Protein AF-0000000078823626 (afdb_homodimer)

Structure (mmCIF, N/CA/C/O backbone):
data_AF-0000000078823626-model_v1
#
loop_
_entity.id
_entity.type
_entity.pdbx_description
1 polymer 'diguanylate cyclase'
#
loop_
_atom_site.group_PDB
_atom_site.id
_atom_site.type_symbol
_atom_site.label_atom_id
_atom_site.label_alt_id
_atom_site.label_comp_id
_atom_site.label_asym_id
_atom_site.label_entity_id
_atom_site.label_seq_id
_atom_site.pdbx_PDB_ins_code
_atom_site.Cartn_x
_atom_site.Cartn_y
_atom_site.Cartn_z
_atom_site.occupancy
_atom_site.B_iso_or_equiv
_atom_site.auth_seq_id
_atom_site.auth_comp_id
_atom_site.auth_asym_id
_atom_site.auth_atom_id
_atom_site.pdbx_PDB_model_num
ATOM 1 N N . MET A 1 1 ? -0.741 -42.062 -26.875 1 37.44 1 MET A N 1
ATOM 2 C CA . MET A 1 1 ? -0.229 -40.719 -26.922 1 37.44 1 MET A CA 1
ATOM 3 C C . MET A 1 1 ? -0.258 -40.062 -25.531 1 37.44 1 MET A C 1
ATOM 5 O O . MET A 1 1 ? -1.3 -40.062 -24.875 1 37.44 1 MET A O 1
ATOM 9 N N . ASP A 1 2 ? 0.718 -40.156 -24.766 1 50.38 2 ASP A N 1
ATOM 10 C CA . ASP A 1 2 ? 0.914 -39.781 -23.375 1 50.38 2 ASP A CA 1
ATOM 11 C C . ASP A 1 2 ? 0.24 -38.438 -23.078 1 50.38 2 ASP A C 1
ATOM 13 O O . ASP A 1 2 ? 0.344 -37.5 -23.859 1 50.38 2 ASP A O 1
ATOM 17 N N . SER A 1 3 ? -0.867 -38.469 -22.453 1 60.09 3 SER A N 1
ATOM 18 C CA . SER A 1 3 ? -1.724 -37.312 -22.219 1 60.09 3 SER A CA 1
ATOM 19 C C . SER A 1 3 ? -0.902 -36.094 -21.812 1 60.09 3 SER A C 1
ATOM 21 O O . SER A 1 3 ? 0.007 -36.188 -20.984 1 60.09 3 SER A O 1
ATOM 23 N N . PHE A 1 4 ? -0.888 -35.125 -22.703 1 70 4 PHE A N 1
ATOM 24 C CA . PHE A 1 4 ? -0.231 -33.844 -22.562 1 70 4 PHE A CA 1
ATOM 25 C C . PHE A 1 4 ? -0.575 -33.219 -21.219 1 70 4 PHE A C 1
ATOM 27 O O . PHE A 1 4 ? 0.218 -32.438 -20.672 1 70 4 PHE A O 1
ATOM 34 N N . TRP A 1 5 ? -1.605 -33.875 -20.656 1 78.62 5 TRP A N 1
ATOM 35 C CA . TRP A 1 5 ? -2.092 -33.25 -19.438 1 78.62 5 TRP A CA 1
ATOM 36 C C . TRP A 1 5 ? -2.02 -34.219 -18.25 1 78.62 5 TRP A C 1
ATOM 38 O O . TRP A 1 5 ? -2.152 -35.438 -18.438 1 78.62 5 TRP A O 1
ATOM 48 N N . ASN A 1 6 ? -1.578 -33.75 -17.141 1 85.81 6 ASN A N 1
ATOM 49 C CA . ASN A 1 6 ? -1.459 -34.531 -15.922 1 85.81 6 ASN A CA 1
ATOM 50 C C . ASN A 1 6 ? -2.1 -33.844 -14.727 1 85.81 6 ASN A C 1
ATOM 52 O O . ASN A 1 6 ? -1.716 -32.75 -14.367 1 85.81 6 ASN A O 1
ATOM 56 N N . SER A 1 7 ? -3.117 -34.531 -14.211 1 82.38 7 SER A N 1
ATOM 57 C CA . SER A 1 7 ? -3.9 -33.969 -13.117 1 82.38 7 SER A CA 1
ATOM 58 C C . SER A 1 7 ? -3.062 -33.844 -11.852 1 82.38 7 SER A C 1
ATOM 60 O O . SER A 1 7 ? -3.248 -32.875 -11.078 1 82.38 7 SER A O 1
ATOM 62 N N . TYR A 1 8 ? -2.135 -34.719 -11.602 1 81.44 8 TYR A N 1
ATOM 63 C CA . TYR A 1 8 ? -1.307 -34.688 -10.398 1 81.44 8 TYR A CA 1
ATOM 64 C C . TYR A 1 8 ? -0.387 -33.469 -10.414 1 81.44 8 TYR A C 1
ATOM 66 O O . TYR A 1 8 ? -0.287 -32.75 -9.414 1 81.44 8 TYR A O 1
ATOM 74 N N . THR A 1 9 ? 0.255 -33.219 -11.523 1 85.62 9 THR A N 1
ATOM 75 C CA . THR A 1 9 ? 1.143 -32.094 -11.672 1 85.62 9 THR A CA 1
ATOM 76 C C . THR A 1 9 ? 0.369 -30.781 -11.523 1 85.62 9 THR A C 1
ATOM 78 O O . THR A 1 9 ? 0.845 -29.844 -10.883 1 85.62 9 THR A O 1
ATOM 81 N N . ALA A 1 10 ? -0.79 -30.797 -12.094 1 87.88 10 ALA A N 1
ATOM 82 C CA . ALA A 1 10 ? -1.623 -29.594 -12.016 1 87.88 10 ALA A CA 1
ATOM 83 C C . ALA A 1 10 ? -2.062 -29.328 -10.578 1 87.88 10 ALA A C 1
ATOM 85 O O . ALA A 1 10 ? -2.111 -28.172 -10.141 1 87.88 10 ALA A O 1
ATOM 86 N N . ASN A 1 11 ? -2.369 -30.328 -9.875 1 85.38 11 ASN A N 1
ATOM 87 C CA . ASN A 1 11 ? -2.781 -30.188 -8.484 1 85.38 11 ASN A CA 1
ATOM 88 C C . ASN A 1 11 ? -1.646 -29.656 -7.613 1 85.38 11 ASN A C 1
ATOM 90 O O . ASN A 1 11 ? -1.871 -28.844 -6.719 1 85.38 11 ASN A O 1
ATOM 94 N N . ILE A 1 12 ? -0.481 -30.109 -7.844 1 85.19 12 ILE A N 1
ATOM 95 C CA . ILE A 1 12 ? 0.672 -29.641 -7.078 1 85.19 12 ILE A CA 1
ATOM 96 C C . ILE A 1 12 ? 0.933 -28.172 -7.375 1 85.19 12 ILE A C 1
ATOM 98 O O . ILE A 1 12 ? 1.229 -27.391 -6.465 1 85.19 12 ILE A O 1
ATOM 102 N N . ALA A 1 13 ? 0.808 -27.859 -8.664 1 88.31 13 ALA A N 1
ATOM 103 C CA . ALA A 1 13 ? 0.974 -26.453 -9.039 1 88.31 13 ALA A CA 1
ATOM 104 C C . ALA A 1 13 ? -0.059 -25.578 -8.344 1 88.31 13 ALA A C 1
ATOM 106 O O . ALA A 1 13 ? 0.269 -24.484 -7.855 1 88.31 13 ALA A O 1
ATOM 107 N N . TYR A 1 14 ? -1.223 -26.047 -8.32 1 89.25 14 TYR A N 1
ATOM 108 C CA . TYR A 1 14 ? -2.297 -25.328 -7.637 1 89.25 14 TYR A CA 1
ATOM 109 C C . TYR A 1 14 ? -1.989 -25.172 -6.152 1 89.25 14 TYR A C 1
ATOM 111 O O . TYR A 1 14 ? -2.145 -24.078 -5.594 1 89.25 14 TYR A O 1
ATOM 119 N N . SER A 1 15 ? -1.504 -26.219 -5.523 1 87.5 15 SER A N 1
ATOM 120 C CA . SER A 1 15 ? -1.192 -26.188 -4.098 1 87.5 15 SER A CA 1
ATOM 121 C C . SER A 1 15 ? -0.063 -25.219 -3.795 1 87.5 15 SER A C 1
ATOM 123 O O . SER A 1 15 ? -0.103 -24.5 -2.789 1 87.5 15 SER A O 1
ATOM 125 N N . ILE A 1 16 ? 0.853 -25.172 -4.66 1 87.44 16 ILE A N 1
ATOM 126 C CA . ILE A 1 16 ? 1.986 -24.281 -4.5 1 87.44 16 ILE A CA 1
ATOM 127 C C . ILE A 1 16 ? 1.51 -22.828 -4.598 1 87.44 16 ILE A C 1
ATOM 129 O O . ILE A 1 16 ? 1.954 -21.969 -3.832 1 87.44 16 ILE A O 1
ATOM 133 N N . SER A 1 17 ? 0.637 -22.641 -5.523 1 88.5 17 SER A N 1
ATOM 134 C CA . SER A 1 17 ? 0.094 -21.297 -5.684 1 88.5 17 SER A CA 1
ATOM 135 C C . SER A 1 17 ? -0.689 -20.859 -4.449 1 88.5 17 SER A C 1
ATOM 137 O O . SER A 1 17 ? -0.611 -19.703 -4.027 1 88.5 17 SER A O 1
ATOM 139 N N . GLN A 1 18 ? -1.393 -21.797 -3.879 1 88.81 18 GLN A N 1
ATOM 140 C CA . GLN A 1 18 ? -2.143 -21.5 -2.666 1 88.81 18 GLN A CA 1
ATOM 141 C C . GLN A 1 18 ? -1.204 -21.219 -1.495 1 88.81 18 GLN A C 1
ATOM 143 O O . GLN A 1 18 ? -1.51 -20.391 -0.632 1 88.81 18 GLN A O 1
ATOM 148 N N . LEU A 1 19 ? -0.147 -21.906 -1.481 1 89.06 19 LEU A N 1
ATOM 149 C CA . LEU A 1 19 ? 0.845 -21.672 -0.437 1 89.06 19 LEU A CA 1
ATOM 150 C C . LEU A 1 19 ? 1.428 -20.266 -0.538 1 89.06 19 LEU A C 1
ATOM 152 O O . LEU A 1 19 ? 1.67 -19.609 0.481 1 89.06 19 LEU A O 1
ATOM 156 N N . CYS A 1 20 ? 1.614 -19.875 -1.738 1 89.56 20 CYS A N 1
ATOM 157 C CA . CYS A 1 20 ? 2.109 -18.516 -1.95 1 89.56 20 CYS A CA 1
ATOM 158 C C . CYS A 1 20 ? 1.128 -17.484 -1.408 1 89.56 20 CYS A C 1
ATOM 160 O O . CYS A 1 20 ? 1.525 -16.547 -0.716 1 89.56 20 CYS A O 1
ATOM 162 N N . ILE A 1 21 ? -0.082 -17.719 -1.691 1 88.62 21 ILE A N 1
ATOM 163 C CA . ILE A 1 21 ? -1.125 -16.812 -1.232 1 88.62 21 ILE A CA 1
ATOM 164 C C . ILE A 1 21 ? -1.162 -16.797 0.294 1 88.62 21 ILE A C 1
ATOM 166 O O . ILE A 1 21 ? -1.263 -15.727 0.909 1 88.62 21 ILE A O 1
ATOM 170 N N . ALA A 1 22 ? -1.019 -17.969 0.874 1 90.06 22 ALA A N 1
ATOM 171 C CA . ALA A 1 22 ? -1.058 -18.094 2.328 1 90.06 22 ALA A CA 1
ATOM 172 C C . ALA A 1 22 ? 0.096 -17.328 2.977 1 90.06 22 ALA A C 1
ATOM 174 O O . ALA A 1 22 ? -0.097 -16.625 3.969 1 90.06 22 ALA A O 1
ATOM 175 N N . ILE A 1 23 ? 1.218 -17.406 2.404 1 89.06 23 ILE A N 1
ATOM 176 C CA . ILE A 1 23 ? 2.402 -16.75 2.951 1 89.06 23 ILE A CA 1
ATOM 177 C C . ILE A 1 23 ? 2.256 -15.234 2.842 1 89.06 23 ILE A C 1
ATOM 179 O O . ILE A 1 23 ? 2.521 -14.508 3.803 1 89.06 23 ILE A O 1
ATOM 183 N N . ILE A 1 24 ? 1.753 -14.844 1.753 1 87.31 24 ILE A N 1
ATOM 184 C CA . ILE A 1 24 ? 1.642 -13.406 1.504 1 87.31 24 ILE A CA 1
ATOM 185 C C . ILE A 1 24 ? 0.57 -12.805 2.412 1 87.31 24 ILE A C 1
ATOM 187 O O . ILE A 1 24 ? 0.805 -11.797 3.074 1 87.31 24 ILE A O 1
ATOM 191 N N . MET A 1 25 ? -0.559 -13.477 2.418 1 86.75 25 MET A N 1
ATOM 192 C CA . MET A 1 25 ? -1.646 -12.961 3.246 1 86.75 25 MET A CA 1
ATOM 193 C C . MET A 1 25 ? -1.294 -13.055 4.727 1 86.75 25 MET A C 1
ATOM 195 O O . MET A 1 25 ? -1.675 -12.188 5.52 1 86.75 25 MET A O 1
ATOM 199 N N . GLY A 1 26 ? -0.603 -14.133 5.035 1 84.56 26 GLY A N 1
ATOM 200 C CA . GLY A 1 26 ? -0.114 -14.25 6.402 1 84.56 26 GLY A CA 1
ATOM 201 C C . GLY A 1 26 ? 0.86 -13.148 6.781 1 84.56 26 GLY A C 1
ATOM 202 O O . GLY A 1 26 ? 0.801 -12.617 7.891 1 84.56 26 GLY A O 1
ATOM 203 N N . GLY A 1 27 ? 1.738 -12.75 5.906 1 81.19 27 GLY A N 1
ATOM 204 C CA . GLY A 1 27 ? 2.682 -11.664 6.141 1 81.19 27 GLY A CA 1
ATOM 205 C C . GLY A 1 27 ? 2.008 -10.32 6.328 1 81.19 27 GLY A C 1
ATOM 206 O O . GLY A 1 27 ? 2.389 -9.547 7.211 1 81.19 27 GLY A O 1
ATOM 207 N N . VAL A 1 28 ? 0.996 -10.047 5.516 1 79.12 28 VAL A N 1
ATOM 208 C CA . VAL A 1 28 ? 0.275 -8.781 5.609 1 79.12 28 VAL A CA 1
ATOM 209 C C . VAL A 1 28 ? -0.455 -8.703 6.949 1 79.12 28 VAL A C 1
ATOM 211 O O . VAL A 1 28 ? -0.542 -7.629 7.551 1 79.12 28 VAL A O 1
ATOM 214 N N . TYR A 1 29 ? -0.928 -9.859 7.336 1 78.06 29 TYR A N 1
ATOM 215 C CA . TYR A 1 29 ? -1.563 -9.914 8.648 1 78.06 29 TYR A CA 1
ATOM 216 C C . TYR A 1 29 ? -0.585 -9.508 9.742 1 78.06 29 TYR A C 1
ATOM 218 O O . TYR A 1 29 ? -0.947 -8.773 10.664 1 78.06 29 TYR A O 1
ATOM 226 N N . PHE A 1 30 ? 0.561 -9.891 9.625 1 74.94 30 PHE A N 1
ATOM 227 C CA . PHE A 1 30 ? 1.548 -9.57 10.656 1 74.94 30 PHE A CA 1
ATOM 228 C C . PHE A 1 30 ? 1.935 -8.102 10.594 1 74.94 30 PHE A C 1
ATOM 230 O O . PHE A 1 30 ? 2.271 -7.504 11.617 1 74.94 30 PHE A O 1
ATOM 237 N N . LEU A 1 31 ? 1.845 -7.488 9.414 1 69.31 31 LEU A N 1
ATOM 238 C CA . LEU A 1 31 ? 2.158 -6.07 9.25 1 69.31 31 LEU A CA 1
ATOM 239 C C . LEU A 1 31 ? 1.025 -5.199 9.781 1 69.31 31 LEU A C 1
ATOM 241 O O . LEU A 1 31 ? 1.271 -4.117 10.32 1 69.31 31 LEU A O 1
ATOM 245 N N . ALA A 1 32 ? -0.15 -5.699 9.586 1 71.5 32 ALA A N 1
ATOM 246 C CA . ALA A 1 32 ? -1.316 -4.973 10.086 1 71.5 32 ALA A CA 1
ATOM 247 C C . ALA A 1 32 ? -2.258 -5.902 10.844 1 71.5 32 ALA A C 1
ATOM 249 O O . ALA A 1 32 ? -3.385 -6.148 10.414 1 71.5 32 ALA A O 1
ATOM 250 N N . PRO A 1 33 ? -1.871 -6.258 12.039 1 66.31 33 PRO A N 1
ATOM 251 C CA . PRO A 1 33 ? -2.623 -7.27 12.781 1 66.31 33 PRO A CA 1
ATOM 252 C C . PRO A 1 33 ? -3.949 -6.742 13.32 1 66.31 33 PRO A C 1
ATOM 254 O O . PRO A 1 33 ? -4.832 -7.527 13.68 1 66.31 33 PRO A O 1
ATOM 257 N N . THR A 1 34 ? -4.098 -5.559 13.281 1 67.5 34 THR A N 1
ATOM 258 C CA . THR A 1 34 ? -5.289 -4.98 13.891 1 67.5 34 THR A CA 1
ATOM 259 C C . THR A 1 34 ? -6.473 -5.051 12.93 1 67.5 34 THR A C 1
ATOM 261 O O . THR A 1 34 ? -7.629 -4.926 13.344 1 67.5 34 THR A O 1
ATOM 264 N N . GLU A 1 35 ? -6.113 -5.355 11.797 1 78.38 35 GLU A N 1
ATOM 265 C CA . GLU A 1 35 ? -7.191 -5.398 10.812 1 78.38 35 GLU A CA 1
ATOM 266 C C . GLU A 1 35 ? -7.797 -6.797 10.719 1 78.38 35 GLU A C 1
ATOM 268 O O . GLU A 1 35 ? -7.078 -7.781 10.547 1 78.38 35 GLU A O 1
ATOM 273 N N . ARG A 1 36 ? -9.086 -7.031 10.969 1 83.06 36 ARG A N 1
ATOM 274 C CA . ARG A 1 36 ? -9.789 -8.312 10.945 1 83.06 36 ARG A CA 1
ATOM 275 C C . ARG A 1 36 ? -9.781 -8.906 9.539 1 83.06 36 ARG A C 1
ATOM 277 O O . ARG A 1 36 ? -9.75 -10.125 9.383 1 83.06 36 ARG A O 1
ATOM 284 N N . SER A 1 37 ? -9.852 -8.102 8.555 1 88 37 SER A N 1
ATOM 285 C CA . SER A 1 37 ? -9.914 -8.578 7.176 1 88 37 SER A CA 1
ATOM 286 C C . SER A 1 37 ? -8.68 -9.391 6.816 1 88 37 SER A C 1
ATOM 288 O O . SER A 1 37 ? -8.797 -10.492 6.273 1 88 37 SER A O 1
ATOM 290 N N . THR A 1 38 ? -7.496 -8.898 7.25 1 84.56 38 THR A N 1
ATOM 291 C CA . THR A 1 38 ? -6.25 -9.586 6.918 1 84.56 38 THR A CA 1
ATOM 292 C C . THR A 1 38 ? -6.164 -10.93 7.637 1 84.56 38 THR A C 1
ATOM 294 O O . THR A 1 38 ? -5.613 -11.891 7.098 1 84.56 38 THR A O 1
ATOM 297 N N . ARG A 1 39 ? -6.734 -11.062 8.758 1 87.25 39 ARG A N 1
ATOM 298 C CA . ARG A 1 39 ? -6.738 -12.32 9.492 1 87.25 39 ARG A CA 1
ATOM 299 C C . ARG A 1 39 ? -7.551 -13.383 8.758 1 87.25 39 ARG A C 1
ATOM 301 O O . ARG A 1 39 ? -7.098 -14.523 8.609 1 87.25 39 ARG A O 1
ATOM 308 N N . TYR A 1 40 ? -8.695 -13.008 8.359 1 91.81 40 TYR A N 1
ATOM 309 C CA . TYR A 1 40 ? -9.562 -13.945 7.648 1 91.81 40 TYR A CA 1
ATOM 310 C C . TYR A 1 40 ? -8.945 -14.352 6.316 1 91.81 40 TYR A C 1
ATOM 312 O O . TYR A 1 40 ? -9.023 -15.516 5.922 1 91.81 40 TYR A O 1
ATOM 320 N N . TRP A 1 41 ? -8.367 -13.445 5.652 1 90.62 41 TRP A N 1
ATOM 321 C CA . TRP A 1 41 ? -7.73 -13.766 4.375 1 90.62 41 TRP A CA 1
ATOM 322 C C . TRP A 1 41 ? -6.523 -14.672 4.574 1 90.62 41 TRP A C 1
ATOM 324 O O . TRP A 1 41 ? -6.281 -15.578 3.777 1 90.62 41 TRP A O 1
ATOM 334 N N . ALA A 1 42 ? -5.781 -14.414 5.633 1 89.25 42 ALA A N 1
ATOM 335 C CA . ALA A 1 42 ? -4.668 -15.305 5.961 1 89.25 42 ALA A CA 1
ATOM 336 C C . ALA A 1 42 ? -5.16 -16.703 6.293 1 89.25 42 ALA A C 1
ATOM 338 O O . ALA A 1 42 ? -4.57 -17.703 5.855 1 89.25 42 ALA A O 1
ATOM 339 N N . LEU A 1 43 ? -6.215 -16.75 7.027 1 89.75 43 LEU A N 1
ATOM 340 C CA . LEU A 1 43 ? -6.812 -18.031 7.379 1 89.75 43 LEU A CA 1
ATOM 341 C C . LEU A 1 43 ? -7.309 -18.766 6.137 1 89.75 43 LEU A C 1
ATOM 343 O O . LEU A 1 43 ? -7.156 -19.984 6.023 1 89.75 43 LEU A O 1
ATOM 347 N N . SER A 1 44 ? -7.926 -18.031 5.254 1 92.31 44 SER A N 1
ATOM 348 C CA . SER A 1 44 ? -8.398 -18.609 4 1 92.31 44 SER A CA 1
ATOM 349 C C . SER A 1 44 ? -7.258 -19.266 3.229 1 92.31 44 SER A C 1
ATOM 351 O O . SER A 1 44 ? -7.402 -20.375 2.73 1 92.31 44 SER A O 1
ATOM 353 N N . GLY A 1 45 ? -6.145 -18.578 3.174 1 87.88 45 GLY A N 1
ATOM 354 C CA . GLY A 1 45 ? -4.992 -19.141 2.486 1 87.88 45 GLY A CA 1
ATOM 355 C C . GLY A 1 45 ? -4.469 -20.406 3.129 1 87.88 45 GLY A C 1
ATOM 356 O O . GLY A 1 45 ? -4.191 -21.391 2.438 1 87.88 45 GLY A O 1
ATOM 357 N N . LEU A 1 46 ? -4.395 -20.453 4.391 1 88.81 46 LEU A N 1
ATOM 358 C CA . LEU A 1 46 ? -3.871 -21.594 5.117 1 88.81 46 LEU A CA 1
ATOM 359 C C . LEU A 1 46 ? -4.797 -22.797 4.977 1 88.81 46 LEU A C 1
ATOM 361 O O . LEU A 1 46 ? -4.344 -23.906 4.684 1 88.81 46 LEU A O 1
ATOM 365 N N . ILE A 1 47 ? -6.066 -22.547 5.125 1 92.94 47 ILE A N 1
ATOM 366 C CA . ILE A 1 47 ? -7.055 -23.625 5.043 1 92.94 47 ILE A CA 1
ATOM 367 C C . ILE A 1 47 ? -7.086 -24.188 3.625 1 92.94 47 ILE A C 1
ATOM 369 O O . ILE A 1 47 ? -7.234 -25.391 3.438 1 92.94 47 ILE A O 1
ATOM 373 N N . SER A 1 48 ? -6.922 -23.281 2.717 1 89.75 48 SER A N 1
ATOM 374 C CA . SER A 1 48 ? -6.965 -23.703 1.323 1 89.75 48 SER A CA 1
ATOM 375 C C . SER A 1 48 ? -5.801 -24.641 0.995 1 89.75 48 SER A C 1
ATOM 377 O O . SER A 1 48 ? -5.961 -25.594 0.241 1 89.75 48 SER A O 1
ATOM 379 N N . VAL A 1 49 ? -4.621 -24.359 1.55 1 87.88 49 VAL A N 1
ATOM 380 C CA . VAL A 1 49 ? -3.455 -25.203 1.312 1 87.88 49 VAL A CA 1
ATOM 381 C C . VAL A 1 49 ? -3.703 -26.609 1.882 1 87.88 49 VAL A C 1
ATOM 383 O O . VAL A 1 49 ? -3.449 -27.609 1.213 1 87.88 49 VAL A O 1
ATOM 386 N N . PHE A 1 50 ? -4.23 -26.656 2.969 1 88.12 50 PHE A N 1
ATOM 387 C CA . PHE A 1 50 ? -4.5 -27.938 3.609 1 88.12 50 PHE A CA 1
ATOM 388 C C . PHE A 1 50 ? -5.594 -28.703 2.869 1 88.12 50 PHE A C 1
ATOM 390 O O . PHE A 1 50 ? -5.496 -29.906 2.674 1 88.12 50 PHE A O 1
ATOM 397 N N . GLY A 1 51 ? -6.582 -27.969 2.496 1 87.25 51 GLY A N 1
ATOM 398 C CA . GLY A 1 51 ? -7.672 -28.594 1.768 1 87.25 51 GLY A CA 1
ATOM 399 C C . GLY A 1 51 ? -7.242 -29.172 0.434 1 87.25 51 GLY A C 1
ATOM 400 O O . GLY A 1 51 ? -7.578 -30.312 0.112 1 87.25 51 GLY A O 1
ATOM 401 N N . THR A 1 52 ? -6.461 -28.438 -0.308 1 83.44 52 THR A N 1
ATOM 402 C CA . THR A 1 52 ? -6.023 -28.891 -1.626 1 83.44 52 THR A CA 1
ATOM 403 C C . THR A 1 52 ? -5.039 -30.047 -1.505 1 83.44 52 THR A C 1
ATOM 405 O O . THR A 1 52 ? -5.074 -30.984 -2.307 1 83.44 52 THR A O 1
ATOM 408 N N . THR A 1 53 ? -4.137 -30.016 -0.507 1 81.31 53 THR A N 1
ATOM 409 C CA . THR A 1 53 ? -3.172 -31.094 -0.302 1 81.31 53 THR A CA 1
ATOM 410 C C . THR A 1 53 ? -3.879 -32.375 0.08 1 81.31 53 THR A C 1
ATOM 412 O O . THR A 1 53 ? -3.531 -33.469 -0.421 1 81.31 53 THR A O 1
ATOM 415 N N . LEU A 1 54 ? -4.926 -32.281 0.855 1 82.19 54 LEU A N 1
ATOM 416 C CA . LEU A 1 54 ? -5.672 -33.469 1.278 1 82.19 54 LEU A CA 1
ATOM 417 C C . LEU A 1 54 ? -6.43 -34.094 0.107 1 82.19 54 LEU A C 1
ATOM 419 O O . LEU A 1 54 ? -6.492 -35.312 -0.025 1 82.19 54 LEU A O 1
ATOM 423 N N . THR A 1 55 ? -7.027 -33.25 -0.708 1 75.31 55 THR A N 1
ATOM 424 C CA . THR A 1 55 ? -7.766 -33.75 -1.861 1 75.31 55 THR A CA 1
ATOM 425 C C . THR A 1 55 ? -6.824 -34.438 -2.852 1 75.31 55 THR A C 1
ATOM 427 O O . THR A 1 55 ? -7.207 -35.406 -3.508 1 75.31 55 THR A O 1
ATOM 430 N N . ALA A 1 56 ? -5.586 -33.938 -2.979 1 70.81 56 ALA A N 1
ATOM 431 C CA . ALA A 1 56 ? -4.598 -34.531 -3.877 1 70.81 56 ALA A CA 1
ATOM 432 C C . ALA A 1 56 ? -4.215 -35.938 -3.422 1 70.81 56 ALA A C 1
ATOM 434 O O . ALA A 1 56 ? -3.973 -36.812 -4.25 1 70.81 56 ALA A O 1
ATOM 435 N N . PHE A 1 57 ? -4.176 -36.125 -2.107 1 66.06 57 PHE A N 1
ATOM 436 C CA . PHE A 1 57 ? -3.781 -37.406 -1.553 1 66.06 57 PHE A CA 1
ATOM 437 C C . PHE A 1 57 ? -4.926 -38.406 -1.646 1 66.06 57 PHE A C 1
ATOM 439 O O . PHE A 1 57 ? -4.699 -39.625 -1.631 1 66.06 57 PHE A O 1
ATOM 446 N N . SER A 1 58 ? -6.203 -37.938 -1.653 1 62.72 58 SER A N 1
ATOM 447 C CA . SER A 1 58 ? -7.336 -38.875 -1.696 1 62.72 58 SER A CA 1
ATOM 448 C C . SER A 1 58 ? -7.316 -39.719 -2.965 1 62.72 58 SER A C 1
ATOM 450 O O . SER A 1 58 ? -7.941 -40.781 -3.02 1 62.72 58 SER A O 1
ATOM 452 N N . ILE A 1 59 ? -6.836 -39.156 -4.02 1 56.72 59 ILE A N 1
ATOM 453 C CA . ILE A 1 59 ? -6.781 -39.875 -5.285 1 56.72 59 ILE A CA 1
ATOM 454 C C . ILE A 1 59 ? -6.047 -41.219 -5.09 1 56.72 59 ILE A C 1
ATOM 456 O O . ILE A 1 59 ? -6.383 -42.219 -5.727 1 56.72 59 ILE A O 1
ATOM 460 N N . SER A 1 60 ? -5.066 -41.219 -4.352 1 53.81 60 SER A N 1
ATOM 461 C CA . SER A 1 60 ? -4.195 -42.375 -4.449 1 53.81 60 SER A CA 1
ATOM 462 C C . SER A 1 60 ? -4.66 -43.5 -3.518 1 53.81 60 SER A C 1
ATOM 464 O O . SER A 1 60 ? -4.664 -44.688 -3.9 1 53.81 60 SER A O 1
ATOM 466 N N . LYS A 1 61 ? -4.598 -43.281 -1.971 1 57.84 61 LYS A N 1
ATOM 467 C CA . LYS A 1 61 ? -4.543 -44.438 -1.109 1 57.84 61 LYS A CA 1
ATOM 468 C C . LYS A 1 61 ? -5.527 -44.344 0.049 1 57.84 61 LYS A C 1
ATOM 470 O O . LYS A 1 61 ? -5.832 -45.312 0.717 1 57.84 61 LYS A O 1
ATOM 475 N N . PHE A 1 62 ? -6.051 -43.125 0.397 1 56.31 62 PHE A N 1
ATOM 476 C CA . PHE A 1 62 ? -6.52 -43.062 1.776 1 56.31 62 PHE A CA 1
ATOM 477 C C . PHE A 1 62 ? -8.039 -42.906 1.827 1 56.31 62 PHE A C 1
ATOM 479 O O . PHE A 1 62 ? -8.586 -42.406 2.812 1 56.31 62 PHE A O 1
ATOM 486 N N . GLY A 1 63 ? -8.781 -43.656 0.902 1 66.25 63 GLY A N 1
ATOM 487 C CA . GLY A 1 63 ? -10.227 -43.781 1.059 1 66.25 63 GLY A CA 1
ATOM 488 C C . GLY A 1 63 ? -10.961 -42.469 0.847 1 66.25 63 GLY A C 1
ATOM 489 O O . GLY A 1 63 ? -10.414 -41.531 0.281 1 66.25 63 GLY A O 1
ATOM 490 N N . HIS A 1 64 ? -12.328 -42.281 1.346 1 77.38 64 HIS A N 1
ATOM 491 C CA . HIS A 1 64 ? -13.281 -41.219 1.069 1 77.38 64 HIS A CA 1
ATOM 492 C C . HIS A 1 64 ? -13.117 -40.062 2.057 1 77.38 64 HIS A C 1
ATOM 494 O O . HIS A 1 64 ? -13.547 -38.938 1.78 1 77.38 64 HIS A O 1
ATOM 500 N N . LEU A 1 65 ? -12.359 -40.312 3.174 1 82.19 65 LEU A N 1
ATOM 501 C CA . LEU A 1 65 ? -12.312 -39.312 4.242 1 82.19 65 LEU A CA 1
ATOM 502 C C . LEU A 1 65 ? -11.5 -38.094 3.82 1 82.19 65 LEU A C 1
ATOM 504 O O . LEU A 1 65 ? -11.945 -36.969 3.98 1 82.19 65 LEU A O 1
ATOM 508 N N . PRO A 1 66 ? -10.32 -38.281 3.211 1 84 66 PRO A N 1
ATOM 509 C CA . PRO A 1 66 ? -9.555 -37.125 2.785 1 84 66 PRO A CA 1
ATOM 510 C C . PRO A 1 66 ? -10.289 -36.281 1.734 1 84 66 PRO A C 1
ATOM 512 O O . PRO A 1 66 ? -10.133 -35.062 1.688 1 84 66 PRO A O 1
ATOM 515 N N . LEU A 1 67 ? -11.086 -36.938 0.997 1 83.88 67 LEU A N 1
ATOM 516 C CA . LEU A 1 67 ? -11.859 -36.219 -0.022 1 83.88 67 LEU A CA 1
ATOM 517 C C . LEU A 1 67 ? -12.922 -35.344 0.617 1 83.88 67 LEU A C 1
ATOM 519 O O . LEU A 1 67 ? -13.102 -34.188 0.208 1 83.88 67 LEU A O 1
ATOM 523 N N . ILE A 1 68 ? -13.609 -35.875 1.614 1 88.62 68 ILE A N 1
ATOM 524 C CA . ILE A 1 68 ? -14.672 -35.156 2.289 1 88.62 68 ILE A CA 1
ATOM 525 C C . ILE A 1 68 ? -14.086 -33.969 3.053 1 88.62 68 ILE A C 1
ATOM 527 O O . ILE A 1 68 ? -14.562 -32.844 2.914 1 88.62 68 ILE A O 1
ATOM 531 N N . ILE A 1 69 ? -13.023 -34.219 3.768 1 89.81 69 ILE A N 1
ATOM 532 C CA . ILE A 1 69 ? -12.422 -33.188 4.598 1 89.81 69 ILE A CA 1
ATOM 533 C C . ILE A 1 69 ? -11.766 -32.125 3.705 1 89.81 69 ILE A C 1
ATOM 535 O O . ILE A 1 69 ? -11.891 -30.922 3.953 1 89.81 69 ILE A O 1
ATOM 539 N N . GLY A 1 70 ? -11.102 -32.562 2.73 1 89.56 70 GLY A N 1
ATOM 540 C CA . GLY A 1 70 ? -10.445 -31.656 1.819 1 89.56 70 GLY A CA 1
ATOM 541 C C . GLY A 1 70 ? -11.406 -30.734 1.101 1 89.56 70 GLY A C 1
ATOM 542 O O . GLY A 1 70 ? -11.172 -29.531 1.012 1 89.56 70 GLY A O 1
ATOM 543 N N . SER A 1 71 ? -12.5 -31.281 0.625 1 90.44 71 SER A N 1
ATOM 544 C CA . SER A 1 71 ? -13.492 -30.484 -0.079 1 90.44 71 SER A CA 1
ATOM 545 C C . SER A 1 71 ? -14.172 -29.5 0.86 1 90.44 71 SER A C 1
ATOM 547 O O . SER A 1 71 ? -14.438 -28.359 0.477 1 90.44 71 SER A O 1
ATOM 549 N N . THR A 1 72 ? -14.383 -29.969 2.033 1 94.06 72 THR A N 1
ATOM 550 C CA . THR A 1 72 ? -15.016 -29.094 3.014 1 94.06 72 THR A CA 1
ATOM 551 C C . THR A 1 72 ? -14.086 -27.938 3.391 1 94.06 72 THR A C 1
ATOM 553 O O . THR A 1 72 ? -14.539 -26.797 3.553 1 94.06 72 THR A O 1
ATOM 556 N N . LEU A 1 73 ? -12.82 -28.234 3.486 1 94.12 73 LEU A N 1
ATOM 557 C CA . LEU A 1 73 ? -11.844 -27.203 3.828 1 94.12 73 LEU A CA 1
ATOM 558 C C . LEU A 1 73 ? -11.734 -26.172 2.719 1 94.12 73 LEU A C 1
ATOM 560 O O . LEU A 1 73 ? -11.523 -24.984 2.992 1 94.12 73 LEU A O 1
ATOM 564 N N . MET A 1 74 ? -11.898 -26.562 1.562 1 92.5 74 MET A N 1
ATOM 565 C CA . MET A 1 74 ? -11.859 -25.625 0.447 1 92.5 74 MET A CA 1
ATOM 566 C C . MET A 1 74 ? -13.031 -24.656 0.511 1 92.5 74 MET A C 1
ATOM 568 O O . MET A 1 74 ? -12.867 -23.453 0.259 1 92.5 74 MET A O 1
ATOM 572 N N . ILE A 1 75 ? -14.172 -25.219 0.849 1 95.25 75 ILE A N 1
ATOM 573 C CA . ILE A 1 75 ? -15.352 -24.375 1.002 1 95.25 75 ILE A CA 1
ATOM 574 C C . ILE A 1 75 ? -15.156 -23.422 2.184 1 95.25 75 ILE A C 1
ATOM 576 O O . ILE A 1 75 ? -15.508 -22.234 2.107 1 95.25 75 ILE A O 1
ATOM 580 N N . ALA A 1 76 ? -14.594 -23.969 3.223 1 95.75 76 ALA A N 1
ATOM 581 C CA . ALA A 1 76 ? -14.312 -23.156 4.402 1 95.75 76 ALA A CA 1
ATOM 582 C C . ALA A 1 76 ? -13.336 -22.031 4.074 1 95.75 76 ALA A C 1
ATOM 584 O O . ALA A 1 76 ? -13.461 -20.922 4.594 1 95.75 76 ALA A O 1
ATOM 585 N N . ALA A 1 77 ? -12.391 -22.344 3.264 1 95 77 ALA A N 1
ATOM 586 C CA . ALA A 1 77 ? -11.414 -21.328 2.855 1 95 77 ALA A CA 1
ATOM 587 C C . ALA A 1 77 ? -12.094 -20.188 2.115 1 95 77 ALA A C 1
ATOM 589 O O . ALA A 1 77 ? -11.812 -19.016 2.383 1 95 77 ALA A O 1
ATOM 590 N N . MET A 1 78 ? -13 -20.516 1.255 1 94.19 78 MET A N 1
ATOM 591 C CA . MET A 1 78 ? -13.703 -19.484 0.491 1 94.19 78 MET A CA 1
ATOM 592 C C . MET A 1 78 ? -14.633 -18.688 1.391 1 94.19 78 MET A C 1
ATOM 594 O O . MET A 1 78 ? -14.859 -17.5 1.155 1 94.19 78 MET A O 1
ATOM 598 N N . THR A 1 79 ? -15.172 -19.375 2.361 1 95.75 79 THR A N 1
ATOM 599 C CA . THR A 1 79 ? -16.016 -18.688 3.328 1 95.75 79 THR A CA 1
ATOM 600 C C . THR A 1 79 ? -15.195 -17.672 4.133 1 95.75 79 THR A C 1
ATOM 602 O O . THR A 1 79 ? -15.648 -16.562 4.375 1 95.75 79 THR A O 1
ATOM 605 N N . ALA A 1 80 ? -14.031 -18.141 4.516 1 94.56 80 ALA A N 1
ATOM 606 C CA . ALA A 1 80 ? -13.141 -17.234 5.234 1 94.56 80 ALA A CA 1
ATOM 607 C C . ALA A 1 80 ? -12.789 -16.016 4.375 1 94.56 80 ALA A C 1
ATOM 609 O O . ALA A 1 80 ? -12.695 -14.898 4.883 1 94.56 80 ALA A O 1
ATOM 610 N N . LYS A 1 81 ? -12.57 -16.234 3.139 1 94.19 81 LYS A N 1
ATOM 611 C CA . LYS A 1 81 ? -12.297 -15.141 2.211 1 94.19 81 LYS A CA 1
ATOM 612 C C . LYS A 1 81 ? -13.469 -14.172 2.143 1 94.19 81 LYS A C 1
ATOM 614 O O . LYS A 1 81 ? -13.273 -12.953 2.107 1 94.19 81 LYS A O 1
ATOM 619 N N . TRP A 1 82 ? -14.641 -14.758 2.102 1 95.12 82 TRP A N 1
ATOM 620 C CA . TRP A 1 82 ? -15.867 -13.961 2.1 1 95.12 82 TRP A CA 1
ATOM 621 C C . TRP A 1 82 ? -15.992 -13.156 3.389 1 95.12 82 TRP A C 1
ATOM 623 O O . TRP A 1 82 ? -16.312 -11.969 3.357 1 95.12 82 TRP A O 1
ATOM 633 N N . TRP A 1 83 ? -15.695 -13.781 4.508 1 94.75 83 TRP A N 1
ATOM 634 C CA . TRP A 1 83 ? -15.719 -13.117 5.805 1 94.75 83 TRP A CA 1
ATOM 635 C C . TRP A 1 83 ? -14.711 -11.977 5.848 1 94.75 83 TRP A C 1
ATOM 637 O O . TRP A 1 83 ? -14.992 -10.906 6.387 1 94.75 83 TRP A O 1
ATOM 647 N N . GLY A 1 84 ? -13.539 -12.266 5.266 1 93.25 84 GLY A N 1
ATOM 648 C CA . GLY A 1 84 ? -12.523 -11.219 5.215 1 93.25 84 GLY A CA 1
ATOM 649 C C . GLY A 1 84 ? -12.945 -10.016 4.402 1 93.25 84 GLY A C 1
ATOM 650 O O . GLY A 1 84 ? -12.68 -8.875 4.789 1 93.25 84 GLY A O 1
ATOM 651 N N . THR A 1 85 ? -13.609 -10.258 3.334 1 92.88 85 THR A N 1
ATOM 652 C CA . THR A 1 85 ? -14.07 -9.172 2.475 1 92.88 85 THR A CA 1
ATOM 653 C C . THR A 1 85 ? -15.164 -8.367 3.168 1 92.88 85 THR A C 1
ATOM 655 O O . THR A 1 85 ? -15.211 -7.141 3.049 1 92.88 85 THR A O 1
ATOM 658 N N . GLN A 1 86 ? -15.992 -9.055 3.891 1 93.56 86 GLN A N 1
ATOM 659 C CA . GLN A 1 86 ? -17.016 -8.367 4.68 1 93.56 86 GLN A CA 1
ATOM 660 C C . GLN A 1 86 ? -16.375 -7.473 5.738 1 93.56 86 GLN A C 1
ATOM 662 O O . GLN A 1 86 ? -16.766 -6.312 5.891 1 93.56 86 GLN A O 1
ATOM 667 N N . ALA A 1 87 ? -15.406 -8.039 6.352 1 90.75 87 ALA A N 1
ATOM 668 C CA . ALA A 1 87 ? -14.711 -7.293 7.398 1 90.75 87 ALA A CA 1
ATOM 669 C C . ALA A 1 87 ? -14 -6.074 6.82 1 90.75 87 ALA A C 1
ATOM 671 O O . ALA A 1 87 ? -13.938 -5.023 7.461 1 90.75 87 ALA A O 1
ATOM 672 N N . PHE A 1 88 ? -13.516 -6.188 5.691 1 90.06 88 PHE A N 1
ATOM 673 C CA . PHE A 1 88 ? -12.82 -5.09 5.031 1 90.06 88 PHE A CA 1
ATOM 674 C C . PHE A 1 88 ? -13.758 -3.91 4.809 1 90.06 88 PHE A C 1
ATOM 676 O O . PHE A 1 88 ? -13.359 -2.754 4.941 1 90.06 88 PHE A O 1
ATOM 683 N N . PHE A 1 89 ? -14.938 -4.23 4.512 1 88.25 89 PHE A N 1
ATOM 684 C CA . PHE A 1 89 ? -15.891 -3.166 4.246 1 88.25 89 PHE A CA 1
ATOM 685 C C . PHE A 1 89 ? -16.641 -2.775 5.52 1 88.25 89 PHE A C 1
ATOM 687 O O . PHE A 1 89 ? -17.672 -2.115 5.461 1 88.25 89 PHE A O 1
ATOM 694 N N . GLY A 1 90 ? -16.172 -3.305 6.656 1 86.06 90 GLY A N 1
ATOM 695 C CA . GLY A 1 90 ? -16.672 -2.869 7.953 1 86.06 90 GLY A CA 1
ATOM 696 C C . GLY A 1 90 ? -17.875 -3.658 8.43 1 86.06 90 GLY A C 1
ATOM 697 O O . GLY A 1 90 ? -18.562 -3.258 9.375 1 86.06 90 GLY A O 1
ATOM 698 N N . LYS A 1 91 ? -18.156 -4.699 7.824 1 89.06 91 LYS A N 1
ATOM 699 C CA . LYS A 1 91 ? -19.281 -5.535 8.219 1 89.06 91 LYS A CA 1
ATOM 700 C C . LYS A 1 91 ? -18.844 -6.676 9.125 1 89.06 91 LYS A C 1
ATOM 702 O O . LYS A 1 91 ? -17.672 -7.098 9.078 1 89.06 91 LYS 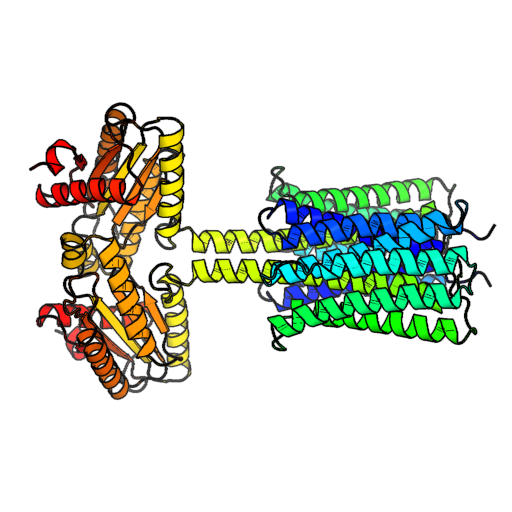A O 1
ATOM 707 N N . ARG A 1 92 ? -19.719 -7.152 9.93 1 89.69 92 ARG A N 1
ATOM 708 C CA . ARG A 1 92 ? -19.453 -8.344 10.727 1 89.69 92 ARG A CA 1
ATOM 709 C C . ARG A 1 92 ? -19.609 -9.609 9.883 1 89.69 92 ARG A C 1
ATOM 711 O O . ARG A 1 92 ? -20.516 -9.703 9.055 1 89.69 92 ARG A O 1
ATOM 718 N N . PRO A 1 93 ? -18.672 -10.484 10.047 1 89.62 93 PRO A N 1
ATOM 719 C CA . PRO A 1 93 ? -18.781 -11.734 9.297 1 89.62 93 PRO A CA 1
ATOM 720 C C . PRO A 1 93 ? -20.141 -12.414 9.492 1 89.62 93 PRO A C 1
ATOM 722 O O . PRO A 1 93 ? -20.594 -12.57 10.625 1 89.62 93 PRO A O 1
ATOM 725 N N . ALA A 1 94 ? -20.766 -12.727 8.438 1 89.94 94 ALA A N 1
ATOM 726 C CA . ALA A 1 94 ? -22.094 -13.32 8.461 1 89.94 94 ALA A CA 1
ATOM 727 C C . ALA A 1 94 ? 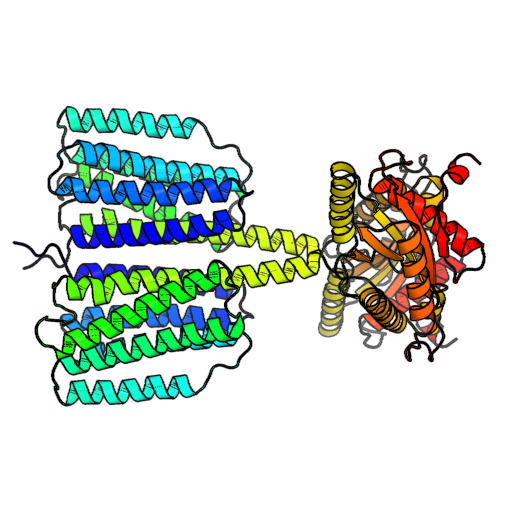-22.062 -14.727 9.039 1 89.94 94 ALA A C 1
ATOM 729 O O . ALA A 1 94 ? -21.328 -15.594 8.539 1 89.94 94 ALA A O 1
ATOM 730 N N . HIS A 1 95 ? -22.859 -15.117 9.93 1 90.31 95 HIS A N 1
ATOM 731 C CA . HIS A 1 95 ? -22.906 -16.438 10.555 1 90.31 95 HIS A CA 1
ATOM 732 C C . HIS A 1 95 ? -23.391 -17.5 9.578 1 90.31 95 HIS A C 1
ATOM 734 O O . HIS A 1 95 ? -23.141 -18.688 9.773 1 90.31 95 HIS A O 1
ATOM 740 N N . VAL A 1 96 ? -24.078 -17 8.617 1 91.06 96 VAL A N 1
ATOM 741 C CA . VAL A 1 96 ? -24.609 -17.922 7.613 1 91.06 96 VAL A CA 1
ATOM 742 C C . VAL A 1 96 ? -23.469 -18.703 6.973 1 91.06 96 VAL A C 1
ATOM 744 O O . VAL A 1 96 ? -23.672 -19.812 6.484 1 91.06 96 VAL A O 1
ATOM 747 N N . GLY A 1 97 ? -22.281 -18.188 7.031 1 92.5 97 GLY A N 1
ATOM 748 C CA . GLY A 1 97 ? -21.125 -18.875 6.5 1 92.5 97 GLY A CA 1
ATOM 749 C C . GLY A 1 97 ? -20.859 -20.219 7.176 1 92.5 97 GLY A C 1
ATOM 750 O O . GLY A 1 97 ? -20.531 -21.203 6.512 1 92.5 97 GLY A O 1
ATOM 751 N N . TRP A 1 98 ? -21.094 -20.266 8.422 1 92.19 98 TRP A N 1
ATOM 752 C CA . TRP A 1 98 ? -20.906 -21.5 9.172 1 92.19 98 TRP A CA 1
ATOM 753 C C . TRP A 1 98 ? -21.922 -22.547 8.742 1 92.19 98 TRP A C 1
ATOM 755 O O . TRP A 1 98 ? -21.578 -23.734 8.602 1 92.19 98 TRP A O 1
ATOM 765 N N . TYR A 1 99 ? -23.109 -22.094 8.5 1 93.81 99 TYR A N 1
ATOM 766 C CA . TYR A 1 99 ? -24.156 -23.016 8.086 1 93.81 99 TYR A CA 1
ATOM 767 C C . TYR A 1 99 ? -23.906 -23.547 6.688 1 93.81 99 TYR A C 1
ATOM 769 O O . TYR A 1 99 ? -24.219 -24.703 6.391 1 93.81 99 TYR A O 1
ATOM 777 N N . LEU A 1 100 ? -23.359 -22.75 5.887 1 94.44 100 LEU A N 1
ATOM 778 C CA . LEU A 1 100 ? -23.031 -23.188 4.531 1 94.44 100 LEU A CA 1
ATOM 779 C C . LEU A 1 100 ? -21.938 -24.25 4.543 1 94.44 100 LEU A C 1
ATOM 781 O O . LEU A 1 100 ? -22.031 -25.25 3.838 1 94.44 100 LEU A O 1
ATOM 785 N N . VAL A 1 101 ? -20.906 -24.047 5.395 1 95.94 101 VAL A N 1
ATOM 786 C CA . VAL A 1 101 ? -19.812 -25 5.492 1 95.94 101 VAL A CA 1
ATOM 787 C C . VAL A 1 101 ? -20.312 -26.312 6.078 1 95.94 101 VAL A C 1
ATOM 789 O O . VAL A 1 101 ? -20.047 -27.391 5.539 1 95.94 101 VAL A O 1
ATOM 792 N N . LEU A 1 102 ? -21.109 -26.172 7.117 1 95.69 102 LEU A N 1
ATOM 793 C CA . LEU A 1 102 ? -21.656 -27.359 7.77 1 95.69 102 LEU A CA 1
ATOM 794 C C . LEU A 1 102 ? -22.641 -28.094 6.855 1 95.69 102 LEU A C 1
ATOM 796 O O . LEU A 1 102 ? -22.609 -29.312 6.766 1 95.69 102 LEU A O 1
ATOM 800 N N . GLY A 1 103 ? -23.516 -27.328 6.262 1 95.69 103 GLY A N 1
ATOM 801 C CA . GLY A 1 103 ? -24.453 -27.906 5.312 1 95.69 103 GLY A CA 1
ATOM 802 C C . GLY A 1 103 ? -23.766 -28.641 4.172 1 95.69 103 GLY A C 1
ATOM 803 O O . GLY A 1 103 ? -24.203 -29.734 3.777 1 95.69 103 GLY A O 1
ATOM 804 N N . PHE A 1 104 ? -22.734 -28.047 3.646 1 96.25 104 PHE A N 1
ATOM 805 C CA . PHE A 1 104 ? -21.969 -28.703 2.59 1 96.25 104 PHE A CA 1
ATOM 806 C C . PHE A 1 104 ? -21.328 -29.984 3.102 1 96.25 104 PHE A C 1
ATOM 808 O O . PHE A 1 104 ? -21.359 -31.016 2.42 1 96.25 104 PHE A O 1
ATOM 815 N N . PHE A 1 105 ? -20.719 -29.891 4.289 1 95.62 105 PHE A N 1
ATOM 816 C CA . PHE A 1 105 ? -20.078 -31.062 4.883 1 95.62 105 PHE A CA 1
ATOM 817 C C . PHE A 1 105 ? -21.047 -32.219 4.977 1 95.62 105 PHE A C 1
ATOM 819 O O . PHE A 1 105 ? -20.734 -33.344 4.57 1 95.62 105 PHE A O 1
ATOM 826 N N . ILE A 1 106 ? -22.25 -31.984 5.457 1 95.62 106 ILE A N 1
ATOM 827 C CA . ILE A 1 106 ? -23.266 -33.031 5.645 1 95.62 106 ILE A CA 1
ATOM 828 C C . ILE A 1 106 ? -23.734 -33.531 4.285 1 95.62 106 ILE A C 1
ATOM 830 O O . ILE A 1 106 ? -23.766 -34.75 4.059 1 95.62 106 ILE A O 1
ATOM 834 N N . ALA A 1 107 ? -24.047 -32.656 3.377 1 95.31 107 ALA A N 1
ATOM 835 C CA . ALA A 1 107 ? -24.547 -33.031 2.057 1 95.31 107 ALA A CA 1
ATOM 836 C C . ALA A 1 107 ? -23.484 -33.844 1.294 1 95.31 107 ALA A C 1
ATOM 838 O O . ALA A 1 107 ? -23.797 -34.875 0.687 1 95.31 107 ALA A O 1
ATOM 839 N N . TYR A 1 108 ? -22.234 -33.312 1.332 1 93.31 108 TYR A N 1
ATOM 840 C CA . TYR A 1 108 ? -21.156 -34 0.614 1 93.31 108 TYR A CA 1
ATOM 841 C C . TYR A 1 108 ? -20.859 -35.344 1.217 1 93.31 108 TYR A C 1
ATOM 843 O O . TYR A 1 108 ? -20.594 -36.312 0.49 1 93.31 108 TYR A O 1
ATOM 851 N N . SER A 1 109 ? -20.891 -35.469 2.596 1 91.75 109 SER A N 1
ATOM 852 C CA . SER A 1 109 ? -20.672 -36.75 3.27 1 91.75 109 SER A CA 1
ATOM 853 C C . SER A 1 109 ? -21.75 -37.75 2.887 1 91.75 109 SER A C 1
ATOM 855 O O . SER A 1 109 ? -21.469 -38.906 2.639 1 91.75 109 SER A O 1
ATOM 857 N N . LEU A 1 110 ? -22.969 -37.281 2.803 1 92.5 110 LEU A N 1
ATOM 858 C CA . LEU A 1 110 ? -24.094 -38.156 2.443 1 92.5 110 LEU A CA 1
ATOM 859 C C . LEU A 1 110 ? -23.938 -38.688 1.02 1 92.5 110 LEU A C 1
ATOM 861 O O . LEU A 1 110 ? -24.156 -39.875 0.76 1 92.5 110 LEU A O 1
ATOM 865 N N . VAL A 1 111 ? -23.531 -37.781 0.154 1 91.25 111 VAL A N 1
ATOM 866 C CA . VAL A 1 111 ? -23.375 -38.188 -1.246 1 91.25 111 VAL A CA 1
ATOM 867 C C . VAL A 1 111 ? -22.25 -39.188 -1.385 1 91.25 111 VAL A C 1
ATOM 869 O O . VAL A 1 111 ? -22.375 -40.156 -2.143 1 91.25 111 VAL A O 1
ATOM 872 N N . VAL A 1 112 ? -21.156 -39.031 -0.679 1 85.44 112 VAL A N 1
ATOM 873 C CA . VAL A 1 112 ? -20 -39.938 -0.757 1 85.44 112 VAL A CA 1
ATOM 874 C C . VAL A 1 112 ? -20.328 -41.25 -0.082 1 85.44 112 VAL A C 1
ATOM 876 O O . VAL A 1 112 ? -20.016 -42.312 -0.611 1 85.44 112 VAL A O 1
ATOM 879 N N . LEU A 1 113 ? -21.047 -41.219 1.085 1 85.31 113 LEU A N 1
ATOM 880 C CA . LEU A 1 113 ? -21.359 -42.438 1.853 1 85.31 113 LEU A CA 1
ATOM 881 C C . LEU A 1 113 ? -22.406 -43.281 1.145 1 85.31 113 LEU A C 1
ATOM 883 O O . LEU A 1 113 ? -22.375 -44.5 1.223 1 85.31 113 LEU A O 1
ATOM 887 N N . LEU A 1 114 ? -23.312 -42.594 0.438 1 88.94 114 LEU A N 1
ATOM 888 C CA . LEU A 1 114 ? -24.359 -43.312 -0.289 1 88.94 114 LEU A CA 1
ATOM 889 C C . LEU A 1 114 ? -23.844 -43.781 -1.65 1 88.94 114 LEU A C 1
ATOM 891 O O . LEU A 1 114 ? -24.594 -44.406 -2.416 1 88.94 114 LEU A O 1
ATOM 895 N N . GLN A 1 115 ? -22.531 -43.469 -1.939 1 83.5 115 GLN A N 1
ATOM 896 C CA . GLN A 1 115 ? -21.844 -43.875 -3.166 1 83.5 115 GLN A CA 1
ATOM 897 C C . GLN A 1 115 ? -22.641 -43.438 -4.398 1 83.5 115 GLN A C 1
ATOM 899 O O . GLN A 1 115 ? -22.844 -44.25 -5.32 1 83.5 115 GLN A O 1
ATOM 904 N N . LEU A 1 116 ? -23.125 -42.25 -4.273 1 84.5 116 LEU A N 1
ATOM 905 C CA . LEU A 1 116 ? -23.812 -41.688 -5.426 1 84.5 116 LEU A CA 1
ATOM 906 C C . LEU A 1 116 ? -22.828 -41.375 -6.559 1 84.5 116 LEU A C 1
ATOM 908 O O . LEU A 1 116 ? -21.609 -41.469 -6.367 1 84.5 116 LEU A O 1
ATOM 912 N N . ALA A 1 117 ? -23.328 -41.125 -7.719 1 83.62 117 ALA A N 1
ATOM 913 C CA . ALA A 1 117 ? -22.516 -40.906 -8.922 1 83.62 117 ALA A CA 1
ATOM 914 C C . ALA A 1 117 ? -21.516 -39.781 -8.711 1 83.62 117 ALA A C 1
ATOM 916 O O . ALA A 1 117 ? -21.781 -38.844 -7.969 1 83.62 117 ALA A O 1
ATOM 917 N N . VAL A 1 118 ? -20.312 -39.969 -9.227 1 82.5 118 VAL A N 1
ATOM 918 C CA . VAL A 1 118 ? -19.234 -38.969 -9.148 1 82.5 118 VAL A CA 1
ATOM 919 C C . VAL A 1 118 ? -19.719 -37.625 -9.688 1 82.5 118 VAL A C 1
ATOM 921 O O . VAL A 1 118 ? -19.281 -36.594 -9.219 1 82.5 118 VAL A O 1
ATOM 924 N N . ALA A 1 119 ? -20.656 -37.688 -10.586 1 86.94 119 ALA A N 1
ATOM 925 C CA . ALA A 1 119 ? -21.203 -36.5 -11.195 1 86.94 119 ALA A CA 1
ATOM 926 C C . ALA A 1 119 ? -21.891 -35.625 -10.156 1 86.94 119 ALA A C 1
ATOM 928 O O . ALA A 1 119 ? -21.766 -34.375 -10.18 1 86.94 119 ALA A O 1
ATOM 929 N N . ILE A 1 120 ? -22.547 -36.25 -9.266 1 88.38 120 ILE A N 1
ATOM 930 C CA . ILE A 1 120 ? -23.297 -35.531 -8.25 1 88.38 120 ILE A CA 1
ATOM 931 C C . ILE A 1 120 ? -22.328 -34.875 -7.266 1 88.38 120 ILE A C 1
ATOM 933 O O . ILE A 1 120 ? -22.547 -33.75 -6.824 1 88.38 120 ILE A O 1
ATOM 937 N N . ARG A 1 121 ? -21.266 -35.531 -6.898 1 87.44 121 ARG A N 1
ATOM 938 C CA . ARG A 1 121 ? -20.25 -35 -6.012 1 87.44 121 ARG A CA 1
ATOM 939 C C . ARG A 1 121 ? -19.594 -33.75 -6.625 1 87.44 121 ARG A C 1
ATOM 941 O O . ARG A 1 121 ? -19.406 -32.75 -5.949 1 87.44 121 ARG A O 1
ATOM 948 N N . ALA A 1 122 ? -19.297 -33.938 -7.895 1 88.12 122 ALA A N 1
ATOM 949 C CA . ALA A 1 122 ? -18.625 -32.844 -8.609 1 88.12 122 ALA A CA 1
ATOM 950 C C . ALA A 1 122 ? -19.547 -31.641 -8.727 1 88.12 122 ALA A C 1
ATOM 952 O O . ALA A 1 122 ? -19.109 -30.5 -8.586 1 88.12 122 ALA A O 1
ATOM 953 N N . LEU A 1 123 ? -20.797 -31.922 -8.977 1 91.12 123 LEU A N 1
ATOM 954 C CA . LEU A 1 123 ? -21.781 -30.844 -9.102 1 91.12 123 LEU A CA 1
ATOM 955 C C . LEU A 1 123 ? -21.922 -30.094 -7.789 1 91.12 123 LEU A C 1
ATOM 957 O O . LEU A 1 123 ? -21.906 -28.859 -7.777 1 91.12 123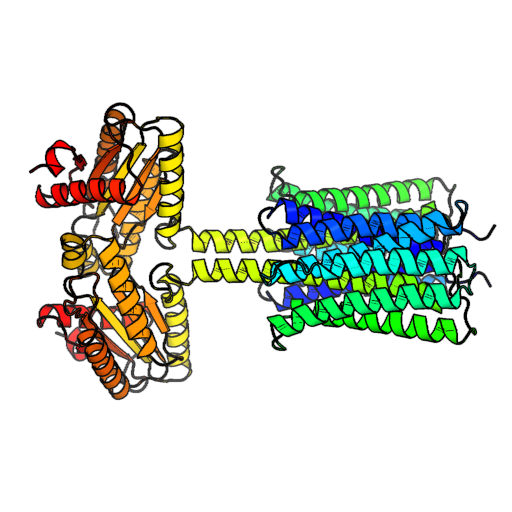 LEU A O 1
ATOM 961 N N . LEU A 1 124 ? -22.062 -30.828 -6.746 1 92.75 124 LEU A N 1
ATOM 962 C CA . LEU A 1 124 ? -22.266 -30.219 -5.438 1 92.75 124 LEU A CA 1
ATOM 963 C C . LEU A 1 124 ? -21.062 -29.359 -5.055 1 92.75 124 LEU A C 1
ATOM 965 O O . LEU A 1 124 ? -21.219 -28.234 -4.602 1 92.75 124 LEU A O 1
ATOM 969 N N . PHE A 1 125 ? -19.891 -29.859 -5.227 1 92 125 PHE A N 1
ATOM 970 C CA . PHE A 1 125 ? -18.656 -29.156 -4.902 1 92 125 PHE A CA 1
ATOM 971 C C . PHE A 1 125 ? -18.516 -27.891 -5.754 1 92 125 PHE A C 1
ATOM 973 O O . PHE A 1 125 ? -18.25 -26.812 -5.23 1 92 125 PHE A O 1
ATOM 980 N N . SER A 1 126 ? -18.75 -28.031 -7.043 1 93.69 126 SER A N 1
ATOM 981 C CA . SER A 1 126 ? -18.578 -26.922 -7.984 1 93.69 126 SER A CA 1
ATOM 982 C C . SER A 1 126 ? -19.578 -25.812 -7.734 1 93.69 126 SER A C 1
ATOM 984 O O . SER A 1 126 ? -19.219 -24.625 -7.723 1 93.69 126 SER A O 1
ATOM 986 N N . LEU A 1 127 ? -20.781 -26.203 -7.457 1 94.38 127 LEU A N 1
ATOM 987 C CA . LEU A 1 127 ? -21.812 -25.203 -7.27 1 94.38 127 LEU A CA 1
ATOM 988 C C . LEU A 1 127 ? -21.609 -24.438 -5.961 1 94.38 127 LEU A C 1
ATOM 990 O O . LEU A 1 127 ? -21.859 -23.234 -5.895 1 94.38 127 LEU A O 1
ATOM 994 N N . MET A 1 128 ? -21.219 -25.156 -4.957 1 95.5 128 MET A N 1
ATOM 995 C CA . MET A 1 128 ? -20.969 -24.5 -3.674 1 95.5 128 MET A CA 1
ATOM 996 C C . MET A 1 128 ? -19.812 -23.516 -3.775 1 95.5 128 MET A C 1
ATOM 998 O O . MET A 1 128 ? -19.891 -22.406 -3.25 1 95.5 128 MET A O 1
ATOM 1002 N N . LEU A 1 129 ? -18.781 -23.891 -4.441 1 94.88 129 LEU A N 1
ATOM 1003 C CA . LEU A 1 129 ? -17.656 -23 -4.629 1 94.88 129 LEU A CA 1
ATOM 1004 C C . LEU A 1 129 ? -18.062 -21.766 -5.426 1 94.88 129 LEU A C 1
ATOM 1006 O O . LEU A 1 129 ? -17.688 -20.641 -5.07 1 94.88 129 LEU A O 1
ATOM 1010 N N . ALA A 1 130 ? -18.797 -22.047 -6.473 1 96.62 130 ALA A N 1
ATOM 1011 C CA . ALA A 1 130 ? -19.281 -20.938 -7.301 1 96.62 130 ALA A CA 1
ATOM 1012 C C . ALA A 1 130 ? -20.094 -19.953 -6.477 1 96.62 130 ALA A C 1
ATOM 1014 O O . ALA A 1 130 ? -19.953 -18.734 -6.613 1 96.62 130 ALA A O 1
ATOM 1015 N N . LEU A 1 131 ? -20.922 -20.516 -5.633 1 96.31 131 LEU A N 1
ATOM 1016 C CA . LEU A 1 131 ? -21.766 -19.688 -4.781 1 96.31 131 LEU A CA 1
ATOM 1017 C C . LEU A 1 131 ? -20.922 -18.797 -3.871 1 96.31 131 LEU A C 1
ATOM 1019 O O . LEU A 1 131 ? -21.172 -17.609 -3.752 1 96.31 131 LEU A O 1
ATOM 1023 N N . MET A 1 132 ? -19.953 -19.391 -3.242 1 95.69 132 MET A N 1
ATOM 1024 C CA . MET A 1 132 ? -19.109 -18.641 -2.312 1 95.69 132 MET A CA 1
ATOM 1025 C C . MET A 1 132 ? -18.344 -17.547 -3.041 1 95.69 132 MET A C 1
ATOM 1027 O O . MET A 1 132 ? -18.156 -16.453 -2.516 1 95.69 132 MET A O 1
ATOM 1031 N N . MET A 1 133 ? -17.859 -17.844 -4.223 1 95.81 133 MET A N 1
ATOM 1032 C CA . MET A 1 133 ? -17.125 -16.875 -5.016 1 95.81 133 MET A CA 1
ATOM 1033 C C . MET A 1 133 ? -18.031 -15.711 -5.434 1 95.81 133 MET A C 1
ATOM 1035 O O . MET A 1 133 ? -17.625 -14.555 -5.391 1 95.81 133 MET A O 1
ATOM 1039 N N . LEU A 1 134 ? -19.25 -16.031 -5.754 1 96.25 134 LEU A N 1
ATOM 1040 C CA . LEU A 1 134 ? -20.203 -15 -6.172 1 96.25 134 LEU A CA 1
ATOM 1041 C C . LEU A 1 134 ? -20.609 -14.125 -4.988 1 96.25 134 LEU A C 1
ATOM 1043 O O . LEU A 1 134 ? -20.859 -12.93 -5.152 1 96.25 134 LEU A O 1
ATOM 1047 N N . LEU A 1 135 ? -20.656 -14.727 -3.805 1 95.75 135 LEU A N 1
ATOM 1048 C CA . LEU A 1 135 ? -20.953 -13.945 -2.611 1 95.75 135 LEU A CA 1
ATOM 1049 C C . LEU A 1 135 ? -19.859 -12.922 -2.34 1 95.75 135 LEU A C 1
ATOM 1051 O O . LEU A 1 135 ? -20.125 -11.797 -1.92 1 95.75 135 LEU A O 1
ATOM 1055 N N . THR A 1 136 ? -18.656 -13.344 -2.615 1 94 136 THR A N 1
ATOM 1056 C CA . THR A 1 136 ? -17.547 -12.414 -2.457 1 94 136 THR A CA 1
ATOM 1057 C C . THR A 1 136 ? -17.641 -11.266 -3.461 1 94 136 THR A C 1
ATOM 1059 O O . THR A 1 136 ? -17.453 -10.109 -3.104 1 94 136 THR A O 1
ATOM 1062 N N . VAL A 1 137 ? -17.953 -11.633 -4.711 1 94.69 137 VAL A N 1
ATOM 1063 C CA . VAL A 1 137 ? -18.109 -10.633 -5.762 1 94.69 137 VAL A CA 1
ATOM 1064 C C . VAL A 1 137 ? -19.25 -9.68 -5.395 1 94.69 137 VAL A C 1
ATOM 1066 O O . VAL A 1 137 ? -19.125 -8.461 -5.562 1 94.69 137 VAL A O 1
ATOM 1069 N N . TYR A 1 138 ? -20.25 -10.227 -4.855 1 94.06 138 TYR A N 1
ATOM 1070 C CA . TYR A 1 138 ? -21.422 -9.445 -4.461 1 94.06 138 TYR A CA 1
ATOM 1071 C C . TYR A 1 138 ? -21.047 -8.422 -3.396 1 94.06 138 TYR A C 1
ATOM 1073 O O . TYR A 1 138 ? -21.5 -7.273 -3.449 1 94.06 138 TYR A O 1
ATOM 1081 N N . GLU A 1 139 ? -20.266 -8.781 -2.465 1 92.81 139 GLU A N 1
ATOM 1082 C CA . GLU A 1 139 ? -19.859 -7.883 -1.395 1 92.81 139 GLU A CA 1
ATOM 1083 C C . GLU A 1 139 ? -19.047 -6.707 -1.945 1 92.81 139 GLU A C 1
ATOM 1085 O O . GLU A 1 139 ? -19.234 -5.566 -1.513 1 92.81 139 GLU A O 1
ATOM 1090 N N . VAL A 1 140 ? -18.25 -6.953 -2.889 1 91.12 140 VAL A N 1
ATOM 1091 C CA . VAL A 1 140 ? -17.391 -5.918 -3.455 1 91.12 140 VAL A CA 1
ATOM 1092 C C . VAL A 1 140 ? -18.219 -4.949 -4.285 1 91.12 140 VAL A C 1
ATOM 1094 O O . VAL A 1 140 ? -18.062 -3.73 -4.168 1 91.12 140 VAL A O 1
ATOM 1097 N N . ILE A 1 141 ? -19.141 -5.465 -5.043 1 90.94 141 ILE A N 1
ATOM 1098 C CA . ILE A 1 141 ? -19.969 -4.637 -5.91 1 90.94 141 ILE A CA 1
ATOM 1099 C C . ILE A 1 141 ? -20.906 -3.781 -5.059 1 90.94 141 ILE A C 1
ATOM 1101 O O . ILE A 1 141 ? -21.125 -2.604 -5.355 1 90.94 141 ILE A O 1
ATOM 1105 N N . ARG A 1 142 ? -21.406 -4.355 -4.059 1 88.19 142 ARG A N 1
ATOM 1106 C CA . ARG A 1 142 ? -22.344 -3.646 -3.186 1 88.19 142 ARG A CA 1
ATOM 1107 C C . ARG A 1 142 ? -21.641 -2.508 -2.447 1 88.19 142 ARG A C 1
ATOM 1109 O O . ARG A 1 142 ? -22.219 -1.43 -2.275 1 88.19 142 ARG A O 1
ATOM 1116 N N . ALA A 1 143 ? -20.484 -2.717 -1.998 1 84.38 143 ALA A N 1
ATOM 1117 C CA . ALA A 1 143 ? -19.766 -1.729 -1.204 1 84.38 143 ALA A CA 1
ATOM 1118 C C . ALA A 1 143 ? -19.234 -0.604 -2.086 1 84.38 143 ALA A C 1
ATOM 1120 O O . ALA A 1 143 ? -19.281 0.569 -1.707 1 84.38 143 ALA A O 1
ATOM 1121 N N . ARG A 1 144 ? -18.578 -0.781 -3.152 1 75.75 144 ARG A N 1
ATOM 1122 C CA . ARG A 1 144 ? -17.859 0.228 -3.924 1 75.75 144 ARG A CA 1
ATOM 1123 C C . ARG A 1 144 ? -18.656 0.627 -5.168 1 75.75 144 ARG A C 1
ATOM 1125 O O . ARG A 1 144 ? -18.344 1.639 -5.805 1 75.75 144 ARG A O 1
ATOM 1132 N N . GLY A 1 145 ? -19.656 0.044 -5.336 1 67.12 145 GLY A N 1
ATOM 1133 C CA . GLY A 1 145 ? -20.344 0.284 -6.598 1 67.12 145 GLY A CA 1
ATOM 1134 C C . GLY A 1 145 ? -19.531 -0.123 -7.809 1 67.12 145 GLY A C 1
ATOM 1135 O O . GLY A 1 145 ? -18.562 -0.879 -7.684 1 67.12 145 GLY A O 1
ATOM 1136 N N . ILE A 1 146 ? -19.859 0.443 -9.023 1 57.41 146 ILE A N 1
ATOM 1137 C CA . ILE A 1 146 ? -19.203 0.039 -10.266 1 57.41 146 ILE A CA 1
ATOM 1138 C C . ILE A 1 146 ? -17.984 0.928 -10.516 1 57.41 146 ILE A C 1
ATOM 1140 O O . ILE A 1 146 ? -17.156 0.619 -11.375 1 57.41 146 ILE A O 1
ATOM 1144 N N . LYS A 1 147 ? -17.75 2.051 -9.812 1 60.59 147 LYS A N 1
ATOM 1145 C CA . LYS A 1 147 ? -16.562 2.871 -10.031 1 60.59 147 LYS A CA 1
ATOM 1146 C C . LYS A 1 147 ? -15.305 2.164 -9.539 1 60.59 147 LYS A C 1
ATOM 1148 O O . LYS A 1 147 ? -14.922 2.301 -8.367 1 60.59 147 LYS A O 1
ATOM 1153 N N . LEU A 1 148 ? -14.82 1.34 -10.398 1 65.62 148 LEU A N 1
ATOM 1154 C CA . LEU A 1 148 ? -14.008 0.228 -9.922 1 65.62 148 LEU A CA 1
ATOM 1155 C C . LEU A 1 148 ? -12.523 0.543 -10.062 1 65.62 148 LEU A C 1
ATOM 1157 O O . LEU A 1 148 ? -12.07 0.995 -11.117 1 65.62 148 LEU A O 1
ATOM 1161 N N . SER A 1 149 ? -11.969 0.71 -9.047 1 77.38 149 SER A N 1
ATOM 1162 C CA . SER A 1 149 ? -10.508 0.705 -9.062 1 77.38 149 SER A CA 1
ATOM 1163 C C . SER A 1 149 ? -9.969 -0.557 -9.727 1 77.38 149 SER A C 1
ATOM 1165 O O . SER A 1 149 ? -10.719 -1.507 -9.969 1 77.38 149 SER A O 1
ATOM 1167 N N . PHE A 1 150 ? -8.883 -0.504 -10.289 1 84 150 PHE A N 1
ATOM 1168 C CA . PHE A 1 150 ? -8.219 -1.661 -10.883 1 84 150 PHE A CA 1
ATOM 1169 C C . PHE A 1 150 ? -8.289 -2.861 -9.945 1 84 150 PHE A C 1
ATOM 1171 O O . PHE A 1 150 ? -8.609 -3.973 -10.375 1 84 150 PHE A O 1
ATOM 1178 N N . ALA A 1 151 ? -8.039 -2.65 -8.656 1 86.12 151 ALA A N 1
ATOM 1179 C CA . ALA A 1 151 ? -8.031 -3.73 -7.672 1 86.12 151 ALA A CA 1
ATOM 1180 C C . ALA A 1 151 ? -9.406 -4.383 -7.559 1 86.12 151 ALA A C 1
ATOM 1182 O O . ALA A 1 151 ? -9.516 -5.609 -7.578 1 86.12 151 ALA A O 1
ATOM 1183 N N . ASN A 1 152 ? -10.5 -3.561 -7.52 1 88.88 152 ASN A N 1
ATOM 1184 C CA . ASN A 1 152 ? -11.859 -4.082 -7.414 1 88.88 152 ASN A CA 1
ATOM 1185 C C . ASN A 1 152 ? -12.25 -4.879 -8.656 1 88.88 152 ASN A C 1
ATOM 1187 O O . ASN A 1 152 ? -12.867 -5.941 -8.547 1 88.88 152 ASN A O 1
ATOM 1191 N N . SER A 1 153 ? -11.852 -4.371 -9.797 1 90.25 153 SER A N 1
ATOM 1192 C CA . SER A 1 153 ? -12.156 -5.055 -11.055 1 90.25 153 SER A CA 1
ATOM 1193 C C . SER A 1 153 ? -11.461 -6.41 -11.125 1 90.25 153 SER A C 1
ATOM 1195 O O . SER A 1 153 ? -12.031 -7.379 -11.633 1 90.25 153 SER A O 1
ATOM 1197 N N . LEU A 1 154 ? -10.266 -6.441 -10.68 1 90.56 154 LEU A N 1
ATOM 1198 C CA . LEU A 1 154 ? -9.508 -7.691 -10.68 1 90.56 154 LEU A CA 1
ATOM 1199 C C . LEU A 1 154 ? -10.211 -8.75 -9.836 1 90.56 154 LEU A C 1
ATOM 1201 O O . LEU A 1 154 ? -10.328 -9.906 -10.25 1 90.56 154 LEU A O 1
ATOM 1205 N N . VAL A 1 155 ? -10.656 -8.352 -8.68 1 92.44 155 VAL A N 1
ATOM 1206 C CA . VAL A 1 155 ? -11.344 -9.273 -7.781 1 92.44 155 VAL A CA 1
ATOM 1207 C C . VAL A 1 155 ? -12.648 -9.742 -8.422 1 92.44 155 VAL A C 1
ATOM 1209 O O . VAL A 1 155 ? -12.922 -10.945 -8.469 1 92.44 155 VAL A O 1
ATOM 1212 N N . ILE A 1 156 ? -13.398 -8.82 -8.961 1 93.94 156 ILE A N 1
ATOM 1213 C CA . ILE A 1 156 ? -14.703 -9.133 -9.547 1 93.94 156 ILE A CA 1
ATOM 1214 C C . ILE A 1 156 ? -14.516 -10.047 -10.758 1 93.94 156 ILE A C 1
ATOM 1216 O O . ILE A 1 156 ? -15.172 -11.086 -10.867 1 93.94 156 ILE A O 1
ATOM 1220 N N . ILE A 1 157 ? -13.594 -9.711 -11.617 1 93.88 157 ILE A N 1
ATOM 1221 C CA . ILE A 1 157 ? -13.383 -10.484 -12.836 1 93.88 157 ILE A CA 1
ATOM 1222 C C . ILE A 1 157 ? -12.844 -11.867 -12.492 1 93.88 157 ILE A C 1
ATOM 1224 O O . ILE A 1 157 ? -13.312 -12.875 -13.023 1 93.88 157 ILE A O 1
ATOM 1228 N N . ALA A 1 158 ? -11.859 -11.953 -11.602 1 95 158 ALA A N 1
ATOM 1229 C CA . ALA A 1 158 ? -11.227 -13.219 -11.242 1 95 158 ALA A CA 1
ATOM 1230 C C . ALA A 1 158 ? -12.234 -14.18 -10.625 1 95 158 ALA A C 1
ATOM 1232 O O . ALA A 1 158 ? -12.375 -15.32 -11.078 1 95 158 ALA A O 1
ATOM 1233 N N . TYR A 1 159 ? -13.031 -13.75 -9.672 1 95.69 159 TYR A N 1
ATOM 1234 C CA . TYR A 1 159 ? -13.938 -14.648 -8.961 1 95.69 159 TYR A CA 1
ATOM 1235 C C . TYR A 1 159 ? -15.195 -14.922 -9.773 1 95.69 159 TYR A C 1
ATOM 1237 O O . TYR A 1 159 ? -15.82 -15.977 -9.633 1 95.69 159 TYR A O 1
ATOM 1245 N N . THR A 1 160 ? -15.586 -13.992 -10.672 1 96.31 160 THR A N 1
ATOM 1246 C CA . THR A 1 160 ? -16.688 -14.273 -11.578 1 96.31 160 THR A CA 1
ATOM 1247 C C . THR A 1 160 ? -16.281 -15.336 -12.602 1 96.31 160 THR A C 1
ATOM 1249 O O . THR A 1 160 ? -17.047 -16.266 -12.867 1 96.31 160 THR A O 1
ATOM 1252 N N . LEU A 1 161 ? -15.102 -15.156 -13.133 1 96.25 161 LEU A N 1
ATOM 1253 C CA . LEU A 1 161 ? -14.602 -16.141 -14.086 1 96.25 161 LEU A CA 1
ATOM 1254 C C . LEU A 1 161 ? -14.484 -17.516 -13.422 1 96.25 161 LEU A C 1
ATOM 1256 O O . LEU A 1 161 ? -14.82 -18.531 -14.039 1 96.25 161 LEU A O 1
ATOM 1260 N N . ALA A 1 162 ? -13.984 -17.531 -12.211 1 95.88 162 ALA A N 1
ATOM 1261 C CA . ALA A 1 162 ? -13.875 -18.797 -11.484 1 95.88 162 ALA A CA 1
ATOM 1262 C C . ALA A 1 162 ? -15.25 -19.406 -11.242 1 95.88 162 ALA A C 1
ATOM 1264 O O . ALA A 1 162 ? -15.43 -20.609 -11.383 1 95.88 162 ALA A O 1
ATOM 1265 N N . ALA A 1 163 ? -16.203 -18.594 -10.891 1 97 163 ALA A N 1
ATOM 1266 C CA . ALA A 1 163 ? -17.562 -19.078 -10.656 1 97 163 ALA A CA 1
ATOM 1267 C C . ALA A 1 163 ? -18.172 -19.656 -11.922 1 97 163 ALA A C 1
ATOM 1269 O O . ALA A 1 163 ? -18.781 -20.719 -11.898 1 97 163 ALA A O 1
ATOM 1270 N N . VAL A 1 164 ? -17.984 -19 -13.031 1 96.75 164 VAL A N 1
ATOM 1271 C CA . VAL A 1 164 ? -18.484 -19.469 -14.312 1 96.75 164 VAL A CA 1
ATOM 1272 C C . VAL A 1 164 ? -17.828 -20.812 -14.664 1 96.75 164 VAL A C 1
ATOM 1274 O O . VAL A 1 164 ? -18.5 -21.734 -15.141 1 96.75 164 VAL A O 1
ATOM 1277 N N . ASP A 1 165 ? -16.531 -20.844 -14.383 1 95.62 165 ASP A N 1
ATOM 1278 C CA . ASP A 1 165 ? -15.797 -22.078 -14.641 1 95.62 165 ASP A CA 1
ATOM 1279 C C . ASP A 1 165 ? -16.391 -23.25 -13.836 1 95.62 165 ASP A C 1
ATOM 1281 O O . ASP A 1 165 ? -16.594 -24.328 -14.367 1 95.62 165 ASP A O 1
ATOM 1285 N N . PHE A 1 166 ? -16.672 -23.047 -12.602 1 95 166 PHE A N 1
ATOM 1286 C CA . PHE A 1 166 ? -17.188 -24.125 -11.75 1 95 166 PHE A CA 1
ATOM 1287 C C . PHE A 1 166 ? -18.625 -24.453 -12.109 1 95 166 PHE A C 1
ATOM 1289 O O . PHE A 1 166 ? -19.047 -25.609 -12.016 1 95 166 PHE A O 1
ATOM 1296 N N . ILE A 1 167 ? -19.406 -23.469 -12.531 1 95.38 167 ILE A N 1
ATOM 1297 C CA . ILE A 1 167 ? -20.766 -23.75 -12.977 1 95.38 167 ILE A CA 1
ATOM 1298 C C . ILE A 1 167 ? -20.734 -24.609 -14.234 1 95.38 167 ILE A C 1
ATOM 1300 O O . ILE A 1 167 ? -21.469 -25.594 -14.336 1 95.38 167 ILE A O 1
ATOM 1304 N N . LEU A 1 168 ? -19.859 -24.234 -15.156 1 93.44 168 LEU A N 1
ATOM 1305 C CA . LEU A 1 168 ? -19.703 -25.016 -16.375 1 93.44 168 LEU A CA 1
ATOM 1306 C C . LEU A 1 168 ? -19.25 -26.438 -16.078 1 93.44 168 LEU A C 1
ATOM 1308 O O . LEU A 1 168 ? -19.719 -27.391 -16.688 1 93.44 168 LEU A O 1
ATOM 1312 N N . ARG A 1 169 ? -18.328 -26.516 -15.102 1 91.25 169 ARG A N 1
ATOM 1313 C CA . ARG A 1 169 ? -17.875 -27.828 -14.68 1 91.25 169 ARG A CA 1
ATOM 1314 C C . ARG A 1 169 ? -19.016 -28.656 -14.117 1 91.25 169 ARG A C 1
ATOM 1316 O O . ARG A 1 169 ? -19.125 -29.859 -14.398 1 91.25 169 ARG A O 1
ATOM 1323 N N . GLY A 1 170 ? -19.906 -28.062 -13.312 1 90.5 170 GLY A N 1
ATOM 1324 C CA . GLY A 1 170 ? -21.062 -28.75 -12.766 1 90.5 170 GLY A CA 1
ATOM 1325 C C . GLY A 1 170 ? -22.016 -29.25 -13.828 1 90.5 170 GLY A C 1
ATOM 1326 O O . GLY A 1 170 ? -22.484 -30.391 -13.766 1 90.5 170 GLY A O 1
ATOM 1327 N N . ILE A 1 171 ? -22.203 -28.484 -14.82 1 90.31 171 ILE A N 1
ATOM 1328 C CA . ILE A 1 171 ? -23.109 -28.828 -15.914 1 90.31 171 ILE A CA 1
ATOM 1329 C C . ILE A 1 171 ? -22.531 -29.969 -16.719 1 90.31 171 ILE A C 1
ATOM 1331 O O . ILE A 1 171 ? -23.234 -30.922 -17.062 1 90.31 171 ILE A O 1
ATOM 1335 N N . LEU A 1 172 ? -21.234 -29.938 -16.969 1 90 172 LEU A N 1
ATOM 1336 C CA . LEU A 1 172 ? -20.578 -30.969 -17.734 1 90 172 LEU A CA 1
ATOM 1337 C C . LEU A 1 172 ? -20.547 -32.281 -16.969 1 90 172 LEU A C 1
ATOM 1339 O O . LEU A 1 172 ? -20.609 -33.375 -17.578 1 90 172 LEU A O 1
ATOM 1343 N N . ALA A 1 173 ? -20.5 -32.125 -15.672 1 87.56 173 ALA A N 1
ATOM 1344 C CA . ALA A 1 173 ? -20.484 -33.344 -14.844 1 87.56 173 ALA A CA 1
ATOM 1345 C C . ALA A 1 173 ? -21.781 -34.125 -15 1 87.56 173 ALA A C 1
ATOM 1347 O O . ALA A 1 173 ? -21.75 -35.344 -15.078 1 87.56 173 ALA A O 1
ATOM 1348 N N . ILE A 1 174 ? -22.875 -33.5 -15.102 1 86.69 174 ILE A N 1
ATOM 1349 C CA . ILE A 1 174 ? -24.172 -34.156 -15.188 1 86.69 174 ILE A CA 1
ATOM 1350 C C . ILE A 1 174 ? -24.391 -34.688 -16.594 1 86.69 174 ILE A C 1
ATOM 1352 O O . ILE A 1 174 ? -25.016 -35.719 -16.781 1 86.69 174 ILE A O 1
ATOM 1356 N N . SER A 1 175 ? -23.766 -34.094 -17.562 1 85.81 175 SER A N 1
ATOM 1357 C CA . SER A 1 175 ? -23.969 -34.531 -18.938 1 85.81 175 SER A CA 1
ATOM 1358 C C . SER A 1 175 ? -23.281 -35.875 -19.203 1 85.81 175 SER A C 1
ATOM 1360 O O . SER A 1 175 ? -23.656 -36.594 -20.125 1 85.81 175 SER A O 1
ATOM 1362 N N . GLY A 1 176 ? -22.359 -36.375 -18.328 1 77.69 176 GLY A N 1
ATOM 1363 C CA . GLY A 1 176 ? -21.75 -37.688 -18.328 1 77.69 176 GLY A CA 1
ATOM 1364 C C . GLY A 1 176 ? -20.75 -37.906 -19.438 1 77.69 176 GLY A C 1
ATOM 1365 O O . GLY A 1 176 ? -20.203 -39 -19.594 1 77.69 176 GLY A O 1
ATOM 1366 N N . GLY A 1 177 ? -20.406 -37.031 -20.234 1 77.38 177 GLY A N 1
ATOM 1367 C CA . GLY A 1 177 ? -19.531 -37.25 -21.391 1 77.38 177 GLY A CA 1
ATOM 1368 C C . GLY A 1 177 ? -18.062 -37.125 -21.062 1 77.38 177 GLY A C 1
ATOM 1369 O O . GLY A 1 177 ? -17.219 -37.625 -21.797 1 77.38 177 GLY A O 1
ATOM 1370 N N . ILE A 1 178 ? -17.75 -36.594 -19.875 1 81.56 178 ILE A N 1
ATOM 1371 C CA . ILE A 1 178 ? -16.359 -36.344 -19.547 1 81.56 178 ILE A CA 1
ATOM 1372 C C . ILE A 1 178 ? -16.062 -36.812 -18.125 1 81.56 178 ILE A C 1
ATOM 1374 O O . ILE A 1 178 ? -16.875 -36.625 -17.219 1 81.56 178 ILE A O 1
ATOM 1378 N N . ASP A 1 179 ? -14.969 -37.562 -17.984 1 81.38 179 ASP A N 1
ATOM 1379 C CA . ASP A 1 179 ? -14.523 -37.969 -16.672 1 81.38 179 ASP A CA 1
ATOM 1380 C C . ASP A 1 179 ? -13.977 -36.781 -15.867 1 81.38 179 ASP A C 1
ATOM 1382 O O . ASP A 1 179 ? -12.906 -36.281 -16.172 1 81.38 179 ASP A O 1
ATOM 1386 N N . LEU A 1 180 ? -14.688 -36.5 -14.906 1 79.19 180 LEU A N 1
ATOM 1387 C CA . LEU A 1 180 ? -14.312 -35.312 -14.148 1 79.19 180 LEU A CA 1
ATOM 1388 C C . LEU A 1 180 ? -13.828 -35.688 -12.75 1 79.19 180 LEU A C 1
ATOM 1390 O O . LEU A 1 180 ? -13.898 -34.875 -11.82 1 79.19 180 LEU A O 1
ATOM 1394 N N . THR A 1 181 ? -13.375 -36.938 -12.695 1 76.25 181 THR A N 1
ATOM 1395 C CA . THR A 1 181 ? -12.758 -37.344 -11.445 1 76.25 181 THR A CA 1
ATOM 1396 C C . THR A 1 181 ? -11.438 -36.625 -11.234 1 76.25 181 THR A C 1
ATOM 1398 O O . THR A 1 181 ? -10.758 -36.25 -12.195 1 76.25 181 THR A O 1
ATOM 1401 N N . PRO A 1 182 ? -11.102 -36.312 -9.984 1 75.25 182 PRO A N 1
ATOM 1402 C CA . PRO A 1 182 ? -9.875 -35.562 -9.711 1 75.25 182 PRO A CA 1
ATOM 1403 C C . PRO A 1 182 ? -8.625 -36.219 -10.289 1 75.25 182 PRO A C 1
ATOM 1405 O O . PRO A 1 182 ? -7.637 -35.531 -10.57 1 75.25 182 PRO A O 1
ATOM 1408 N N . GLN A 1 183 ? -8.656 -37.469 -10.633 1 75.94 183 GLN A N 1
ATOM 1409 C CA . GLN A 1 183 ? -7.492 -38.219 -11.125 1 75.94 183 GLN A CA 1
ATOM 1410 C C . GLN A 1 183 ? -7.465 -38.219 -12.648 1 75.94 183 GLN A C 1
ATOM 1412 O O . GLN A 1 183 ? -6.453 -38.594 -13.25 1 75.94 183 GLN A O 1
ATOM 1417 N N . SER A 1 184 ? -8.609 -37.75 -13.164 1 80.06 184 SER A N 1
ATOM 1418 C CA . SER A 1 184 ? -8.703 -37.812 -14.617 1 80.06 184 SER A CA 1
ATOM 1419 C C . SER A 1 184 ? -7.738 -36.844 -15.281 1 80.06 184 SER A C 1
ATOM 1421 O O . SER A 1 184 ? -7.598 -35.688 -14.828 1 80.06 184 SER A O 1
ATOM 1423 N N . HIS A 1 185 ? -7.051 -37.312 -16.328 1 82.5 185 HIS A N 1
ATOM 1424 C CA . HIS A 1 185 ? -6.094 -36.469 -17.047 1 82.5 185 HIS A CA 1
ATOM 1425 C C . HIS A 1 185 ? -6.75 -35.781 -18.234 1 82.5 185 HIS A C 1
ATOM 1427 O O . HIS A 1 185 ? -6.062 -35.219 -19.094 1 82.5 185 HIS A O 1
ATOM 1433 N N . ASN A 1 186 ? -8.125 -35.844 -18.203 1 85.56 186 ASN A N 1
ATOM 1434 C CA . ASN A 1 186 ? -8.844 -35.125 -19.25 1 85.56 186 ASN A CA 1
ATOM 1435 C C . ASN A 1 186 ? -8.562 -33.625 -19.172 1 85.56 186 ASN A C 1
ATOM 1437 O O . ASN A 1 186 ? -8.562 -33.031 -18.094 1 85.56 186 ASN A O 1
ATOM 1441 N N . PRO A 1 187 ? -8.242 -33.062 -20.344 1 86.5 187 PRO A N 1
ATOM 1442 C CA . PRO A 1 187 ? -7.887 -31.641 -20.328 1 86.5 187 PRO A CA 1
ATOM 1443 C C . PRO A 1 187 ? -8.977 -30.766 -19.719 1 86.5 187 PRO A C 1
ATOM 1445 O O . PRO A 1 187 ? -8.672 -29.766 -19.062 1 86.5 187 PRO A O 1
ATOM 1448 N N . VAL A 1 188 ? -10.141 -31.141 -20 1 85.75 188 VAL A N 1
ATOM 1449 C CA . VAL A 1 188 ? -11.25 -30.359 -19.469 1 85.75 188 VAL A CA 1
ATOM 1450 C C . VAL A 1 188 ? -11.203 -30.375 -17.938 1 85.75 188 VAL A C 1
ATOM 1452 O O . VAL A 1 188 ? -11.43 -29.359 -17.281 1 85.75 188 VAL A O 1
ATOM 1455 N N . ASN A 1 189 ? -10.867 -31.484 -17.391 1 85.5 189 ASN A N 1
ATOM 1456 C CA . ASN A 1 189 ? -10.766 -31.609 -15.938 1 85.5 189 ASN A CA 1
ATOM 1457 C C . ASN A 1 189 ? -9.539 -30.875 -15.391 1 85.5 189 ASN A C 1
ATOM 1459 O O . ASN A 1 189 ? -9.633 -30.172 -14.391 1 85.5 189 ASN A O 1
ATOM 1463 N N . VAL A 1 190 ? -8.438 -31.062 -16.062 1 87.62 190 VAL A N 1
ATOM 1464 C CA . VAL A 1 190 ? -7.184 -30.469 -15.609 1 87.62 190 VAL A CA 1
ATOM 1465 C C . VAL A 1 190 ? -7.293 -28.938 -15.641 1 87.62 190 VAL A C 1
ATOM 1467 O O . VAL A 1 190 ? -6.938 -28.266 -14.672 1 87.62 190 VAL A O 1
ATOM 1470 N N . PHE A 1 191 ? -7.844 -28.406 -16.656 1 89.06 191 PHE A N 1
ATOM 1471 C CA . PHE A 1 191 ? -7.996 -26.953 -16.766 1 89.06 191 PHE A CA 1
ATOM 1472 C C . PHE A 1 191 ? -9.094 -26.453 -15.836 1 89.06 191 PHE A C 1
ATOM 1474 O O . PHE A 1 191 ? -8.914 -25.469 -15.133 1 89.06 191 PHE A O 1
ATOM 1481 N N . GLY A 1 192 ? -10.148 -27.172 -15.852 1 87.12 192 GLY A N 1
ATOM 1482 C CA . GLY A 1 192 ? -11.328 -26.719 -15.133 1 87.12 192 GLY A CA 1
ATOM 1483 C C . GLY A 1 192 ? -11.195 -26.828 -13.625 1 87.12 192 GLY A C 1
ATOM 1484 O O . GLY A 1 192 ? -11.695 -25.984 -12.883 1 87.12 192 GLY A O 1
ATOM 1485 N N . LEU A 1 193 ? -10.523 -27.812 -13.188 1 86.5 193 LEU A N 1
ATOM 1486 C CA . LEU A 1 193 ? -10.469 -28.062 -11.75 1 86.5 193 LEU A CA 1
ATOM 1487 C C . LEU A 1 193 ? -9.227 -27.438 -11.141 1 86.5 193 LEU A C 1
ATOM 1489 O O . LEU A 1 193 ? -9.242 -27.031 -9.969 1 86.5 193 LEU A O 1
ATOM 1493 N N . TYR A 1 194 ? -8.172 -27.266 -11.945 1 89.44 194 TYR A N 1
ATOM 1494 C CA . TYR A 1 194 ? -6.926 -26.891 -11.289 1 89.44 194 TYR A CA 1
ATOM 1495 C C . TYR A 1 194 ? -6.363 -25.594 -11.875 1 89.44 194 TYR A C 1
ATOM 1497 O O . TYR A 1 194 ? -6.184 -24.609 -11.156 1 89.44 194 TYR A O 1
ATOM 1505 N N . LEU A 1 195 ? -6.176 -25.5 -13.141 1 91.06 195 LEU A N 1
ATOM 1506 C CA . LEU A 1 195 ? -5.402 -24.422 -13.727 1 91.06 195 LEU A CA 1
ATOM 1507 C C . LEU A 1 195 ? -6.203 -23.125 -13.727 1 91.06 195 LEU A C 1
ATOM 1509 O O . LEU A 1 195 ? -5.691 -22.062 -13.328 1 91.06 195 LEU A O 1
ATOM 1513 N N . VAL A 1 196 ? -7.461 -23.203 -14.133 1 91.94 196 VAL A N 1
ATOM 1514 C CA . VAL A 1 196 ? -8.273 -22 -14.18 1 91.94 196 VAL A CA 1
ATOM 1515 C C . VAL A 1 196 ? -8.516 -21.484 -12.758 1 91.94 196 VAL A C 1
ATOM 1517 O O . VAL A 1 196 ? -8.281 -20.312 -12.469 1 91.94 196 VAL A O 1
ATOM 1520 N N . PRO A 1 197 ? -8.922 -22.312 -11.852 1 91.19 197 PRO A N 1
ATOM 1521 C CA . PRO A 1 197 ? -9.102 -21.828 -10.484 1 91.19 197 PRO A CA 1
ATOM 1522 C C . PRO A 1 197 ? -7.812 -21.297 -9.859 1 91.19 197 PRO A C 1
ATOM 1524 O O . PRO A 1 197 ? -7.844 -20.359 -9.07 1 91.19 197 PRO A O 1
ATOM 1527 N N . MET A 1 198 ? -6.75 -21.953 -10.211 1 90.81 198 MET A N 1
ATOM 1528 C CA . MET A 1 198 ? -5.461 -21.469 -9.727 1 90.81 198 MET A CA 1
ATOM 1529 C C . MET A 1 198 ? -5.23 -20.016 -10.141 1 90.81 198 MET A C 1
ATOM 1531 O O . MET A 1 198 ? -4.902 -19.172 -9.305 1 90.81 198 MET A O 1
ATOM 1535 N N . TRP A 1 199 ? -5.453 -19.797 -11.359 1 92.06 199 TRP A N 1
ATOM 1536 C CA . TRP A 1 199 ? -5.25 -18.469 -11.922 1 92.06 199 TRP A CA 1
ATOM 1537 C C . TRP A 1 199 ? -6.199 -17.453 -11.281 1 92.06 199 TRP A C 1
ATOM 1539 O O . TRP A 1 199 ? -5.773 -16.391 -10.852 1 92.06 199 TRP A O 1
ATOM 1549 N N . CYS A 1 200 ? -7.391 -17.828 -11.203 1 93.62 200 CYS A N 1
ATOM 1550 C CA . CYS A 1 200 ? -8.43 -16.922 -10.711 1 93.62 200 CYS A CA 1
ATOM 1551 C C . CYS A 1 200 ? -8.242 -16.641 -9.219 1 93.62 200 CYS A C 1
ATOM 1553 O O . CYS A 1 200 ? -8.414 -15.508 -8.773 1 93.62 200 CYS A O 1
ATOM 1555 N N . ASN A 1 201 ? -7.91 -17.656 -8.508 1 91.06 201 ASN A N 1
ATOM 1556 C CA . ASN A 1 201 ? -7.703 -17.469 -7.074 1 91.06 201 ASN A CA 1
ATOM 1557 C C . ASN A 1 201 ? -6.484 -16.594 -6.793 1 91.06 201 ASN A C 1
ATOM 1559 O O . ASN A 1 201 ? -6.492 -15.789 -5.859 1 91.06 201 ASN A O 1
ATOM 1563 N N . LEU A 1 202 ? -5.488 -16.828 -7.559 1 91.56 202 LEU A N 1
ATOM 1564 C CA . LEU A 1 202 ? -4.293 -16 -7.406 1 91.56 202 LEU A CA 1
ATOM 1565 C C . LEU A 1 202 ? -4.602 -14.539 -7.719 1 91.56 202 LEU A C 1
ATOM 1567 O O . LEU A 1 202 ? -4.309 -13.648 -6.91 1 91.56 202 LEU A O 1
ATOM 1571 N N . LEU A 1 203 ? -5.234 -14.383 -8.82 1 92.38 203 LEU A N 1
ATOM 1572 C CA . LEU A 1 203 ? -5.574 -13.031 -9.25 1 92.38 203 LEU A CA 1
ATOM 1573 C C . LEU A 1 203 ? -6.527 -12.375 -8.258 1 92.38 203 LEU A C 1
ATOM 1575 O O . LEU A 1 203 ? -6.355 -11.203 -7.906 1 92.38 203 LEU A O 1
ATOM 1579 N N . GLY A 1 204 ? -7.52 -13.102 -7.871 1 92.12 204 GLY A N 1
ATOM 1580 C CA . GLY A 1 204 ? -8.484 -12.57 -6.922 1 92.12 204 GLY A CA 1
ATOM 1581 C C . GLY A 1 204 ? -7.875 -12.219 -5.578 1 92.12 204 GLY A C 1
ATOM 1582 O O . GLY A 1 204 ? -8.18 -11.172 -5.008 1 92.12 204 GLY A O 1
ATOM 1583 N N . SER A 1 205 ? -7.027 -13.102 -5.086 1 91.5 205 SER A N 1
ATOM 1584 C CA . SER A 1 205 ? -6.379 -12.867 -3.801 1 91.5 205 SER A CA 1
ATOM 1585 C C . SER A 1 205 ? -5.445 -11.656 -3.869 1 91.5 205 SER A C 1
ATOM 1587 O O . SER A 1 205 ? -5.391 -10.852 -2.936 1 91.5 205 SER A O 1
ATOM 1589 N N . LEU A 1 206 ? -4.812 -11.578 -4.949 1 88.56 206 LEU A N 1
ATOM 1590 C CA . LEU A 1 206 ? -3.939 -10.422 -5.129 1 88.56 206 LEU A CA 1
ATOM 1591 C C . LEU A 1 206 ? -4.754 -9.148 -5.309 1 88.56 206 LEU A C 1
ATOM 1593 O O . LEU A 1 206 ? -4.328 -8.07 -4.891 1 88.56 206 LEU A O 1
ATOM 1597 N N . GLY A 1 207 ? -5.855 -9.305 -5.961 1 89 207 GLY A N 1
ATOM 1598 C CA . GLY A 1 207 ? -6.766 -8.172 -6.051 1 89 207 GLY A CA 1
ATOM 1599 C C . GLY A 1 207 ? -7.23 -7.672 -4.699 1 89 207 GLY A C 1
ATOM 1600 O O . GLY A 1 207 ? -7.312 -6.461 -4.477 1 89 207 GLY A O 1
ATOM 1601 N N . LEU A 1 208 ? -7.504 -8.555 -3.816 1 90.38 208 LEU A N 1
ATOM 1602 C CA . LEU A 1 208 ? -7.906 -8.188 -2.465 1 90.38 208 LEU A CA 1
ATOM 1603 C C . LEU A 1 208 ? -6.766 -7.484 -1.732 1 90.38 208 LEU A C 1
ATOM 1605 O O . LEU A 1 208 ? -6.992 -6.512 -1.008 1 90.38 208 LEU A O 1
ATOM 1609 N N . LEU A 1 209 ? -5.605 -7.977 -1.979 1 87.5 209 LEU A N 1
ATOM 1610 C CA . LEU A 1 209 ? -4.426 -7.359 -1.381 1 87.5 209 LEU A CA 1
ATOM 1611 C C . LEU A 1 209 ? -4.254 -5.926 -1.871 1 87.5 209 LEU A C 1
ATOM 1613 O O . LEU A 1 209 ? -4 -5.02 -1.075 1 87.5 209 LEU A O 1
ATOM 1617 N N . LEU A 1 210 ? -4.43 -5.766 -3.133 1 86.56 210 LEU A N 1
ATOM 1618 C CA . LEU A 1 210 ? -4.309 -4.438 -3.723 1 86.56 210 LEU A CA 1
ATOM 1619 C C . LEU A 1 210 ? -5.398 -3.506 -3.201 1 86.56 210 LEU A C 1
ATOM 1621 O O . LEU A 1 210 ? -5.148 -2.32 -2.971 1 86.56 210 LEU A O 1
ATOM 1625 N N . MET A 1 211 ? -6.516 -4.074 -3.072 1 86.25 211 MET A N 1
ATOM 1626 C CA . MET A 1 211 ? -7.625 -3.303 -2.512 1 86.25 211 MET A CA 1
ATOM 1627 C C . MET A 1 211 ? -7.289 -2.82 -1.104 1 86.25 211 MET A C 1
ATOM 1629 O O . MET A 1 211 ? -7.598 -1.682 -0.745 1 86.25 211 MET A O 1
ATOM 1633 N N . TYR A 1 212 ? -6.691 -3.559 -0.387 1 85.75 212 TYR A N 1
ATOM 1634 C CA . TYR A 1 212 ? -6.285 -3.227 0.975 1 85.75 212 TYR A CA 1
ATOM 1635 C C . TYR A 1 212 ? -5.246 -2.111 0.978 1 85.75 212 TYR A C 1
ATOM 1637 O O . TYR A 1 212 ? -5.395 -1.121 1.699 1 85.75 212 TYR A O 1
ATOM 1645 N N . PHE A 1 213 ? -4.293 -2.199 0.191 1 82.5 213 PHE A N 1
ATOM 1646 C CA . PHE A 1 213 ? -3.234 -1.197 0.143 1 82.5 213 PHE A CA 1
ATOM 1647 C C . PHE A 1 213 ? -3.77 0.132 -0.375 1 82.5 213 PHE A C 1
ATOM 1649 O O . PHE A 1 213 ? -3.352 1.197 0.086 1 82.5 213 PHE A O 1
ATOM 1656 N N . GLU A 1 214 ? -4.625 -0.013 -1.289 1 80.5 214 GLU A N 1
ATOM 1657 C CA . GLU A 1 214 ? -5.27 1.196 -1.796 1 80.5 214 GLU A CA 1
ATOM 1658 C C . GLU A 1 214 ? -5.996 1.941 -0.681 1 80.5 214 GLU A C 1
ATOM 1660 O O . GLU A 1 214 ? -5.965 3.172 -0.627 1 80.5 214 GLU A O 1
ATOM 1665 N N . SER A 1 215 ? -6.602 1.202 0.128 1 80.06 215 SER A N 1
ATOM 1666 C CA . SER A 1 215 ? -7.352 1.807 1.225 1 80.06 215 SER A CA 1
ATOM 1667 C C . SER A 1 215 ? -6.418 2.48 2.225 1 80.06 215 SER A C 1
ATOM 1669 O O . SER A 1 215 ? -6.727 3.555 2.746 1 80.06 215 SER A O 1
ATOM 1671 N N . ILE A 1 216 ? -5.289 1.865 2.465 1 76.62 216 ILE A N 1
ATOM 1672 C CA . ILE A 1 216 ? -4.312 2.42 3.395 1 76.62 216 ILE A CA 1
ATOM 1673 C C . ILE A 1 216 ? -3.715 3.699 2.814 1 76.62 216 ILE A C 1
ATOM 1675 O O . ILE A 1 216 ? -3.553 4.695 3.525 1 76.62 216 ILE A O 1
ATOM 1679 N N . ILE A 1 217 ? -3.396 3.643 1.592 1 72.44 217 ILE A N 1
ATOM 1680 C CA . ILE A 1 217 ? -2.791 4.785 0.917 1 72.44 217 ILE A CA 1
ATOM 1681 C C . ILE A 1 217 ? -3.762 5.965 0.929 1 72.44 217 ILE A C 1
ATOM 1683 O O . ILE A 1 217 ? -3.361 7.102 1.187 1 72.44 217 ILE A O 1
ATOM 1687 N N . HIS A 1 218 ? -4.988 5.68 0.683 1 69.06 218 HIS A N 1
ATOM 1688 C CA . HIS A 1 218 ? -6.004 6.727 0.671 1 69.06 218 HIS A CA 1
ATOM 1689 C C . HIS A 1 218 ? -6.168 7.352 2.053 1 69.06 218 HIS A C 1
ATOM 1691 O O . HIS A 1 218 ? -6.332 8.57 2.176 1 69.06 218 HIS A O 1
ATOM 1697 N N . GLU A 1 219 ? -6.18 6.566 3.002 1 67.12 219 GLU A N 1
ATOM 1698 C CA . GLU A 1 219 ? -6.305 7.043 4.375 1 67.12 219 GLU A CA 1
ATOM 1699 C C . GLU A 1 219 ? -5.109 7.906 4.77 1 67.12 219 GLU A C 1
ATOM 1701 O O . GLU A 1 219 ? -5.277 8.977 5.367 1 67.12 219 GLU A O 1
ATOM 1706 N N . LYS A 1 220 ? -3.973 7.48 4.461 1 65.62 220 LYS A N 1
ATOM 1707 C CA . LYS A 1 220 ? -2.762 8.203 4.828 1 65.62 220 LYS A CA 1
ATOM 1708 C C . LYS A 1 220 ? -2.633 9.5 4.031 1 65.62 220 LYS A C 1
ATOM 1710 O O . LYS A 1 220 ? -2.131 10.5 4.543 1 65.62 220 LYS A O 1
ATOM 1715 N N . GLU A 1 221 ? -3.129 9.422 2.811 1 62.38 221 GLU A N 1
ATOM 1716 C CA . GLU A 1 221 ? -3.189 10.625 1.993 1 62.38 221 GLU A CA 1
ATOM 1717 C C . GLU A 1 221 ? -4.113 11.672 2.617 1 62.38 221 GLU A C 1
ATOM 1719 O O . GLU A 1 221 ? -3.799 12.859 2.621 1 62.38 221 GLU A O 1
ATOM 1724 N N . HIS A 1 222 ? -5.176 11.164 3.096 1 61.19 222 HIS A N 1
ATOM 1725 C CA . HIS A 1 222 ? -6.102 12.078 3.758 1 61.19 222 HIS A CA 1
ATOM 1726 C C . HIS A 1 222 ? -5.449 12.742 4.969 1 61.19 222 HIS A C 1
ATOM 1728 O O . HIS A 1 222 ? -5.621 13.938 5.195 1 61.19 222 HIS A O 1
ATOM 1734 N N . LEU A 1 223 ? -4.656 11.992 5.609 1 63.03 223 LEU A N 1
ATOM 1735 C CA . LEU A 1 223 ? -3.957 12.516 6.777 1 63.03 223 LEU A CA 1
ATOM 1736 C C . LEU A 1 223 ? -2.855 13.484 6.359 1 63.03 223 LEU A C 1
ATOM 1738 O O . LEU A 1 223 ? -2.533 14.422 7.094 1 63.03 223 LEU A O 1
ATOM 1742 N N . ALA A 1 224 ? -2.463 13.266 5.145 1 63.19 224 ALA A N 1
ATOM 1743 C CA . ALA A 1 224 ? -1.358 14.078 4.637 1 63.19 224 ALA A CA 1
ATOM 1744 C C . ALA A 1 224 ? -1.872 15.359 3.986 1 63.19 224 ALA A C 1
ATOM 1746 O O . ALA A 1 224 ? -1.141 16.344 3.885 1 63.19 224 ALA A O 1
ATOM 1747 N N . THR A 1 225 ? -3.105 15.273 3.525 1 67.62 225 THR A N 1
ATOM 1748 C CA . THR A 1 225 ? -3.57 16.391 2.715 1 67.62 225 THR A CA 1
ATOM 1749 C C . THR A 1 225 ? -4.621 17.203 3.469 1 67.62 225 THR A C 1
ATOM 1751 O O . THR A 1 225 ? -4.902 18.359 3.109 1 67.62 225 THR A O 1
ATOM 1754 N N . HIS A 1 226 ? -5.25 16.641 4.453 1 75.88 226 HIS A N 1
ATOM 1755 C CA . HIS A 1 226 ? -6.312 17.344 5.156 1 75.88 226 HIS A CA 1
ATOM 1756 C C . HIS A 1 226 ? -5.914 17.641 6.602 1 75.88 226 HIS A C 1
ATOM 1758 O O . HIS A 1 226 ? -5.207 16.844 7.227 1 75.88 226 HIS A O 1
ATOM 1764 N N . ASP A 1 227 ? -6.391 18.828 6.91 1 78.75 227 ASP A N 1
ATOM 1765 C CA . ASP A 1 227 ? -6.207 19.219 8.305 1 78.75 227 ASP A CA 1
ATOM 1766 C C . ASP A 1 227 ? -7.078 18.375 9.227 1 78.75 227 ASP A C 1
ATOM 1768 O O . ASP A 1 227 ? -8.266 18.188 8.969 1 78.75 227 ASP A O 1
ATOM 1772 N N . GLU A 1 228 ? -6.512 17.828 10.086 1 74 228 GLU A N 1
ATOM 1773 C CA . GLU A 1 228 ? -7.191 16.875 10.961 1 74 228 GLU A CA 1
ATOM 1774 C C . GLU A 1 228 ? -8.32 17.547 11.734 1 74 228 GLU A C 1
ATOM 1776 O O . GLU A 1 228 ? -9.367 16.938 11.961 1 74 228 GLU A O 1
ATOM 1781 N N . LEU A 1 229 ? -8.094 18.766 12.102 1 78.94 229 LEU A N 1
ATOM 1782 C CA . LEU A 1 229 ? -9.055 19.469 12.945 1 78.94 229 LEU A CA 1
ATOM 1783 C C . LEU A 1 229 ? -10.258 19.938 12.133 1 78.94 229 LEU A C 1
ATOM 1785 O O . LEU A 1 229 ? -11.398 19.672 12.5 1 78.94 229 LEU A O 1
ATOM 1789 N N . THR A 1 230 ? -9.984 20.531 11.047 1 88.69 230 THR A N 1
ATOM 1790 C CA . THR A 1 230 ? -11.023 21.234 10.305 1 88.69 230 THR A CA 1
ATOM 1791 C C . THR A 1 230 ? -11.508 20.391 9.133 1 88.69 230 THR A C 1
ATOM 1793 O O . THR A 1 230 ? -12.562 20.656 8.547 1 88.69 230 THR A O 1
ATOM 1796 N N . LYS A 1 231 ? -10.711 19.391 8.727 1 84.94 231 LYS A N 1
ATOM 1797 C CA . LYS A 1 231 ? -11.031 18.438 7.68 1 84.94 231 LYS A CA 1
ATOM 1798 C C . LYS A 1 231 ? -10.977 19.078 6.301 1 84.94 231 LYS A C 1
ATOM 1800 O O . LYS A 1 231 ? -11.398 18.484 5.305 1 84.94 231 LYS A O 1
ATOM 1805 N N . ILE A 1 232 ? -10.57 20.328 6.297 1 87.75 232 ILE A N 1
ATOM 1806 C CA . ILE A 1 232 ? -10.273 20.953 5.016 1 87.75 232 ILE A CA 1
ATOM 1807 C C . ILE A 1 232 ? -8.812 20.719 4.652 1 87.75 232 ILE A C 1
ATOM 1809 O O . ILE A 1 232 ? -8.078 20.062 5.398 1 87.75 232 ILE A O 1
ATOM 1813 N N . TYR A 1 233 ? -8.445 21.125 3.449 1 84.56 233 TYR A N 1
ATOM 1814 C CA . TYR A 1 233 ? -7.078 20.875 3.014 1 84.56 233 TYR A CA 1
ATOM 1815 C C . TYR A 1 233 ? -6.078 21.469 3.998 1 84.56 233 TYR A C 1
ATOM 1817 O O . TYR A 1 233 ? -6.312 22.547 4.562 1 84.56 233 TYR A O 1
ATOM 1825 N N . ASN A 1 234 ? -5.039 20.75 4.227 1 82.81 234 ASN A N 1
ATOM 1826 C CA . ASN A 1 234 ? -3.963 21.328 5.02 1 82.81 234 ASN A CA 1
ATOM 1827 C C . ASN A 1 234 ? -3.115 22.297 4.188 1 82.81 234 ASN A C 1
ATOM 1829 O O . ASN A 1 234 ? -3.318 22.422 2.98 1 82.81 234 ASN A O 1
ATOM 1833 N N . ARG A 1 235 ? -2.273 22.938 4.801 1 82.25 235 ARG A N 1
ATOM 1834 C CA . ARG A 1 235 ? -1.487 23.984 4.148 1 82.25 235 ARG A CA 1
ATOM 1835 C C . ARG A 1 235 ? -0.737 23.422 2.943 1 82.25 235 ARG A C 1
ATOM 1837 O O . ARG A 1 235 ? -0.73 24.047 1.874 1 82.25 235 ARG A O 1
ATOM 1844 N N . ARG A 1 236 ? -0.166 22.344 3.145 1 75.06 236 ARG A N 1
ATOM 1845 C CA . ARG A 1 236 ? 0.624 21.734 2.072 1 75.06 236 ARG A CA 1
ATOM 1846 C C . ARG A 1 236 ? -0.238 21.469 0.844 1 75.06 236 ARG A C 1
ATOM 1848 O O . ARG A 1 236 ? 0.151 21.797 -0.278 1 75.06 236 ARG A O 1
ATOM 1855 N N . ALA A 1 237 ? -1.312 20.812 1.131 1 78.12 237 ALA A N 1
ATOM 1856 C CA . ALA A 1 237 ? -2.227 20.484 0.037 1 78.12 237 ALA A CA 1
ATOM 1857 C C . ALA A 1 237 ? -2.76 21.75 -0.618 1 78.12 237 ALA A C 1
ATOM 1859 O O . ALA A 1 237 ? -2.889 21.828 -1.843 1 78.12 237 ALA A O 1
ATOM 1860 N N . LEU A 1 238 ? -3.039 22.672 0.132 1 88.31 238 LEU A N 1
ATOM 1861 C CA . LEU A 1 238 ? -3.555 23.938 -0.361 1 88.31 238 LEU A CA 1
ATOM 1862 C C . LEU A 1 238 ? -2.539 24.625 -1.271 1 88.31 238 LEU A C 1
ATOM 1864 O O . LEU A 1 238 ? -2.895 25.125 -2.338 1 88.31 238 LEU A O 1
ATOM 1868 N N . VAL A 1 239 ? -1.332 24.625 -0.85 1 85.5 239 VAL A N 1
ATOM 1869 C CA . VAL A 1 239 ? -0.263 25.281 -1.597 1 85.5 239 VAL A CA 1
ATOM 1870 C C . VAL A 1 239 ? -0.054 24.562 -2.932 1 85.5 239 VAL A C 1
ATOM 1872 O O . VAL A 1 239 ? 0.056 25.203 -3.977 1 85.5 239 VAL A O 1
ATOM 1875 N N . ASN A 1 240 ? -0.049 23.281 -2.918 1 79 240 ASN A N 1
ATOM 1876 C CA . ASN A 1 240 ? 0.145 22.5 -4.137 1 79 240 ASN A CA 1
ATOM 1877 C C . ASN A 1 240 ? -1.001 22.703 -5.125 1 79 240 ASN A C 1
ATOM 1879 O O . ASN A 1 240 ? -0.769 22.922 -6.316 1 79 240 ASN A O 1
ATOM 1883 N N . LEU A 1 241 ? -2.166 22.625 -4.574 1 79.56 241 LEU A N 1
ATOM 1884 C CA . LEU A 1 241 ? -3.34 22.812 -5.418 1 79.56 241 LEU A CA 1
ATOM 1885 C C . LEU A 1 241 ? -3.426 24.25 -5.926 1 79.56 241 LEU A C 1
ATOM 1887 O O . LEU A 1 241 ? -3.799 24.484 -7.074 1 79.56 241 LEU A O 1
ATOM 1891 N N . GLY A 1 242 ? -3.096 25.156 -5.074 1 89.69 242 GLY A N 1
ATOM 1892 C CA . GLY A 1 242 ? -3.092 26.547 -5.465 1 89.69 242 GLY A CA 1
ATOM 1893 C C . GLY A 1 242 ? -2.117 26.859 -6.59 1 89.69 242 GLY A C 1
ATOM 1894 O O . GLY A 1 242 ? -2.473 27.531 -7.562 1 89.69 242 GLY A O 1
ATOM 1895 N N . ARG A 1 243 ? -0.919 26.344 -6.477 1 86.56 243 ARG A N 1
ATOM 1896 C CA . ARG A 1 243 ? 0.095 26.547 -7.508 1 86.56 243 ARG A CA 1
ATOM 1897 C C . ARG A 1 243 ? -0.367 25.969 -8.844 1 86.56 243 ARG A C 1
ATOM 1899 O O . ARG A 1 243 ? -0.18 26.594 -9.891 1 86.56 243 ARG A O 1
ATOM 1906 N N . ARG A 1 244 ? -0.924 24.828 -8.742 1 79.38 244 ARG A N 1
ATOM 1907 C CA . ARG A 1 244 ? -1.438 24.188 -9.945 1 79.38 244 ARG A CA 1
ATOM 1908 C C . ARG A 1 244 ? -2.514 25.047 -10.609 1 79.38 244 ARG A C 1
ATOM 1910 O O . ARG A 1 244 ? -2.496 25.25 -11.828 1 79.38 244 ARG A O 1
ATOM 1917 N N . GLU A 1 245 ? -3.43 25.531 -9.844 1 87.75 245 GLU A N 1
ATOM 1918 C CA . GLU A 1 245 ? -4.531 26.328 -10.375 1 87.75 245 GLU A CA 1
ATOM 1919 C C . GLU A 1 245 ? -4.023 27.641 -10.961 1 87.75 245 GLU A C 1
ATOM 1921 O O . GLU A 1 245 ? -4.582 28.141 -11.938 1 87.75 245 GLU A O 1
ATOM 1926 N N . ILE A 1 246 ? -3.037 28.156 -10.359 1 90.56 246 ILE A N 1
ATOM 1927 C CA . ILE A 1 246 ? -2.463 29.406 -10.852 1 90.56 246 ILE A CA 1
ATOM 1928 C C . ILE A 1 246 ? -1.771 29.156 -12.195 1 90.56 246 ILE A C 1
ATOM 1930 O O . ILE A 1 246 ? -1.881 29.969 -13.117 1 90.56 246 ILE A O 1
ATOM 1934 N N . ASP A 1 247 ? -1.06 28.031 -12.289 1 83.69 247 ASP A N 1
ATOM 1935 C CA . ASP A 1 247 ? -0.443 27.656 -13.562 1 83.69 247 ASP A CA 1
ATOM 1936 C C . ASP A 1 247 ? -1.494 27.484 -14.656 1 83.69 247 ASP A C 1
ATOM 1938 O O . ASP A 1 247 ? -1.284 27.922 -15.789 1 83.69 247 ASP A O 1
ATOM 1942 N N . LEU A 1 248 ? -2.57 26.922 -14.305 1 80.19 248 LEU A N 1
ATOM 1943 C CA . LEU A 1 248 ? -3.67 26.734 -15.242 1 80.19 248 LEU A CA 1
ATOM 1944 C C . LEU A 1 248 ? -4.273 28.078 -15.641 1 80.19 248 LEU A C 1
ATOM 1946 O O . LEU A 1 248 ? -4.617 28.281 -16.812 1 80.19 248 LEU A O 1
ATOM 1950 N N . ALA A 1 249 ? -4.414 28.906 -14.68 1 88.44 249 ALA A N 1
ATOM 1951 C CA . ALA A 1 249 ? -4.953 30.234 -14.945 1 88.44 249 ALA A CA 1
ATOM 1952 C C . ALA A 1 249 ? -4.078 30.984 -15.945 1 88.44 249 ALA A C 1
ATOM 1954 O O . ALA A 1 249 ? -4.586 31.656 -16.844 1 88.44 249 ALA A O 1
ATOM 1955 N N . HIS A 1 250 ? -2.807 30.844 -15.797 1 88.94 250 HIS A N 1
ATOM 1956 C CA . HIS A 1 250 ? -1.869 31.484 -16.703 1 88.94 250 HIS A CA 1
ATOM 1957 C C . HIS A 1 250 ? -1.956 30.891 -18.109 1 88.94 250 HIS A C 1
ATOM 1959 O O . HIS A 1 250 ? -1.977 31.609 -19.094 1 88.94 250 HIS A O 1
ATOM 1965 N N . ARG A 1 251 ? -2.002 29.609 -18.109 1 80.12 251 ARG A N 1
ATOM 1966 C CA . ARG A 1 251 ? -1.993 28.891 -19.375 1 80.12 251 ARG A CA 1
ATOM 1967 C C . ARG A 1 251 ? -3.24 29.203 -20.203 1 80.12 251 ARG A C 1
ATOM 1969 O O . ARG A 1 251 ? -3.16 29.375 -21.406 1 80.12 251 ARG A O 1
ATOM 1976 N N . TYR A 1 252 ? -4.375 29.359 -19.516 1 82.69 252 TYR A N 1
ATOM 1977 C CA . TYR A 1 252 ? -5.641 29.516 -20.219 1 82.69 252 TYR A CA 1
ATOM 1978 C C . TYR A 1 252 ? -6.16 30.938 -20.109 1 82.69 252 TYR A C 1
ATOM 1980 O O . TYR A 1 252 ? -7.266 31.25 -20.562 1 82.69 252 TYR A O 1
ATOM 1988 N N . LYS A 1 253 ? -5.414 31.766 -19.469 1 88.56 253 LYS A N 1
ATOM 1989 C CA . LYS A 1 253 ? -5.746 33.188 -19.312 1 88.56 253 LYS A CA 1
ATOM 1990 C C . LYS A 1 253 ? -7.129 33.344 -18.703 1 88.56 253 LYS A C 1
ATOM 1992 O O . LYS A 1 253 ? -7.977 34.062 -19.25 1 88.56 253 LYS A O 1
ATOM 1997 N N . ARG A 1 254 ? -7.312 32.688 -17.625 1 89.12 254 ARG A N 1
ATOM 1998 C CA . ARG A 1 254 ? -8.547 32.781 -16.859 1 89.12 254 ARG A CA 1
ATOM 1999 C C . ARG A 1 254 ? -8.297 33.438 -15.508 1 89.12 254 ARG A C 1
ATOM 2001 O O . ARG A 1 254 ? -7.238 33.25 -14.906 1 89.12 254 ARG A O 1
ATOM 2008 N N . PRO A 1 255 ? -9.273 34.188 -15.078 1 94.19 255 PRO A N 1
ATOM 2009 C CA . PRO A 1 255 ? -9.078 34.875 -13.789 1 94.19 255 PRO A CA 1
ATOM 2010 C C . PRO A 1 255 ? -9.062 33.875 -12.617 1 94.19 255 PRO A C 1
ATOM 2012 O O . PRO A 1 255 ? -9.641 32.812 -12.703 1 94.19 255 PRO A O 1
ATOM 2015 N N . ILE A 1 256 ? -8.336 34.25 -11.578 1 94.94 256 ILE A N 1
ATOM 2016 C CA . ILE A 1 256 ? -8.273 33.438 -10.359 1 94.94 256 ILE A CA 1
ATOM 2017 C C . ILE A 1 256 ? -8.242 34.375 -9.141 1 94.94 256 ILE A C 1
ATOM 2019 O O . ILE A 1 256 ? -7.625 35.438 -9.18 1 94.94 256 ILE A O 1
ATOM 2023 N N . SER A 1 257 ? -8.953 34 -8.125 1 96.75 257 SER A N 1
ATOM 2024 C CA . SER A 1 257 ? -9.023 34.812 -6.906 1 96.75 257 SER A CA 1
ATOM 2025 C C . SER A 1 257 ? -8.57 34 -5.688 1 96.75 257 SER A C 1
ATOM 2027 O O . SER A 1 257 ? -8.828 32.812 -5.598 1 96.75 257 SER A O 1
ATOM 2029 N N . ILE A 1 258 ? -7.895 34.656 -4.766 1 97.12 258 ILE A N 1
ATOM 2030 C CA . ILE A 1 258 ? -7.402 34.062 -3.531 1 97.12 258 ILE A CA 1
ATOM 2031 C C . ILE A 1 258 ? -7.91 34.844 -2.328 1 97.12 258 ILE A C 1
ATOM 2033 O O . ILE A 1 258 ? -7.82 36.094 -2.305 1 97.12 258 ILE A O 1
ATOM 2037 N N . PHE A 1 259 ? -8.516 34.156 -1.335 1 97.56 259 PHE A N 1
ATOM 2038 C CA . PHE A 1 259 ? -8.953 34.75 -0.071 1 97.56 259 PHE A CA 1
ATOM 2039 C C . PHE A 1 259 ? -8.023 34.312 1.066 1 97.56 259 PHE A C 1
ATOM 2041 O O . PHE A 1 259 ? -7.738 33.125 1.233 1 97.56 259 PHE A O 1
ATOM 2048 N N . MET A 1 260 ? -7.5 35.219 1.743 1 96.19 260 MET A N 1
ATOM 2049 C CA . MET A 1 260 ? -6.891 34.938 3.045 1 96.19 260 MET A CA 1
ATOM 2050 C C . MET A 1 260 ? -7.824 35.375 4.176 1 96.19 260 MET A C 1
ATOM 2052 O O . MET A 1 260 ? -8.289 36.5 4.215 1 96.19 260 MET A O 1
ATOM 2056 N N . ILE A 1 261 ? -8.102 34.438 5.039 1 96.62 261 ILE A N 1
ATOM 2057 C CA . ILE A 1 261 ? -9.094 34.656 6.082 1 96.62 261 ILE A CA 1
ATOM 2058 C C . ILE A 1 261 ? -8.461 34.438 7.453 1 96.62 261 ILE A C 1
ATOM 2060 O O . ILE A 1 261 ? -7.695 33.469 7.641 1 96.62 261 ILE A O 1
ATOM 2064 N N . ASP A 1 262 ? -8.703 35.219 8.367 1 94.56 262 ASP A N 1
ATOM 2065 C CA . ASP A 1 262 ? -8.234 35.094 9.75 1 94.56 262 ASP A CA 1
ATOM 2066 C C . ASP A 1 262 ? -9.383 35.344 10.734 1 94.56 262 ASP A C 1
ATOM 2068 O O . ASP A 1 262 ? -10.164 36.281 10.562 1 94.56 262 ASP A O 1
ATOM 2072 N N . LEU A 1 263 ? -9.438 34.531 11.734 1 93.81 263 LEU A N 1
ATOM 2073 C CA . LEU A 1 263 ? -10.477 34.688 12.75 1 93.81 263 LEU A CA 1
ATOM 2074 C C . LEU A 1 263 ? -10.117 35.844 13.711 1 93.81 263 LEU A C 1
ATOM 2076 O O . LEU A 1 263 ? -9 35.875 14.219 1 93.81 263 LEU A O 1
ATOM 2080 N N . ASP A 1 264 ? -11.148 36.688 13.883 1 92.69 264 ASP A N 1
ATOM 2081 C CA . ASP A 1 264 ? -10.93 37.844 14.75 1 92.69 264 ASP A CA 1
ATOM 2082 C C . ASP A 1 264 ? -10.914 37.438 16.219 1 92.69 264 ASP A C 1
ATOM 2084 O O . ASP A 1 264 ? -11.828 36.75 16.688 1 92.69 264 ASP A O 1
ATOM 2088 N N . HIS A 1 265 ? -9.883 37.812 16.922 1 88.5 265 HIS A N 1
ATOM 2089 C CA . HIS A 1 265 ? -9.766 37.625 18.359 1 88.5 265 HIS A CA 1
ATOM 2090 C C . HIS A 1 265 ? -9.875 36.156 18.734 1 88.5 265 HIS A C 1
ATOM 2092 O O . HIS A 1 265 ? -10.539 35.812 19.719 1 88.5 265 HIS A O 1
ATOM 2098 N N . PHE A 1 266 ? -9.328 35.344 17.984 1 88.38 266 PHE A N 1
ATOM 2099 C CA . PHE A 1 266 ? -9.406 33.938 18.234 1 88.38 266 PHE A CA 1
ATOM 2100 C C . PHE A 1 266 ? -8.641 33.531 19.5 1 88.38 266 PHE A C 1
ATOM 2102 O O . PHE A 1 266 ? -9.039 32.656 20.234 1 88.38 266 PHE A O 1
ATOM 2109 N N . LYS A 1 267 ? -7.547 34.156 19.641 1 79.56 267 LYS A N 1
ATOM 2110 C CA . LYS A 1 267 ? -6.777 33.906 20.859 1 79.56 267 LYS A CA 1
ATOM 2111 C C . LYS A 1 267 ? -7.617 34.188 22.109 1 79.56 267 LYS A C 1
ATOM 2113 O O . LYS A 1 267 ? -7.488 33.469 23.109 1 79.56 267 LYS A O 1
ATOM 2118 N N . LEU A 1 268 ? -8.375 35.156 22.062 1 82.31 268 LEU A N 1
ATOM 2119 C CA . LEU A 1 268 ? -9.258 35.5 23.172 1 82.31 268 LEU A CA 1
ATOM 2120 C C . LEU A 1 268 ? -10.227 34.344 23.453 1 82.31 268 LEU A C 1
ATOM 2122 O O . LEU A 1 268 ? -10.555 34.062 24.609 1 82.31 268 LEU A O 1
ATOM 2126 N N . ILE A 1 269 ? -10.711 33.75 22.469 1 86.12 269 ILE A N 1
ATOM 2127 C CA . ILE A 1 269 ? -11.609 32.625 22.609 1 86.12 269 ILE A CA 1
ATOM 2128 C C . ILE A 1 269 ? -10.875 31.484 23.312 1 86.12 269 ILE A C 1
ATOM 2130 O O . ILE A 1 269 ? -11.406 30.859 24.234 1 86.12 269 ILE A O 1
ATOM 2134 N N . ASN A 1 270 ? -9.664 31.25 22.891 1 80.69 270 ASN A N 1
ATOM 2135 C CA . ASN A 1 270 ? -8.867 30.188 23.5 1 80.69 270 ASN A CA 1
ATOM 2136 C C . ASN A 1 270 ? -8.57 30.484 24.969 1 80.69 270 ASN A C 1
ATOM 2138 O O . ASN A 1 270 ? -8.609 29.578 25.797 1 80.69 270 ASN A O 1
ATOM 2142 N N . ASP A 1 271 ? -8.297 31.672 25.188 1 75.5 271 ASP A N 1
ATOM 2143 C CA . ASP A 1 271 ? -7.922 32.094 26.547 1 75.5 271 ASP A CA 1
ATOM 2144 C C . ASP A 1 271 ? -9.125 32.031 27.484 1 75.5 271 ASP A C 1
ATOM 2146 O O . ASP A 1 271 ? -8.977 31.703 28.672 1 75.5 271 ASP A O 1
ATOM 2150 N N . THR A 1 272 ? -10.242 32.375 26.984 1 80.44 272 THR A N 1
ATOM 2151 C CA . THR A 1 272 ? -11.445 32.469 27.797 1 80.44 272 THR A CA 1
ATOM 2152 C C . THR A 1 272 ? -12.109 31.109 27.969 1 80.44 272 THR A C 1
ATOM 2154 O O . THR A 1 272 ? -12.562 30.781 29.078 1 80.44 272 THR A O 1
ATOM 2157 N N . TYR A 1 273 ? -12.133 30.359 26.906 1 82.88 273 TYR A N 1
ATOM 2158 C CA . TYR A 1 273 ? -12.953 29.156 26.938 1 82.88 273 TYR A CA 1
ATOM 2159 C C . TYR A 1 273 ? -12.078 27.906 26.812 1 82.88 273 TYR A C 1
ATOM 2161 O O . TYR A 1 273 ? -12.578 26.781 26.922 1 82.88 273 TYR A O 1
ATOM 2169 N N . GLY A 1 274 ? -10.891 28.109 26.531 1 79 274 GLY A N 1
ATOM 2170 C CA . GLY A 1 274 ? -9.984 26.984 26.375 1 79 274 GLY A CA 1
ATOM 2171 C C . GLY A 1 274 ? -9.719 26.625 24.938 1 79 274 GLY A C 1
ATOM 2172 O O . GLY A 1 274 ? -10.508 26.938 24.047 1 79 274 GLY A O 1
ATOM 2173 N N . HIS A 1 275 ? -8.703 25.844 24.688 1 77.12 275 HIS A N 1
ATOM 2174 C CA . HIS A 1 275 ? -8.281 25.453 23.359 1 77.12 275 HIS A CA 1
ATOM 2175 C C . HIS A 1 275 ? -9.281 24.484 22.719 1 77.12 275 HIS A C 1
ATOM 2177 O O . HIS A 1 275 ? -9.477 24.5 21.516 1 77.12 275 HIS A O 1
ATOM 2183 N N . ASP A 1 276 ? -9.781 23.703 23.516 1 82.12 276 ASP A N 1
ATOM 2184 C CA . ASP A 1 276 ? -10.781 22.781 23 1 82.12 276 ASP A CA 1
ATOM 2185 C C . ASP A 1 276 ? -11.977 23.531 22.406 1 82.12 276 ASP A C 1
ATOM 2187 O O . ASP A 1 276 ? -12.516 23.125 21.375 1 82.12 276 ASP A O 1
ATOM 2191 N N . ALA A 1 277 ? -12.359 24.484 23.141 1 84.81 277 ALA A N 1
ATOM 2192 C CA . ALA A 1 277 ? -13.438 25.312 22.641 1 84.81 277 ALA A CA 1
ATOM 2193 C C . ALA A 1 277 ? -13.039 26 21.328 1 84.81 277 ALA A C 1
ATOM 2195 O O . ALA A 1 277 ? -13.836 26.078 20.406 1 84.81 277 ALA A O 1
ATOM 2196 N N . GLY A 1 278 ? -11.828 26.453 21.328 1 88.94 278 GLY A N 1
ATOM 2197 C CA . GLY A 1 278 ? -11.312 27.047 20.094 1 88.94 278 GLY A CA 1
ATOM 2198 C C . GLY A 1 278 ? -11.312 26.078 18.922 1 88.94 278 GLY A C 1
ATOM 2199 O O . GLY A 1 278 ? -11.656 26.453 17.797 1 88.94 278 GLY A O 1
ATOM 2200 N N . ASP A 1 279 ? -10.992 24.906 19.219 1 88.12 279 ASP A N 1
ATOM 2201 C CA . ASP A 1 279 ? -10.977 23.875 18.188 1 88.12 279 ASP A CA 1
ATOM 2202 C C . ASP A 1 279 ? -12.383 23.641 17.625 1 88.12 279 ASP A C 1
ATOM 2204 O O . ASP A 1 279 ? -12.547 23.453 16.422 1 88.12 279 ASP A O 1
ATOM 2208 N N . LYS A 1 280 ? -13.297 23.594 18.484 1 90.75 280 LYS A N 1
ATOM 2209 C CA . LYS A 1 280 ? -14.68 23.391 18.047 1 90.75 280 LYS A CA 1
ATOM 2210 C C . LYS A 1 280 ? -15.164 24.547 17.188 1 90.75 280 LYS A C 1
ATOM 2212 O O . LYS A 1 280 ? -15.852 24.344 16.188 1 90.75 280 LYS A O 1
ATOM 2217 N N . VAL A 1 281 ? -14.789 25.719 17.609 1 92.19 281 VAL A N 1
ATOM 2218 C CA . VAL A 1 281 ? -15.164 26.922 16.859 1 92.19 281 VAL A CA 1
ATOM 2219 C C . VAL A 1 281 ? -14.508 26.891 15.492 1 92.19 281 VAL A C 1
ATOM 2221 O O . VAL A 1 281 ? -15.156 27.156 14.477 1 92.19 281 VAL A O 1
ATOM 2224 N N . LEU A 1 282 ? -13.273 26.578 15.508 1 92.81 282 LEU A N 1
ATOM 2225 C CA . LEU A 1 282 ? -12.516 26.547 14.258 1 92.81 282 LEU A CA 1
ATOM 2226 C C . LEU A 1 282 ? -13.109 25.516 13.297 1 92.81 282 LEU A C 1
ATOM 2228 O O . LEU A 1 282 ? -13.172 25.75 12.086 1 92.81 282 LEU A O 1
ATOM 2232 N N . ARG A 1 283 ? -13.5 24.422 13.766 1 93.31 283 ARG A N 1
ATOM 2233 C CA . ARG A 1 283 ? -14.148 23.391 12.961 1 93.31 283 ARG A CA 1
ATOM 2234 C C . ARG A 1 283 ? -15.438 23.906 12.336 1 93.31 283 ARG A C 1
ATOM 2236 O O . ARG A 1 283 ? -15.703 23.672 11.156 1 93.31 283 ARG A O 1
ATOM 2243 N N . SER A 1 284 ? -16.203 24.547 13.164 1 93.38 284 SER A N 1
ATOM 2244 C CA . SER A 1 284 ? -17.469 25.078 12.703 1 93.38 284 SER A CA 1
ATOM 2245 C C . SER A 1 284 ? -17.281 26.156 11.648 1 93.38 284 SER A C 1
ATOM 2247 O O . SER A 1 284 ? -18.047 26.25 10.688 1 93.38 284 SER A O 1
ATOM 2249 N N . VAL A 1 285 ? -16.312 26.938 11.898 1 94.56 285 VAL A N 1
ATOM 2250 C CA . VAL A 1 285 ? -15.984 27.984 10.945 1 94.56 285 VAL A CA 1
ATOM 2251 C C . VAL A 1 285 ? -15.594 27.375 9.609 1 94.56 285 VAL A C 1
ATOM 2253 O O . VAL A 1 285 ? -16.094 27.797 8.555 1 94.56 285 VAL A O 1
ATOM 2256 N N . ALA A 1 286 ? -14.695 26.438 9.672 1 94.62 286 ALA A N 1
ATOM 2257 C CA . ALA A 1 286 ? -14.227 25.781 8.453 1 94.62 286 ALA A CA 1
ATOM 2258 C C . ALA A 1 286 ? -15.383 25.141 7.703 1 94.62 286 ALA A C 1
ATOM 2260 O O . ALA A 1 286 ? -15.453 25.219 6.473 1 94.62 286 ALA A O 1
ATOM 2261 N N . LEU A 1 287 ? -16.234 24.531 8.43 1 93 287 LEU A N 1
ATOM 2262 C CA . LEU A 1 287 ? -17.406 23.875 7.84 1 93 287 LEU A CA 1
ATOM 2263 C C . LEU A 1 287 ? -18.312 24.906 7.18 1 93 287 LEU A C 1
ATOM 2265 O O . LEU A 1 287 ? -18.797 24.688 6.066 1 93 287 LEU A O 1
ATOM 2269 N N . THR A 1 288 ? -18.578 25.969 7.863 1 93.38 288 THR A N 1
ATOM 2270 C CA . THR A 1 288 ? -19.438 27.047 7.355 1 93.38 288 THR A CA 1
ATOM 2271 C C . THR A 1 288 ? -18.859 27.625 6.07 1 93.38 288 THR A C 1
ATOM 2273 O O . THR A 1 288 ? -19.578 27.844 5.094 1 93.38 288 THR A O 1
ATOM 2276 N N . LEU A 1 289 ? -17.625 27.891 6.09 1 94.19 289 LEU A N 1
ATOM 2277 C CA . LEU A 1 289 ? -16.969 28.453 4.918 1 94.19 289 LEU A CA 1
ATOM 2278 C C . LEU A 1 289 ? -17 27.469 3.752 1 94.19 289 LEU A C 1
ATOM 2280 O O . LEU A 1 289 ? -17.266 27.859 2.611 1 94.19 289 LEU A O 1
ATOM 2284 N N . SER A 1 290 ? -16.688 26.25 4.055 1 93.5 290 SER A N 1
ATOM 2285 C CA . SER A 1 290 ? -16.688 25.203 3.033 1 93.5 290 SER A CA 1
ATOM 2286 C C . SER A 1 290 ? -18.062 25.094 2.377 1 93.5 290 SER A C 1
ATOM 2288 O O . SER A 1 290 ? -18.156 24.891 1.164 1 93.5 290 SER A O 1
ATOM 2290 N N . ASN A 1 291 ? -19.078 25.219 3.16 1 90.81 291 ASN A N 1
ATOM 2291 C CA . ASN A 1 291 ? -20.453 25.109 2.664 1 90.81 291 ASN A CA 1
ATOM 2292 C C . ASN A 1 291 ? -20.844 26.312 1.815 1 90.81 291 ASN A C 1
ATOM 2294 O O . ASN A 1 291 ? -21.75 26.234 0.995 1 90.81 291 ASN A O 1
ATOM 2298 N N . THR A 1 292 ? -20.188 27.391 2.02 1 92.31 292 THR A N 1
ATOM 2299 C CA . THR A 1 292 ? -20.484 28.625 1.303 1 92.31 292 THR A CA 1
ATOM 2300 C C . THR A 1 292 ? -19.75 28.672 -0.028 1 92.31 292 THR A C 1
ATOM 2302 O O . THR A 1 292 ? -20.156 29.375 -0.95 1 92.31 292 THR A O 1
ATOM 2305 N N . CYS A 1 293 ? -18.656 27.938 -0.106 1 90.75 293 CYS A N 1
ATOM 2306 C CA . CYS A 1 293 ? -17.828 27.906 -1.31 1 90.75 293 CYS A CA 1
ATOM 2307 C C . CYS A 1 293 ? -18.391 26.938 -2.34 1 90.75 293 CYS A C 1
ATOM 2309 O O . CYS A 1 293 ? -19.25 26.109 -2.018 1 90.75 293 CYS A O 1
ATOM 2311 N N . ARG A 1 294 ? -17.875 27.109 -3.596 1 82.75 294 ARG A N 1
ATOM 2312 C CA . ARG A 1 294 ? -18.203 26.156 -4.652 1 82.75 294 ARG A CA 1
ATOM 2313 C C . ARG A 1 294 ? -17.344 24.891 -4.531 1 82.75 294 ARG A C 1
ATOM 2315 O O . ARG A 1 294 ? -16.312 24.906 -3.863 1 82.75 294 ARG A O 1
ATOM 2322 N N . ASN A 1 295 ? -17.766 23.891 -5.176 1 76.5 295 ASN A N 1
ATOM 2323 C CA . ASN A 1 295 ? -17.031 22.641 -5.195 1 76.5 295 ASN A CA 1
ATOM 2324 C C . ASN A 1 295 ? -15.688 22.781 -5.895 1 76.5 295 ASN A C 1
ATOM 2326 O O . ASN A 1 295 ? -14.75 22.031 -5.617 1 76.5 295 ASN A O 1
ATOM 2330 N N . THR A 1 296 ? -15.594 23.719 -6.773 1 78.31 296 THR A N 1
ATOM 2331 C CA . THR A 1 296 ? -14.367 23.938 -7.531 1 78.31 296 THR A CA 1
ATOM 2332 C C . THR A 1 296 ? -13.383 24.781 -6.738 1 78.31 296 THR A C 1
ATOM 2334 O O . THR A 1 296 ? -12.195 24.859 -7.078 1 78.31 296 THR A O 1
ATOM 2337 N N . ASP A 1 297 ? -13.938 25.406 -5.672 1 90.19 297 ASP A N 1
ATOM 2338 C CA . ASP A 1 297 ? -13.062 26.203 -4.828 1 90.19 297 ASP A CA 1
ATOM 2339 C C . ASP A 1 297 ? -12.203 25.328 -3.924 1 90.19 297 ASP A C 1
ATOM 2341 O O . ASP A 1 297 ? -12.617 24.219 -3.561 1 90.19 297 ASP A O 1
ATOM 2345 N N . ILE A 1 298 ? -11.008 25.797 -3.668 1 90.25 298 ILE A N 1
ATOM 2346 C CA . ILE A 1 298 ? -10.07 25.078 -2.818 1 90.25 298 ILE A CA 1
ATOM 2347 C C . ILE A 1 298 ? -9.938 25.797 -1.476 1 90.25 298 ILE A C 1
ATOM 2349 O O . ILE A 1 298 ? -9.43 26.922 -1.413 1 90.25 298 ILE A O 1
ATOM 2353 N N . ILE A 1 299 ? -10.453 25.172 -0.452 1 94.25 299 ILE A N 1
ATOM 2354 C CA . ILE A 1 299 ? -10.367 25.766 0.876 1 94.25 299 ILE A CA 1
ATOM 2355 C C . ILE A 1 299 ? -9.414 24.953 1.748 1 94.25 299 ILE A C 1
ATOM 2357 O O . ILE A 1 299 ? -9.453 23.719 1.729 1 94.25 299 ILE A O 1
ATOM 2361 N N . GLY A 1 300 ? -8.523 25.594 2.41 1 94.06 300 GLY A N 1
ATOM 2362 C CA . GLY A 1 300 ? -7.566 24.922 3.279 1 94.06 300 GLY A CA 1
ATOM 2363 C C . GLY A 1 300 ? -7.176 25.75 4.488 1 94.06 300 GLY A C 1
ATOM 2364 O O . GLY A 1 300 ? -7.422 26.953 4.523 1 94.06 300 GLY A O 1
ATOM 2365 N N . ARG A 1 301 ? -6.668 25.062 5.492 1 91.44 301 ARG A N 1
ATOM 2366 C CA . ARG A 1 301 ? -6.121 25.719 6.672 1 91.44 301 ARG A CA 1
ATOM 2367 C C . ARG A 1 301 ? -4.66 26.109 6.453 1 91.44 301 ARG A C 1
ATOM 2369 O O . ARG A 1 301 ? -3.812 25.25 6.219 1 91.44 301 ARG A O 1
ATOM 2376 N N . TYR A 1 302 ? -4.414 27.359 6.41 1 87 302 TYR A N 1
ATOM 2377 C CA . TYR A 1 302 ? -3.088 27.875 6.074 1 87 302 TYR A CA 1
ATOM 2378 C C . TYR A 1 302 ? -2.236 28.031 7.328 1 87 302 TYR A C 1
ATOM 2380 O O . TYR A 1 302 ? -1.01 27.906 7.277 1 87 302 TYR A O 1
ATOM 2388 N N . GLY A 1 303 ? -2.84 28.344 8.414 1 80.75 303 GLY A N 1
ATOM 2389 C CA . GLY A 1 303 ? -2.201 28.531 9.703 1 80.75 303 GLY A CA 1
ATOM 2390 C C . GLY A 1 303 ? -3.076 28.109 10.867 1 80.75 303 GLY A C 1
ATOM 2391 O O . GLY A 1 303 ? -3.988 27.297 10.703 1 80.75 303 GLY A O 1
ATOM 2392 N N . GLY A 1 304 ? -2.686 28.531 12.047 1 80.5 304 GLY A N 1
ATOM 2393 C CA . GLY A 1 304 ? -3.477 28.188 13.219 1 80.5 304 GLY A CA 1
ATOM 2394 C C . GLY A 1 304 ? -4.934 28.594 13.086 1 80.5 304 GLY A C 1
ATOM 2395 O O . GLY A 1 304 ? -5.824 27.734 13.133 1 80.5 304 GLY A O 1
ATOM 2396 N N . GLU A 1 305 ? -5.121 29.875 12.922 1 89.75 305 GLU A N 1
ATOM 2397 C CA . GLU A 1 305 ? -6.473 30.406 12.766 1 89.75 305 GLU A CA 1
ATOM 2398 C C . GLU A 1 305 ? -6.676 31 11.375 1 89.75 305 GLU A C 1
ATOM 2400 O O . GLU A 1 305 ? -7.652 31.703 11.141 1 89.75 305 GLU A O 1
ATOM 2405 N N . GLU A 1 306 ? -5.715 30.719 10.531 1 91.81 306 GLU A N 1
ATOM 2406 C CA . GLU A 1 306 ? -5.754 31.281 9.188 1 91.81 306 GLU A CA 1
ATOM 2407 C C . GLU A 1 306 ? -6.246 30.266 8.172 1 91.81 306 GLU A C 1
ATOM 2409 O O . GLU A 1 306 ? -5.828 29.094 8.195 1 91.81 306 GLU A O 1
ATOM 2414 N N . LEU A 1 307 ? -7.195 30.688 7.383 1 95.81 307 LEU A N 1
ATOM 2415 C CA . LEU A 1 307 ? -7.727 29.875 6.285 1 95.81 307 LEU A CA 1
ATOM 2416 C C . LEU A 1 307 ? -7.48 30.562 4.941 1 95.81 307 LEU A C 1
ATOM 2418 O O . LEU A 1 307 ? -7.254 31.781 4.891 1 95.81 307 LEU A O 1
ATOM 2422 N N . CYS A 1 308 ? -7.402 29.812 3.973 1 96.25 308 CYS A N 1
ATOM 2423 C CA . CYS A 1 308 ? -7.191 30.312 2.621 1 96.25 308 CYS A CA 1
ATOM 2424 C C . CYS A 1 308 ? -8.125 29.625 1.629 1 96.25 308 CYS A C 1
ATOM 2426 O O . CYS A 1 308 ? -8.375 28.438 1.737 1 96.25 308 CYS A O 1
ATOM 2428 N N . ILE A 1 309 ? -8.688 30.391 0.722 1 96.56 309 ILE A N 1
ATOM 2429 C CA . ILE A 1 309 ? -9.547 29.859 -0.332 1 96.56 309 ILE A CA 1
ATOM 2430 C C . ILE A 1 309 ? -9.008 30.281 -1.697 1 96.56 309 ILE A C 1
ATOM 2432 O O . ILE A 1 309 ? -8.719 31.453 -1.922 1 96.56 309 ILE A O 1
ATOM 2436 N N . VAL A 1 310 ? -8.828 29.344 -2.535 1 95.62 310 VAL A N 1
ATOM 2437 C CA . VAL A 1 310 ? -8.461 29.594 -3.924 1 95.62 310 VAL A CA 1
ATOM 2438 C C . VAL A 1 310 ? -9.664 29.344 -4.832 1 95.62 310 VAL A C 1
ATOM 2440 O O . VAL A 1 310 ? -10.258 28.266 -4.805 1 95.62 310 VAL A O 1
ATOM 2443 N N . CYS A 1 311 ? -10.031 30.344 -5.598 1 95.69 311 CYS A N 1
ATOM 2444 C CA . CYS A 1 311 ? -11.188 30.25 -6.484 1 95.69 311 CYS A CA 1
ATOM 2445 C C . CYS A 1 311 ? -10.766 30.359 -7.945 1 95.69 311 CYS A C 1
ATOM 2447 O O . CYS A 1 311 ? -10.641 31.469 -8.477 1 95.69 311 CYS A O 1
ATOM 2449 N N . PRO A 1 312 ? -10.727 29.203 -8.562 1 91.44 312 PRO A N 1
ATOM 2450 C CA . PRO A 1 312 ? -10.398 29.25 -9.984 1 91.44 312 PRO A CA 1
ATOM 2451 C C . PRO A 1 312 ? -11.516 29.859 -10.828 1 91.44 312 PRO A C 1
ATOM 2453 O O . PRO A 1 312 ? -12.688 29.766 -10.461 1 91.44 312 PRO A O 1
ATOM 2456 N N . HIS A 1 313 ? -11.148 30.469 -11.867 1 90.94 313 HIS A N 1
ATOM 2457 C CA . HIS A 1 313 ? -12.102 31.016 -12.828 1 90.94 313 HIS A CA 1
ATOM 2458 C C . HIS A 1 313 ? -13.07 31.984 -12.148 1 90.94 313 HIS A C 1
ATOM 2460 O O . HIS A 1 313 ? -14.289 31.875 -12.344 1 90.94 313 HIS A O 1
ATOM 2466 N N . THR A 1 314 ? -12.547 32.781 -11.312 1 93.44 314 THR A N 1
ATOM 2467 C CA . THR A 1 314 ? -13.383 33.688 -10.547 1 93.44 314 THR A CA 1
ATOM 2468 C C . THR A 1 314 ? -12.898 35.125 -10.711 1 93.44 314 THR A C 1
ATOM 2470 O O . THR A 1 314 ? -11.75 35.438 -10.383 1 93.44 314 THR A O 1
ATOM 2473 N N . THR A 1 315 ? -13.805 35.969 -11.211 1 93.62 315 THR A N 1
ATOM 2474 C CA . THR A 1 315 ? -13.484 37.375 -11.445 1 93.62 315 THR A CA 1
ATOM 2475 C C . THR A 1 315 ? -13.555 38.156 -10.141 1 93.62 315 THR A C 1
ATOM 2477 O O . THR A 1 315 ? -14.023 37.656 -9.125 1 93.62 315 THR A O 1
ATOM 2480 N N . LYS A 1 316 ? -13.086 39.375 -10.25 1 94 316 LYS A N 1
ATOM 2481 C CA . LYS A 1 316 ? -13.086 40.25 -9.094 1 94 316 LYS A CA 1
ATOM 2482 C C . LYS A 1 316 ? -14.5 40.438 -8.547 1 94 316 LYS A C 1
ATOM 2484 O O . LYS A 1 316 ? -14.711 40.438 -7.332 1 94 316 LYS A O 1
ATOM 2489 N N . GLU A 1 317 ? -15.414 40.656 -9.422 1 94.75 317 GLU A N 1
ATOM 2490 C CA . GLU A 1 317 ? -16.797 40.875 -9.023 1 94.75 317 GLU A CA 1
ATOM 2491 C C . GLU A 1 317 ? -17.391 39.625 -8.344 1 94.75 317 GLU A C 1
ATOM 2493 O O . GLU A 1 317 ? -18.031 39.75 -7.297 1 94.75 317 GLU A O 1
ATOM 2498 N N . GLU A 1 318 ? -17.141 38.562 -8.945 1 94.12 318 GLU A N 1
ATOM 2499 C CA . GLU A 1 318 ? -17.625 37.312 -8.383 1 94.12 318 GLU A CA 1
ATOM 2500 C C . GLU A 1 318 ? -17 37.031 -7.027 1 94.12 318 GLU A C 1
ATOM 2502 O O . GLU A 1 318 ? -17.672 36.531 -6.117 1 94.12 318 GLU A O 1
ATOM 2507 N N . ALA A 1 319 ? -15.742 37.281 -6.906 1 96.44 319 ALA A N 1
ATOM 2508 C CA . ALA A 1 319 ? -15.016 37.062 -5.66 1 96.44 319 ALA A CA 1
ATOM 2509 C C . ALA A 1 319 ? -15.531 37.969 -4.551 1 96.44 319 ALA A C 1
ATOM 2511 O O . ALA A 1 319 ? -15.633 37.562 -3.393 1 96.44 319 ALA A O 1
ATOM 2512 N N . THR A 1 320 ? -15.766 39.188 -4.941 1 95.94 320 THR A N 1
ATOM 2513 C CA . THR A 1 320 ? -16.312 40.125 -3.971 1 95.94 320 THR A CA 1
ATOM 2514 C C . THR A 1 320 ? -17.656 39.656 -3.441 1 95.94 320 THR A C 1
ATOM 2516 O O . THR A 1 320 ? -17.922 39.75 -2.24 1 95.94 320 THR A O 1
ATOM 2519 N N . ALA A 1 321 ? -18.438 39.188 -4.305 1 96.25 321 ALA A N 1
ATOM 2520 C CA . ALA A 1 321 ? -19.734 38.656 -3.9 1 96.25 321 ALA A CA 1
ATOM 2521 C C . ALA A 1 321 ? -19.562 37.469 -2.965 1 96.25 321 ALA A C 1
ATOM 2523 O O . ALA A 1 321 ? -20.297 37.344 -1.977 1 96.25 321 ALA A O 1
ATOM 2524 N N . LEU A 1 322 ? -18.703 36.625 -3.342 1 95.75 322 LEU A N 1
ATOM 2525 C CA . LEU A 1 322 ? -18.453 35.469 -2.496 1 95.75 322 LEU A CA 1
ATOM 2526 C C . LEU A 1 322 ? -17.938 35.906 -1.126 1 95.75 322 LEU A C 1
ATOM 2528 O O . LEU A 1 322 ? -18.344 35.344 -0.102 1 95.75 322 LEU A O 1
ATOM 2532 N N . GLY A 1 323 ? -17.016 36.812 -1.106 1 96.75 323 GLY A N 1
ATOM 2533 C CA . GLY A 1 323 ? -16.484 37.312 0.15 1 96.75 323 GLY A CA 1
ATOM 2534 C C . GLY A 1 323 ? -17.562 37.844 1.08 1 96.75 323 GLY A C 1
ATOM 2535 O O . GLY A 1 323 ? -17.531 37.594 2.287 1 96.75 323 GLY A O 1
ATOM 2536 N N . GLU A 1 324 ? -18.453 38.531 0.521 1 95.75 324 GLU A N 1
ATOM 2537 C CA . GLU A 1 324 ? -19.562 39.062 1.308 1 95.75 324 GLU A CA 1
ATOM 2538 C C . GLU A 1 324 ? -20.422 37.969 1.876 1 95.75 324 GLU A C 1
ATOM 2540 O O . GLU A 1 324 ? -20.875 38.031 3.025 1 95.75 324 GLU A O 1
ATOM 2545 N N . ARG A 1 325 ? -20.656 37.031 1.076 1 96 325 ARG A N 1
ATOM 2546 C CA . ARG A 1 325 ? -21.422 35.875 1.539 1 96 325 ARG A CA 1
ATOM 2547 C C . ARG A 1 325 ? -20.703 35.156 2.676 1 96 325 ARG A C 1
ATOM 2549 O O . ARG A 1 325 ? -21.344 34.656 3.613 1 96 325 ARG A O 1
ATOM 2556 N N . LEU A 1 326 ? -19.422 35.062 2.545 1 96.06 326 LEU A N 1
ATOM 2557 C CA . LEU A 1 326 ? -18.625 34.406 3.572 1 96.06 326 LEU A CA 1
ATOM 2558 C C . LEU A 1 326 ? -18.703 35.156 4.891 1 96.06 326 LEU A C 1
ATOM 2560 O O . LEU A 1 326 ? -18.859 34.562 5.953 1 96.06 326 LEU A O 1
ATOM 2564 N N . LEU A 1 327 ? -18.562 36.438 4.812 1 95.56 327 LEU A N 1
ATOM 2565 C CA . LEU A 1 327 ? -18.641 37.281 6.004 1 95.56 327 LEU A CA 1
ATOM 2566 C C . LEU A 1 327 ? -20 37.125 6.676 1 95.56 327 LEU A C 1
ATOM 2568 O O . LEU A 1 327 ? -20.094 37.031 7.902 1 95.56 327 LEU A O 1
ATOM 2572 N N . GLU A 1 328 ? -21 37.156 5.867 1 93.94 328 GLU A N 1
ATOM 2573 C CA . GLU A 1 328 ? -22.359 37.031 6.391 1 93.94 328 GLU A CA 1
ATOM 2574 C C . GLU A 1 328 ? -22.578 35.656 7.039 1 93.94 328 GLU A C 1
ATOM 2576 O O . GLU A 1 328 ? -23.219 35.562 8.094 1 93.94 328 GLU A O 1
ATOM 2581 N N . ALA A 1 329 ? -22.141 34.688 6.402 1 93.44 329 ALA A N 1
ATOM 2582 C CA . ALA A 1 329 ? -22.297 33.344 6.926 1 93.44 329 ALA A CA 1
ATOM 2583 C C . ALA A 1 329 ? -21.625 33.188 8.297 1 93.44 329 ALA A C 1
ATOM 2585 O O . ALA A 1 329 ? -22.156 32.531 9.188 1 93.44 329 ALA A O 1
ATOM 2586 N N . LEU A 1 330 ? -20.484 33.75 8.492 1 92 330 LEU A N 1
ATOM 2587 C CA . LEU A 1 330 ? -19.75 33.625 9.75 1 92 330 LEU A CA 1
ATOM 2588 C C . LEU A 1 330 ? -20.391 34.5 10.828 1 92 330 LEU A C 1
ATOM 2590 O O . LEU A 1 330 ? -20.375 34.156 12.008 1 92 330 LEU A O 1
ATOM 2594 N N . ARG A 1 331 ? -20.859 35.625 10.391 1 88.25 331 ARG A N 1
ATOM 2595 C CA . ARG A 1 331 ? -21.531 36.5 11.328 1 88.25 331 ARG A CA 1
ATOM 2596 C C . ARG A 1 331 ? -22.734 35.812 11.969 1 88.25 331 ARG A C 1
ATOM 2598 O O . ARG A 1 331 ? -23.078 36.094 13.125 1 88.25 331 ARG A O 1
ATOM 2605 N N . ASN A 1 332 ? -23.297 35 11.281 1 87.31 332 ASN A N 1
ATOM 2606 C CA . ASN A 1 332 ? -24.5 34.312 11.75 1 87.31 332 ASN A CA 1
ATOM 2607 C C . ASN A 1 332 ? -24.141 33.062 12.547 1 87.31 332 ASN A C 1
ATOM 2609 O O . ASN A 1 332 ? -25.016 32.406 13.109 1 87.31 332 ASN A O 1
ATOM 2613 N N . LEU A 1 333 ? -22.906 32.75 12.5 1 86.88 333 LEU A N 1
ATOM 2614 C CA . LEU A 1 333 ? -22.484 31.562 13.195 1 86.88 333 LEU A CA 1
ATOM 2615 C C . LEU A 1 333 ? -22.453 31.781 14.703 1 86.88 333 LEU A C 1
ATOM 2617 O O . LEU A 1 333 ? -21.844 32.75 15.188 1 86.88 333 LEU A O 1
ATOM 2621 N N . ARG A 1 334 ? -23.266 31.062 15.453 1 83.81 334 ARG A N 1
ATOM 2622 C CA . ARG A 1 334 ? -23.281 31.031 16.922 1 83.81 334 ARG A CA 1
ATOM 2623 C C . ARG A 1 334 ? -22.875 29.656 17.438 1 83.81 334 ARG A C 1
ATOM 2625 O O . ARG A 1 334 ? -23.406 28.641 17 1 83.81 334 ARG A O 1
ATOM 2632 N N . HIS A 1 335 ? -21.781 29.719 18.234 1 83.88 335 HIS A N 1
ATOM 2633 C CA . HIS A 1 335 ? -21.328 28.422 18.703 1 83.88 335 HIS A CA 1
ATOM 2634 C C . HIS A 1 335 ? -21.438 28.312 20.219 1 83.88 335 HIS A C 1
ATOM 2636 O O . HIS A 1 335 ? -20.938 29.188 20.938 1 83.88 335 HIS A O 1
ATOM 2642 N N . PRO A 1 336 ? -21.969 27.281 20.672 1 82.69 336 PRO A N 1
ATOM 2643 C CA . PRO A 1 336 ? -22.156 27.094 22.125 1 82.69 336 PRO A CA 1
ATOM 2644 C C . PRO A 1 336 ? -20.844 27.031 22.875 1 82.69 336 PRO A C 1
ATOM 2646 O O . PRO A 1 336 ? -20.781 27.375 24.062 1 82.69 336 PRO A O 1
ATOM 2649 N N . ALA A 1 337 ? -19.859 26.641 22.203 1 82.44 337 ALA A N 1
ATOM 2650 C CA . ALA A 1 337 ? -18.578 26.453 22.875 1 82.44 337 ALA A CA 1
ATOM 2651 C C . ALA A 1 337 ? -18 27.781 23.344 1 82.44 337 ALA A C 1
ATOM 2653 O O . ALA A 1 337 ? -17.156 27.828 24.234 1 82.44 337 ALA A O 1
ATOM 2654 N N . CYS A 1 338 ? -18.453 28.875 22.766 1 83.12 338 CYS A N 1
ATOM 2655 C CA . CYS A 1 338 ? -18 30.203 23.188 1 83.12 338 CYS A CA 1
ATOM 2656 C C . CYS A 1 338 ? -19.188 31.047 23.641 1 83.12 338 CYS A C 1
ATOM 2658 O O . CYS A 1 338 ? -19.266 32.25 23.312 1 83.12 338 CYS A O 1
ATOM 2660 N N . ASP A 1 339 ? -20.094 30.453 24.312 1 86.12 339 ASP A N 1
ATOM 2661 C CA . ASP A 1 339 ? -21.266 31.125 24.891 1 86.12 339 ASP A CA 1
ATOM 2662 C C . ASP A 1 339 ? -22.094 31.812 23.797 1 86.12 339 ASP A C 1
ATOM 2664 O O . ASP A 1 339 ? -22.578 32.938 24 1 86.12 339 ASP A O 1
ATOM 2668 N N . ASN A 1 340 ? -22.062 31.266 22.625 1 86.31 340 ASN A N 1
ATOM 2669 C CA . ASN A 1 340 ? -22.859 31.719 21.484 1 86.31 340 ASN A CA 1
ATOM 2670 C C . ASN A 1 340 ? -22.5 33.125 21.078 1 86.31 340 ASN A C 1
ATOM 2672 O O . ASN A 1 340 ? -23.359 33.906 20.625 1 86.31 340 ASN A O 1
ATOM 2676 N N . ARG A 1 341 ? -21.266 33.375 21.344 1 83.25 341 ARG A N 1
ATOM 2677 C CA . ARG A 1 341 ? -20.781 34.656 20.859 1 83.25 341 ARG A CA 1
ATOM 2678 C C . ARG A 1 341 ? -20.578 34.625 19.344 1 83.25 341 ARG A C 1
ATOM 2680 O O . ARG A 1 341 ? -20.391 33.562 18.766 1 83.25 341 ARG A O 1
ATOM 2687 N N . HIS A 1 342 ? -20.703 35.875 18.844 1 86.44 342 HIS A N 1
ATOM 2688 C CA . HIS A 1 342 ? -20.484 36 17.406 1 86.44 342 HIS A CA 1
ATOM 2689 C C . HIS A 1 342 ? -19.016 35.781 17.062 1 86.44 342 HIS A C 1
ATOM 2691 O O . HIS A 1 342 ? -18.125 36.312 17.75 1 86.44 342 HIS A O 1
ATOM 2697 N N . VAL A 1 343 ? -18.797 34.969 16.109 1 89.75 343 VAL A N 1
ATOM 2698 C CA . VAL A 1 343 ? -17.453 34.781 15.57 1 89.75 343 VAL A CA 1
ATOM 2699 C C . VAL A 1 343 ? -17.297 35.594 14.281 1 89.75 343 VAL A C 1
ATOM 2701 O O . VAL A 1 343 ? -18.156 35.531 13.398 1 89.75 343 VAL A O 1
ATOM 2704 N N . THR A 1 344 ? -16.328 36.5 14.273 1 92.12 344 THR A N 1
ATOM 2705 C CA . THR A 1 344 ? -16.094 37.312 13.086 1 92.12 344 THR A CA 1
ATOM 2706 C C . THR A 1 344 ? -14.719 37 12.492 1 92.12 344 THR A C 1
ATOM 2708 O O . THR A 1 344 ? -13.883 36.344 13.141 1 92.12 344 THR A O 1
ATOM 2711 N N . CYS A 1 345 ? -14.609 37.344 11.242 1 95.06 345 CYS A N 1
ATOM 2712 C CA . CYS A 1 345 ? -13.328 37.125 10.57 1 95.06 345 CYS A CA 1
ATOM 2713 C C . CYS A 1 345 ? -12.977 38.344 9.695 1 95.06 345 CYS A C 1
ATOM 2715 O O . CYS A 1 345 ? -13.828 39.188 9.422 1 95.06 345 CYS A O 1
ATOM 2717 N N . SER A 1 346 ? -11.719 38.469 9.43 1 96.88 346 SER A N 1
ATOM 2718 C CA . SER A 1 346 ? -11.188 39.438 8.461 1 96.88 346 SER A CA 1
ATOM 2719 C C . SER A 1 346 ? -10.727 38.719 7.191 1 96.88 346 SER A C 1
ATOM 2721 O O . SER A 1 346 ? -10.148 37.656 7.258 1 96.88 346 SER A O 1
ATOM 2723 N N . ILE A 1 347 ? -11.039 39.375 6.051 1 97.25 347 ILE A N 1
ATOM 2724 C CA . ILE A 1 347 ? -10.742 38.719 4.789 1 97.25 347 ILE A CA 1
ATOM 2725 C C . ILE A 1 347 ? -9.898 39.625 3.902 1 97.25 347 ILE A C 1
ATOM 2727 O O . ILE A 1 347 ? -10.203 40.812 3.768 1 97.25 347 ILE A O 1
ATOM 2731 N N . GLY A 1 348 ? -8.812 39.125 3.426 1 96.88 348 GLY A N 1
ATOM 2732 C CA . GLY A 1 348 ? -8.055 39.719 2.348 1 96.88 348 GLY A CA 1
ATOM 2733 C C . GLY A 1 348 ? -8.258 39.031 1.01 1 96.88 348 GLY A C 1
ATOM 2734 O O . GLY A 1 348 ? -8.156 37.812 0.916 1 96.88 348 GLY A O 1
ATOM 2735 N N . LEU A 1 349 ? -8.523 39.906 -0.01 1 97.19 349 LEU A N 1
ATOM 2736 C CA . LEU A 1 349 ? -8.836 39.344 -1.324 1 97.19 349 LEU A CA 1
ATOM 2737 C C . LEU A 1 349 ? -7.871 39.875 -2.379 1 97.19 349 LEU A C 1
ATOM 2739 O O . LEU A 1 349 ? -7.543 41.062 -2.387 1 97.19 349 LEU A O 1
ATOM 2743 N N . TYR A 1 350 ? -7.363 38.938 -3.15 1 96.44 350 TYR A N 1
ATOM 2744 C CA . TYR A 1 350 ? -6.633 39.312 -4.355 1 96.44 350 TYR A CA 1
ATOM 2745 C C . TYR A 1 350 ? -7.156 38.562 -5.566 1 96.44 350 TYR A C 1
ATOM 2747 O O . TYR A 1 350 ? -7.418 37.344 -5.48 1 96.44 350 TYR A O 1
ATOM 2755 N N . THR A 1 351 ? -7.383 39.25 -6.637 1 95.88 351 THR A N 1
ATOM 2756 C CA . THR A 1 351 ? -7.812 38.656 -7.891 1 95.88 351 THR A CA 1
ATOM 2757 C C . THR A 1 351 ? -6.824 38.969 -9.008 1 95.88 351 THR A C 1
ATOM 2759 O O . THR A 1 351 ? -6.473 40.125 -9.227 1 95.88 351 THR A O 1
ATOM 2762 N N . TRP A 1 352 ? -6.387 37.906 -9.641 1 94.19 352 TRP A N 1
ATOM 2763 C CA . TRP A 1 352 ? -5.527 38.062 -10.812 1 94.19 352 TRP A CA 1
ATOM 2764 C C . TRP A 1 352 ? -6.359 38.156 -12.086 1 94.19 352 TRP A C 1
ATOM 2766 O O . TRP A 1 352 ? -7.156 37.25 -12.375 1 94.19 352 TRP A O 1
ATOM 2776 N N . ASN A 1 353 ? -6.211 39.25 -12.742 1 91.75 353 ASN A N 1
ATOM 2777 C CA . ASN A 1 353 ? -6.875 39.469 -14.023 1 91.75 353 ASN A CA 1
ATOM 2778 C C . ASN A 1 353 ? -5.918 39.25 -15.195 1 91.75 353 ASN A C 1
ATOM 2780 O O . ASN A 1 353 ? -4.969 40.031 -15.367 1 91.75 353 ASN A O 1
ATOM 2784 N N . PRO A 1 354 ? -6.199 38.281 -16.031 1 88.75 354 PRO A N 1
ATOM 2785 C CA . PRO A 1 354 ? -5.281 37.938 -17.125 1 88.75 354 PRO A CA 1
ATOM 2786 C C . PRO A 1 354 ? -5.145 39.094 -18.125 1 88.75 354 PRO A C 1
ATOM 2788 O O . PRO A 1 354 ? -4.156 39.156 -18.859 1 88.75 354 PRO A O 1
ATOM 2791 N N . HIS A 1 355 ? -6.047 40 -18.188 1 87 355 HIS A N 1
ATOM 2792 C CA . HIS A 1 355 ? -6.059 41.031 -19.203 1 87 355 HIS A CA 1
ATOM 2793 C C . HIS A 1 355 ? -5.309 42.281 -18.734 1 87 355 HIS A C 1
ATOM 2795 O O . HIS A 1 355 ? -4.852 43.094 -19.562 1 87 355 HIS A O 1
ATOM 2801 N N . ILE A 1 356 ? -5.168 42.438 -17.422 1 86.19 356 ILE A N 1
ATOM 2802 C CA . ILE A 1 356 ? -4.598 43.688 -16.938 1 86.19 356 ILE A CA 1
ATOM 2803 C C . ILE A 1 356 ? -3.361 43.406 -16.094 1 86.19 356 ILE A C 1
ATOM 2805 O O . ILE A 1 356 ? -2.459 44.219 -15.992 1 86.19 356 ILE A O 1
ATOM 2809 N N . ASP A 1 357 ? -3.32 42.25 -15.484 1 88.19 357 ASP A N 1
ATOM 2810 C CA . ASP A 1 357 ? -2.271 41.969 -14.516 1 88.19 357 ASP A CA 1
ATOM 2811 C C . ASP A 1 357 ? -1.126 41.188 -15.148 1 88.19 357 ASP A C 1
ATOM 2813 O O . ASP A 1 357 ? -1.341 40.406 -16.078 1 88.19 357 ASP A O 1
ATOM 2817 N N . LEU A 1 358 ? 0.026 41.438 -14.609 1 85.88 358 LEU A N 1
ATOM 2818 C CA . LEU A 1 358 ? 1.174 40.625 -15 1 85.88 358 LEU A CA 1
ATOM 2819 C C . LEU A 1 358 ? 1.123 39.25 -14.32 1 85.88 358 LEU A C 1
ATOM 2821 O O . LEU A 1 358 ? 0.522 39.125 -13.258 1 85.88 358 LEU A O 1
ATOM 2825 N N . ALA A 1 359 ? 1.761 38.344 -14.977 1 85.12 359 ALA A N 1
ATOM 2826 C CA . ALA A 1 359 ? 1.811 37 -14.414 1 85.12 359 ALA A CA 1
ATOM 2827 C C . ALA A 1 359 ? 2.418 37.031 -13.016 1 85.12 359 ALA A C 1
ATOM 2829 O O . ALA A 1 359 ? 3.385 37.75 -12.758 1 85.12 359 ALA A O 1
ATOM 2830 N N . ALA A 1 360 ? 1.726 36.375 -12.117 1 87.44 360 ALA A N 1
ATOM 2831 C CA . ALA A 1 360 ? 2.199 36.281 -10.734 1 87.44 360 ALA A CA 1
ATOM 2832 C C . ALA A 1 360 ? 2.143 34.844 -10.242 1 87.44 360 ALA A C 1
ATOM 2834 O O . ALA A 1 360 ? 1.221 34.094 -10.586 1 87.44 360 ALA A O 1
ATOM 2835 N N . ASN A 1 361 ? 3.154 34.469 -9.539 1 87.88 361 ASN A N 1
ATOM 2836 C CA . ASN A 1 361 ? 3.16 33.125 -8.977 1 87.88 361 ASN A CA 1
ATOM 2837 C C . ASN A 1 361 ? 2.373 33.062 -7.672 1 87.88 361 ASN A C 1
ATOM 2839 O O . ASN A 1 361 ? 1.796 34.062 -7.238 1 87.88 361 ASN A O 1
ATOM 2843 N N . TRP A 1 362 ? 2.299 31.891 -7.082 1 89.88 362 TRP A N 1
ATOM 2844 C CA . TRP A 1 362 ? 1.532 31.625 -5.871 1 89.88 362 TRP A CA 1
ATOM 2845 C C . TRP A 1 362 ? 1.97 32.562 -4.738 1 89.88 362 TRP A C 1
ATOM 2847 O O . TRP A 1 362 ? 1.135 33.188 -4.078 1 89.88 362 TRP A O 1
ATOM 2857 N N . GLU A 1 363 ? 3.258 32.625 -4.504 1 85.81 363 GLU A N 1
ATOM 2858 C CA . GLU A 1 363 ? 3.805 33.406 -3.393 1 85.81 363 GLU A CA 1
ATOM 2859 C C . GLU A 1 363 ? 3.418 34.875 -3.498 1 85.81 363 GLU A C 1
ATOM 2861 O O . GLU A 1 363 ? 3.027 35.5 -2.506 1 85.81 363 GLU A O 1
ATOM 2866 N N . ALA A 1 364 ? 3.516 35.312 -4.707 1 88.06 364 ALA A N 1
ATOM 2867 C CA . ALA A 1 364 ? 3.18 36.719 -4.938 1 88.06 364 ALA A CA 1
ATOM 2868 C C . ALA A 1 364 ? 1.688 36.969 -4.738 1 88.06 364 ALA A C 1
ATOM 2870 O O . ALA A 1 364 ? 1.296 37.969 -4.125 1 88.06 364 ALA A O 1
ATOM 2871 N N . MET A 1 365 ? 0.883 36.156 -5.219 1 92.25 365 MET A N 1
ATOM 2872 C CA . MET A 1 365 ? -0.563 36.312 -5.109 1 92.25 365 MET A CA 1
ATOM 2873 C C . MET A 1 365 ? -1.017 36.188 -3.658 1 92.25 365 MET A C 1
ATOM 2875 O O . MET A 1 365 ? -1.87 36.969 -3.205 1 92.25 365 MET A O 1
ATOM 2879 N N . LEU A 1 366 ? -0.417 35.219 -3.018 1 91.38 366 LEU A N 1
ATOM 2880 C CA . LEU A 1 366 ? -0.75 35.031 -1.609 1 91.38 366 LEU A CA 1
ATOM 2881 C C . LEU A 1 366 ? -0.326 36.25 -0.782 1 91.38 366 LEU A C 1
ATOM 2883 O O . LEU A 1 366 ? -1.037 36.656 0.14 1 91.38 366 LEU A O 1
ATOM 2887 N N . HIS A 1 367 ? 0.821 36.719 -1.075 1 87.19 367 HIS A N 1
ATOM 2888 C CA . HIS A 1 367 ? 1.314 37.906 -0.38 1 87.19 367 HIS A CA 1
ATOM 2889 C C . HIS A 1 367 ? 0.365 39.094 -0.56 1 87.19 367 HIS A C 1
ATOM 2891 O O . HIS A 1 367 ? 0.141 39.875 0.377 1 87.19 367 HIS A O 1
ATOM 2897 N N . ARG A 1 368 ? -0.117 39.281 -1.698 1 91.38 368 ARG A N 1
ATOM 2898 C CA . ARG A 1 368 ? -1.057 40.344 -1.98 1 91.38 368 ARG A CA 1
ATOM 2899 C C . ARG A 1 368 ? -2.357 40.156 -1.21 1 91.38 368 ARG A C 1
ATOM 2901 O O . ARG A 1 368 ? -2.902 41.125 -0.651 1 91.38 368 ARG A O 1
ATOM 2908 N N . ALA A 1 369 ? -2.816 39 -1.208 1 94 369 ALA A N 1
ATOM 2909 C CA . ALA A 1 369 ? -4.02 38.688 -0.433 1 94 369 ALA A CA 1
ATOM 2910 C C . ALA A 1 369 ? -3.779 38.906 1.058 1 94 369 ALA A C 1
ATOM 2912 O O . ALA A 1 369 ? -4.66 39.406 1.764 1 94 369 ALA A O 1
ATOM 2913 N N . ASP A 1 370 ? -2.623 38.5 1.521 1 89.69 370 ASP A N 1
ATOM 2914 C CA . ASP A 1 370 ? -2.252 38.656 2.922 1 89.69 370 ASP A CA 1
ATOM 2915 C C . ASP A 1 370 ? -2.139 40.125 3.291 1 89.69 370 ASP A C 1
ATOM 2917 O O . ASP A 1 370 ? -2.484 40.531 4.406 1 89.69 370 ASP A O 1
ATOM 2921 N N . THR A 1 371 ? -1.565 40.875 2.373 1 89.38 371 THR A N 1
ATOM 2922 C CA . THR A 1 371 ? -1.475 42.312 2.578 1 89.38 371 THR A CA 1
ATOM 2923 C C . THR A 1 371 ? -2.863 42.906 2.738 1 89.38 371 THR A C 1
ATOM 2925 O O . THR A 1 371 ? -3.074 43.781 3.596 1 89.38 371 THR A O 1
ATOM 2928 N N . ALA A 1 372 ? -3.732 42.5 1.911 1 94.31 372 ALA A N 1
ATOM 2929 C CA . ALA A 1 372 ? -5.113 42.969 2.014 1 94.31 372 ALA A CA 1
ATOM 2930 C C . ALA A 1 372 ? -5.738 42.531 3.34 1 94.31 372 ALA A C 1
ATOM 2932 O O . ALA A 1 372 ? -6.539 43.281 3.92 1 94.31 372 ALA A O 1
ATOM 2933 N N . LEU A 1 373 ? -5.406 41.406 3.779 1 93.88 373 LEU A N 1
ATOM 2934 C CA . LEU A 1 373 ? -5.895 40.906 5.066 1 93.88 373 LEU A CA 1
ATOM 2935 C C . LEU A 1 373 ? -5.398 41.812 6.203 1 93.88 373 LEU A C 1
ATOM 2937 O O . LEU A 1 373 ? -6.152 42.125 7.125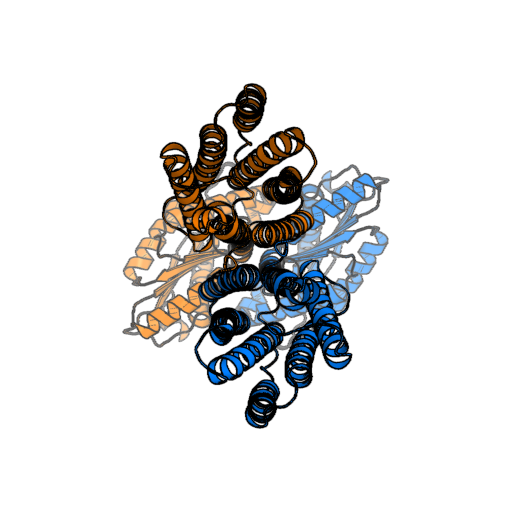 1 93.88 373 LEU A O 1
ATOM 2941 N N . TYR A 1 374 ? -4.133 42.094 6.133 1 88.5 374 TYR A N 1
ATOM 2942 C CA . TYR A 1 374 ? -3.555 42.969 7.145 1 88.5 374 TYR A CA 1
ATOM 2943 C C . TYR A 1 374 ? -4.277 44.312 7.176 1 88.5 374 TYR A C 1
ATOM 2945 O O . TYR A 1 374 ? -4.523 44.844 8.25 1 88.5 374 TYR A O 1
ATOM 2953 N N . ALA A 1 375 ? -4.574 44.812 6.023 1 92.25 375 ALA A N 1
ATOM 2954 C CA . ALA A 1 375 ? -5.309 46.094 5.914 1 92.25 375 ALA A CA 1
ATOM 2955 C C . ALA A 1 375 ? -6.711 45.938 6.508 1 92.25 375 ALA A C 1
ATOM 2957 O O . ALA A 1 375 ? -7.207 46.875 7.148 1 92.25 375 ALA A O 1
ATOM 2958 N N . ALA A 1 376 ? -7.297 44.875 6.332 1 94.69 376 ALA A N 1
ATOM 2959 C CA . ALA A 1 376 ? -8.633 44.625 6.867 1 94.69 376 ALA A CA 1
ATOM 2960 C C . ALA A 1 376 ? -8.617 44.594 8.391 1 94.69 376 ALA A C 1
ATOM 2962 O O . ALA A 1 376 ? -9.531 45.094 9.047 1 94.69 376 ALA A O 1
ATOM 2963 N N . LYS A 1 377 ? -7.648 43.906 8.93 1 91.88 377 LYS A N 1
ATOM 2964 C CA . LYS A 1 377 ? -7.496 43.875 10.383 1 91.88 377 LYS A CA 1
ATOM 2965 C C . LYS A 1 377 ? -7.285 45.25 10.953 1 91.88 377 LYS A C 1
ATOM 2967 O O . LYS A 1 377 ? -7.844 45.594 12 1 91.88 377 LYS A O 1
ATOM 2972 N N . ALA A 1 378 ? -6.555 46.094 10.258 1 90.69 378 ALA A N 1
ATOM 2973 C CA . ALA A 1 378 ? -6.254 47.469 10.695 1 90.69 378 ALA A CA 1
ATOM 2974 C C . ALA A 1 378 ? -7.477 48.375 10.562 1 90.69 378 ALA A C 1
ATOM 2976 O O . ALA A 1 378 ? -7.625 49.344 11.305 1 90.69 378 ALA A O 1
ATOM 2977 N N . ALA A 1 379 ? -8.328 48.062 9.633 1 92.75 379 ALA A N 1
ATOM 2978 C CA . ALA A 1 379 ? -9.508 48.875 9.352 1 92.75 379 ALA A CA 1
ATOM 2979 C C . ALA A 1 379 ? -10.633 48.562 10.336 1 92.75 379 ALA A C 1
ATOM 2981 O O . ALA A 1 379 ? -11.75 49.062 10.195 1 92.75 379 ALA A O 1
ATOM 2982 N N . GLY A 1 380 ? -10.383 47.75 11.406 1 91.62 380 GLY A N 1
ATOM 2983 C CA . GLY A 1 380 ? -11.383 47.5 12.43 1 91.62 380 GLY A CA 1
ATOM 2984 C C . GLY A 1 380 ? -11.859 46.062 12.477 1 91.62 380 GLY A C 1
ATOM 2985 O O . GLY A 1 380 ? -12.758 45.719 13.258 1 91.62 380 GLY A O 1
ATOM 2986 N N . ARG A 1 381 ? -11.336 45.281 11.609 1 92.88 381 ARG A N 1
ATOM 2987 C CA . ARG A 1 381 ? -11.648 43.844 11.57 1 92.88 381 ARG A CA 1
ATOM 2988 C C . ARG A 1 381 ? -13.086 43.594 11.133 1 92.88 381 ARG A C 1
ATOM 2990 O O . ARG A 1 381 ? -13.805 44.562 10.805 1 92.88 381 ARG A O 1
ATOM 2997 N N . ASN A 1 382 ? -13.477 42.438 10.883 1 94.25 382 ASN A N 1
ATOM 2998 C CA . ASN A 1 382 ? -14.82 42.062 10.469 1 94.25 382 ASN A CA 1
ATOM 2999 C C . ASN A 1 382 ? -15.195 42.688 9.125 1 94.25 382 ASN A C 1
ATOM 3001 O O . ASN A 1 382 ? -16.281 43.219 8.977 1 94.25 382 ASN A O 1
ATOM 3005 N N . CYS A 1 383 ? -14.281 42.688 8.281 1 95.62 383 CYS A N 1
ATOM 3006 C CA . CYS A 1 383 ? -14.531 43.219 6.941 1 95.62 383 CYS A CA 1
ATOM 3007 C C . CYS A 1 383 ? -13.609 42.562 5.918 1 95.62 383 CYS A C 1
ATOM 3009 O O . CYS A 1 383 ? -12.742 41.75 6.273 1 95.62 383 CYS A O 1
ATOM 3011 N N . MET A 1 384 ? -13.891 42.812 4.707 1 96.38 384 MET A N 1
ATOM 3012 C CA . MET A 1 384 ? -13.07 42.312 3.602 1 96.38 384 MET A CA 1
ATOM 3013 C C . MET A 1 384 ? -12.461 43.469 2.822 1 96.38 384 MET A C 1
ATOM 3015 O O . MET A 1 384 ? -13.133 44.469 2.561 1 96.38 384 MET A O 1
ATOM 3019 N N . LEU A 1 385 ? -11.195 43.344 2.574 1 96.12 385 LEU A N 1
ATOM 3020 C CA . LEU A 1 385 ? -10.539 44.344 1.722 1 96.12 385 LEU A CA 1
ATOM 3021 C C . LEU A 1 385 ? -9.844 43.656 0.543 1 96.12 385 LEU A C 1
ATOM 3023 O O . LEU A 1 385 ? -9.344 42.531 0.671 1 96.12 385 LEU A O 1
ATOM 3027 N N . GLN A 1 386 ? -9.82 44.344 -0.559 1 94.62 386 GLN A N 1
ATOM 3028 C CA . GLN A 1 386 ? -9.195 43.844 -1.777 1 94.62 386 GLN A CA 1
ATOM 3029 C C . GLN A 1 386 ? -7.867 44.531 -2.045 1 94.62 386 GLN A C 1
ATOM 3031 O O . GLN A 1 386 ? -7.742 45.75 -1.842 1 94.62 386 GLN A O 1
ATOM 3036 N N . TYR A 1 387 ? -6.965 43.688 -2.432 1 91.12 387 TYR A N 1
ATOM 3037 C CA . TYR A 1 387 ? -5.672 44.25 -2.801 1 91.12 387 TYR A CA 1
ATOM 3038 C C . TYR A 1 387 ? -5.75 44.938 -4.152 1 91.12 387 TYR A C 1
ATOM 3040 O O . TYR A 1 387 ? -6.297 44.406 -5.113 1 91.12 387 TYR A O 1
ATOM 3048 N N . ASN A 1 388 ? -5.395 46.219 -4.18 1 79.25 388 ASN A N 1
ATOM 3049 C CA . ASN A 1 388 ? -5.301 46.969 -5.426 1 79.25 388 ASN A CA 1
ATOM 3050 C C . ASN A 1 388 ? -3.855 47.344 -5.746 1 79.25 388 ASN A C 1
ATOM 3052 O O . ASN A 1 388 ? -3.109 47.781 -4.859 1 79.25 388 ASN A O 1
ATOM 3056 N N . LEU A 1 389 ? -3.328 46.875 -6.84 1 65.94 389 LEU A N 1
ATOM 3057 C CA . LEU A 1 389 ? -1.961 47.125 -7.285 1 65.94 389 LEU A CA 1
ATOM 3058 C C . LEU A 1 389 ? -1.565 48.562 -7.047 1 65.94 389 LEU A C 1
ATOM 3060 O O . LEU A 1 389 ? -0.387 48.875 -6.84 1 65.94 389 LEU A O 1
ATOM 3064 N N . GLU A 1 390 ? -2.439 49.5 -7.262 1 56.56 390 GLU A N 1
ATOM 3065 C CA . GLU A 1 390 ? -2.041 50.875 -6.984 1 56.56 390 GLU A CA 1
ATOM 3066 C C . GLU A 1 390 ? -1.509 51 -5.562 1 56.56 390 GLU A C 1
ATOM 3068 O O . GLU A 1 390 ? -0.819 52 -5.246 1 56.56 390 GLU A O 1
ATOM 3073 N N . ASP A 1 391 ? -1.67 50.156 -4.832 1 50.38 391 ASP A N 1
ATOM 3074 C CA . ASP A 1 391 ? -1.25 50.188 -3.434 1 50.38 391 ASP A CA 1
ATOM 3075 C C . ASP A 1 391 ? 0.183 49.688 -3.271 1 50.38 391 ASP A C 1
ATOM 3077 O O . ASP A 1 391 ? 0.798 49.875 -2.221 1 50.38 391 ASP A O 1
ATOM 3081 N N . ASP A 1 392 ? 0.683 48.844 -3.957 1 48.66 392 ASP A N 1
ATOM 3082 C CA . ASP A 1 392 ? 2.09 48.469 -3.934 1 48.66 392 ASP A CA 1
ATOM 3083 C C . ASP A 1 392 ? 2.998 49.688 -4.148 1 48.66 392 ASP A C 1
ATOM 3085 O O . ASP A 1 392 ? 4.148 49.688 -3.709 1 48.66 392 ASP A O 1
ATOM 3089 N N . VAL A 1 393 ? 2.67 50.781 -4.926 1 42.44 393 VAL A N 1
ATOM 3090 C CA . VAL A 1 393 ? 3.496 51.938 -5.215 1 42.44 393 VAL A CA 1
ATOM 3091 C C . VAL A 1 393 ? 3.422 52.938 -4.051 1 42.44 393 VAL A C 1
ATOM 3093 O O . VAL A 1 393 ? 4.137 53.938 -4.031 1 42.44 393 VAL A O 1
ATOM 3096 N N . ARG A 1 394 ? 2.586 52.906 -3.062 1 36 394 ARG A N 1
ATOM 3097 C CA . ARG A 1 394 ? 2.697 53.875 -1.974 1 36 394 ARG A CA 1
ATOM 3098 C C . ARG A 1 394 ? 3.416 53.25 -0.774 1 36 394 ARG A C 1
ATOM 3100 O O . ARG A 1 394 ? 3.18 52.094 -0.424 1 36 394 ARG A O 1
ATOM 3107 N N . MET B 1 1 ? 4.215 -47.25 -15.539 1 37.69 1 MET B N 1
ATOM 3108 C CA . MET B 1 1 ? 3.621 -46.469 -14.461 1 37.69 1 MET B CA 1
ATOM 3109 C C . MET B 1 1 ? 3.57 -45 -14.828 1 37.69 1 MET B C 1
ATOM 3111 O O . MET B 1 1 ? 4.586 -44.406 -15.195 1 37.69 1 MET B O 1
ATOM 3115 N N . ASP B 1 2 ? 2.582 -44.531 -15.43 1 50.75 2 ASP B N 1
ATOM 3116 C CA . ASP B 1 2 ? 2.326 -43.219 -16.016 1 50.75 2 ASP B CA 1
ATOM 3117 C C . ASP B 1 2 ? 2.902 -42.094 -15.141 1 50.75 2 ASP B C 1
ATOM 3119 O O . ASP B 1 2 ? 2.74 -42.125 -13.914 1 50.75 2 ASP B O 1
ATOM 3123 N N . SER B 1 3 ? 3.99 -41.562 -15.523 1 60.5 3 SER B N 1
ATOM 3124 C CA . SER B 1 3 ? 4.766 -40.594 -14.75 1 60.5 3 SER B CA 1
ATOM 3125 C C . SER B 1 3 ? 3.855 -39.562 -14.086 1 60.5 3 SER B C 1
ATOM 3127 O O . SER B 1 3 ? 2.924 -39.062 -14.711 1 60.5 3 SER B O 1
ATOM 3129 N N . PHE B 1 4 ? 3.811 -39.656 -12.781 1 70.31 4 PHE B N 1
ATOM 3130 C CA . PHE B 1 4 ? 3.068 -38.75 -11.898 1 70.31 4 PHE B CA 1
ATOM 3131 C C . PHE B 1 4 ? 3.344 -37.312 -12.258 1 70.31 4 PHE B C 1
ATOM 3133 O O . PHE B 1 4 ? 2.49 -36.438 -12.055 1 70.31 4 PHE B O 1
ATOM 3140 N N . TRP B 1 5 ? 4.398 -37.219 -13.094 1 78.81 5 TRP B N 1
ATOM 3141 C CA . TRP B 1 5 ? 4.816 -35.844 -13.367 1 78.81 5 TRP B CA 1
ATOM 3142 C C . TRP B 1 5 ? 4.77 -35.562 -14.867 1 78.81 5 TRP B C 1
ATOM 3144 O O . TRP B 1 5 ? 4.98 -36.469 -15.688 1 78.81 5 TRP B O 1
ATOM 3154 N N . ASN B 1 6 ? 4.277 -34.438 -15.227 1 85.94 6 ASN B N 1
ATOM 3155 C CA . ASN B 1 6 ? 4.172 -34.031 -16.625 1 85.94 6 ASN B CA 1
ATOM 3156 C C . ASN B 1 6 ? 4.738 -32.625 -16.828 1 85.94 6 ASN B C 1
ATOM 3158 O O . ASN B 1 6 ? 4.285 -31.656 -16.203 1 85.94 6 ASN B O 1
ATOM 3162 N N . SER B 1 7 ? 5.777 -32.562 -17.656 1 82.56 7 SER B N 1
ATOM 3163 C CA . SER B 1 7 ? 6.496 -31.328 -17.906 1 82.56 7 SER B CA 1
ATOM 3164 C C . SER B 1 7 ? 5.613 -30.312 -18.609 1 82.56 7 SER B C 1
ATOM 3166 O O . SER B 1 7 ? 5.719 -29.109 -18.375 1 82.56 7 SER B O 1
ATOM 3168 N N . TYR B 1 8 ? 4.715 -30.734 -19.484 1 81.38 8 TYR B N 1
ATOM 3169 C CA . TYR B 1 8 ? 3.852 -29.844 -20.234 1 81.38 8 TYR B CA 1
ATOM 3170 C C . TYR B 1 8 ? 2.865 -29.141 -19.312 1 81.38 8 TYR B C 1
ATOM 3172 O O . TYR B 1 8 ? 2.693 -27.922 -19.391 1 81.38 8 TYR B O 1
ATOM 3180 N N . THR B 1 9 ? 2.26 -29.891 -18.453 1 85.56 9 THR B N 1
ATOM 3181 C CA . THR B 1 9 ? 1.311 -29.328 -17.484 1 85.56 9 THR B CA 1
ATOM 3182 C C . THR B 1 9 ? 2.002 -28.344 -16.562 1 85.56 9 THR B C 1
ATOM 3184 O O . THR B 1 9 ? 1.453 -27.281 -16.25 1 85.56 9 THR B O 1
ATOM 3187 N N . ALA B 1 10 ? 3.174 -28.719 -16.172 1 87.88 10 ALA B N 1
ATOM 3188 C CA . ALA B 1 10 ? 3.932 -27.844 -15.273 1 87.88 10 ALA B CA 1
ATOM 3189 C C . ALA B 1 10 ? 4.312 -26.547 -15.969 1 87.88 10 ALA B C 1
ATOM 3191 O O . ALA B 1 10 ? 4.285 -25.484 -15.352 1 87.88 10 ALA B O 1
ATOM 3192 N N . ASN B 1 11 ? 4.664 -26.625 -17.188 1 85.31 11 ASN B N 1
ATOM 3193 C CA . ASN B 1 11 ? 5.031 -25.438 -17.953 1 85.31 11 ASN B CA 1
ATOM 3194 C C . ASN B 1 11 ? 3.842 -24.5 -18.125 1 85.31 11 ASN B C 1
ATOM 3196 O O . ASN B 1 11 ? 3.994 -23.266 -18.047 1 85.31 11 ASN B O 1
ATOM 3200 N N . ILE B 1 12 ? 2.701 -25.016 -18.359 1 85.12 12 ILE B N 1
ATOM 3201 C CA . ILE B 1 12 ? 1.503 -24.203 -18.516 1 85.12 12 ILE B CA 1
ATOM 3202 C C . ILE B 1 12 ? 1.163 -23.516 -17.203 1 85.12 12 ILE B C 1
ATOM 3204 O O . ILE B 1 12 ? 0.798 -22.328 -17.188 1 85.12 12 ILE B O 1
ATOM 3208 N N . ALA B 1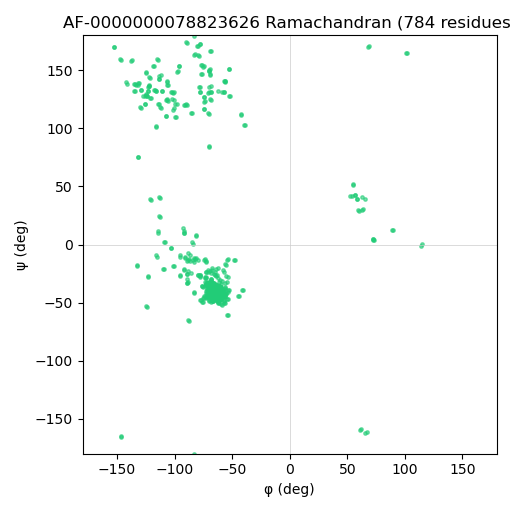 13 ? 1.305 -24.312 -16.141 1 88.25 13 ALA B N 1
ATOM 3209 C CA . ALA B 1 13 ? 1.067 -23.719 -14.82 1 88.25 13 ALA B CA 1
ATOM 3210 C C . ALA B 1 13 ? 2.027 -22.562 -14.555 1 88.25 13 ALA B C 1
ATOM 3212 O O . ALA B 1 13 ? 1.621 -21.516 -14.039 1 88.25 13 ALA B O 1
ATOM 3213 N N . TYR B 1 14 ? 3.221 -22.781 -14.898 1 89.19 14 TYR B N 1
ATOM 3214 C CA . TYR B 1 14 ? 4.23 -21.734 -14.75 1 89.19 14 TYR B CA 1
ATOM 3215 C C . TYR B 1 14 ? 3.875 -20.5 -15.578 1 89.19 14 TYR B C 1
ATOM 3217 O O . TYR B 1 14 ? 3.953 -19.375 -15.086 1 89.19 14 TYR B O 1
ATOM 3225 N N . SER B 1 15 ? 3.434 -20.703 -16.812 1 87.31 15 SER B N 1
ATOM 3226 C CA . SER B 1 15 ? 3.084 -19.609 -17.703 1 87.31 15 SER B CA 1
ATOM 3227 C C . SER B 1 15 ? 1.89 -18.812 -17.172 1 87.31 15 SER B C 1
ATOM 3229 O O . SER B 1 15 ? 1.86 -17.594 -17.266 1 87.31 15 SER B O 1
ATOM 3231 N N . ILE B 1 16 ? 0.998 -19.516 -16.625 1 87.38 16 ILE B N 1
ATOM 3232 C CA . ILE B 1 16 ? -0.192 -18.891 -16.062 1 87.38 16 ILE B CA 1
ATOM 3233 C C . ILE B 1 16 ? 0.196 -18.016 -14.867 1 87.38 16 ILE B C 1
ATOM 3235 O O . ILE B 1 16 ? -0.319 -16.906 -14.695 1 87.38 16 ILE B O 1
ATOM 3239 N N . SER B 1 17 ? 1.075 -18.578 -14.109 1 88.44 17 SER B N 1
ATOM 3240 C CA . SER B 1 17 ? 1.539 -17.812 -12.953 1 88.44 17 SER B CA 1
ATOM 3241 C C . SER B 1 17 ? 2.262 -16.547 -13.383 1 88.44 17 SER B C 1
ATOM 3243 O O . SER B 1 17 ? 2.102 -15.492 -12.758 1 88.44 17 SER B O 1
ATOM 3245 N N . GLN B 1 18 ? 3.008 -16.656 -14.445 1 88.75 18 GLN B N 1
ATOM 3246 C CA . GLN B 1 18 ? 3.707 -15.477 -14.953 1 88.75 18 GLN B CA 1
ATOM 3247 C C . GLN B 1 18 ? 2.725 -14.445 -15.508 1 88.75 18 GLN B C 1
ATOM 3249 O O . GLN B 1 18 ? 2.957 -13.234 -15.406 1 88.75 18 GLN B O 1
ATOM 3254 N N . LEU B 1 19 ? 1.706 -14.93 -16.078 1 89.06 19 LEU B N 1
ATOM 3255 C CA . LEU B 1 19 ? 0.674 -14.039 -16.594 1 89.06 19 LEU B CA 1
ATOM 3256 C C . LEU B 1 19 ? 0.013 -13.266 -15.453 1 89.06 19 LEU B C 1
ATOM 3258 O O . LEU B 1 19 ? -0.296 -12.078 -15.602 1 89.06 19 LEU B O 1
ATOM 3262 N N . CYS B 1 20 ? -0.157 -13.953 -14.391 1 89.62 20 CYS B N 1
ATOM 3263 C CA . CYS B 1 20 ? -0.725 -13.289 -13.227 1 89.62 20 CYS B CA 1
ATOM 3264 C C . CYS B 1 20 ? 0.181 -12.156 -12.75 1 89.62 20 CYS B C 1
ATOM 3266 O O . CYS B 1 20 ? -0.289 -11.055 -12.477 1 89.62 20 CYS B O 1
ATOM 3268 N N . ILE B 1 21 ? 1.404 -12.453 -12.711 1 88.62 21 ILE B N 1
ATOM 3269 C CA . ILE B 1 21 ? 2.379 -11.461 -12.266 1 88.62 21 ILE B CA 1
ATOM 3270 C C . ILE B 1 21 ? 2.375 -10.273 -13.227 1 88.62 21 ILE B C 1
ATOM 3272 O O . ILE B 1 21 ? 2.396 -9.117 -12.789 1 88.62 21 ILE B O 1
ATOM 3276 N N . ALA B 1 22 ? 2.285 -10.57 -14.508 1 90.06 22 ALA B N 1
ATOM 3277 C CA . ALA B 1 22 ? 2.293 -9.523 -15.523 1 90.06 22 ALA B CA 1
ATOM 3278 C C . ALA B 1 22 ? 1.079 -8.609 -15.383 1 90.06 22 ALA B C 1
ATOM 3280 O O . ALA B 1 22 ? 1.205 -7.387 -15.461 1 90.06 22 ALA B O 1
ATOM 3281 N N . ILE B 1 23 ? -0.024 -9.148 -15.102 1 89.06 23 ILE B N 1
ATOM 3282 C CA . ILE B 1 23 ? -1.26 -8.383 -14.977 1 89.06 23 ILE B CA 1
ATOM 3283 C C . ILE B 1 23 ? -1.198 -7.504 -13.734 1 89.06 23 ILE B C 1
ATOM 3285 O O . ILE B 1 23 ? -1.53 -6.316 -13.789 1 89.06 23 ILE B O 1
ATOM 3289 N N . ILE B 1 24 ? -0.688 -8.07 -12.719 1 87.44 24 ILE B N 1
ATOM 3290 C CA . ILE B 1 24 ? -0.652 -7.352 -11.453 1 87.44 24 ILE B CA 1
ATOM 3291 C C . ILE B 1 24 ? 0.357 -6.211 -11.539 1 87.44 24 ILE B C 1
ATOM 3293 O O . ILE B 1 24 ? 0.045 -5.07 -11.18 1 87.44 24 ILE B O 1
ATOM 3297 N N . MET B 1 25 ? 1.521 -6.559 -12.023 1 86.88 25 MET B N 1
ATOM 3298 C CA . MET B 1 25 ? 2.553 -5.531 -12.117 1 86.88 25 MET B CA 1
ATOM 3299 C C . MET B 1 25 ? 2.168 -4.469 -13.148 1 86.88 25 MET B C 1
ATOM 3301 O O . MET B 1 25 ? 2.475 -3.289 -12.969 1 86.88 25 MET B O 1
ATOM 3305 N N . GLY B 1 26 ? 1.529 -4.949 -14.188 1 84.62 26 GLY B N 1
ATOM 3306 C CA . GLY B 1 26 ? 1.011 -3.998 -15.156 1 84.62 26 GLY B CA 1
ATOM 3307 C C . GLY B 1 26 ? -0.036 -3.064 -14.578 1 84.62 26 GLY B C 1
ATOM 3308 O O . GLY B 1 26 ? -0.034 -1.866 -14.867 1 84.62 26 GLY B O 1
ATOM 3309 N N . GLY B 1 27 ? -0.916 -3.543 -13.734 1 81.25 27 GLY B N 1
ATOM 3310 C CA . GLY B 1 27 ? -1.926 -2.732 -13.078 1 81.25 27 GLY B CA 1
ATOM 3311 C C . GLY B 1 27 ? -1.338 -1.699 -12.133 1 81.25 27 GLY B C 1
ATOM 3312 O O . GLY B 1 27 ? -1.788 -0.552 -12.102 1 81.25 27 GLY B O 1
ATOM 3313 N N . VAL B 1 28 ? -0.326 -2.096 -11.391 1 79.31 28 VAL B N 1
ATOM 3314 C CA . VAL B 1 28 ? 0.319 -1.185 -10.453 1 79.31 28 VAL B CA 1
ATOM 3315 C C . VAL B 1 28 ? 1.008 -0.056 -11.211 1 79.31 28 VAL B C 1
ATOM 3317 O O . VAL B 1 28 ? 1.017 1.092 -10.766 1 79.31 28 VAL B O 1
ATOM 3320 N N . TYR B 1 29 ? 1.542 -0.458 -12.344 1 78.12 29 TYR B N 1
ATOM 3321 C CA . TYR B 1 29 ? 2.145 0.558 -13.203 1 78.12 29 TYR B CA 1
ATOM 3322 C C . TYR B 1 29 ? 1.114 1.604 -13.609 1 78.12 29 TYR B C 1
ATOM 3324 O O . TYR B 1 29 ? 1.409 2.801 -13.625 1 78.12 29 TYR B O 1
ATOM 3332 N N . PHE B 1 30 ? -0.015 1.206 -13.859 1 75 30 PHE B N 1
ATOM 3333 C CA . PHE B 1 30 ? -1.048 2.141 -14.289 1 75 30 PHE B CA 1
ATOM 3334 C C . PHE B 1 30 ? -1.518 3.006 -13.125 1 75 30 PHE B C 1
ATOM 3336 O O . PHE B 1 30 ? -1.916 4.156 -13.32 1 75 30 PHE B O 1
ATOM 3343 N N . LEU B 1 31 ? -1.437 2.486 -11.906 1 69.56 31 LEU B N 1
ATOM 3344 C CA . LEU B 1 31 ? -1.825 3.238 -10.719 1 69.56 31 LEU B CA 1
ATOM 3345 C C . LEU B 1 31 ? -0.761 4.266 -10.359 1 69.56 31 LEU B C 1
ATOM 3347 O O . LEU B 1 31 ? -1.083 5.355 -9.875 1 69.56 31 LEU B O 1
ATOM 3351 N N . ALA B 1 32 ? 0.449 3.867 -10.586 1 71.56 32 ALA B N 1
ATOM 3352 C CA . ALA B 1 32 ? 1.558 4.777 -10.312 1 71.56 32 ALA B CA 1
ATOM 3353 C C . ALA B 1 32 ? 2.527 4.832 -11.484 1 71.56 32 ALA B C 1
ATOM 3355 O O . ALA B 1 32 ? 3.68 4.41 -11.367 1 71.56 32 ALA B O 1
ATOM 3356 N N . PRO B 1 33 ? 2.135 5.512 -12.523 1 66.25 33 PRO B N 1
ATOM 3357 C CA . PRO B 1 33 ? 2.92 5.488 -13.758 1 66.25 33 PRO B CA 1
ATOM 3358 C C . PRO B 1 33 ? 4.203 6.312 -13.664 1 66.25 33 PRO B C 1
ATOM 3360 O O . PRO B 1 33 ? 5.117 6.137 -14.469 1 66.25 33 PRO B O 1
ATOM 3363 N N . THR B 1 34 ? 4.277 7.047 -12.719 1 67.56 34 THR B N 1
ATOM 3364 C CA . THR B 1 34 ? 5.418 7.949 -12.617 1 67.56 34 THR B CA 1
ATOM 3365 C C . THR B 1 34 ? 6.629 7.23 -12.031 1 67.56 34 THR B C 1
ATOM 3367 O O . THR B 1 34 ? 7.762 7.695 -12.172 1 67.56 34 THR B O 1
ATOM 3370 N N . GLU B 1 35 ? 6.32 6.137 -11.555 1 78.31 35 GLU B N 1
ATOM 3371 C CA . GLU B 1 35 ? 7.426 5.414 -10.93 1 78.31 35 GLU B CA 1
ATOM 3372 C C . GLU B 1 35 ? 8.109 4.492 -11.93 1 78.31 35 GLU B C 1
ATOM 3374 O O . GLU B 1 35 ? 7.453 3.689 -12.602 1 78.31 35 GLU B O 1
ATOM 3379 N N . ARG B 1 36 ? 9.414 4.605 -12.25 1 82.81 36 ARG B N 1
ATOM 3380 C CA . ARG B 1 36 ? 10.195 3.816 -13.195 1 82.81 36 ARG B CA 1
ATOM 3381 C C . ARG B 1 36 ? 10.258 2.354 -12.766 1 82.81 36 ARG B C 1
ATOM 3383 O O . ARG B 1 36 ? 10.297 1.455 -13.609 1 82.81 36 ARG B O 1
ATOM 3390 N N . SER B 1 37 ? 10.297 2.119 -11.516 1 88 37 SER B N 1
ATOM 3391 C CA . SER B 1 37 ? 10.43 0.758 -11.008 1 88 37 SER B CA 1
ATOM 3392 C C . SER B 1 37 ? 9.25 -0.109 -11.438 1 88 37 SER B C 1
ATOM 3394 O O . SER B 1 37 ? 9.445 -1.22 -11.938 1 88 37 SER B O 1
ATOM 3396 N N . THR B 1 38 ? 8.031 0.474 -11.367 1 84.44 38 THR B N 1
ATOM 3397 C CA . THR B 1 38 ? 6.84 -0.287 -11.719 1 84.44 38 THR B CA 1
ATOM 3398 C C . THR B 1 38 ? 6.809 -0.587 -13.211 1 84.44 38 THR B C 1
ATOM 3400 O O . THR B 1 38 ? 6.328 -1.644 -13.625 1 84.44 38 THR B O 1
ATOM 3403 N N . ARG B 1 39 ? 7.359 0.221 -14.016 1 87.19 39 ARG B N 1
ATOM 3404 C CA . ARG B 1 39 ? 7.414 -0.003 -15.453 1 87.19 39 ARG B CA 1
ATOM 3405 C C . ARG B 1 39 ? 8.305 -1.195 -15.789 1 87.19 39 ARG B C 1
ATOM 3407 O O . ARG B 1 39 ? 7.926 -2.059 -16.578 1 87.19 39 ARG B O 1
ATOM 3414 N N . TYR B 1 40 ? 9.438 -1.2 -15.219 1 91.75 40 TYR B N 1
ATOM 3415 C CA . TYR B 1 40 ? 10.375 -2.287 -15.469 1 91.75 40 TYR B CA 1
ATOM 3416 C C . TYR B 1 40 ? 9.828 -3.613 -14.953 1 91.75 40 TYR B C 1
ATOM 3418 O O . TYR B 1 40 ? 9.984 -4.648 -15.602 1 91.75 40 TYR B O 1
ATOM 3426 N N . TRP B 1 41 ? 9.203 -3.584 -13.844 1 90.56 41 TRP B N 1
ATOM 3427 C CA . TRP B 1 41 ? 8.633 -4.809 -13.297 1 90.56 41 TRP B CA 1
ATOM 3428 C C . TRP B 1 41 ? 7.473 -5.297 -14.164 1 90.56 41 TRP B C 1
ATOM 3430 O O . TRP B 1 41 ? 7.305 -6.5 -14.367 1 90.56 41 TRP B O 1
ATOM 3440 N N . ALA B 1 42 ? 6.688 -4.367 -14.656 1 89.12 42 ALA B N 1
ATOM 3441 C CA . ALA B 1 42 ? 5.617 -4.734 -15.578 1 89.12 42 ALA B CA 1
ATOM 3442 C C . ALA B 1 42 ? 6.18 -5.34 -16.859 1 89.12 42 ALA B C 1
ATOM 3444 O O . ALA B 1 42 ? 5.664 -6.336 -17.359 1 89.12 42 ALA B O 1
ATOM 3445 N N . LEU B 1 43 ? 7.211 -4.742 -17.328 1 89.62 43 LEU B N 1
ATOM 3446 C CA . LEU B 1 43 ? 7.871 -5.246 -18.531 1 89.62 43 LEU B CA 1
ATOM 3447 C C . LEU B 1 43 ? 8.445 -6.637 -18.297 1 89.62 43 LEU B C 1
ATOM 3449 O O . LEU B 1 43 ? 8.367 -7.504 -19.156 1 89.62 43 LEU B O 1
ATOM 3453 N N . SER B 1 44 ? 9.039 -6.82 -17.141 1 92.31 44 SER B N 1
ATOM 3454 C CA . SER B 1 44 ? 9.578 -8.125 -16.781 1 92.31 44 SER B CA 1
ATOM 3455 C C . SER B 1 44 ? 8.5 -9.203 -16.828 1 92.31 44 SER B C 1
ATOM 3457 O O . SER B 1 44 ? 8.719 -10.281 -17.375 1 92.31 44 SER B O 1
ATOM 3459 N N . GLY B 1 45 ? 7.363 -8.883 -16.297 1 87.94 45 GLY B N 1
ATOM 3460 C CA . GLY B 1 45 ? 6.262 -9.836 -16.328 1 87.94 45 GLY B CA 1
ATOM 3461 C C . GLY B 1 45 ? 5.797 -10.172 -17.734 1 87.94 45 GLY B C 1
ATOM 3462 O O . GLY B 1 45 ? 5.598 -11.344 -18.062 1 87.94 45 GLY B O 1
ATOM 3463 N N . LEU B 1 46 ? 5.695 -9.227 -18.562 1 88.62 46 LEU B N 1
ATOM 3464 C CA . LEU B 1 46 ? 5.219 -9.43 -19.922 1 88.62 46 LEU B CA 1
ATOM 3465 C C . LEU B 1 46 ? 6.219 -10.242 -20.734 1 88.62 46 LEU B C 1
ATOM 3467 O O . LEU B 1 46 ? 5.84 -11.195 -21.422 1 88.62 46 LEU B O 1
ATOM 3471 N N . ILE B 1 47 ? 7.461 -9.891 -20.609 1 92.81 47 ILE B N 1
ATOM 3472 C CA . ILE B 1 47 ? 8.516 -10.57 -21.359 1 92.81 47 ILE B CA 1
ATOM 3473 C C . ILE B 1 47 ? 8.617 -12.023 -20.891 1 92.81 47 ILE B C 1
ATOM 3475 O O . ILE B 1 47 ? 8.844 -12.922 -21.703 1 92.81 47 ILE B O 1
ATOM 3479 N N . SER B 1 48 ? 8.43 -12.164 -19.609 1 89.75 48 SER B N 1
ATOM 3480 C CA . SER B 1 48 ? 8.531 -13.508 -19.062 1 89.75 48 SER B CA 1
ATOM 3481 C C . SER B 1 48 ? 7.438 -14.414 -19.594 1 89.75 48 SER B C 1
ATOM 3483 O O . SER B 1 48 ? 7.676 -15.602 -19.859 1 89.75 48 SER B O 1
ATOM 3485 N N . VAL B 1 49 ? 6.238 -13.883 -19.781 1 87.81 49 VAL B N 1
ATOM 3486 C CA . VAL B 1 49 ? 5.133 -14.672 -20.312 1 87.81 49 VAL B CA 1
ATOM 3487 C C . VAL B 1 49 ? 5.441 -15.102 -21.75 1 87.81 49 VAL B C 1
ATOM 3489 O O . VAL B 1 49 ? 5.27 -16.266 -22.094 1 87.81 49 VAL B O 1
ATOM 3492 N N . PHE B 1 50 ? 5.93 -14.266 -22.469 1 87.94 50 PHE B N 1
ATOM 3493 C CA . PHE B 1 50 ? 6.25 -14.562 -23.859 1 87.94 50 PHE B CA 1
ATOM 3494 C C . PHE B 1 50 ? 7.41 -15.547 -23.938 1 87.94 50 PHE B C 1
ATOM 3496 O O . PHE B 1 50 ? 7.387 -16.469 -24.75 1 87.94 50 PHE B O 1
ATOM 3503 N N . GLY B 1 51 ? 8.359 -15.312 -23.109 1 87.06 51 GLY B N 1
ATOM 3504 C CA . GLY B 1 51 ? 9.508 -16.203 -23.094 1 87.06 51 GLY B CA 1
ATOM 3505 C C . GLY B 1 51 ? 9.156 -17.625 -22.703 1 87.06 51 GLY B C 1
ATOM 3506 O O . GLY B 1 51 ? 9.57 -18.578 -23.375 1 87.06 51 GLY B O 1
ATOM 3507 N N . THR B 1 52 ? 8.359 -17.781 -21.688 1 83.12 52 THR B N 1
ATOM 3508 C CA . THR B 1 52 ? 7.988 -19.109 -21.203 1 83.12 52 THR B CA 1
ATOM 3509 C C . THR B 1 52 ? 7.074 -19.812 -22.203 1 83.12 52 THR B C 1
ATOM 3511 O O . THR B 1 52 ? 7.184 -21.016 -22.422 1 83.12 52 THR B O 1
ATOM 3514 N N . THR B 1 53 ? 6.152 -19.078 -22.844 1 80.88 53 THR B N 1
ATOM 3515 C CA . THR B 1 53 ? 5.246 -19.656 -23.828 1 80.88 53 THR B CA 1
ATOM 3516 C C . THR B 1 53 ? 6.016 -20.141 -25.047 1 80.88 53 THR B C 1
ATOM 3518 O O . THR B 1 53 ? 5.746 -21.234 -25.562 1 80.88 53 THR B O 1
ATOM 3521 N N . LEU B 1 54 ? 7.031 -19.422 -25.438 1 82.06 54 LEU B N 1
ATOM 3522 C CA . LEU B 1 54 ? 7.828 -19.797 -26.594 1 82.06 54 LEU B CA 1
ATOM 3523 C C . LEU B 1 54 ? 8.656 -21.047 -26.312 1 82.06 54 LEU B C 1
ATOM 3525 O O . LEU B 1 54 ? 8.797 -21.922 -27.172 1 82.06 54 LEU B O 1
ATOM 3529 N N . THR B 1 55 ? 9.219 -21.094 -25.109 1 75.19 55 THR B N 1
ATOM 3530 C CA . THR B 1 55 ? 10.023 -22.266 -24.75 1 75.19 55 THR B CA 1
ATOM 3531 C C . THR B 1 55 ? 9.156 -23.516 -24.672 1 75.19 55 THR B C 1
ATOM 3533 O O . THR B 1 55 ? 9.609 -24.609 -25 1 75.19 55 THR B O 1
ATOM 3536 N N . ALA B 1 56 ? 7.902 -23.359 -24.25 1 70.75 56 ALA B N 1
ATOM 3537 C CA . ALA B 1 56 ? 6.98 -24.484 -24.156 1 70.75 56 ALA B CA 1
ATOM 3538 C C . ALA B 1 56 ? 6.66 -25.047 -25.531 1 70.75 56 ALA B C 1
ATOM 3540 O O . ALA B 1 56 ? 6.5 -26.266 -25.703 1 70.75 56 ALA B O 1
ATOM 3541 N N . PHE B 1 57 ? 6.594 -24.141 -26.5 1 65.44 57 PHE B N 1
ATOM 3542 C CA . PHE B 1 57 ? 6.254 -24.562 -27.859 1 65.44 57 PHE B CA 1
ATOM 3543 C C . PHE B 1 57 ? 7.453 -25.203 -28.547 1 65.44 57 PHE B C 1
ATOM 3545 O O . PHE B 1 57 ? 7.293 -25.969 -29.5 1 65.44 57 PHE B O 1
ATOM 3552 N N . SER B 1 58 ? 8.695 -24.828 -28.172 1 62.44 58 SER B N 1
ATOM 3553 C CA . SER B 1 58 ? 9.883 -25.375 -28.812 1 62.44 58 SER B CA 1
ATOM 3554 C C . SER B 1 58 ? 9.961 -26.891 -28.656 1 62.44 58 SER B C 1
ATOM 3556 O O . SER B 1 58 ? 10.641 -27.562 -29.422 1 62.44 58 SER B O 1
ATOM 3558 N N . ILE B 1 59 ? 9.5 -27.359 -27.547 1 56.75 59 ILE B N 1
ATOM 3559 C CA . ILE B 1 59 ? 9.531 -28.797 -27.297 1 56.75 59 ILE B CA 1
ATOM 3560 C C . ILE B 1 59 ? 8.867 -29.547 -28.453 1 56.75 59 ILE B C 1
ATOM 3562 O O . ILE B 1 59 ? 9.281 -30.641 -28.812 1 56.75 59 ILE B O 1
ATOM 3566 N N . SER B 1 60 ? 7.863 -29.062 -28.969 1 53.78 60 SER B N 1
ATOM 3567 C CA . SER B 1 60 ? 7.062 -29.922 -29.812 1 53.78 60 SER B CA 1
ATOM 3568 C C . SER B 1 60 ? 7.547 -29.891 -31.266 1 53.78 60 SER B C 1
ATOM 3570 O O . SER B 1 60 ? 7.598 -30.906 -31.938 1 53.78 60 SER B O 1
ATOM 3572 N N . LYS B 1 61 ? 7.426 -28.531 -32.062 1 58.72 61 LYS B N 1
ATOM 3573 C CA . LYS B 1 61 ? 7.398 -28.609 -33.531 1 58.72 61 LYS B CA 1
ATOM 3574 C C . LYS B 1 61 ? 8.352 -27.594 -34.156 1 58.72 61 LYS B C 1
ATOM 3576 O O . LYS B 1 61 ? 8.703 -27.703 -35.312 1 58.72 61 LYS B O 1
ATOM 3581 N N . PHE B 1 62 ? 8.797 -26.547 -33.406 1 56.59 62 PHE B N 1
ATOM 3582 C CA . PHE B 1 62 ? 9.227 -25.406 -34.219 1 56.59 62 PHE B CA 1
ATOM 3583 C C . PHE B 1 62 ? 10.727 -25.188 -34.094 1 56.59 62 PHE B C 1
ATOM 3585 O O . PHE B 1 62 ? 11.219 -24.078 -34.312 1 56.59 62 PHE B O 1
ATOM 3592 N N . GLY B 1 63 ? 11.531 -26.328 -34.094 1 66.31 63 GLY B N 1
ATOM 3593 C CA . GLY B 1 63 ? 12.969 -26.203 -34.25 1 66.31 63 GLY B CA 1
ATOM 3594 C C . GLY B 1 63 ? 13.641 -25.484 -33.094 1 66.31 63 GLY B C 1
ATOM 3595 O O . GLY B 1 63 ? 13.055 -25.359 -32.031 1 66.31 63 GLY B O 1
ATOM 3596 N N . HIS B 1 64 ? 14.984 -24.922 -33.25 1 77.44 64 HIS B N 1
ATOM 3597 C CA . HIS B 1 64 ? 15.891 -24.406 -32.219 1 77.44 64 HIS B CA 1
ATOM 3598 C C . HIS B 1 64 ? 15.633 -22.922 -31.969 1 77.44 64 HIS B C 1
ATOM 3600 O O . HIS B 1 64 ? 16 -22.391 -30.906 1 77.44 64 HIS B O 1
ATOM 3606 N N . LEU B 1 65 ? 14.859 -22.266 -32.875 1 82.06 65 LEU B N 1
ATOM 3607 C CA . LEU B 1 65 ? 14.719 -20.812 -32.812 1 82.06 65 LEU B CA 1
ATOM 3608 C C . LEU B 1 65 ? 13.844 -20.422 -31.625 1 82.06 65 LEU B C 1
ATOM 3610 O O . LEU B 1 65 ? 14.211 -19.547 -30.828 1 82.06 65 LEU B O 1
ATOM 3614 N N . PRO B 1 66 ? 12.703 -21.078 -31.406 1 84 66 PRO B N 1
ATOM 3615 C CA . PRO B 1 66 ? 11.875 -20.703 -30.266 1 84 66 PRO B CA 1
ATOM 3616 C C . PRO B 1 66 ? 12.586 -20.953 -28.922 1 84 66 PRO B C 1
ATOM 3618 O O . PRO B 1 66 ? 12.359 -20.219 -27.969 1 84 66 PRO B O 1
ATOM 3621 N N . LEU B 1 67 ? 13.445 -21.875 -28.938 1 83.81 67 LEU B N 1
ATOM 3622 C CA . LEU B 1 67 ? 14.195 -22.172 -27.734 1 83.81 67 LEU B CA 1
ATOM 3623 C C . LEU B 1 67 ? 15.188 -21.047 -27.422 1 83.81 67 LEU B C 1
ATOM 3625 O O . LEU B 1 67 ? 15.312 -20.625 -26.281 1 83.81 67 LEU B O 1
ATOM 3629 N N . ILE B 1 68 ? 15.875 -20.594 -28.469 1 88.56 68 ILE B N 1
ATOM 3630 C CA . ILE B 1 68 ? 16.875 -19.547 -28.297 1 88.56 68 ILE B CA 1
ATOM 3631 C C . ILE B 1 68 ? 16.203 -18.234 -27.891 1 88.56 68 ILE B C 1
ATOM 3633 O O . ILE B 1 68 ? 16.609 -17.609 -26.922 1 88.56 68 ILE B O 1
ATOM 3637 N N . ILE B 1 69 ? 15.133 -17.906 -28.562 1 89.69 69 ILE B N 1
ATOM 3638 C CA . ILE B 1 69 ? 14.445 -16.641 -28.297 1 89.69 69 ILE B CA 1
ATOM 3639 C C . ILE B 1 69 ? 13.75 -16.703 -26.938 1 89.69 69 ILE B C 1
ATOM 3641 O O . ILE B 1 69 ? 13.797 -15.75 -26.172 1 89.69 69 ILE B O 1
ATOM 3645 N N . GLY B 1 70 ? 13.148 -17.781 -26.688 1 89.5 70 GLY B N 1
ATOM 3646 C CA . GLY B 1 70 ? 12.461 -17.953 -25.422 1 89.5 70 GLY B CA 1
ATOM 3647 C C . GLY B 1 70 ? 13.391 -17.859 -24.219 1 89.5 70 GLY B C 1
ATOM 3648 O O . GLY B 1 70 ? 13.086 -17.172 -23.234 1 89.5 70 GLY B O 1
ATOM 3649 N N . SER B 1 71 ? 14.516 -18.516 -24.312 1 90.38 71 SER B N 1
ATOM 3650 C CA . SER B 1 71 ? 15.484 -18.5 -23.219 1 90.38 71 SER B CA 1
ATOM 3651 C C . SER B 1 71 ? 16.078 -17.109 -23.031 1 90.38 71 SER B C 1
ATOM 3653 O O . SER B 1 71 ? 16.281 -16.656 -21.906 1 90.38 71 SER B O 1
ATOM 3655 N N . THR B 1 72 ? 16.297 -16.484 -24.141 1 94.06 72 THR B N 1
ATOM 3656 C CA . THR B 1 72 ? 16.844 -15.141 -24.078 1 94.06 72 THR B CA 1
ATOM 3657 C C . THR B 1 72 ? 15.836 -14.172 -23.453 1 94.06 72 THR B C 1
ATOM 3659 O O . THR B 1 72 ? 16.219 -13.305 -22.656 1 94.06 72 THR B O 1
ATOM 3662 N N . LEU B 1 73 ? 14.578 -14.359 -23.766 1 94.06 73 LEU B N 1
ATOM 3663 C CA . LEU B 1 73 ? 13.531 -13.508 -23.219 1 94.06 73 LEU B CA 1
ATOM 3664 C C . LEU B 1 73 ? 13.398 -13.711 -21.719 1 94.06 73 LEU B C 1
ATOM 3666 O O . LEU B 1 73 ? 13.102 -12.766 -20.984 1 94.06 73 LEU B O 1
ATOM 3670 N N . MET B 1 74 ? 13.617 -14.844 -21.281 1 92.44 74 MET B N 1
ATOM 3671 C CA . MET B 1 74 ? 13.555 -15.117 -19.859 1 92.44 74 MET B CA 1
ATOM 3672 C C . MET B 1 74 ? 14.664 -14.375 -19.109 1 92.44 74 MET B C 1
ATOM 3674 O O . MET B 1 74 ? 14.438 -13.82 -18.031 1 92.44 74 MET B O 1
ATOM 3678 N N . ILE B 1 75 ? 15.828 -14.414 -19.734 1 95.19 75 ILE B N 1
ATOM 3679 C CA . ILE B 1 75 ? 16.953 -13.688 -19.141 1 95.19 75 ILE B CA 1
ATOM 3680 C C . ILE B 1 75 ? 16.656 -12.188 -19.156 1 95.19 75 ILE B C 1
ATOM 3682 O O . ILE B 1 75 ? 16.953 -11.477 -18.188 1 95.19 75 ILE B O 1
ATOM 3686 N N . ALA B 1 76 ? 16.109 -11.766 -20.266 1 95.69 76 ALA B N 1
ATOM 3687 C CA . ALA B 1 76 ? 15.742 -10.359 -20.391 1 95.69 76 ALA B CA 1
ATOM 3688 C C . ALA B 1 76 ? 14.711 -9.953 -19.344 1 95.69 76 ALA B C 1
ATOM 3690 O O . ALA B 1 76 ? 14.758 -8.844 -18.812 1 95.69 76 ALA B O 1
ATOM 3691 N N . ALA B 1 77 ? 13.812 -10.828 -19.094 1 94.94 77 ALA B N 1
ATOM 3692 C CA . ALA B 1 77 ? 12.789 -10.57 -18.078 1 94.94 77 ALA B CA 1
ATOM 3693 C C . ALA B 1 77 ? 13.422 -10.375 -16.703 1 94.94 77 ALA B C 1
ATOM 3695 O O . ALA B 1 77 ? 13.062 -9.445 -15.977 1 94.94 77 ALA B O 1
ATOM 3696 N N . MET B 1 78 ? 14.367 -11.195 -16.391 1 94.19 78 MET B N 1
ATOM 3697 C CA . MET B 1 78 ? 15.031 -11.102 -15.094 1 94.19 78 MET B CA 1
ATOM 3698 C C . MET B 1 78 ? 15.891 -9.844 -15.016 1 94.19 78 MET B C 1
ATOM 3700 O O . MET B 1 78 ? 16.047 -9.258 -13.945 1 94.19 78 MET B O 1
ATOM 3704 N N . THR B 1 79 ? 16.438 -9.492 -16.156 1 95.75 79 THR B N 1
ATOM 3705 C CA . THR B 1 79 ? 17.219 -8.258 -16.203 1 95.75 79 THR B CA 1
ATOM 3706 C C . THR B 1 79 ? 16.312 -7.051 -15.961 1 95.75 79 THR B C 1
ATOM 3708 O O . THR B 1 79 ? 16.703 -6.125 -15.234 1 95.75 79 THR B O 1
ATOM 3711 N N . ALA B 1 80 ? 15.164 -7.117 -16.594 1 94.5 80 ALA B N 1
ATOM 3712 C CA . ALA B 1 80 ? 14.203 -6.039 -16.375 1 94.5 80 ALA B CA 1
ATOM 3713 C C . ALA B 1 80 ? 13.805 -5.957 -14.898 1 94.5 80 ALA B C 1
ATOM 3715 O O . ALA B 1 80 ? 13.633 -4.863 -14.359 1 94.5 80 ALA B O 1
ATOM 3716 N N . LYS B 1 81 ? 13.633 -7.051 -14.289 1 94.12 81 LYS B N 1
ATOM 3717 C CA . LYS B 1 81 ? 13.32 -7.094 -12.859 1 94.12 81 LYS B CA 1
ATOM 3718 C C . LYS B 1 81 ? 14.438 -6.461 -12.031 1 94.12 81 LYS B C 1
ATOM 3720 O O . LYS B 1 81 ? 14.172 -5.73 -11.078 1 94.12 81 LYS B O 1
ATOM 3725 N N . TRP B 1 82 ? 15.641 -6.801 -12.43 1 95.06 82 TRP B N 1
ATOM 3726 C CA . TRP B 1 82 ? 16.812 -6.227 -11.781 1 95.06 82 TRP B CA 1
ATOM 3727 C C . TRP B 1 82 ? 16.859 -4.715 -11.969 1 95.06 82 TRP B C 1
ATOM 3729 O O . TRP B 1 82 ? 17.109 -3.969 -11.023 1 95.06 82 TRP B O 1
ATOM 3739 N N . TRP B 1 83 ? 16.578 -4.27 -13.172 1 94.75 83 TRP B N 1
ATOM 3740 C CA . TRP B 1 83 ? 16.516 -2.844 -13.484 1 94.75 83 TRP B CA 1
ATOM 3741 C C . TRP B 1 83 ? 15.445 -2.148 -12.656 1 94.75 83 TRP B C 1
ATOM 3743 O O . TRP B 1 83 ? 15.648 -1.036 -12.164 1 94.75 83 TRP B O 1
ATOM 3753 N N . GLY B 1 84 ? 14.297 -2.852 -12.539 1 93.25 84 GLY B N 1
ATOM 3754 C CA . GLY B 1 84 ? 13.227 -2.291 -11.734 1 93.25 84 GLY B CA 1
ATOM 3755 C C . GLY B 1 84 ? 13.602 -2.133 -10.273 1 93.25 84 GLY B C 1
ATOM 3756 O O . GLY B 1 84 ? 13.258 -1.127 -9.648 1 93.25 84 GLY B O 1
ATOM 3757 N N . THR B 1 85 ? 14.312 -3.07 -9.766 1 92.94 85 THR B N 1
ATOM 3758 C CA . THR B 1 85 ? 14.734 -3.021 -8.367 1 92.94 85 THR B CA 1
ATOM 3759 C C . THR B 1 85 ? 15.758 -1.909 -8.156 1 92.94 85 THR B C 1
ATOM 3761 O O . THR B 1 85 ? 15.734 -1.225 -7.129 1 92.94 85 THR B O 1
ATOM 3764 N N . GLN B 1 86 ? 16.609 -1.747 -9.125 1 93.56 86 GLN B N 1
ATOM 3765 C CA . GLN B 1 86 ? 17.562 -0.646 -9.062 1 93.56 86 GLN B CA 1
ATOM 3766 C C . GLN B 1 86 ? 16.859 0.702 -9.055 1 93.56 86 GLN B C 1
ATOM 3768 O O . GLN B 1 86 ? 17.172 1.575 -8.25 1 93.56 86 GLN B O 1
ATOM 3773 N N . ALA B 1 87 ? 15.891 0.758 -9.914 1 90.75 87 ALA B N 1
ATOM 3774 C CA . ALA B 1 87 ? 15.133 2 -10.016 1 90.75 87 ALA B CA 1
ATOM 3775 C C . ALA B 1 87 ? 14.367 2.285 -8.727 1 90.75 87 ALA B C 1
ATOM 3777 O O . ALA B 1 87 ? 14.227 3.441 -8.328 1 90.75 87 ALA B O 1
ATOM 3778 N N . PHE B 1 88 ? 13.922 1.319 -8.117 1 89.94 88 PHE B N 1
ATOM 3779 C CA . PHE B 1 88 ? 13.18 1.463 -6.871 1 89.94 88 PHE B CA 1
ATOM 3780 C C . PHE B 1 88 ? 14.055 2.092 -5.793 1 89.94 88 PHE B C 1
ATOM 3782 O O . PHE B 1 88 ? 13.586 2.902 -4.992 1 89.94 88 PHE B O 1
ATOM 3789 N N . PHE B 1 89 ? 15.258 1.734 -5.816 1 88.25 89 PHE B N 1
ATOM 3790 C CA . PHE B 1 89 ? 16.156 2.258 -4.801 1 88.25 89 PHE B CA 1
ATOM 3791 C C . PHE B 1 89 ? 16.844 3.531 -5.285 1 88.25 89 PHE B C 1
ATOM 3793 O O . PHE B 1 89 ? 17.844 3.961 -4.715 1 88.25 89 PHE B O 1
ATOM 3800 N N . GLY B 1 90 ? 16.375 4.047 -6.43 1 86.12 90 GLY B N 1
ATOM 3801 C CA . GLY B 1 90 ? 16.812 5.352 -6.902 1 86.12 90 GLY B CA 1
ATOM 3802 C C . GLY B 1 90 ? 18.047 5.293 -7.781 1 86.12 90 GLY B C 1
ATOM 3803 O O . GLY B 1 90 ? 18.672 6.32 -8.047 1 86.12 90 GLY B O 1
ATOM 3804 N N . LYS B 1 91 ? 18.391 4.18 -8.195 1 89.12 91 LYS B N 1
ATOM 3805 C CA . LYS B 1 91 ? 19.547 4.023 -9.062 1 89.12 91 LYS B CA 1
ATOM 3806 C C . LYS B 1 91 ? 19.141 3.979 -10.531 1 89.12 91 LYS B C 1
ATOM 3808 O O . LYS B 1 91 ? 18.016 3.607 -10.852 1 89.12 91 LYS B O 1
ATOM 3813 N N . ARG B 1 92 ? 20.047 4.367 -11.383 1 89.69 92 ARG B N 1
ATOM 3814 C CA . ARG B 1 92 ? 19.828 4.207 -12.82 1 89.69 92 ARG B CA 1
ATOM 3815 C C . ARG B 1 92 ? 20.078 2.764 -13.25 1 89.69 92 ARG B C 1
ATOM 3817 O O . ARG B 1 92 ? 21.016 2.123 -12.781 1 89.69 92 ARG B O 1
ATOM 3824 N N . PRO B 1 93 ? 19.172 2.264 -14.07 1 89.5 93 PRO B N 1
ATOM 3825 C CA . PRO B 1 93 ? 19.391 0.901 -14.562 1 89.5 93 PRO B CA 1
ATOM 3826 C C . PRO B 1 93 ? 20.781 0.703 -15.164 1 89.5 93 PRO B C 1
ATOM 3828 O O . PRO B 1 93 ? 21.219 1.509 -15.984 1 89.5 93 PRO B O 1
ATOM 3831 N N . ALA B 1 94 ? 21.453 -0.276 -14.727 1 89.94 94 ALA B N 1
ATOM 3832 C CA . ALA B 1 94 ? 22.828 -0.557 -15.156 1 89.94 94 ALA B CA 1
ATOM 3833 C C . ALA B 1 94 ? 22.859 -1.003 -16.609 1 89.94 94 ALA B C 1
ATOM 3835 O O . ALA B 1 94 ? 22.188 -1.972 -16.984 1 89.94 94 ALA B O 1
ATOM 3836 N N . HIS B 1 95 ? 23.656 -0.508 -17.453 1 90.38 95 HIS B N 1
ATOM 3837 C CA . HIS B 1 95 ? 23.781 -0.848 -18.875 1 90.38 95 HIS B CA 1
ATOM 3838 C C . HIS B 1 95 ? 24.344 -2.252 -19.047 1 90.38 95 HIS B C 1
ATOM 3840 O O . HIS B 1 95 ? 24.156 -2.867 -20.109 1 90.38 95 HIS B O 1
ATOM 3846 N N . VAL B 1 96 ? 25.031 -2.641 -18.047 1 91.12 96 VAL B N 1
ATOM 3847 C CA . VAL B 1 96 ? 25.641 -3.967 -18.094 1 91.12 96 VAL B CA 1
ATOM 3848 C C . VAL B 1 96 ? 24.547 -5.02 -18.328 1 91.12 96 VAL B C 1
ATOM 3850 O O . VAL B 1 96 ? 24.828 -6.094 -18.875 1 91.12 96 VAL B O 1
ATOM 3853 N N . GLY B 1 97 ? 23.344 -4.719 -17.984 1 92.44 97 GLY B N 1
ATOM 3854 C CA . GLY B 1 97 ? 22.234 -5.633 -18.219 1 92.44 97 GLY B CA 1
ATOM 3855 C C . GLY B 1 97 ? 22.031 -5.965 -19.688 1 92.44 97 GLY B C 1
ATOM 3856 O O . GLY B 1 97 ? 21.781 -7.117 -20.031 1 92.44 97 GLY B O 1
ATOM 3857 N N . TRP B 1 98 ? 22.234 -5.02 -20.516 1 92.06 98 TRP B N 1
ATOM 3858 C CA . TRP B 1 98 ? 22.094 -5.238 -21.938 1 92.06 98 TRP B CA 1
ATOM 3859 C C . TRP B 1 98 ? 23.172 -6.176 -22.453 1 92.06 98 TRP B C 1
ATOM 3861 O O . TRP B 1 98 ? 22.906 -7.047 -23.297 1 92.06 98 TRP B O 1
ATOM 3871 N N . TYR B 1 99 ? 24.344 -6 -21.922 1 93.94 99 TYR B N 1
ATOM 3872 C CA . TYR B 1 99 ? 25.469 -6.836 -22.328 1 93.94 99 TYR B CA 1
ATOM 3873 C C . TYR B 1 99 ? 25.281 -8.273 -21.859 1 93.94 99 TYR B C 1
ATOM 3875 O O . TYR B 1 99 ? 25.656 -9.219 -22.562 1 93.94 99 TYR B O 1
ATOM 3883 N N . LEU B 1 100 ? 24.703 -8.43 -20.75 1 94.56 100 LEU B N 1
ATOM 3884 C CA . LEU B 1 100 ? 24.438 -9.766 -20.234 1 94.56 100 LEU B CA 1
ATOM 3885 C C . LEU B 1 100 ? 23.406 -10.492 -21.094 1 94.56 100 LEU B C 1
ATOM 3887 O O . LEU B 1 100 ? 23.578 -11.664 -21.422 1 94.56 100 LEU B O 1
ATOM 3891 N N . VAL B 1 101 ? 22.359 -9.766 -21.516 1 95.94 101 VAL B N 1
ATOM 3892 C CA . VAL B 1 101 ? 21.312 -10.359 -22.344 1 95.94 101 VAL B CA 1
ATOM 3893 C C . VAL B 1 101 ? 21.891 -10.703 -23.719 1 95.94 101 VAL B C 1
ATOM 3895 O O . VAL B 1 101 ? 21.688 -11.82 -24.219 1 95.94 101 VAL B O 1
ATOM 3898 N N . LEU B 1 102 ? 22.641 -9.766 -24.25 1 95.69 102 LEU B N 1
ATOM 3899 C CA . LEU B 1 102 ? 23.234 -9.984 -25.562 1 95.69 102 LEU B CA 1
ATOM 3900 C C . LEU B 1 102 ? 24.281 -11.086 -25.516 1 95.69 102 LEU B C 1
ATOM 3902 O O . LEU B 1 102 ? 24.328 -11.938 -26.406 1 95.69 102 LEU B O 1
ATOM 3906 N N . GLY B 1 103 ? 25.125 -11.016 -24.531 1 95.75 103 GLY B N 1
ATOM 3907 C CA . GLY B 1 103 ? 26.125 -12.062 -24.344 1 95.75 103 GLY B CA 1
ATOM 3908 C C . GLY B 1 103 ? 25.516 -13.445 -24.203 1 95.75 103 GLY B C 1
ATOM 3909 O O . GLY B 1 103 ? 26.016 -14.414 -24.781 1 95.75 103 GLY B O 1
ATOM 3910 N N . PHE B 1 104 ? 24.453 -13.539 -23.438 1 96.25 104 PHE B N 1
ATOM 3911 C CA . PHE B 1 104 ? 23.766 -14.812 -23.297 1 96.25 104 PHE B CA 1
ATOM 3912 C C . PHE B 1 104 ? 23.188 -15.266 -24.641 1 96.25 104 PHE B C 1
ATOM 3914 O O . PHE B 1 104 ? 23.281 -16.438 -25 1 96.25 104 PHE B O 1
ATOM 3921 N N . PHE B 1 105 ? 22.531 -14.32 -25.328 1 95.56 105 PHE B N 1
ATOM 3922 C CA . PHE B 1 105 ? 21.938 -14.633 -26.625 1 95.56 105 PHE B CA 1
ATOM 3923 C C . PHE B 1 105 ? 22.984 -15.234 -27.562 1 95.56 105 PHE B C 1
ATOM 3925 O O . PHE B 1 105 ? 22.75 -16.281 -28.172 1 95.56 105 PHE B O 1
ATOM 3932 N N . ILE B 1 106 ? 24.156 -14.656 -27.656 1 95.56 106 ILE B N 1
ATOM 3933 C CA . ILE B 1 106 ? 25.219 -15.102 -28.547 1 95.56 106 ILE B CA 1
ATOM 3934 C C . ILE B 1 106 ? 25.75 -16.453 -28.078 1 95.56 106 ILE B C 1
ATOM 3936 O O . ILE B 1 106 ? 25.875 -17.391 -28.875 1 95.56 106 ILE B O 1
ATOM 3940 N N . ALA B 1 107 ? 26.062 -16.578 -26.797 1 95.25 107 ALA B N 1
ATOM 3941 C CA . ALA B 1 107 ? 26.609 -17.812 -26.25 1 95.25 107 ALA B CA 1
ATOM 3942 C C . ALA B 1 107 ? 25.625 -18.969 -26.406 1 95.25 107 ALA B C 1
ATOM 3944 O O . ALA B 1 107 ? 26.016 -20.062 -26.812 1 95.25 107 ALA B O 1
ATOM 3945 N N . TYR B 1 108 ? 24.359 -18.688 -26.062 1 93.31 108 TYR B N 1
ATOM 3946 C CA . TYR B 1 108 ? 23.328 -19.719 -26.156 1 93.31 108 TYR B CA 1
ATOM 3947 C C . TYR B 1 108 ? 23.094 -20.141 -27.609 1 93.31 108 TYR B C 1
ATOM 3949 O O . TYR B 1 108 ? 22.922 -21.312 -27.891 1 93.31 108 TYR B O 1
ATOM 3957 N N . SER B 1 109 ? 23.094 -19.141 -28.547 1 91.62 109 SER B N 1
ATOM 3958 C CA . SER B 1 109 ? 22.938 -19.438 -29.969 1 91.62 109 SER B CA 1
ATOM 3959 C C . SER B 1 109 ? 24.094 -20.297 -30.484 1 91.62 109 SER B C 1
ATOM 3961 O O . SER B 1 109 ? 23.875 -21.25 -31.234 1 91.62 109 SER B O 1
ATOM 3963 N N . LEU B 1 110 ? 25.281 -20 -30.047 1 92.5 110 LEU B N 1
ATOM 3964 C CA . LEU B 1 110 ? 26.453 -20.766 -30.469 1 92.5 110 LEU B CA 1
ATOM 3965 C C . LEU B 1 110 ? 26.375 -22.203 -29.969 1 92.5 110 LEU B C 1
ATOM 3967 O O . LEU B 1 110 ? 26.672 -23.141 -30.719 1 92.5 110 LEU B O 1
ATOM 3971 N N . VAL B 1 111 ? 25.938 -22.328 -28.734 1 91.25 111 VAL B N 1
ATOM 3972 C CA . VAL B 1 111 ? 25.859 -23.672 -28.156 1 91.25 111 VAL B CA 1
ATOM 3973 C C . VAL B 1 111 ? 24.797 -24.484 -28.891 1 91.25 111 VAL B C 1
ATOM 3975 O O . VAL B 1 111 ? 25 -25.672 -29.141 1 91.25 111 VAL B O 1
ATOM 3978 N N . VAL B 1 112 ? 23.672 -23.906 -29.234 1 85.31 112 VAL B N 1
ATOM 3979 C CA . VAL B 1 112 ? 22.578 -24.594 -29.906 1 85.31 112 VAL B CA 1
ATOM 3980 C C . VAL B 1 112 ? 22.969 -24.891 -31.359 1 85.31 112 VAL B C 1
ATOM 3982 O O . VAL B 1 112 ? 22.734 -26 -31.859 1 85.31 112 VAL B O 1
ATOM 3985 N N . LEU B 1 113 ? 23.672 -23.922 -32.031 1 85.19 113 LEU B N 1
ATOM 3986 C CA . LEU B 1 113 ? 24.016 -24.062 -33.438 1 85.19 113 LEU B CA 1
ATOM 3987 C C . LEU B 1 113 ? 25.141 -25.078 -33.625 1 85.19 113 LEU B C 1
ATOM 3989 O O . LEU B 1 113 ? 25.188 -25.797 -34.625 1 85.19 113 LEU B O 1
ATOM 3993 N N . LEU B 1 114 ? 26.016 -25.141 -32.625 1 88.88 114 LEU B N 1
ATOM 3994 C CA . LEU B 1 114 ? 27.109 -26.094 -32.688 1 88.88 114 LEU B CA 1
ATOM 3995 C C . LEU B 1 114 ? 26.672 -27.469 -32.188 1 88.88 114 LEU B C 1
ATOM 3997 O O . LEU B 1 114 ? 27.469 -28.406 -32.188 1 88.88 114 LEU B O 1
ATOM 4001 N N . GLN B 1 115 ? 25.344 -27.578 -31.828 1 83.38 115 GLN B N 1
ATOM 4002 C CA . GLN B 1 115 ? 24.734 -28.828 -31.375 1 83.38 115 GLN B CA 1
ATOM 4003 C C . GLN B 1 115 ? 25.516 -29.453 -30.25 1 83.38 115 GLN B C 1
ATOM 4005 O O . GLN B 1 115 ? 25.797 -30.656 -30.266 1 83.38 115 GLN B O 1
ATOM 4010 N N . LEU B 1 116 ? 25.922 -28.578 -29.375 1 84.38 116 LEU B N 1
ATOM 4011 C CA . LEU B 1 116 ? 26.609 -29.062 -28.188 1 84.38 116 LEU B CA 1
ATOM 4012 C C . LEU B 1 116 ? 25.641 -29.828 -27.281 1 84.38 116 LEU B C 1
ATOM 4014 O O . LEU B 1 116 ? 24.438 -29.797 -27.484 1 84.38 116 LEU B O 1
ATOM 4018 N N . ALA B 1 117 ? 26.172 -30.531 -26.328 1 83.38 117 ALA B N 1
ATOM 4019 C CA . ALA B 1 117 ? 25.391 -31.375 -25.422 1 83.38 117 ALA B CA 1
ATOM 4020 C C . ALA B 1 117 ? 24.312 -30.547 -24.719 1 83.38 117 ALA B C 1
ATOM 4022 O O . ALA B 1 117 ? 24.5 -29.375 -24.438 1 83.38 117 ALA B O 1
ATOM 4023 N N . VAL B 1 118 ? 23.141 -31.125 -24.547 1 82.31 118 VAL B N 1
ATOM 4024 C CA . VAL B 1 118 ? 21.984 -30.516 -23.875 1 82.31 118 VAL B CA 1
ATOM 4025 C C . VAL B 1 118 ? 22.391 -30.062 -22.469 1 82.31 118 VAL B C 1
ATOM 4027 O O . VAL B 1 118 ? 21.875 -29.062 -21.969 1 82.31 118 VAL B O 1
ATOM 4030 N N . ALA B 1 119 ? 23.375 -30.734 -21.938 1 86.88 119 ALA B N 1
ATOM 4031 C CA . ALA B 1 119 ? 23.844 -30.406 -20.594 1 86.88 119 ALA B CA 1
ATOM 4032 C C . ALA B 1 119 ? 24.469 -29.016 -20.562 1 86.88 119 ALA B C 1
ATOM 4034 O O . ALA B 1 119 ? 24.266 -28.266 -19.609 1 86.88 119 ALA B O 1
ATOM 4035 N N . ILE B 1 120 ? 25.141 -28.688 -21.594 1 88.31 120 ILE B N 1
ATOM 4036 C CA . ILE B 1 120 ? 25.812 -27.391 -21.656 1 88.31 120 ILE B CA 1
ATOM 4037 C C . ILE B 1 120 ? 24.766 -26.281 -21.812 1 88.31 120 ILE B C 1
ATOM 4039 O O . ILE B 1 120 ? 24.906 -25.219 -21.219 1 88.31 120 ILE B O 1
ATOM 4043 N N . ARG B 1 121 ? 23.75 -26.484 -22.594 1 87.31 121 ARG B N 1
ATOM 4044 C CA . ARG B 1 121 ? 22.672 -25.516 -22.766 1 87.31 121 ARG B CA 1
ATOM 4045 C C . ARG B 1 121 ? 21.953 -25.25 -21.438 1 87.31 121 ARG B C 1
ATOM 4047 O O . ARG B 1 121 ? 21.688 -24.109 -21.094 1 87.31 121 ARG B O 1
ATOM 4054 N N . ALA B 1 122 ? 21.703 -26.375 -20.797 1 88 122 ALA B N 1
ATOM 4055 C CA . ALA B 1 122 ? 21 -26.266 -19.516 1 88 122 ALA B CA 1
ATOM 4056 C C . ALA B 1 122 ? 21.844 -25.547 -18.484 1 88 122 ALA B C 1
ATOM 4058 O O . ALA B 1 122 ? 21.328 -24.734 -17.703 1 88 122 ALA B O 1
ATOM 4059 N N . LEU B 1 123 ? 23.109 -25.844 -18.5 1 91.12 123 LEU B N 1
ATOM 4060 C CA . LEU B 1 123 ? 24.016 -25.203 -17.562 1 91.12 123 LEU B CA 1
ATOM 4061 C C . LEU B 1 123 ? 24.094 -23.703 -17.797 1 91.12 123 LEU B C 1
ATOM 4063 O O . LEU B 1 123 ? 24 -22.906 -16.859 1 91.12 123 LEU B O 1
ATOM 4067 N N . LEU B 1 124 ? 24.25 -23.359 -19.031 1 92.75 124 LEU B N 1
ATOM 4068 C CA . LEU B 1 124 ? 24.375 -21.938 -19.391 1 92.75 124 LEU B CA 1
ATOM 4069 C C . LEU B 1 124 ? 23.109 -21.172 -19 1 92.75 124 LEU B C 1
ATOM 4071 O O . LEU B 1 124 ? 23.188 -20.094 -18.422 1 92.75 124 LEU B O 1
ATOM 4075 N N . PHE B 1 125 ? 21.969 -21.703 -19.312 1 92 125 PHE B N 1
ATOM 4076 C CA . PHE B 1 125 ? 20.688 -21.078 -19 1 92 125 PHE B CA 1
ATOM 4077 C C . PHE B 1 125 ? 20.5 -20.953 -17.5 1 92 125 PHE B C 1
ATOM 4079 O O . PHE B 1 125 ? 20.156 -19.875 -17 1 92 125 PHE B O 1
ATOM 4086 N N . SER B 1 126 ? 20.781 -22 -16.766 1 93.62 126 SER B N 1
ATOM 4087 C CA . SER B 1 126 ? 20.562 -22.047 -15.328 1 93.62 126 SER B CA 1
ATOM 4088 C C . SER B 1 126 ? 21.5 -21.094 -14.602 1 93.62 126 SER B C 1
ATOM 4090 O O . SER B 1 126 ? 21.078 -20.359 -13.711 1 93.62 126 SER B O 1
ATOM 4092 N N . LEU B 1 127 ? 22.719 -21.047 -15.047 1 94.31 127 LEU B N 1
ATOM 4093 C CA . LEU B 1 127 ? 23.688 -20.219 -14.359 1 94.31 127 LEU B CA 1
ATOM 4094 C C . LEU B 1 127 ? 23.406 -18.734 -14.617 1 94.31 127 LEU B C 1
ATOM 4096 O O . LEU B 1 127 ? 23.578 -17.906 -13.719 1 94.31 127 LEU B O 1
ATOM 4100 N N . MET B 1 128 ? 23.016 -18.438 -15.812 1 95.5 128 MET B N 1
ATOM 4101 C CA . MET B 1 128 ? 22.703 -17.047 -16.125 1 95.5 128 MET B CA 1
ATOM 4102 C C . MET B 1 128 ? 21.484 -16.562 -15.328 1 95.5 128 MET B C 1
ATOM 4104 O O . MET B 1 128 ? 21.484 -15.453 -14.797 1 95.5 128 MET B O 1
ATOM 4108 N N . LEU B 1 129 ? 20.5 -17.391 -15.227 1 94.88 129 LEU B N 1
ATOM 4109 C CA . LEU B 1 129 ? 19.312 -17.031 -14.445 1 94.88 129 LEU B CA 1
ATOM 4110 C C . LEU B 1 129 ? 19.688 -16.844 -12.977 1 94.88 129 LEU B C 1
ATOM 4112 O O . LEU B 1 129 ? 19.234 -15.875 -12.344 1 94.88 129 LEU B O 1
ATOM 4116 N N . ALA B 1 130 ? 20.469 -17.781 -12.508 1 96.62 130 ALA B N 1
ATOM 4117 C CA . ALA B 1 130 ? 20.906 -17.703 -11.117 1 96.62 130 ALA B CA 1
ATOM 4118 C C . ALA B 1 130 ? 21.641 -16.391 -10.859 1 96.62 130 ALA B C 1
ATOM 4120 O O . ALA B 1 130 ? 21.422 -15.734 -9.836 1 96.62 130 ALA B O 1
ATOM 4121 N N . LEU B 1 131 ? 22.469 -16.047 -11.805 1 96.25 131 LEU B N 1
ATOM 4122 C CA . LEU B 1 131 ? 23.234 -14.82 -11.68 1 96.25 131 LEU B CA 1
ATOM 4123 C C . LEU B 1 131 ? 22.312 -13.609 -11.602 1 96.25 131 LEU B C 1
ATOM 4125 O O . LEU B 1 131 ? 22.5 -12.742 -10.742 1 96.25 131 LEU B O 1
ATOM 4129 N N . MET B 1 132 ? 21.359 -13.555 -12.484 1 95.56 132 MET B N 1
ATOM 4130 C CA . MET B 1 132 ? 20.453 -12.406 -12.516 1 95.56 132 MET B CA 1
ATOM 4131 C C . MET B 1 132 ? 19.641 -12.32 -11.227 1 95.56 132 MET B C 1
ATOM 4133 O O . MET B 1 132 ? 19.391 -11.234 -10.719 1 95.56 132 MET B O 1
ATOM 4137 N N . MET B 1 133 ? 19.219 -13.461 -10.727 1 95.75 133 MET B N 1
ATOM 4138 C CA . MET B 1 133 ? 18.453 -13.492 -9.484 1 95.75 133 MET B CA 1
ATOM 4139 C C . MET B 1 133 ? 19.312 -13.031 -8.305 1 95.75 133 MET B C 1
ATOM 4141 O O . MET B 1 133 ? 18.828 -12.281 -7.449 1 95.75 133 MET B O 1
ATOM 4145 N N . LEU B 1 134 ? 20.547 -13.406 -8.312 1 96.25 134 LEU B N 1
ATOM 4146 C CA . LEU B 1 134 ? 21.453 -13.023 -7.227 1 96.25 134 LEU B CA 1
ATOM 4147 C C . LEU B 1 134 ? 21.766 -11.531 -7.293 1 96.25 134 LEU B C 1
ATOM 4149 O O . LEU B 1 134 ? 21.969 -10.891 -6.258 1 96.25 134 LEU B O 1
ATOM 4153 N N . LEU B 1 135 ? 21.812 -10.992 -8.5 1 95.69 135 LEU B N 1
ATOM 4154 C CA . LEU B 1 135 ? 22.031 -9.555 -8.648 1 95.69 135 LEU B CA 1
ATOM 4155 C C . LEU B 1 135 ? 20.859 -8.766 -8.062 1 95.69 135 LEU B C 1
ATOM 4157 O O . LEU B 1 135 ? 21.062 -7.711 -7.449 1 95.69 135 LEU B O 1
ATOM 4161 N N . THR B 1 136 ? 19.703 -9.32 -8.242 1 93.94 136 THR B N 1
ATOM 4162 C CA . THR B 1 136 ? 18.531 -8.672 -7.656 1 93.94 136 THR B CA 1
ATOM 4163 C C . THR B 1 136 ? 18.609 -8.719 -6.133 1 93.94 136 THR B C 1
ATOM 4165 O O . THR B 1 136 ? 18.328 -7.719 -5.465 1 93.94 136 THR B O 1
ATOM 4168 N N . VAL B 1 137 ? 18.969 -9.898 -5.602 1 94.69 137 VAL B N 1
ATOM 4169 C CA . VAL B 1 137 ? 19.109 -10.062 -4.16 1 94.69 137 VAL B CA 1
ATOM 4170 C C . VAL B 1 137 ? 20.172 -9.109 -3.627 1 94.69 137 VAL B C 1
ATOM 4172 O O . VAL B 1 137 ? 19.984 -8.477 -2.586 1 94.69 137 VAL B O 1
ATOM 4175 N N . TYR B 1 138 ? 21.188 -8.984 -4.371 1 94.06 138 TYR B N 1
ATOM 4176 C CA . TYR B 1 138 ? 22.297 -8.117 -3.988 1 94.06 138 TYR B CA 1
ATOM 4177 C C . TYR B 1 138 ? 21.844 -6.664 -3.881 1 94.06 138 TYR B C 1
ATOM 4179 O O . TYR B 1 138 ? 22.234 -5.953 -2.951 1 94.06 138 TYR B O 1
ATOM 4187 N N . GLU B 1 139 ? 21.047 -6.219 -4.773 1 92.75 139 GLU B N 1
ATOM 4188 C CA . GLU B 1 139 ? 20.547 -4.848 -4.766 1 92.75 139 GLU B CA 1
ATOM 4189 C C . GLU B 1 139 ? 19.703 -4.578 -3.529 1 92.75 139 GLU B C 1
ATOM 4191 O O . GLU B 1 139 ? 19.797 -3.51 -2.92 1 92.75 139 GLU B O 1
ATOM 4196 N N . VAL B 1 140 ? 18.938 -5.5 -3.145 1 91.19 140 VAL B N 1
ATOM 4197 C CA . VAL B 1 140 ? 18.031 -5.336 -2.01 1 91.19 140 VAL B CA 1
ATOM 4198 C C . VAL B 1 140 ? 18.844 -5.312 -0.711 1 91.19 140 VAL B C 1
ATOM 4200 O O . VAL B 1 140 ? 18.609 -4.457 0.15 1 91.19 140 VAL B O 1
ATOM 4203 N N . ILE B 1 141 ? 19.812 -6.172 -0.615 1 90.88 141 ILE B N 1
ATOM 4204 C CA . ILE B 1 141 ? 20.609 -6.266 0.597 1 90.88 141 ILE B CA 1
ATOM 4205 C C . ILE B 1 141 ? 21.484 -5.012 0.74 1 90.88 141 ILE B C 1
ATOM 4207 O O . ILE B 1 141 ? 21.641 -4.484 1.843 1 90.88 141 ILE B O 1
ATOM 4211 N N . ARG B 1 142 ? 21.984 -4.57 -0.326 1 88.31 142 ARG B N 1
ATOM 4212 C CA . ARG B 1 142 ? 22.844 -3.393 -0.312 1 88.31 142 ARG B CA 1
ATOM 4213 C C . ARG B 1 142 ? 22.062 -2.145 0.087 1 88.31 142 ARG B C 1
ATOM 4215 O O . ARG B 1 142 ? 22.562 -1.299 0.826 1 88.31 142 ARG B O 1
ATOM 4222 N N . ALA B 1 143 ? 20.906 -2.008 -0.379 1 84.44 143 ALA B N 1
ATOM 4223 C CA . ALA B 1 143 ? 20.109 -0.813 -0.135 1 84.44 143 ALA B CA 1
ATOM 4224 C C . ALA B 1 143 ? 19.531 -0.817 1.28 1 84.44 143 ALA B C 1
ATOM 4226 O O . ALA B 1 143 ? 19.516 0.218 1.95 1 84.44 143 ALA B O 1
ATOM 4227 N N . ARG B 1 144 ? 18.922 -1.791 1.797 1 76.25 144 ARG B N 1
ATOM 4228 C CA . ARG B 1 144 ? 18.156 -1.795 3.047 1 76.25 144 ARG B CA 1
ATOM 4229 C C . ARG B 1 144 ? 18.969 -2.457 4.164 1 76.25 144 ARG B C 1
ATOM 4231 O O . ARG B 1 144 ? 18.609 -2.328 5.344 1 76.25 144 ARG B O 1
ATOM 4238 N N . GLY B 1 145 ? 20.016 -2.889 3.848 1 67.31 145 GLY B N 1
ATOM 4239 C CA . GLY B 1 145 ? 20.719 -3.67 4.852 1 67.31 145 GLY B CA 1
ATOM 4240 C C . GLY B 1 145 ? 19.953 -4.914 5.277 1 67.31 145 GLY B C 1
ATOM 4241 O O . GLY B 1 145 ? 19.031 -5.352 4.59 1 67.31 145 GLY B O 1
ATOM 4242 N N . ILE B 1 146 ? 20.297 -5.477 6.488 1 57.66 146 ILE B N 1
ATOM 4243 C CA . ILE B 1 146 ? 19.703 -6.73 6.938 1 57.66 146 ILE B CA 1
ATOM 4244 C C . ILE B 1 146 ? 18.453 -6.445 7.762 1 57.66 146 ILE B C 1
ATOM 4246 O O . ILE B 1 146 ? 17.672 -7.355 8.055 1 57.66 146 ILE B O 1
ATOM 4250 N N . LYS B 1 147 ? 18.125 -5.199 8.18 1 60.62 147 LYS B N 1
ATOM 4251 C CA . LYS B 1 147 ? 16.891 -4.926 8.922 1 60.62 147 LYS B CA 1
ATOM 4252 C C . LYS B 1 147 ? 15.664 -5.066 8.031 1 60.62 147 LYS B C 1
ATOM 4254 O O . LYS B 1 147 ? 15.266 -4.105 7.367 1 60.62 147 LYS B O 1
ATOM 4259 N N . LEU B 1 148 ? 15.242 -6.277 7.93 1 65.94 148 LEU B N 1
ATOM 4260 C CA . LEU B 1 148 ? 14.484 -6.656 6.746 1 65.94 148 LEU B CA 1
ATOM 4261 C C . LEU B 1 148 ? 12.984 -6.652 7.035 1 65.94 148 LEU B C 1
ATOM 4263 O O . LEU B 1 148 ? 12.547 -7.211 8.039 1 65.94 148 LEU B O 1
ATOM 4267 N N . SER B 1 149 ? 12.398 -5.801 6.52 1 77.56 149 SER B N 1
ATOM 4268 C CA . SER B 1 149 ? 10.945 -5.898 6.48 1 77.56 149 SER B CA 1
ATOM 4269 C C . SER B 1 149 ? 10.492 -7.238 5.91 1 77.56 149 SER B C 1
ATOM 4271 O O . SER B 1 149 ? 11.297 -7.98 5.344 1 77.56 149 SER B O 1
ATOM 4273 N N . PHE B 1 150 ? 9.43 -7.699 6.27 1 84.25 150 PHE B N 1
ATOM 4274 C CA . PHE B 1 150 ? 8.852 -8.922 5.73 1 84.25 150 PHE B CA 1
ATOM 4275 C C . PHE B 1 150 ? 8.969 -8.953 4.211 1 84.25 150 PHE B C 1
ATOM 4277 O O . PHE B 1 150 ? 9.359 -9.969 3.631 1 84.25 150 PHE B O 1
ATOM 4284 N N . ALA B 1 151 ? 8.664 -7.836 3.557 1 86.19 151 ALA B N 1
ATOM 4285 C CA . ALA B 1 151 ? 8.688 -7.754 2.098 1 86.19 151 ALA B CA 1
ATOM 4286 C C . ALA B 1 151 ? 10.094 -8 1.561 1 86.19 151 ALA B C 1
ATOM 4288 O O . ALA B 1 151 ? 10.281 -8.781 0.629 1 86.19 151 ALA B O 1
ATOM 4289 N N . ASN B 1 152 ? 11.141 -7.395 2.197 1 88.94 152 ASN B N 1
ATOM 4290 C CA . ASN B 1 152 ? 12.523 -7.566 1.768 1 88.94 152 ASN B CA 1
ATOM 4291 C C . ASN B 1 152 ? 12.992 -9.008 1.948 1 88.94 152 ASN B C 1
ATOM 4293 O O . ASN B 1 152 ? 13.672 -9.555 1.078 1 88.94 152 ASN B O 1
ATOM 4297 N N . SER B 1 153 ? 12.594 -9.586 3.059 1 90.25 153 SER B N 1
ATOM 4298 C CA . SER B 1 153 ? 12.969 -10.969 3.334 1 90.25 153 SER B CA 1
ATOM 4299 C C . SER B 1 153 ? 12.359 -11.922 2.312 1 90.25 153 SER B C 1
ATOM 4301 O O . SER B 1 153 ? 12.992 -12.891 1.899 1 90.25 153 SER B O 1
ATOM 4303 N N . LEU B 1 154 ? 11.156 -11.672 1.967 1 90.56 154 LEU B N 1
ATOM 4304 C CA . LEU B 1 154 ? 10.477 -12.5 0.98 1 90.56 154 LEU B CA 1
ATOM 4305 C C . LEU B 1 154 ? 11.219 -12.477 -0.354 1 90.56 154 LEU B C 1
ATOM 4307 O O . LEU B 1 154 ? 11.414 -13.516 -0.981 1 90.56 154 LEU B O 1
ATOM 4311 N N . VAL B 1 155 ? 11.609 -11.305 -0.76 1 92.5 155 VAL B N 1
ATOM 4312 C CA . VAL B 1 155 ? 12.328 -11.148 -2.021 1 92.5 155 VAL B CA 1
ATOM 4313 C C . VAL B 1 155 ? 13.672 -11.867 -1.945 1 92.5 155 VAL B C 1
ATOM 4315 O O . VAL B 1 155 ? 14.016 -12.656 -2.834 1 92.5 155 VAL B O 1
ATOM 4318 N N . ILE B 1 156 ? 14.383 -11.672 -0.868 1 93.94 156 ILE B N 1
ATOM 4319 C CA . ILE B 1 156 ? 15.711 -12.25 -0.701 1 93.94 156 ILE B CA 1
ATOM 4320 C C . ILE B 1 156 ? 15.617 -13.773 -0.644 1 93.94 156 ILE B C 1
ATOM 4322 O O . ILE B 1 156 ? 16.328 -14.469 -1.358 1 93.94 156 ILE B O 1
ATOM 4326 N N . ILE B 1 157 ? 14.695 -14.281 0.128 1 93.94 157 ILE B N 1
ATOM 4327 C CA . ILE B 1 157 ? 14.555 -15.719 0.304 1 93.94 157 ILE B CA 1
ATOM 4328 C C . ILE B 1 157 ? 14.094 -16.359 -1.002 1 93.94 157 ILE B C 1
ATOM 4330 O O . ILE B 1 157 ? 14.633 -17.375 -1.433 1 93.94 157 ILE B O 1
ATOM 4334 N N . ALA B 1 158 ? 13.102 -15.773 -1.661 1 95 158 ALA B N 1
ATOM 4335 C CA . ALA B 1 158 ? 12.531 -16.344 -2.885 1 95 158 ALA B CA 1
ATOM 4336 C C . ALA B 1 158 ? 13.586 -16.406 -3.99 1 95 158 ALA B C 1
ATOM 4338 O O . ALA B 1 158 ? 13.797 -17.469 -4.586 1 95 158 ALA B O 1
ATOM 4339 N N . TYR B 1 159 ? 14.32 -15.359 -4.242 1 95.62 159 TYR B N 1
ATOM 4340 C CA . TYR B 1 159 ? 15.25 -15.32 -5.363 1 95.62 159 TYR B CA 1
ATOM 4341 C C . TYR B 1 159 ? 16.547 -16.047 -5.02 1 95.62 159 TYR B C 1
ATOM 4343 O O . TYR B 1 159 ? 17.219 -16.578 -5.906 1 95.62 159 TYR B O 1
ATOM 4351 N N . THR B 1 160 ? 16.906 -16.125 -3.719 1 96.25 160 THR B N 1
ATOM 4352 C CA . THR B 1 160 ? 18.047 -16.953 -3.334 1 96.25 160 THR B CA 1
ATOM 4353 C C . THR B 1 160 ? 17.734 -18.438 -3.514 1 96.25 160 THR B C 1
ATOM 4355 O O . THR B 1 160 ? 18.562 -19.188 -4.043 1 96.25 160 THR B O 1
ATOM 4358 N N . LEU B 1 161 ? 16.562 -18.797 -3.066 1 96.25 161 LEU B N 1
ATOM 4359 C CA . LEU B 1 161 ? 16.156 -20.188 -3.246 1 96.25 161 LEU B CA 1
ATOM 4360 C C . LEU B 1 161 ? 16.094 -20.547 -4.727 1 96.25 161 LEU B C 1
ATOM 4362 O O . LEU B 1 161 ? 16.5 -21.641 -5.113 1 96.25 161 LEU B O 1
ATOM 4366 N N . ALA B 1 162 ? 15.555 -19.656 -5.512 1 95.88 162 ALA B N 1
ATOM 4367 C CA . ALA B 1 162 ? 15.5 -19.906 -6.953 1 95.88 162 ALA B CA 1
ATOM 4368 C C . ALA B 1 162 ? 16.906 -20.016 -7.539 1 95.88 162 ALA B C 1
ATOM 4370 O O . ALA B 1 162 ? 17.156 -20.875 -8.383 1 95.88 162 ALA B O 1
ATOM 4371 N N . ALA B 1 163 ? 17.797 -19.172 -7.109 1 96.94 163 ALA B N 1
ATOM 4372 C CA . ALA B 1 163 ? 19.172 -19.203 -7.598 1 96.94 163 ALA B CA 1
ATOM 4373 C C . ALA B 1 163 ? 19.859 -20.516 -7.223 1 96.94 163 ALA B C 1
ATOM 4375 O O . ALA B 1 163 ? 20.531 -21.141 -8.047 1 96.94 163 ALA B O 1
ATOM 4376 N N . VAL B 1 164 ? 19.656 -20.969 -6.02 1 96.69 164 VAL B N 1
ATOM 4377 C CA . VAL B 1 164 ? 20.219 -22.234 -5.562 1 96.69 164 VAL B CA 1
ATOM 4378 C C . VAL B 1 164 ? 19.656 -23.391 -6.391 1 96.69 164 VAL B C 1
ATOM 4380 O O . VAL B 1 164 ? 20.391 -24.297 -6.781 1 96.69 164 VAL B O 1
ATOM 4383 N N . ASP B 1 165 ? 18.359 -23.281 -6.637 1 95.56 165 ASP B N 1
ATOM 4384 C CA . ASP B 1 165 ? 17.703 -24.297 -7.453 1 95.56 165 ASP B CA 1
ATOM 4385 C C . ASP B 1 165 ? 18.328 -24.375 -8.844 1 95.56 165 ASP B C 1
ATOM 4387 O O . ASP B 1 165 ? 18.625 -25.469 -9.336 1 95.56 165 ASP B O 1
ATOM 4391 N N . PHE B 1 166 ? 18.562 -23.281 -9.461 1 95 166 PHE B N 1
ATOM 4392 C CA . PHE B 1 166 ? 19.109 -23.266 -10.812 1 95 166 PHE B CA 1
ATOM 4393 C C . PHE B 1 166 ? 20.578 -23.672 -10.805 1 95 166 PHE B C 1
ATOM 4395 O O . PHE B 1 166 ? 21.062 -24.312 -11.742 1 95 166 PHE B O 1
ATOM 4402 N N . ILE B 1 167 ? 21.312 -23.328 -9.758 1 95.38 167 ILE B N 1
ATOM 4403 C CA . ILE B 1 167 ? 22.703 -23.766 -9.648 1 95.38 167 ILE B CA 1
ATOM 4404 C C . ILE B 1 167 ? 22.766 -25.281 -9.516 1 95.38 167 ILE B C 1
ATOM 4406 O O . ILE B 1 167 ? 23.547 -25.953 -10.195 1 95.38 167 ILE B O 1
ATOM 4410 N N . LEU B 1 168 ? 21.891 -25.812 -8.664 1 93.38 168 LEU B N 1
ATOM 4411 C CA . LEU B 1 168 ? 21.828 -27.266 -8.492 1 93.38 168 LEU B CA 1
ATOM 4412 C C . LEU B 1 168 ? 21.438 -27.953 -9.805 1 93.38 168 LEU B C 1
ATOM 4414 O O . LEU B 1 168 ? 21.969 -29 -10.141 1 93.38 168 LEU B O 1
ATOM 4418 N N . ARG B 1 169 ? 20.5 -27.312 -10.508 1 91.25 169 ARG B N 1
ATOM 4419 C CA . ARG B 1 169 ? 20.109 -27.844 -11.805 1 91.25 169 ARG B CA 1
ATOM 4420 C C . ARG B 1 169 ? 21.281 -27.859 -12.773 1 91.25 169 ARG B C 1
ATOM 4422 O O . ARG B 1 169 ? 21.469 -28.828 -13.516 1 91.25 169 ARG B O 1
ATOM 4429 N N . GLY B 1 170 ? 22.109 -26.812 -12.789 1 90.38 170 GLY B N 1
ATOM 4430 C CA . GLY B 1 170 ? 23.281 -26.75 -13.641 1 90.38 170 GLY B CA 1
ATOM 4431 C C . GLY B 1 170 ? 24.297 -27.828 -13.32 1 90.38 170 GLY B C 1
ATOM 4432 O O . GLY B 1 170 ? 24.844 -28.469 -14.227 1 90.38 170 GLY B O 1
ATOM 4433 N N . ILE B 1 171 ? 24.484 -28.094 -12.094 1 90.31 171 ILE B N 1
ATOM 4434 C CA . ILE B 1 171 ? 25.438 -29.109 -11.641 1 90.31 171 ILE B CA 1
ATOM 4435 C C . ILE B 1 171 ? 24.938 -30.5 -12.039 1 90.31 171 ILE B C 1
ATOM 4437 O O . ILE B 1 171 ? 25.703 -31.312 -12.539 1 90.31 171 ILE B O 1
ATOM 4441 N N . LEU B 1 172 ? 23.656 -30.734 -11.883 1 89.94 172 LEU B N 1
ATOM 4442 C CA . LEU B 1 172 ? 23.078 -32.031 -12.211 1 89.94 172 LEU B CA 1
ATOM 4443 C C . LEU B 1 172 ? 23.109 -32.281 -13.719 1 89.94 172 LEU B C 1
ATOM 4445 O O . LEU B 1 172 ? 23.25 -33.406 -14.164 1 89.94 172 LEU B O 1
ATOM 4449 N N . ALA B 1 173 ? 23 -31.172 -14.422 1 87.38 173 ALA B N 1
ATOM 4450 C CA . ALA B 1 173 ? 23.031 -31.297 -15.875 1 87.38 173 ALA B CA 1
ATOM 4451 C C . ALA B 1 173 ? 24.375 -31.828 -16.359 1 87.38 173 ALA B C 1
ATOM 4453 O O . ALA B 1 173 ? 24.438 -32.688 -17.25 1 87.38 173 ALA B O 1
ATOM 4454 N N . ILE B 1 174 ? 25.438 -31.438 -15.773 1 86.56 174 ILE B N 1
ATOM 4455 C CA . ILE B 1 174 ? 26.781 -31.844 -16.188 1 86.56 174 ILE B CA 1
ATOM 4456 C C . ILE B 1 174 ? 27.062 -33.25 -15.703 1 86.56 174 ILE B C 1
ATOM 4458 O O . ILE B 1 174 ? 27.766 -34.031 -16.375 1 86.56 174 ILE B O 1
ATOM 4462 N N . SER B 1 175 ? 26.438 -33.656 -14.656 1 85.69 175 SER B N 1
ATOM 4463 C CA . SER B 1 175 ? 26.703 -35 -14.117 1 85.69 175 SER B CA 1
ATOM 4464 C C . SER B 1 175 ? 26.109 -36.062 -15.008 1 85.69 175 SER B C 1
ATOM 4466 O O . SER B 1 175 ? 26.562 -37.219 -14.969 1 85.69 175 SER B O 1
ATOM 4468 N N . GLY B 1 176 ? 25.203 -35.781 -15.961 1 77.31 176 GLY B N 1
ATOM 4469 C CA . GLY B 1 176 ? 24.672 -36.656 -17 1 77.31 176 GLY B CA 1
ATOM 4470 C C . GLY B 1 176 ? 23.719 -37.688 -16.469 1 77.31 176 GLY B C 1
ATOM 4471 O O . GLY B 1 176 ? 23.219 -38.531 -17.219 1 77.31 176 GLY B O 1
ATOM 4472 N N . GLY B 1 177 ? 23.344 -37.781 -15.297 1 77.19 177 GLY B N 1
ATOM 4473 C CA . GLY B 1 177 ? 22.516 -38.875 -14.742 1 77.19 177 GLY B CA 1
ATOM 4474 C C . GLY B 1 177 ? 21.031 -38.625 -14.914 1 77.19 177 GLY B C 1
ATOM 4475 O O . GLY B 1 177 ? 20.234 -39.562 -14.852 1 77.19 177 GLY B O 1
ATOM 4476 N N . ILE B 1 178 ? 20.656 -37.375 -15.258 1 81.25 178 ILE B N 1
ATOM 4477 C CA . ILE B 1 178 ? 19.234 -37.062 -15.305 1 81.25 178 ILE B CA 1
ATOM 4478 C C . ILE B 1 178 ? 18.922 -36.281 -16.578 1 81.25 178 ILE B C 1
ATOM 4480 O O . ILE B 1 178 ? 19.719 -35.406 -17 1 81.25 178 ILE B O 1
ATOM 4484 N N . ASP B 1 179 ? 17.875 -36.719 -17.266 1 81.06 179 ASP B N 1
ATOM 4485 C CA . ASP B 1 179 ? 17.422 -35.969 -18.438 1 81.06 179 ASP B CA 1
ATOM 4486 C C . ASP B 1 179 ? 16.781 -34.656 -18.047 1 81.06 179 ASP B C 1
ATOM 4488 O O . ASP B 1 179 ? 15.695 -34.625 -17.469 1 81.06 179 ASP B O 1
ATOM 4492 N N . LEU B 1 180 ? 17.438 -33.688 -18.422 1 79.12 180 LEU B N 1
ATOM 4493 C CA . LEU B 1 180 ? 16.969 -32.375 -18 1 79.12 180 LEU B CA 1
ATOM 4494 C C . LEU B 1 180 ? 16.484 -31.547 -19.188 1 79.12 180 LEU B C 1
ATOM 4496 O O . LEU B 1 180 ? 16.484 -30.312 -19.156 1 79.12 180 LEU B O 1
ATOM 4500 N N . THR B 1 181 ? 16.094 -32.344 -20.203 1 75.88 181 THR B N 1
ATOM 4501 C CA . THR B 1 181 ? 15.469 -31.656 -21.328 1 75.88 181 THR B CA 1
ATOM 4502 C C . THR B 1 181 ? 14.102 -31.109 -20.938 1 75.88 181 THR B C 1
ATOM 4504 O O . THR B 1 181 ? 13.43 -31.672 -20.062 1 75.88 181 THR B O 1
ATOM 4507 N N . PRO B 1 182 ? 13.719 -29.969 -21.5 1 75 182 PRO B N 1
ATOM 4508 C CA . PRO B 1 182 ? 12.445 -29.359 -21.125 1 75 182 PRO B CA 1
ATOM 4509 C C . PRO B 1 182 ? 11.25 -30.297 -21.312 1 75 182 PRO B C 1
ATOM 4511 O O . PRO B 1 182 ? 10.234 -30.141 -20.625 1 75 182 PRO B O 1
ATOM 4514 N N . GLN B 1 183 ? 11.375 -31.359 -22.062 1 75.94 183 GLN B N 1
ATOM 4515 C CA . GLN B 1 183 ? 10.273 -32.281 -22.344 1 75.94 183 GLN B CA 1
ATOM 4516 C C . GLN B 1 183 ? 10.289 -33.469 -21.391 1 75.94 183 GLN B C 1
ATOM 4518 O O . GLN B 1 183 ? 9.32 -34.219 -21.328 1 75.94 183 GLN B O 1
ATOM 4523 N N . SER B 1 184 ? 11.422 -33.5 -20.641 1 79.81 184 SER B N 1
ATOM 4524 C CA . SER B 1 184 ? 11.562 -34.656 -19.766 1 79.81 184 SER B CA 1
ATOM 4525 C C . SER B 1 184 ? 10.555 -34.594 -18.625 1 79.81 184 SER B C 1
ATOM 4527 O O . SER B 1 184 ? 10.336 -33.531 -18.031 1 79.81 184 SER B O 1
ATOM 4529 N N . HIS B 1 185 ? 9.914 -35.719 -18.344 1 82.5 185 HIS B N 1
ATOM 4530 C CA . HIS B 1 185 ? 8.93 -35.812 -17.281 1 82.5 185 HIS B CA 1
ATOM 4531 C C . HIS B 1 185 ? 9.578 -36.25 -15.969 1 82.5 185 HIS B C 1
ATOM 4533 O O . HIS B 1 185 ? 8.875 -36.594 -15.016 1 82.5 185 HIS B O 1
ATOM 4539 N N . ASN B 1 186 ? 10.953 -36.219 -16.016 1 85.5 186 ASN B N 1
ATOM 4540 C CA . ASN B 1 186 ? 11.664 -36.5 -14.766 1 85.5 186 ASN B CA 1
ATOM 4541 C C . ASN B 1 186 ? 11.289 -35.531 -13.664 1 85.5 186 ASN B C 1
ATOM 4543 O O . ASN B 1 186 ? 11.219 -34.312 -13.906 1 85.5 186 ASN B O 1
ATOM 4547 N N . PRO B 1 187 ? 10.969 -36.094 -12.492 1 86.44 187 PRO B N 1
ATOM 4548 C CA . PRO B 1 187 ? 10.523 -35.188 -11.406 1 86.44 187 PRO B CA 1
ATOM 4549 C C . PRO B 1 187 ? 11.539 -34.094 -11.094 1 86.44 187 PRO B C 1
ATOM 4551 O O . PRO B 1 187 ? 11.156 -32.969 -10.75 1 86.44 187 PRO B O 1
ATOM 4554 N N . VAL B 1 188 ? 12.734 -34.469 -11.18 1 85.94 188 VAL B N 1
ATOM 4555 C CA . VAL B 1 188 ? 13.773 -33.5 -10.883 1 85.94 188 VAL B CA 1
ATOM 4556 C C . VAL B 1 188 ? 13.688 -32.344 -11.875 1 85.94 188 VAL B C 1
ATOM 4558 O O . VAL B 1 188 ? 13.836 -31.172 -11.5 1 85.94 188 VAL B O 1
ATOM 4561 N N . ASN B 1 189 ? 13.406 -32.656 -13.086 1 85.38 189 ASN B N 1
ATOM 4562 C CA . ASN B 1 189 ? 13.266 -31.609 -14.109 1 85.38 189 ASN B CA 1
ATOM 4563 C C . ASN B 1 189 ? 11.984 -30.797 -13.914 1 85.38 189 ASN B C 1
ATOM 4565 O O . ASN B 1 189 ? 12 -29.578 -14.008 1 85.38 189 ASN B O 1
ATOM 4569 N N . VAL B 1 190 ? 10.906 -31.516 -13.664 1 87.56 190 VAL B N 1
ATOM 4570 C CA . VAL B 1 190 ? 9.609 -30.859 -13.523 1 87.56 190 VAL B CA 1
ATOM 4571 C C . VAL B 1 190 ? 9.633 -29.906 -12.32 1 87.56 190 VAL B C 1
ATOM 4573 O O . VAL B 1 190 ? 9.211 -28.75 -12.43 1 87.56 190 VAL B O 1
ATOM 4576 N N . PHE B 1 191 ? 10.188 -30.312 -11.25 1 89.19 191 PHE B N 1
ATOM 4577 C CA . PHE B 1 191 ? 10.258 -29.469 -10.062 1 89.19 191 PHE B CA 1
ATOM 4578 C C . PHE B 1 191 ? 11.305 -28.375 -10.242 1 89.19 191 PHE B C 1
ATOM 4580 O O . PHE B 1 191 ? 11.039 -27.203 -9.93 1 89.19 191 PHE B O 1
ATOM 4587 N N . GLY B 1 192 ? 12.391 -28.766 -10.75 1 87.06 192 GLY B N 1
ATOM 4588 C CA . GLY B 1 192 ? 13.531 -27.859 -10.828 1 87.06 192 GLY B CA 1
ATOM 4589 C C . GLY B 1 192 ? 13.359 -26.781 -11.875 1 87.06 192 GLY B C 1
ATOM 4590 O O . GLY B 1 192 ? 13.789 -25.641 -11.68 1 87.06 192 GLY B O 1
ATOM 4591 N N . LEU B 1 193 ? 12.734 -27.094 -12.93 1 86.56 193 LEU B N 1
ATOM 4592 C CA . LEU B 1 193 ? 12.656 -26.156 -14.047 1 86.56 193 LEU B CA 1
ATOM 4593 C C . LEU B 1 193 ? 11.359 -25.359 -13.977 1 86.56 193 LEU B C 1
ATOM 4595 O O . LEU B 1 193 ? 11.32 -24.203 -14.414 1 86.56 193 LEU B O 1
ATOM 4599 N N . TYR B 1 194 ? 10.32 -25.938 -13.359 1 89.44 194 TYR B N 1
ATOM 4600 C CA . TYR B 1 194 ? 9.039 -25.25 -13.523 1 89.44 194 TYR B CA 1
ATOM 4601 C C . TYR B 1 194 ? 8.422 -24.922 -12.172 1 89.44 194 TYR B C 1
ATOM 4603 O O . TYR B 1 194 ? 8.172 -23.766 -11.859 1 89.44 194 TYR B O 1
ATOM 4611 N N . LEU B 1 195 ? 8.266 -25.859 -11.305 1 91.12 195 LEU B N 1
ATOM 4612 C CA . LEU B 1 195 ? 7.449 -25.672 -10.109 1 91.12 195 LEU B CA 1
ATOM 4613 C C . LEU B 1 195 ? 8.172 -24.797 -9.086 1 91.12 195 LEU B C 1
ATOM 4615 O O . LEU B 1 195 ? 7.59 -23.859 -8.539 1 91.12 195 LEU B O 1
ATOM 4619 N N . VAL B 1 196 ? 9.43 -25.094 -8.867 1 92.12 196 VAL B N 1
ATOM 4620 C CA . VAL B 1 196 ? 10.18 -24.312 -7.883 1 92.12 196 VAL B CA 1
ATOM 4621 C C . VAL B 1 196 ? 10.352 -22.891 -8.383 1 92.12 196 VAL B C 1
ATOM 4623 O O . VAL B 1 196 ? 10.039 -21.922 -7.664 1 92.12 196 VAL B O 1
ATOM 4626 N N . PRO B 1 197 ? 10.773 -22.688 -9.586 1 91.19 197 PRO B N 1
ATOM 4627 C CA . PRO B 1 197 ? 10.898 -21.312 -10.078 1 91.19 197 PRO B CA 1
ATOM 4628 C C . PRO B 1 197 ? 9.555 -20.578 -10.094 1 91.19 197 PRO B C 1
ATOM 4630 O O . PRO B 1 197 ? 9.508 -19.359 -9.867 1 91.19 197 PRO B O 1
ATOM 4633 N N . MET B 1 198 ? 8.539 -21.312 -10.398 1 90.88 198 MET B N 1
ATOM 4634 C CA . MET B 1 198 ? 7.211 -20.703 -10.367 1 90.88 198 MET B CA 1
ATOM 4635 C C . MET B 1 198 ? 6.914 -20.125 -8.992 1 90.88 198 MET B C 1
ATOM 4637 O O . MET B 1 198 ? 6.512 -18.969 -8.875 1 90.88 198 MET B O 1
ATOM 4641 N N . TRP B 1 199 ? 7.16 -20.922 -8.047 1 92.12 199 TRP B N 1
ATOM 4642 C CA . TRP B 1 199 ? 6.898 -20.516 -6.668 1 92.12 199 TRP B CA 1
ATOM 4643 C C . TRP B 1 199 ? 7.77 -19.328 -6.27 1 92.12 199 TRP B C 1
ATOM 4645 O O . TRP B 1 199 ? 7.27 -18.344 -5.73 1 92.12 199 TRP B O 1
ATOM 4655 N N . CYS B 1 200 ? 8.977 -19.438 -6.578 1 93.56 200 CYS B N 1
ATOM 4656 C CA . CYS B 1 200 ? 9.945 -18.422 -6.168 1 93.56 200 CYS B CA 1
ATOM 4657 C C . CYS B 1 200 ? 9.695 -17.109 -6.902 1 93.56 200 CYS B C 1
ATOM 4659 O O . CYS B 1 200 ? 9.797 -16.031 -6.305 1 93.56 200 CYS B O 1
ATOM 4661 N N . ASN B 1 201 ? 9.398 -17.219 -8.133 1 91.06 201 ASN B N 1
ATOM 4662 C CA . ASN B 1 201 ? 9.148 -16 -8.906 1 91.06 201 ASN B CA 1
ATOM 4663 C C . ASN B 1 201 ? 7.871 -15.305 -8.438 1 91.06 201 ASN B C 1
ATOM 4665 O O . ASN B 1 201 ? 7.809 -14.07 -8.414 1 91.06 201 ASN B O 1
ATOM 4669 N N . LEU B 1 202 ? 6.914 -16.094 -8.156 1 91.5 202 LEU B N 1
ATOM 4670 C CA . LEU B 1 202 ? 5.672 -15.531 -7.645 1 91.5 202 LEU B CA 1
ATOM 4671 C C . LEU B 1 202 ? 5.902 -14.828 -6.312 1 91.5 202 LEU B C 1
ATOM 4673 O O . LEU B 1 202 ? 5.539 -13.664 -6.148 1 91.5 202 LEU B O 1
ATOM 4677 N N . LEU B 1 203 ? 6.559 -15.547 -5.484 1 92.5 203 LEU B N 1
ATOM 4678 C CA . LEU B 1 203 ? 6.828 -15 -4.156 1 92.5 203 LEU B CA 1
ATOM 4679 C C . LEU B 1 203 ? 7.715 -13.766 -4.246 1 92.5 203 LEU B C 1
ATOM 4681 O O . LEU B 1 203 ? 7.469 -12.766 -3.566 1 92.5 203 LEU B O 1
ATOM 4685 N N . GLY B 1 204 ? 8.734 -13.875 -5.027 1 92.25 204 GLY B N 1
ATOM 4686 C CA . GLY B 1 204 ? 9.641 -12.75 -5.191 1 92.25 204 GLY B CA 1
ATOM 4687 C C . GLY B 1 204 ? 8.977 -11.523 -5.789 1 92.25 204 GLY B C 1
ATOM 4688 O O . GLY B 1 204 ? 9.203 -10.398 -5.332 1 92.25 204 GLY B O 1
ATOM 4689 N N . SER B 1 205 ? 8.164 -11.742 -6.809 1 91.5 205 SER B N 1
ATOM 4690 C CA . SER B 1 205 ? 7.465 -10.633 -7.453 1 91.5 205 SER B CA 1
ATOM 4691 C C . SER B 1 205 ? 6.465 -9.977 -6.504 1 91.5 205 SER B C 1
ATOM 4693 O O . SER B 1 205 ? 6.34 -8.75 -6.477 1 91.5 205 SER B O 1
ATOM 4695 N N . LEU B 1 206 ? 5.863 -10.805 -5.773 1 88.62 206 LEU B N 1
ATOM 4696 C CA . LEU B 1 206 ? 4.93 -10.266 -4.789 1 88.62 206 LEU B CA 1
ATOM 4697 C C . LEU B 1 206 ? 5.676 -9.555 -3.668 1 88.62 206 LEU B C 1
ATOM 4699 O O . LEU B 1 206 ? 5.18 -8.57 -3.111 1 88.62 206 LEU B O 1
ATOM 4703 N N . GLY B 1 207 ? 6.797 -10.086 -3.348 1 89.19 207 GLY B N 1
ATOM 4704 C CA . GLY B 1 207 ? 7.645 -9.391 -2.393 1 89.19 207 GLY B CA 1
ATOM 4705 C C . GLY B 1 207 ? 8.039 -8 -2.85 1 89.19 207 GLY B C 1
ATOM 4706 O O . GLY B 1 207 ? 8.047 -7.059 -2.055 1 89.19 207 GLY B O 1
ATOM 4707 N N . LEU B 1 208 ? 8.344 -7.867 -4.09 1 90.44 208 LEU B N 1
ATOM 4708 C CA . LEU B 1 208 ? 8.68 -6.562 -4.648 1 90.44 208 LEU B CA 1
ATOM 4709 C C . LEU B 1 208 ? 7.484 -5.621 -4.602 1 90.44 208 LEU B C 1
ATOM 4711 O O . LEU B 1 208 ? 7.637 -4.434 -4.305 1 90.44 208 LEU B O 1
ATOM 4715 N N . LEU B 1 209 ? 6.359 -6.184 -4.852 1 87.56 209 LEU B N 1
ATOM 4716 C CA . LEU B 1 209 ? 5.129 -5.402 -4.785 1 87.56 209 LEU B CA 1
ATOM 4717 C C . LEU B 1 209 ? 4.891 -4.887 -3.369 1 87.56 209 LEU B C 1
ATOM 4719 O O . LEU B 1 209 ? 4.562 -3.711 -3.18 1 87.56 209 LEU B O 1
ATOM 4723 N N . LEU B 1 210 ? 5.098 -5.746 -2.441 1 86.62 210 LEU B N 1
ATOM 4724 C CA . LEU B 1 210 ? 4.914 -5.371 -1.045 1 86.62 210 LEU B CA 1
ATOM 4725 C C . LEU B 1 210 ? 5.934 -4.312 -0.628 1 86.62 210 LEU B C 1
ATOM 4727 O O . LEU B 1 210 ? 5.609 -3.4 0.136 1 86.62 210 LEU B O 1
ATOM 4731 N N . MET B 1 211 ? 7.082 -4.516 -1.113 1 86.31 211 MET B N 1
ATOM 4732 C CA . MET B 1 211 ? 8.125 -3.527 -0.847 1 86.31 211 MET B CA 1
ATOM 4733 C C . MET B 1 211 ? 7.723 -2.154 -1.375 1 86.31 211 MET B C 1
ATOM 4735 O O . MET B 1 211 ? 7.953 -1.14 -0.715 1 86.31 211 MET B O 1
ATOM 4739 N N . TYR B 1 212 ? 7.145 -2.104 -2.416 1 85.56 212 TYR B N 1
ATOM 4740 C CA . TYR B 1 212 ? 6.684 -0.866 -3.033 1 85.56 212 TYR B CA 1
ATOM 4741 C C . TYR B 1 212 ? 5.582 -0.219 -2.201 1 85.56 212 TYR B C 1
ATOM 4743 O O . TYR B 1 212 ? 5.648 0.973 -1.891 1 85.56 212 TYR B O 1
ATOM 4751 N N . PHE B 1 213 ? 4.656 -0.946 -1.802 1 82.56 213 PHE B N 1
ATOM 4752 C CA . PHE B 1 213 ? 3.543 -0.413 -1.026 1 82.56 213 PHE B CA 1
ATOM 4753 C C . PHE B 1 213 ? 4.012 0.058 0.345 1 82.56 213 PHE B C 1
ATOM 4755 O O . PHE B 1 213 ? 3.52 1.061 0.865 1 82.56 213 PHE B O 1
ATOM 4762 N N . GLU B 1 214 ? 4.906 -0.683 0.841 1 80.56 214 GLU B N 1
ATOM 4763 C CA . GLU B 1 214 ? 5.492 -0.269 2.113 1 80.56 214 GLU B CA 1
ATOM 4764 C C . GLU B 1 214 ? 6.141 1.106 1.999 1 80.56 214 GLU B C 1
ATOM 4766 O O . GLU B 1 214 ? 6.035 1.926 2.914 1 80.56 214 GLU B O 1
ATOM 4771 N N . SER B 1 215 ? 6.766 1.303 0.928 1 80.25 215 SER B N 1
ATOM 4772 C CA . SER B 1 215 ? 7.441 2.576 0.717 1 80.25 215 SER B CA 1
ATOM 4773 C C . SER B 1 215 ? 6.441 3.721 0.579 1 80.25 215 SER B C 1
ATOM 4775 O O . SER B 1 215 ? 6.676 4.82 1.088 1 80.25 215 SER B O 1
ATOM 4777 N N . ILE B 1 216 ? 5.344 3.441 -0.073 1 76.81 216 ILE B N 1
ATOM 4778 C CA . ILE B 1 216 ? 4.309 4.453 -0.263 1 76.81 216 ILE B CA 1
ATOM 4779 C C . ILE B 1 216 ? 3.654 4.777 1.077 1 76.81 216 ILE B C 1
ATOM 4781 O O . ILE B 1 216 ? 3.414 5.945 1.391 1 76.81 216 ILE B O 1
ATOM 4785 N N . ILE B 1 217 ? 3.373 3.771 1.799 1 72.69 217 ILE B N 1
ATOM 4786 C CA . ILE B 1 217 ? 2.721 3.939 3.092 1 72.69 217 ILE B CA 1
ATOM 4787 C C . ILE B 1 217 ? 3.619 4.754 4.023 1 72.69 217 ILE B C 1
ATOM 4789 O O . ILE B 1 217 ? 3.146 5.648 4.727 1 72.69 217 ILE B O 1
ATOM 4793 N N . HIS B 1 218 ? 4.867 4.457 3.992 1 69.31 218 HIS B N 1
ATOM 4794 C CA . HIS B 1 218 ? 5.82 5.172 4.836 1 69.31 218 HIS B CA 1
ATOM 4795 C C . HIS B 1 218 ? 5.906 6.645 4.445 1 69.31 218 HIS B C 1
ATOM 4797 O O . HIS B 1 218 ? 5.988 7.516 5.312 1 69.31 218 HIS B O 1
ATOM 4803 N N . GLU B 1 219 ? 5.941 6.883 3.234 1 67.5 219 GLU B N 1
ATOM 4804 C CA . GLU B 1 219 ? 5.996 8.25 2.734 1 67.5 219 GLU B CA 1
ATOM 4805 C C . GLU B 1 219 ? 4.742 9.031 3.119 1 67.5 219 GLU B C 1
ATOM 4807 O O . GLU B 1 219 ? 4.832 10.172 3.57 1 67.5 219 GLU B O 1
ATOM 4812 N N . LYS B 1 220 ? 3.639 8.453 2.957 1 65.94 220 LYS B N 1
ATOM 4813 C CA . LYS B 1 220 ? 2.377 9.125 3.252 1 65.94 220 LYS B CA 1
ATOM 4814 C C . LYS B 1 220 ? 2.197 9.32 4.7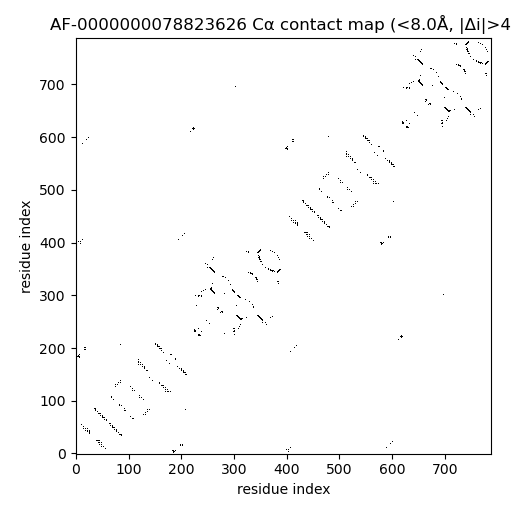54 1 65.94 220 LYS B C 1
ATOM 4816 O O . LYS B 1 220 ? 1.622 10.32 5.191 1 65.94 220 LYS B O 1
ATOM 4821 N N . GLU B 1 221 ? 2.744 8.359 5.469 1 62.5 221 GLU B N 1
ATOM 4822 C CA . GLU B 1 221 ? 2.76 8.5 6.922 1 62.5 221 GLU B CA 1
ATOM 4823 C C . GLU B 1 221 ? 3.605 9.695 7.355 1 62.5 221 GLU B C 1
ATOM 4825 O O . GLU B 1 221 ? 3.227 10.43 8.266 1 62.5 221 GLU B O 1
ATOM 4830 N N . HIS B 1 222 ? 4.688 9.797 6.699 1 61.34 222 HIS B N 1
ATOM 4831 C CA . HIS B 1 222 ? 5.543 10.938 7.004 1 61.34 222 HIS B CA 1
ATOM 4832 C C . HIS B 1 222 ? 4.824 12.258 6.727 1 61.34 222 HIS B C 1
ATOM 4834 O O . HIS B 1 222 ? 4.922 13.195 7.516 1 61.34 222 HIS B O 1
ATOM 4840 N N . LEU B 1 223 ? 4.059 12.234 5.719 1 63.19 223 LEU B N 1
ATOM 4841 C CA . LEU B 1 223 ? 3.297 13.43 5.367 1 63.19 223 LEU B CA 1
ATOM 4842 C C . LEU B 1 223 ? 2.156 13.656 6.355 1 63.19 223 LEU B C 1
ATOM 4844 O O . LEU B 1 223 ? 1.765 14.805 6.602 1 63.19 223 LEU B O 1
ATOM 4848 N N . ALA B 1 224 ? 1.796 12.562 6.949 1 63.38 224 ALA B N 1
ATOM 4849 C CA . ALA B 1 224 ? 0.66 12.617 7.867 1 63.38 224 ALA B CA 1
ATOM 4850 C C . ALA B 1 224 ? 1.116 12.953 9.281 1 63.38 224 ALA B C 1
ATOM 4852 O O . ALA B 1 224 ? 0.334 13.469 10.086 1 63.38 224 ALA B O 1
ATOM 4853 N N . THR B 1 225 ? 2.367 12.609 9.539 1 67.62 225 THR B N 1
ATOM 4854 C CA . THR B 1 225 ? 2.787 12.719 10.938 1 67.62 225 THR B CA 1
ATOM 4855 C C . THR B 1 225 ? 3.777 13.867 11.117 1 67.62 225 THR B C 1
ATOM 4857 O O . THR B 1 225 ? 4.004 14.328 12.234 1 67.62 225 THR B O 1
ATOM 4860 N N . HIS B 1 226 ? 4.418 14.297 10.07 1 76.06 226 HIS B N 1
ATOM 4861 C CA . HIS B 1 226 ? 5.426 15.344 10.203 1 76.06 226 HIS B CA 1
ATOM 4862 C C . HIS B 1 226 ? 4.984 16.625 9.508 1 76.06 226 HIS B C 1
ATOM 4864 O O . HIS B 1 226 ? 4.309 16.578 8.477 1 76.06 226 HIS B O 1
ATOM 4870 N N . ASP B 1 227 ? 5.379 17.625 10.242 1 78.75 227 ASP B N 1
ATOM 4871 C CA . ASP B 1 227 ? 5.145 18.938 9.656 1 78.75 227 ASP B CA 1
ATOM 4872 C C . ASP B 1 227 ? 6.031 19.172 8.438 1 78.75 227 ASP B C 1
ATOM 4874 O O . ASP B 1 227 ? 7.234 18.906 8.477 1 78.75 227 ASP B O 1
ATOM 4878 N N . GLU B 1 228 ? 5.477 19.453 7.461 1 73.94 228 GLU B N 1
ATOM 4879 C CA . GLU B 1 228 ? 6.18 19.578 6.188 1 73.94 228 GLU B CA 1
ATOM 4880 C C . GLU B 1 228 ? 7.258 20.656 6.246 1 73.94 228 GLU B C 1
ATOM 4882 O O . GLU B 1 228 ? 8.328 20.5 5.66 1 73.94 228 GLU B O 1
ATOM 4887 N N . LEU B 1 229 ? 6.969 21.688 6.953 1 78.81 229 LEU B N 1
ATOM 4888 C CA . LEU B 1 229 ? 7.867 22.828 6.988 1 78.81 229 LEU B CA 1
ATOM 4889 C C . LEU B 1 229 ? 9.062 22.562 7.895 1 78.81 229 LEU B C 1
ATOM 4891 O O . LEU B 1 229 ? 10.211 22.75 7.488 1 78.81 229 LEU B O 1
ATOM 4895 N N . THR B 1 230 ? 8.781 22.078 9.031 1 88.69 230 THR B N 1
ATOM 4896 C CA . THR B 1 230 ? 9.812 22 10.062 1 88.69 230 THR B CA 1
ATOM 4897 C C . THR B 1 230 ? 10.367 20.578 10.156 1 88.69 230 THR B C 1
ATOM 4899 O O . THR B 1 230 ? 11.414 20.359 10.766 1 88.69 230 THR B O 1
ATOM 4902 N N . LYS B 1 231 ? 9.625 19.609 9.625 1 84.88 231 LYS B N 1
ATOM 4903 C CA . LYS B 1 231 ? 10.016 18.203 9.555 1 84.88 231 LYS B CA 1
ATOM 4904 C C . LYS B 1 231 ? 9.961 17.547 10.938 1 84.88 231 LYS B C 1
ATOM 4906 O O . LYS B 1 231 ? 10.422 16.422 11.109 1 84.88 231 LYS B O 1
ATOM 4911 N N . ILE B 1 232 ? 9.492 18.312 11.883 1 87.75 232 ILE B N 1
ATOM 4912 C CA . ILE B 1 232 ? 9.195 17.688 13.172 1 87.75 232 ILE B CA 1
ATOM 4913 C C . ILE B 1 232 ? 7.754 17.188 13.188 1 87.75 232 ILE B C 1
ATOM 4915 O O . ILE B 1 232 ? 7.039 17.312 12.188 1 87.75 232 ILE B O 1
ATOM 4919 N N . TYR B 1 233 ? 7.406 16.5 14.266 1 84.69 233 TYR B N 1
ATOM 4920 C CA . TYR B 1 233 ? 6.059 15.938 14.312 1 84.69 233 TYR B CA 1
ATOM 4921 C C . TYR B 1 233 ? 5.008 17.016 14.133 1 84.69 233 TYR B C 1
ATOM 4923 O O . TYR B 1 233 ? 5.176 18.141 14.602 1 84.69 233 TYR B O 1
ATOM 4931 N N . ASN B 1 234 ? 4 16.672 13.398 1 82.75 234 ASN B N 1
ATOM 4932 C CA . ASN B 1 234 ? 2.879 17.609 13.32 1 82.75 234 ASN B CA 1
ATOM 4933 C C . ASN B 1 234 ? 2.004 17.531 14.57 1 82.75 234 ASN B C 1
ATOM 4935 O O . ASN B 1 234 ? 2.23 16.688 15.438 1 82.75 234 ASN B O 1
ATOM 4939 N N . ARG B 1 235 ? 1.117 18.375 14.664 1 82.19 235 ARG B N 1
ATOM 4940 C CA . ARG B 1 235 ? 0.296 18.484 15.867 1 82.19 235 ARG B CA 1
ATOM 4941 C C . ARG B 1 235 ? -0.398 17.172 16.188 1 82.19 235 ARG B C 1
ATOM 4943 O O . ARG B 1 235 ? -0.411 16.719 17.328 1 82.19 235 ARG B O 1
ATOM 4950 N N . ARG B 1 236 ? -0.921 16.609 15.203 1 75 236 ARG B N 1
ATOM 4951 C CA . ARG B 1 236 ? -1.653 15.359 15.398 1 75 236 ARG B CA 1
ATOM 4952 C C . ARG B 1 236 ? -0.75 14.273 15.984 1 75 236 ARG B C 1
ATOM 4954 O O . ARG B 1 236 ? -1.127 13.594 16.938 1 75 236 ARG B O 1
ATOM 4961 N N . ALA B 1 237 ? 0.348 14.133 15.305 1 78.06 237 ALA B N 1
ATOM 4962 C CA . ALA B 1 237 ? 1.302 13.133 15.773 1 78.06 237 ALA B CA 1
ATOM 4963 C C . ALA B 1 237 ? 1.785 13.453 17.188 1 78.06 237 ALA B C 1
ATOM 4965 O O . ALA B 1 237 ? 1.936 12.555 18.016 1 78.06 237 ALA B O 1
ATOM 4966 N N . LEU B 1 238 ? 1.995 14.625 17.422 1 88.31 238 LEU B N 1
ATOM 4967 C CA . LEU B 1 238 ? 2.459 15.062 18.734 1 88.31 238 LEU B CA 1
ATOM 4968 C C . LEU B 1 238 ? 1.432 14.742 19.812 1 88.31 238 LEU B C 1
ATOM 4970 O O . LEU B 1 238 ? 1.785 14.25 20.891 1 88.31 238 LEU B O 1
ATOM 4974 N N . VAL B 1 239 ? 0.219 15 19.516 1 85.38 239 VAL B N 1
ATOM 4975 C CA . VAL B 1 239 ? -0.864 14.789 20.469 1 85.38 239 VAL B CA 1
ATOM 4976 C C . VAL B 1 239 ? -1.008 13.289 20.75 1 85.38 239 VAL B C 1
ATOM 4978 O O . VAL B 1 239 ? -1.127 12.883 21.906 1 85.38 239 VAL B O 1
ATOM 4981 N N . ASN B 1 240 ? -0.946 12.5 19.75 1 78.81 240 ASN B N 1
ATOM 4982 C CA . ASN B 1 240 ? -1.074 11.055 19.906 1 78.81 240 ASN B CA 1
ATOM 4983 C C . ASN B 1 240 ? 0.083 10.477 20.719 1 78.81 240 ASN B C 1
ATOM 4985 O O . ASN B 1 240 ? -0.131 9.672 21.625 1 78.81 240 ASN B O 1
ATOM 4989 N N . LEU B 1 241 ? 1.237 10.898 20.344 1 79.56 241 LEU B N 1
ATOM 4990 C CA . LEU B 1 241 ? 2.422 10.422 21.047 1 79.56 241 LEU B CA 1
ATOM 4991 C C . LEU B 1 241 ? 2.447 10.938 22.484 1 79.56 241 LEU B C 1
ATOM 4993 O O . LEU B 1 241 ? 2.834 10.211 23.391 1 79.56 241 LEU B O 1
ATOM 4997 N N . GLY B 1 242 ? 2.053 12.148 22.641 1 89.62 242 GLY B N 1
ATOM 4998 C CA . GLY B 1 242 ? 1.988 12.727 23.984 1 89.62 242 GLY B CA 1
ATOM 4999 C C . GLY B 1 242 ? 1.026 12 24.891 1 89.62 242 GLY B C 1
ATOM 5000 O O . GLY B 1 242 ? 1.369 11.688 26.047 1 89.62 242 GLY B O 1
ATOM 5001 N N . ARG B 1 243 ? -0.143 11.711 24.406 1 86.5 243 ARG B N 1
ATOM 5002 C CA . ARG B 1 243 ? -1.142 10.984 25.172 1 86.5 243 ARG B CA 1
ATOM 5003 C C . ARG B 1 243 ? -0.622 9.609 25.594 1 86.5 243 ARG B C 1
ATOM 5005 O O . ARG B 1 243 ? -0.812 9.188 26.734 1 86.5 243 ARG B O 1
ATOM 5012 N N . ARG B 1 244 ? -0.018 9 24.656 1 79.44 244 ARG B N 1
ATOM 5013 C CA . ARG B 1 244 ? 0.555 7.684 24.938 1 79.44 244 ARG B CA 1
ATOM 5014 C C . ARG B 1 244 ? 1.603 7.762 26.031 1 79.44 244 ARG B C 1
ATOM 5016 O O . ARG B 1 244 ? 1.604 6.945 26.953 1 79.44 244 ARG B O 1
ATOM 5023 N N . GLU B 1 245 ? 2.479 8.703 25.953 1 87.62 245 GLU B N 1
ATOM 5024 C CA . GLU B 1 245 ? 3.551 8.844 26.922 1 87.62 245 GLU B CA 1
ATOM 5025 C C . GLU B 1 245 ? 2.996 9.195 28.312 1 87.62 245 GLU B C 1
ATOM 5027 O O . GLU B 1 245 ? 3.549 8.781 29.328 1 87.62 245 GLU B O 1
ATOM 5032 N N . ILE B 1 246 ? 1.968 9.938 28.312 1 90.44 246 ILE B N 1
ATOM 5033 C CA . ILE B 1 246 ? 1.347 10.312 29.578 1 90.44 246 ILE B CA 1
ATOM 5034 C C . ILE B 1 246 ? 0.695 9.086 30.203 1 90.44 246 ILE B C 1
ATOM 5036 O O . ILE B 1 246 ? 0.788 8.891 31.422 1 90.44 246 ILE B O 1
ATOM 5040 N N . ASP B 1 247 ? 0.047 8.273 29.391 1 83.75 247 ASP B N 1
ATOM 5041 C CA . ASP B 1 247 ? -0.523 7.023 29.875 1 83.75 247 ASP B CA 1
ATOM 5042 C C . ASP B 1 247 ? 0.558 6.121 30.469 1 83.75 247 ASP B C 1
ATOM 5044 O O . ASP B 1 247 ? 0.354 5.5 31.516 1 83.75 247 ASP B O 1
ATOM 5048 N N . LEU B 1 248 ? 1.652 6.086 29.828 1 80.31 248 LEU B N 1
ATOM 5049 C CA . LEU B 1 248 ? 2.781 5.293 30.297 1 80.31 248 LEU B CA 1
ATOM 5050 C C . LEU B 1 248 ? 3.328 5.855 31.609 1 80.31 248 LEU B C 1
ATOM 5052 O O . LEU B 1 248 ? 3.684 5.098 32.5 1 80.31 248 LEU B O 1
ATOM 5056 N N . ALA B 1 249 ? 3.408 7.133 31.641 1 88.44 249 ALA B N 1
ATOM 5057 C CA . ALA B 1 249 ? 3.889 7.789 32.875 1 88.44 249 ALA B CA 1
ATOM 5058 C C . ALA B 1 249 ? 2.998 7.449 34.062 1 88.44 249 ALA B C 1
ATOM 5060 O O . ALA B 1 249 ? 3.494 7.199 35.156 1 88.44 249 ALA B O 1
ATOM 5061 N N . HIS B 1 250 ? 1.735 7.414 33.812 1 88.94 250 HIS B N 1
ATOM 5062 C CA . HIS B 1 250 ? 0.786 7.066 34.875 1 88.94 250 HIS B CA 1
ATOM 5063 C C . HIS B 1 250 ? 0.932 5.609 35.281 1 88.94 250 HIS B C 1
ATOM 5065 O O . HIS B 1 250 ? 0.939 5.297 36.469 1 88.94 250 HIS B O 1
ATOM 5071 N N . ARG B 1 251 ? 1.044 4.793 34.312 1 80.12 251 ARG B N 1
ATOM 5072 C CA . ARG B 1 251 ? 1.101 3.354 34.562 1 80.12 251 ARG B CA 1
ATOM 5073 C C . ARG B 1 251 ? 2.348 2.979 35.344 1 80.12 251 ARG B C 1
ATOM 5075 O O . ARG B 1 251 ? 2.289 2.139 36.25 1 80.12 251 ARG B O 1
ATOM 5082 N N . TYR B 1 252 ? 3.455 3.672 35.062 1 82.94 252 TYR B N 1
ATOM 5083 C CA . TYR B 1 252 ? 4.73 3.279 35.656 1 82.94 252 TYR B CA 1
ATOM 5084 C C . TYR B 1 252 ? 5.176 4.289 36.688 1 82.94 252 TYR B C 1
ATOM 5086 O O . TYR B 1 252 ? 6.277 4.18 37.25 1 82.94 252 TYR B O 1
ATOM 5094 N N . LYS B 1 253 ? 4.379 5.27 36.906 1 88.56 253 LYS B N 1
ATOM 5095 C CA . LYS B 1 253 ? 4.633 6.297 37.906 1 88.56 253 LYS B CA 1
ATOM 5096 C C . LYS B 1 253 ? 5.996 6.953 37.688 1 88.56 253 LYS B C 1
ATOM 5098 O O . LYS B 1 253 ? 6.816 7.008 38.625 1 88.56 253 LYS B O 1
ATOM 5103 N N . ARG B 1 254 ? 6.184 7.359 36.5 1 89.19 254 ARG B N 1
ATOM 5104 C CA . ARG B 1 254 ? 7.395 8.078 36.125 1 89.19 254 ARG B CA 1
ATOM 5105 C C . ARG B 1 254 ? 7.082 9.531 35.781 1 89.19 254 ARG B C 1
ATOM 5107 O O . ARG B 1 254 ? 6.02 9.828 35.219 1 89.19 254 ARG B O 1
ATOM 5114 N N . PRO B 1 255 ? 8.008 10.391 36.094 1 94.12 255 PRO B N 1
ATOM 5115 C CA . PRO B 1 255 ? 7.754 11.797 35.812 1 94.12 255 PRO B CA 1
ATOM 5116 C C . PRO B 1 255 ? 7.754 12.094 34.312 1 94.12 255 PRO B C 1
ATOM 5118 O O . PRO B 1 255 ? 8.391 11.367 33.531 1 94.12 255 PRO B O 1
ATOM 5121 N N . ILE B 1 256 ? 6.988 13.086 33.906 1 94.94 256 ILE B N 1
ATOM 5122 C CA . ILE B 1 256 ? 6.934 13.531 32.531 1 94.94 256 ILE B CA 1
ATOM 5123 C C . ILE B 1 256 ? 6.836 15.055 32.469 1 94.94 256 ILE B C 1
ATOM 5125 O O . ILE B 1 256 ? 6.16 15.664 33.312 1 94.94 256 ILE B O 1
ATOM 5129 N N . SER B 1 257 ? 7.539 15.648 31.578 1 96.69 257 SER B N 1
ATOM 5130 C CA . SER B 1 257 ? 7.547 17.094 31.438 1 96.69 257 SER B CA 1
ATOM 5131 C C . SER B 1 257 ? 7.105 17.516 30.031 1 96.69 257 SER B C 1
ATOM 5133 O O . SER B 1 257 ? 7.418 16.844 29.047 1 96.69 257 SER B O 1
ATOM 5135 N N . ILE B 1 258 ? 6.371 18.609 29.938 1 97.12 258 ILE B N 1
ATOM 5136 C CA . ILE B 1 258 ? 5.879 19.156 28.672 1 97.12 258 ILE B CA 1
ATOM 5137 C C . ILE B 1 258 ? 6.316 20.609 28.547 1 97.12 258 ILE B C 1
ATOM 5139 O O . ILE B 1 258 ? 6.168 21.406 29.484 1 97.12 258 ILE B O 1
ATOM 5143 N N . PHE B 1 259 ? 6.93 20.984 27.391 1 97.56 259 PHE B N 1
ATOM 5144 C CA . PHE B 1 259 ? 7.309 22.359 27.047 1 97.56 259 PHE B CA 1
ATOM 5145 C C . PHE B 1 259 ? 6.379 22.922 25.984 1 97.56 259 PHE B C 1
ATOM 5147 O O . PHE B 1 259 ? 6.145 22.297 24.953 1 97.56 259 PHE B O 1
ATOM 5154 N N . MET B 1 260 ? 5.797 23.984 26.234 1 96.19 260 MET B N 1
ATOM 5155 C CA . MET B 1 260 ? 5.176 24.797 25.203 1 96.19 260 MET B CA 1
ATOM 5156 C C . MET B 1 260 ? 6.066 25.984 24.828 1 96.19 260 MET B C 1
ATOM 5158 O O . MET B 1 260 ? 6.477 26.75 25.703 1 96.19 260 MET B O 1
ATOM 5162 N N . ILE B 1 261 ? 6.363 26.078 23.562 1 96.62 261 ILE B N 1
ATOM 5163 C CA . ILE B 1 261 ? 7.32 27.078 23.094 1 96.62 261 ILE B CA 1
ATOM 5164 C C . ILE B 1 261 ? 6.672 27.969 22.031 1 96.62 261 ILE B C 1
ATOM 5166 O O . ILE B 1 261 ? 5.949 27.469 21.172 1 96.62 261 ILE B O 1
ATOM 5170 N N . ASP B 1 262 ? 6.84 29.188 22.078 1 94.56 262 ASP B N 1
ATOM 5171 C CA . ASP B 1 262 ? 6.352 30.156 21.109 1 94.56 262 ASP B CA 1
ATOM 5172 C C . ASP B 1 262 ? 7.457 31.125 20.703 1 94.56 262 ASP B C 1
ATOM 5174 O O . ASP B 1 262 ? 8.195 31.625 21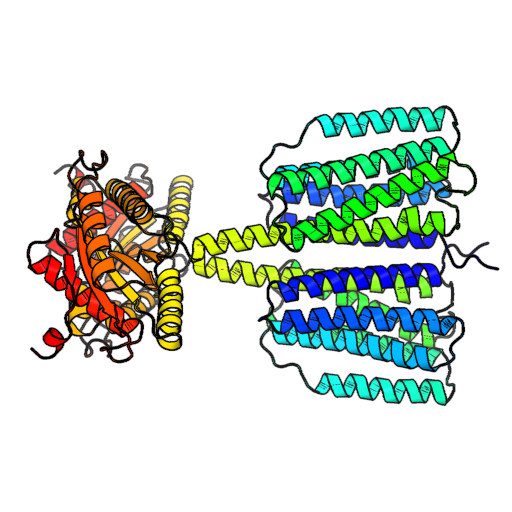.547 1 94.56 262 ASP B O 1
ATOM 5178 N N . LEU B 1 263 ? 7.539 31.406 19.453 1 93.81 263 LEU B N 1
ATOM 5179 C CA . LEU B 1 263 ? 8.539 32.344 18.969 1 93.81 263 LEU B CA 1
ATOM 5180 C C . LEU B 1 263 ? 8.109 33.781 19.234 1 93.81 263 LEU B C 1
ATOM 5182 O O . LEU B 1 263 ? 6.977 34.156 18.906 1 93.81 263 LEU B O 1
ATOM 5186 N N . ASP B 1 264 ? 9.094 34.5 19.812 1 92.69 264 ASP B N 1
ATOM 5187 C CA . ASP B 1 264 ? 8.789 35.906 20.156 1 92.69 264 ASP B CA 1
ATOM 5188 C C . ASP B 1 264 ? 8.766 36.781 18.906 1 92.69 264 ASP B C 1
ATOM 5190 O O . ASP B 1 264 ? 9.703 36.75 18.109 1 92.69 264 ASP B O 1
ATOM 5194 N N . HIS B 1 265 ? 7.699 37.5 18.734 1 88.5 265 HIS B N 1
ATOM 5195 C CA . HIS B 1 265 ? 7.555 38.5 17.672 1 88.5 265 HIS B CA 1
ATOM 5196 C C . HIS B 1 265 ? 7.734 37.875 16.297 1 88.5 265 HIS B C 1
ATOM 5198 O O . HIS B 1 265 ? 8.391 38.469 15.43 1 88.5 265 HIS B O 1
ATOM 5204 N N . PHE B 1 266 ? 7.242 36.75 16.141 1 88.38 266 PHE B N 1
ATOM 5205 C CA . PHE B 1 266 ? 7.395 36.062 14.875 1 88.38 266 PHE B CA 1
ATOM 5206 C C . PHE B 1 266 ? 6.613 36.75 13.773 1 88.38 266 PHE B C 1
ATOM 5208 O O . PHE B 1 266 ? 7.047 36.781 12.617 1 88.38 266 PHE B O 1
ATOM 5215 N N . LYS B 1 267 ? 5.492 37.188 14.117 1 79.25 267 LYS B N 1
ATOM 5216 C CA . LYS B 1 267 ? 4.707 37.969 13.141 1 79.25 267 LYS B CA 1
ATOM 5217 C C . LYS B 1 267 ? 5.508 39.125 12.578 1 79.25 267 LYS B C 1
ATOM 5219 O O . LYS B 1 267 ? 5.391 39.469 11.398 1 79.25 267 LYS B O 1
ATOM 5224 N N . LEU B 1 268 ? 6.211 39.75 13.391 1 82.31 268 LEU B N 1
ATOM 5225 C CA . LEU B 1 268 ? 7.055 40.875 12.969 1 82.31 268 LEU B CA 1
ATOM 5226 C C . LEU B 1 268 ? 8.07 40.406 11.93 1 82.31 268 LEU B C 1
ATOM 5228 O O . LEU B 1 268 ? 8.391 41.156 10.992 1 82.31 268 LEU B O 1
ATOM 5232 N N . ILE B 1 269 ? 8.609 39.312 12.102 1 86.25 269 ILE B N 1
ATOM 5233 C CA . ILE B 1 269 ? 9.555 38.75 11.148 1 86.25 269 ILE B CA 1
ATOM 5234 C C . ILE B 1 269 ? 8.859 38.531 9.805 1 86.25 269 ILE B C 1
ATOM 5236 O O . ILE B 1 269 ? 9.398 38.875 8.75 1 86.25 269 ILE B O 1
ATOM 5240 N N . ASN B 1 270 ? 7.672 38 9.859 1 80.81 270 ASN B N 1
ATOM 5241 C CA . ASN B 1 270 ? 6.914 37.781 8.633 1 80.81 270 ASN B CA 1
ATOM 5242 C C . ASN B 1 270 ? 6.57 39.062 7.926 1 80.81 270 ASN B C 1
ATOM 5244 O O . ASN B 1 270 ? 6.637 39.156 6.695 1 80.81 270 ASN B O 1
ATOM 5248 N N . ASP B 1 271 ? 6.23 39.969 8.719 1 75.25 271 ASP B N 1
ATOM 5249 C CA . ASP B 1 271 ? 5.809 41.281 8.172 1 75.25 271 ASP B CA 1
ATOM 5250 C C . ASP B 1 271 ? 6.988 42.031 7.559 1 75.25 271 ASP B C 1
ATOM 5252 O O . ASP B 1 271 ? 6.828 42.719 6.562 1 75.25 271 ASP B O 1
ATOM 5256 N N . THR B 1 272 ? 8.102 41.906 8.164 1 80.56 272 THR B N 1
ATOM 5257 C CA . THR B 1 272 ? 9.281 42.656 7.766 1 80.56 272 THR B CA 1
ATOM 5258 C C . THR B 1 272 ? 10 41.969 6.609 1 80.56 272 THR B C 1
ATOM 5260 O O . THR B 1 272 ? 10.453 42.656 5.672 1 80.56 272 THR B O 1
ATOM 5263 N N . TYR B 1 273 ? 10.086 40.688 6.695 1 83.06 273 TYR B N 1
ATOM 5264 C CA . TYR B 1 273 ? 10.953 39.969 5.762 1 83.06 273 TYR B CA 1
ATOM 5265 C C . TYR B 1 273 ? 10.156 39.062 4.855 1 83.06 273 TYR B C 1
ATOM 5267 O O . TYR B 1 273 ? 10.703 38.469 3.924 1 83.06 273 TYR B O 1
ATOM 5275 N N . GLY B 1 274 ? 8.961 38.906 5.172 1 79.06 274 GLY B N 1
ATOM 5276 C CA . GLY B 1 274 ? 8.117 38.031 4.363 1 79.06 274 GLY B CA 1
ATOM 5277 C C . GLY B 1 274 ? 7.902 36.688 4.984 1 79.06 274 GLY B C 1
ATOM 5278 O O . GLY B 1 274 ? 8.695 36.25 5.82 1 79.06 274 GLY B O 1
ATOM 5279 N N . HIS B 1 275 ? 6.93 35.938 4.508 1 77.12 275 HIS B N 1
ATOM 5280 C CA . HIS B 1 275 ? 6.562 34.625 5.039 1 77.12 275 HIS B CA 1
ATOM 5281 C C . HIS B 1 275 ? 7.621 33.594 4.711 1 77.12 275 HIS B C 1
ATOM 5283 O O . HIS B 1 275 ? 7.848 32.656 5.492 1 77.12 275 HIS B O 1
ATOM 5289 N N . ASP B 1 276 ? 8.141 33.75 3.621 1 82.31 276 ASP B N 1
ATOM 5290 C CA . ASP B 1 276 ? 9.195 32.812 3.248 1 82.31 276 ASP B CA 1
ATOM 5291 C C . ASP B 1 276 ? 10.367 32.875 4.23 1 82.31 276 ASP B C 1
ATOM 5293 O O . ASP B 1 276 ? 10.961 31.859 4.574 1 82.31 276 ASP B O 1
ATOM 5297 N N . ALA B 1 277 ? 10.688 34.094 4.512 1 84.81 277 ALA B N 1
ATOM 5298 C CA . ALA B 1 277 ? 11.734 34.281 5.512 1 84.81 277 ALA B CA 1
ATOM 5299 C C . ALA B 1 277 ? 11.328 33.656 6.852 1 84.81 277 ALA B C 1
ATOM 5301 O O . ALA B 1 277 ? 12.148 33.031 7.527 1 84.81 277 ALA B O 1
ATOM 5302 N N . GLY B 1 278 ? 10.102 33.875 7.188 1 89 278 GLY B N 1
ATOM 5303 C CA . GLY B 1 278 ? 9.586 33.281 8.406 1 89 278 GLY B CA 1
ATOM 5304 C C . GLY B 1 278 ? 9.656 31.75 8.398 1 89 278 GLY B C 1
ATOM 5305 O O . GLY B 1 278 ? 10.016 31.141 9.406 1 89 278 GLY B O 1
ATOM 5306 N N . ASP B 1 279 ? 9.391 31.234 7.293 1 88.25 279 ASP B N 1
ATOM 5307 C CA . ASP B 1 279 ? 9.453 29.781 7.145 1 88.25 279 ASP B CA 1
ATOM 5308 C C . ASP B 1 279 ? 10.883 29.266 7.352 1 88.25 279 ASP B C 1
ATOM 5310 O O . ASP B 1 279 ? 11.086 28.234 7.973 1 88.25 279 ASP B O 1
ATOM 5314 N N . LYS B 1 280 ? 11.773 29.938 6.805 1 90.81 280 LYS B N 1
ATOM 5315 C CA . LYS B 1 280 ? 13.172 29.547 6.949 1 90.81 280 LYS B CA 1
ATOM 5316 C C . LYS B 1 280 ? 13.617 29.641 8.406 1 90.81 280 LYS B C 1
ATOM 5318 O O . LYS B 1 280 ? 14.344 28.766 8.891 1 90.81 280 LYS B O 1
ATOM 5323 N N . VAL B 1 281 ? 13.188 30.703 9.031 1 92.25 281 VAL B N 1
ATOM 5324 C CA . VAL B 1 281 ? 13.516 30.891 10.438 1 92.25 281 VAL B CA 1
ATOM 5325 C C . VAL B 1 281 ? 12.891 29.766 11.273 1 92.25 281 VAL B C 1
ATOM 5327 O O . VAL B 1 281 ? 13.555 29.172 12.133 1 92.25 281 VAL B O 1
ATOM 5330 N N . LEU B 1 282 ? 11.672 29.516 10.992 1 92.88 282 LEU B N 1
ATOM 5331 C CA . LEU B 1 282 ? 10.953 28.5 11.734 1 92.88 282 LEU B CA 1
ATOM 5332 C C . LEU B 1 282 ? 11.617 27.125 11.555 1 92.88 282 LEU B C 1
ATOM 5334 O O . LEU B 1 282 ? 11.703 26.344 12.508 1 92.88 282 LEU B O 1
ATOM 5338 N N . ARG B 1 283 ? 12.047 26.812 10.414 1 93.38 283 ARG B N 1
ATOM 5339 C CA . ARG B 1 283 ? 12.766 25.578 10.141 1 93.38 283 ARG B CA 1
ATOM 5340 C C . ARG B 1 283 ? 14.047 25.484 10.969 1 93.38 283 ARG B C 1
ATOM 5342 O O . ARG B 1 283 ? 14.352 24.422 11.531 1 93.38 283 ARG B O 1
ATOM 5349 N N . SER B 1 284 ? 14.75 26.562 10.953 1 93.44 284 SER B N 1
ATOM 5350 C CA . SER B 1 284 ? 16.016 26.609 11.695 1 93.44 284 SER B CA 1
ATOM 5351 C C . SER B 1 284 ? 15.781 26.469 13.195 1 93.44 284 SER B C 1
ATOM 5353 O O . SER B 1 284 ? 16.562 25.812 13.891 1 93.44 284 SER B O 1
ATOM 5355 N N . VAL B 1 285 ? 14.773 27.094 13.609 1 94.56 285 VAL B N 1
ATOM 5356 C CA . VAL B 1 285 ? 14.422 27 15.023 1 94.56 285 VAL B CA 1
ATOM 5357 C C . VAL B 1 285 ? 14.086 25.562 15.383 1 94.56 285 VAL B C 1
ATOM 5359 O O . VAL B 1 285 ? 14.586 25.031 16.375 1 94.56 285 VAL B O 1
ATOM 5362 N N . ALA B 1 286 ? 13.234 24.984 14.594 1 94.62 286 ALA B N 1
ATOM 5363 C CA . ALA B 1 286 ? 12.828 23.594 14.844 1 94.62 286 ALA B CA 1
ATOM 5364 C C . ALA B 1 286 ? 14.031 22.656 14.844 1 94.62 286 ALA B C 1
ATOM 5366 O O . ALA B 1 286 ? 14.125 21.766 15.672 1 94.62 286 ALA B O 1
ATOM 5367 N N . LEU B 1 287 ? 14.891 22.891 13.922 1 93.06 287 LEU B N 1
ATOM 5368 C CA . LEU B 1 287 ? 16.094 22.078 13.828 1 93.06 287 LEU B CA 1
ATOM 5369 C C . LEU B 1 287 ? 16.969 22.266 15.062 1 93.06 287 LEU B C 1
ATOM 5371 O O . LEU B 1 287 ? 17.5 21.281 15.609 1 93.06 287 LEU B O 1
ATOM 5375 N N . THR B 1 288 ? 17.172 23.469 15.469 1 93.31 288 THR B N 1
ATOM 5376 C CA . THR B 1 288 ? 17.984 23.781 16.641 1 93.31 288 THR B CA 1
ATOM 5377 C C . THR B 1 288 ? 17.406 23.141 17.891 1 93.31 288 THR B C 1
ATOM 5379 O O . THR B 1 288 ? 18.141 22.547 18.688 1 93.31 288 THR B O 1
ATOM 5382 N N . LEU B 1 289 ? 16.156 23.25 18.047 1 94.19 289 LEU B N 1
ATOM 5383 C CA . LEU B 1 289 ? 15.508 22.672 19.219 1 94.19 289 LEU B CA 1
ATOM 5384 C C . LEU B 1 289 ? 15.617 21.141 19.188 1 94.19 289 LEU B C 1
ATOM 5386 O O . LEU B 1 289 ? 15.891 20.516 20.219 1 94.19 289 LEU B O 1
ATOM 5390 N N . SER B 1 290 ? 15.352 20.609 18.047 1 93.5 290 SER B N 1
ATOM 5391 C CA . SER B 1 290 ? 15.438 19.156 17.875 1 93.5 290 SER B CA 1
ATOM 5392 C C . SER B 1 290 ? 16.828 18.641 18.234 1 93.5 290 SER B C 1
ATOM 5394 O O . SER B 1 290 ? 16.953 17.562 18.828 1 93.5 290 SER B O 1
ATOM 5396 N N . ASN B 1 291 ? 17.828 19.375 17.859 1 90.88 291 ASN B N 1
ATOM 5397 C CA . ASN B 1 291 ? 19.203 18.984 18.125 1 90.88 291 ASN B CA 1
ATOM 5398 C C . ASN B 1 291 ? 19.547 19.109 19.594 1 90.88 291 ASN B C 1
ATOM 5400 O O . ASN B 1 291 ? 20.5 18.469 20.078 1 90.88 291 ASN B O 1
ATOM 5404 N N . THR B 1 292 ? 18.828 19.906 20.297 1 92.38 292 THR B N 1
ATOM 5405 C CA . THR B 1 292 ? 19.109 20.141 21.703 1 92.38 292 THR B CA 1
ATOM 5406 C C . THR B 1 292 ? 18.391 19.109 22.578 1 92.38 292 THR B C 1
ATOM 5408 O O . THR B 1 292 ? 18.781 18.859 23.719 1 92.38 292 THR B O 1
ATOM 5411 N N . CYS B 1 293 ? 17.328 18.531 22.031 1 90.81 293 CYS B N 1
ATOM 5412 C CA . CYS B 1 293 ? 16.531 17.547 22.75 1 90.81 293 CYS B CA 1
ATOM 5413 C C . CYS B 1 293 ? 17.156 16.156 22.656 1 90.81 293 CYS B C 1
ATOM 5415 O O . CYS B 1 293 ? 18.047 15.938 21.844 1 90.81 293 CYS B O 1
ATOM 5417 N N . ARG B 1 294 ? 16.688 15.266 23.578 1 82.81 294 ARG B N 1
ATOM 5418 C CA . ARG B 1 294 ? 17.078 13.867 23.516 1 82.81 294 ARG B CA 1
ATOM 5419 C C . ARG B 1 294 ? 16.281 13.125 22.438 1 82.81 294 ARG B C 1
ATOM 5421 O O . ARG B 1 294 ? 15.227 13.594 22 1 82.81 294 ARG B O 1
ATOM 5428 N N . ASN B 1 295 ? 16.781 12.016 22.078 1 76.62 295 ASN B N 1
ATOM 5429 C CA . ASN B 1 295 ? 16.109 11.172 21.094 1 76.62 295 ASN B CA 1
ATOM 5430 C C . ASN B 1 295 ? 14.773 10.656 21.625 1 76.62 295 ASN B C 1
ATOM 5432 O O . ASN B 1 295 ? 13.867 10.352 20.844 1 76.62 295 ASN B O 1
ATOM 5436 N N . THR B 1 296 ? 14.656 10.555 22.906 1 78.31 296 THR B N 1
ATOM 5437 C CA . THR B 1 296 ? 13.438 10.039 23.516 1 78.31 296 THR B CA 1
ATOM 5438 C C . THR B 1 296 ? 12.391 11.141 23.656 1 78.31 296 THR B C 1
ATOM 5440 O O . THR B 1 296 ? 11.219 10.867 23.891 1 78.31 296 THR B O 1
ATOM 5443 N N . ASP B 1 297 ? 12.891 12.383 23.469 1 90.25 297 ASP B N 1
ATOM 5444 C CA . ASP B 1 297 ? 11.953 13.5 23.547 1 90.25 297 ASP B CA 1
ATOM 5445 C C . ASP B 1 297 ? 11.125 13.609 22.266 1 90.25 297 ASP B C 1
ATOM 5447 O O . ASP B 1 297 ? 11.578 13.211 21.188 1 90.25 297 ASP B O 1
ATOM 5451 N N . ILE B 1 298 ? 9.898 14.047 22.438 1 90.25 298 ILE B N 1
ATOM 5452 C CA . ILE B 1 298 ? 8.977 14.211 21.328 1 90.25 298 ILE B CA 1
ATOM 5453 C C . ILE B 1 298 ? 8.773 15.695 21.031 1 90.25 298 ILE B C 1
ATOM 5455 O O . ILE B 1 298 ? 8.211 16.422 21.844 1 90.25 298 ILE B O 1
ATOM 5459 N N . ILE B 1 299 ? 9.297 16.109 19.906 1 94.25 299 ILE B N 1
ATOM 5460 C CA . ILE B 1 299 ? 9.148 17.516 19.516 1 94.25 299 ILE B CA 1
ATOM 5461 C C . ILE B 1 299 ? 8.219 17.625 18.312 1 94.25 299 ILE B C 1
ATOM 5463 O O . ILE B 1 299 ? 8.312 16.844 17.375 1 94.25 299 ILE B O 1
ATOM 5467 N N . GLY B 1 300 ? 7.277 18.5 18.375 1 94.12 300 GLY B N 1
ATOM 5468 C CA . GLY B 1 300 ? 6.34 18.703 17.297 1 94.12 300 GLY B CA 1
ATOM 5469 C C . GLY B 1 300 ? 5.875 20.141 17.156 1 94.12 300 GLY B C 1
ATOM 5470 O O . GLY B 1 300 ? 6.062 20.953 18.078 1 94.12 300 GLY B O 1
ATOM 5471 N N . ARG B 1 301 ? 5.391 20.469 15.969 1 91.5 301 ARG B N 1
ATOM 5472 C CA . ARG B 1 301 ? 4.777 21.766 15.727 1 91.5 301 ARG B CA 1
ATOM 5473 C C . ARG B 1 301 ? 3.309 21.766 16.125 1 91.5 301 ARG B C 1
ATOM 5475 O O . ARG B 1 301 ? 2.51 21 15.594 1 91.5 301 ARG B O 1
ATOM 5482 N N . TYR B 1 302 ? 2.994 22.5 17.125 1 86.94 302 TYR B N 1
ATOM 5483 C CA . TYR B 1 302 ? 1.653 22.5 17.703 1 86.94 302 TYR B CA 1
ATOM 5484 C C . TYR B 1 302 ? 0.767 23.531 17.016 1 86.94 302 TYR B C 1
ATOM 5486 O O . TYR B 1 302 ? -0.45 23.359 16.922 1 86.94 302 TYR B O 1
ATOM 5494 N N . GLY B 1 303 ? 1.327 24.594 16.594 1 80.62 303 GLY B N 1
ATOM 5495 C CA . GLY B 1 303 ? 0.648 25.688 15.906 1 80.62 303 GLY B CA 1
ATOM 5496 C C . GLY B 1 303 ? 1.516 26.375 14.867 1 80.62 303 GLY B C 1
ATOM 5497 O O . GLY B 1 303 ? 2.471 25.781 14.359 1 80.62 303 GLY B O 1
ATOM 5498 N N . GLY B 1 304 ? 1.074 27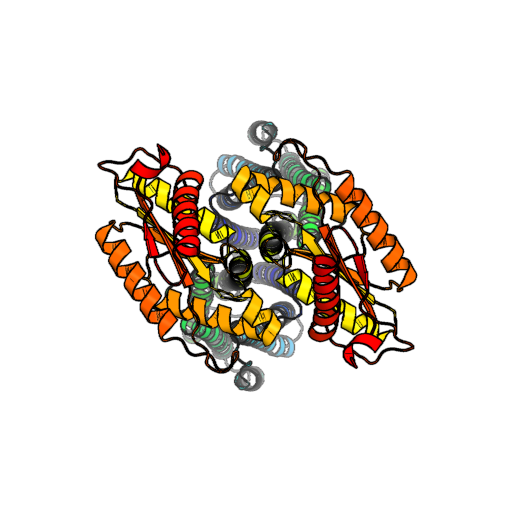.531 14.438 1 80.38 304 GLY B N 1
ATOM 5499 C CA . GLY B 1 304 ? 1.852 28.266 13.461 1 80.38 304 GLY B CA 1
ATOM 5500 C C . GLY B 1 304 ? 3.291 28.484 13.883 1 80.38 304 GLY B C 1
ATOM 5501 O O . GLY B 1 304 ? 4.219 28.031 13.211 1 80.38 304 GLY B O 1
ATOM 5502 N N . GLU B 1 305 ? 3.41 29.172 14.984 1 89.69 305 GLU B N 1
ATOM 5503 C CA . GLU B 1 305 ? 4.738 29.469 15.516 1 89.69 305 GLU B CA 1
ATOM 5504 C C . GLU B 1 305 ? 4.953 28.766 16.859 1 89.69 305 GLU B C 1
ATOM 5506 O O . GLU B 1 305 ? 5.906 29.078 17.578 1 89.69 305 GLU B O 1
ATOM 5511 N N . GLU B 1 306 ? 4.027 27.891 17.156 1 91.81 306 GLU B N 1
ATOM 5512 C CA . GLU B 1 306 ? 4.074 27.203 18.453 1 91.81 306 GLU B CA 1
ATOM 5513 C C . GLU B 1 306 ? 4.645 25.797 18.297 1 91.81 306 GLU B C 1
ATOM 5515 O O . GLU B 1 306 ? 4.285 25.078 17.375 1 91.81 306 GLU B O 1
ATOM 5520 N N . LEU B 1 307 ? 5.586 25.5 19.156 1 95.81 307 LEU B N 1
ATOM 5521 C CA . LEU B 1 307 ? 6.184 24.172 19.234 1 95.81 307 LEU B CA 1
ATOM 5522 C C . LEU B 1 307 ? 5.934 23.547 20.609 1 95.81 307 LEU B C 1
ATOM 5524 O O . LEU B 1 307 ? 5.641 24.25 21.578 1 95.81 307 LEU B O 1
ATOM 5528 N N . CYS B 1 308 ? 5.922 22.312 20.641 1 96.25 308 CYS B N 1
ATOM 5529 C CA . CYS B 1 308 ? 5.715 21.562 21.875 1 96.25 308 CYS B CA 1
ATOM 5530 C C . CYS B 1 308 ? 6.703 20.422 22 1 96.25 308 CYS B C 1
ATOM 5532 O O . CYS B 1 308 ? 7.016 19.75 21 1 96.25 308 CYS B O 1
ATOM 5534 N N . ILE B 1 309 ? 7.242 20.219 23.172 1 96.56 309 ILE B N 1
ATOM 5535 C CA . ILE B 1 309 ? 8.148 19.109 23.453 1 96.56 309 ILE B CA 1
ATOM 5536 C C . ILE B 1 309 ? 7.621 18.281 24.625 1 96.56 309 ILE B C 1
ATOM 5538 O O . ILE B 1 309 ? 7.273 18.844 25.672 1 96.56 309 ILE B O 1
ATOM 5542 N N . VAL B 1 310 ? 7.516 17.031 24.422 1 95.62 310 VAL B N 1
ATOM 5543 C CA . VAL B 1 310 ? 7.164 16.109 25.484 1 95.62 310 VAL B CA 1
ATOM 5544 C C . VAL B 1 310 ? 8.398 15.297 25.891 1 95.62 310 VAL B C 1
ATOM 5546 O O . VAL B 1 310 ? 9.047 14.672 25.047 1 95.62 310 VAL B O 1
ATOM 5549 N N . CYS B 1 311 ? 8.734 15.344 27.156 1 95.69 311 CYS B N 1
ATOM 5550 C CA . CYS B 1 311 ? 9.914 14.664 27.672 1 95.69 311 CYS B CA 1
ATOM 5551 C C . CYS B 1 311 ? 9.523 13.578 28.672 1 95.69 311 CYS B C 1
ATOM 5553 O O . CYS B 1 311 ? 9.344 13.852 29.859 1 95.69 311 CYS B O 1
ATOM 5555 N N . PRO B 1 312 ? 9.555 12.367 28.156 1 91.38 312 PRO B N 1
ATOM 5556 C CA . PRO B 1 312 ? 9.258 11.273 29.094 1 91.38 312 PRO B CA 1
ATOM 5557 C C . PRO B 1 312 ? 10.367 11.055 30.109 1 91.38 312 PRO B C 1
ATOM 5559 O O . PRO B 1 312 ? 11.539 11.344 29.844 1 91.38 312 PRO B O 1
ATOM 5562 N N . HIS B 1 313 ? 9.992 10.625 31.25 1 90.94 313 HIS B N 1
ATOM 5563 C CA . HIS B 1 313 ? 10.938 10.273 32.312 1 90.94 313 HIS B CA 1
ATOM 5564 C C . HIS B 1 313 ? 11.844 11.453 32.656 1 90.94 313 HIS B C 1
ATOM 5566 O O . HIS B 1 313 ? 13.07 11.297 32.719 1 90.94 313 HIS B O 1
ATOM 5572 N N . THR B 1 314 ? 11.25 12.562 32.719 1 93.56 314 THR B N 1
ATOM 5573 C CA . THR B 1 314 ? 12.023 13.781 32.969 1 93.56 314 THR B CA 1
ATOM 5574 C C . THR B 1 314 ? 11.477 14.531 34.156 1 93.56 314 THR B C 1
ATOM 5576 O O . THR B 1 314 ? 10.305 14.93 34.188 1 93.56 314 THR B O 1
ATOM 5579 N N . THR B 1 315 ? 12.344 14.727 35.156 1 93.56 315 THR B N 1
ATOM 5580 C CA . THR B 1 315 ? 11.961 15.414 36.375 1 93.56 315 THR B CA 1
ATOM 5581 C C . THR B 1 315 ? 11.969 16.922 36.188 1 93.56 315 THR B C 1
ATOM 5583 O O . THR B 1 315 ? 12.43 17.422 35.156 1 93.56 315 THR B O 1
ATOM 5586 N N . LYS B 1 316 ? 11.445 17.578 37.188 1 94 316 LYS B N 1
ATOM 5587 C CA . LYS B 1 316 ? 11.375 19.031 37.125 1 94 316 LYS B CA 1
ATOM 5588 C C . LYS B 1 316 ? 12.766 19.641 36.969 1 94 316 LYS B C 1
ATOM 5590 O O . LYS B 1 316 ? 12.945 20.578 36.188 1 94 316 LYS B O 1
ATOM 5595 N N . GLU B 1 317 ? 13.68 19.156 37.688 1 94.75 317 GLU B N 1
ATOM 5596 C CA . GLU B 1 317 ? 15.047 19.672 37.656 1 94.75 317 GLU B CA 1
ATOM 5597 C C . GLU B 1 317 ? 15.68 19.453 36.281 1 94.75 317 GLU B C 1
ATOM 5599 O O . GLU B 1 317 ? 16.297 20.359 35.719 1 94.75 317 GLU B O 1
ATOM 5604 N N . GLU B 1 318 ? 15.5 18.281 35.812 1 94.12 318 GLU B N 1
ATOM 5605 C CA . GLU B 1 318 ? 16.047 17.953 34.5 1 94.12 318 GLU B CA 1
ATOM 5606 C C . GLU B 1 318 ? 15.398 18.797 33.406 1 94.12 318 GLU B C 1
ATOM 5608 O O . GLU B 1 318 ? 16.062 19.219 32.469 1 94.12 318 GLU B O 1
ATOM 5613 N N . ALA B 1 319 ? 14.117 18.984 33.531 1 96.44 319 ALA B N 1
ATOM 5614 C CA . ALA B 1 319 ? 13.375 19.766 32.531 1 96.44 319 ALA B CA 1
ATOM 5615 C C . ALA B 1 319 ? 13.82 21.234 32.562 1 96.44 319 ALA B C 1
ATOM 5617 O O . ALA B 1 319 ? 13.914 21.875 31.5 1 96.44 319 ALA B O 1
ATOM 5618 N N . THR B 1 320 ? 14 21.703 33.75 1 95.94 320 THR B N 1
ATOM 5619 C CA . THR B 1 320 ? 14.469 23.078 33.875 1 95.94 320 THR B CA 1
ATOM 5620 C C . THR B 1 320 ? 15.828 23.266 33.188 1 95.94 320 THR B C 1
ATOM 5622 O O . THR B 1 320 ? 16.062 24.25 32.531 1 95.94 320 THR B O 1
ATOM 5625 N N . ALA B 1 321 ? 16.656 22.344 33.406 1 96.25 321 ALA B N 1
ATOM 5626 C CA . ALA B 1 321 ? 17.969 22.391 32.781 1 96.25 321 ALA B CA 1
ATOM 5627 C C . ALA B 1 321 ? 17.844 22.344 31.266 1 96.25 321 ALA B C 1
ATOM 5629 O O . ALA B 1 321 ? 18.547 23.078 30.562 1 96.25 321 ALA B O 1
ATOM 5630 N N . LEU B 1 322 ? 17.031 21.484 30.812 1 95.69 322 LEU B N 1
ATOM 5631 C CA . LEU B 1 322 ? 16.812 21.391 29.375 1 95.69 322 LEU B CA 1
ATOM 5632 C C . LEU B 1 322 ? 16.25 22.703 28.844 1 95.69 322 LEU B C 1
ATOM 5634 O O . LEU B 1 322 ? 16.656 23.172 27.766 1 95.69 322 LEU B O 1
ATOM 5638 N N . GLY B 1 323 ? 15.289 23.25 29.516 1 96.69 323 GLY B N 1
ATOM 5639 C CA . GLY B 1 323 ? 14.711 24.516 29.094 1 96.69 323 GLY B CA 1
ATOM 5640 C C . GLY B 1 323 ? 15.734 25.625 28.953 1 96.69 323 GLY B C 1
ATOM 5641 O O . GLY B 1 323 ? 15.68 26.406 28 1 96.69 323 GLY B O 1
ATOM 5642 N N . GLU B 1 324 ? 16.594 25.688 29.859 1 95.75 324 GLU B N 1
ATOM 5643 C CA . GLU B 1 324 ? 17.656 26.688 29.812 1 95.75 324 GLU B CA 1
ATOM 5644 C C . GLU B 1 324 ? 18.562 26.453 28.594 1 95.75 324 GLU B C 1
ATOM 5646 O O . GLU B 1 324 ? 18.984 27.422 27.938 1 95.75 324 GLU B O 1
ATOM 5651 N N . ARG B 1 325 ? 18.859 25.266 28.391 1 95.94 325 ARG B N 1
ATOM 5652 C CA . ARG B 1 325 ? 19.672 24.938 27.219 1 95.94 325 ARG B CA 1
ATOM 5653 C C . ARG B 1 325 ? 18.969 25.328 25.938 1 95.94 325 ARG B C 1
ATOM 5655 O O . ARG B 1 325 ? 19.594 25.781 24.984 1 95.94 325 ARG B O 1
ATOM 5662 N N . LEU B 1 326 ? 17.688 25.094 25.906 1 96 326 LEU B N 1
ATOM 5663 C CA . LEU B 1 326 ? 16.891 25.438 24.734 1 96 326 LEU B CA 1
ATOM 5664 C C . LEU B 1 326 ? 16.906 26.953 24.484 1 96 326 LEU B C 1
ATOM 5666 O O . LEU B 1 326 ? 17.078 27.391 23.359 1 96 326 LEU B O 1
ATOM 5670 N N . LEU B 1 327 ? 16.703 27.688 25.531 1 95.5 327 LEU B N 1
ATOM 5671 C CA . LEU B 1 327 ? 16.719 29.141 25.438 1 95.5 327 LEU B CA 1
ATOM 5672 C C . LEU B 1 327 ? 18.078 29.641 24.938 1 95.5 327 LEU B C 1
ATOM 5674 O O . LEU B 1 327 ? 18.125 30.516 24.078 1 95.5 327 LEU B O 1
ATOM 5678 N N . GLU B 1 328 ? 19.078 29.078 25.469 1 93.94 328 GLU B N 1
ATOM 5679 C CA . GLU B 1 328 ? 20.422 29.469 25.078 1 93.94 328 GLU B CA 1
ATOM 5680 C C . GLU B 1 328 ? 20.703 29.125 23.609 1 93.94 328 GLU B C 1
ATOM 5682 O O . GLU B 1 328 ? 21.328 29.922 22.891 1 93.94 328 GLU B O 1
ATOM 5687 N N . ALA B 1 329 ? 20.328 28 23.25 1 93.38 329 ALA B N 1
ATOM 5688 C CA . ALA B 1 329 ? 20.531 27.562 21.859 1 93.38 329 ALA B CA 1
ATOM 5689 C C . ALA B 1 329 ? 19.844 28.5 20.891 1 93.38 329 ALA B C 1
ATOM 5691 O O . ALA B 1 329 ? 20.391 28.797 19.812 1 93.38 329 ALA B O 1
ATOM 5692 N N . LEU B 1 330 ? 18.672 28.938 21.156 1 91.94 330 LEU B N 1
ATOM 5693 C CA . LEU B 1 330 ? 17.922 29.812 20.266 1 91.94 330 LEU B CA 1
ATOM 5694 C C . LEU B 1 330 ? 18.484 31.234 20.281 1 91.94 330 LEU B C 1
ATOM 5696 O O . LEU B 1 330 ? 18.469 31.922 19.266 1 91.94 330 LEU B O 1
ATOM 5700 N N . ARG B 1 331 ? 18.922 31.609 21.438 1 88.19 331 ARG B N 1
ATOM 5701 C CA . ARG B 1 331 ? 19.531 32.938 21.547 1 88.19 331 ARG B CA 1
ATOM 5702 C C . ARG B 1 331 ? 20.75 33.062 20.641 1 88.19 331 ARG B C 1
ATOM 5704 O O . ARG B 1 331 ? 21.047 34.156 20.141 1 88.19 331 ARG B O 1
ATOM 5711 N N . ASN B 1 332 ? 21.359 32.031 20.453 1 87.12 332 ASN B N 1
ATOM 5712 C CA . ASN B 1 332 ? 22.578 32.031 19.641 1 87.12 332 ASN B CA 1
ATOM 5713 C C . ASN B 1 332 ? 22.266 31.828 18.156 1 87.12 332 ASN B C 1
ATOM 5715 O O . ASN B 1 332 ? 23.156 31.906 17.312 1 87.12 332 ASN B O 1
ATOM 5719 N N . LEU B 1 333 ? 21.047 31.547 17.938 1 86.88 333 LEU B N 1
ATOM 5720 C CA . LEU B 1 333 ? 20.656 31.312 16.547 1 86.88 333 LEU B CA 1
ATOM 5721 C C . LEU B 1 333 ? 20.578 32.625 15.773 1 86.88 333 LEU B C 1
ATOM 5723 O O . LEU B 1 333 ? 19.906 33.562 16.203 1 86.88 333 LEU B O 1
ATOM 5727 N N . ARG B 1 334 ? 21.422 32.812 14.75 1 83.81 334 ARG B N 1
ATOM 5728 C CA . ARG B 1 334 ? 21.391 33.906 13.805 1 83.81 334 ARG B CA 1
ATOM 5729 C C . ARG B 1 334 ? 21.047 33.438 12.398 1 83.81 334 ARG B C 1
ATOM 5731 O O . ARG B 1 334 ? 21.641 32.469 11.906 1 83.81 334 ARG B O 1
ATOM 5738 N N . HIS B 1 335 ? 19.953 34.031 11.93 1 83.94 335 HIS B N 1
ATOM 5739 C CA . HIS B 1 335 ? 19.547 33.562 10.609 1 83.94 335 HIS B CA 1
ATOM 5740 C C . HIS B 1 335 ? 19.625 34.688 9.57 1 83.94 335 HIS B C 1
ATOM 5742 O O . HIS B 1 335 ? 19.062 35.75 9.781 1 83.94 335 HIS B O 1
ATOM 5748 N N . PRO B 1 336 ? 20.203 34.406 8.477 1 82.75 336 PRO B N 1
ATOM 5749 C CA . PRO B 1 336 ? 20.359 35.438 7.438 1 82.75 336 PRO B CA 1
ATOM 5750 C C . PRO B 1 336 ? 19.031 35.906 6.863 1 82.75 336 PRO B C 1
ATOM 5752 O O . PRO B 1 336 ? 18.922 37.031 6.395 1 82.75 336 PRO B O 1
ATOM 5755 N N . ALA B 1 337 ? 18.094 35.094 6.973 1 82.56 337 ALA B N 1
ATOM 5756 C CA . ALA B 1 337 ? 16.797 35.406 6.371 1 82.56 337 ALA B CA 1
ATOM 5757 C C . ALA B 1 337 ? 16.141 36.594 7.09 1 82.56 337 ALA B C 1
ATOM 5759 O O . ALA B 1 337 ? 15.273 37.281 6.535 1 82.56 337 ALA B O 1
ATOM 5760 N N . CYS B 1 338 ? 16.547 36.844 8.305 1 83.12 338 CYS B N 1
ATOM 5761 C CA . CYS B 1 338 ? 16.031 37.969 9.055 1 83.12 338 CYS B CA 1
ATOM 5762 C C . CYS B 1 338 ? 17.156 38.938 9.461 1 83.12 338 CYS B C 1
ATOM 5764 O O . CYS B 1 338 ? 17.172 39.438 10.586 1 83.12 338 CYS B O 1
ATOM 5766 N N . ASP B 1 339 ? 18.078 39.125 8.609 1 86.12 339 ASP B N 1
ATOM 5767 C CA . ASP B 1 339 ? 19.188 40.062 8.789 1 86.12 339 ASP B CA 1
ATOM 5768 C C . ASP B 1 339 ? 20.016 39.688 10.023 1 86.12 339 ASP B C 1
ATOM 5770 O O . ASP B 1 339 ? 20.438 40.562 10.773 1 86.12 339 ASP B O 1
ATOM 5774 N N . ASN B 1 340 ? 20.031 38.438 10.344 1 86.38 340 ASN B N 1
ATOM 5775 C CA . ASN B 1 340 ? 20.844 37.875 11.422 1 86.38 340 ASN B CA 1
ATOM 5776 C C . ASN B 1 340 ? 20.422 38.438 12.781 1 86.38 340 ASN B C 1
ATOM 5778 O O . ASN B 1 340 ? 21.25 38.594 13.672 1 86.38 340 ASN B O 1
ATOM 5782 N N . ARG B 1 341 ? 19.172 38.719 12.773 1 83.25 341 ARG B N 1
ATOM 5783 C CA . ARG B 1 341 ? 18.625 39.125 14.062 1 83.25 341 ARG B CA 1
ATOM 5784 C C . ARG B 1 341 ? 18.453 37.938 14.992 1 83.25 341 ARG B C 1
ATOM 5786 O O . ARG B 1 341 ? 18.344 36.812 14.531 1 83.25 341 ARG B O 1
ATOM 5793 N N . HIS B 1 342 ? 18.531 38.344 16.281 1 86.44 342 HIS B N 1
ATOM 5794 C CA . HIS B 1 342 ? 18.344 37.281 17.266 1 86.44 342 HIS B CA 1
ATOM 5795 C C . HIS B 1 342 ? 16.891 36.812 17.297 1 86.44 342 HIS B C 1
ATOM 5797 O O . HIS B 1 342 ? 15.969 37.625 17.234 1 86.44 342 HIS B O 1
ATOM 5803 N N . VAL B 1 343 ? 16.734 35.531 17.234 1 89.75 343 VAL B N 1
ATOM 5804 C CA . VAL B 1 343 ? 15.422 34.938 17.406 1 89.75 343 VAL B CA 1
ATOM 5805 C C . VAL B 1 343 ? 15.258 34.438 18.844 1 89.75 343 VAL B C 1
ATOM 5807 O O . VAL B 1 343 ? 16.141 33.75 19.375 1 89.75 343 VAL B O 1
ATOM 5810 N N . THR B 1 344 ? 14.258 34.969 19.531 1 92.12 344 THR B N 1
ATOM 5811 C CA . THR B 1 344 ? 14 34.531 20.891 1 92.12 344 THR B CA 1
ATOM 5812 C C . THR B 1 344 ? 12.664 33.812 21 1 92.12 344 THR B C 1
ATOM 5814 O O . THR B 1 344 ? 11.852 33.875 20.078 1 92.12 344 THR B O 1
ATOM 5817 N N . CYS B 1 345 ? 12.57 33.031 22.062 1 95.06 345 CYS B N 1
ATOM 5818 C CA . CYS B 1 345 ? 11.32 32.344 22.297 1 95.06 345 CYS B CA 1
ATOM 5819 C C . CYS B 1 345 ? 10.93 32.406 23.766 1 95.06 345 CYS B C 1
ATOM 5821 O O . CYS B 1 345 ? 11.742 32.75 24.625 1 95.06 345 CYS B O 1
ATOM 5823 N N . SER B 1 346 ? 9.672 32.219 24.016 1 96.81 346 SER B N 1
ATOM 5824 C CA . SER B 1 346 ? 9.125 32.031 25.359 1 96.81 346 SER B CA 1
ATOM 5825 C C . SER B 1 346 ? 8.719 30.594 25.594 1 96.81 346 SER B C 1
ATOM 5827 O O . SER B 1 346 ? 8.203 29.922 24.703 1 96.81 346 SER B O 1
ATOM 5829 N N . ILE B 1 347 ? 9.016 30.141 26.844 1 97.19 347 ILE B N 1
ATOM 5830 C CA . ILE B 1 347 ? 8.781 28.719 27.125 1 97.19 347 ILE B CA 1
ATOM 5831 C C . ILE B 1 347 ? 7.918 28.562 28.375 1 97.19 347 ILE B C 1
ATOM 5833 O O . ILE B 1 347 ? 8.156 29.219 29.391 1 97.19 347 ILE B O 1
ATOM 5837 N N . GLY B 1 348 ? 6.879 27.812 28.234 1 96.88 348 GLY B N 1
ATOM 5838 C CA . GLY B 1 348 ? 6.117 27.328 29.359 1 96.88 348 GLY B CA 1
ATOM 5839 C C . GLY B 1 348 ? 6.379 25.875 29.688 1 96.88 348 GLY B C 1
ATOM 5840 O O . GLY B 1 348 ? 6.34 25.016 28.797 1 96.88 348 GLY B O 1
ATOM 5841 N N . LEU B 1 349 ? 6.625 25.625 31 1 97.25 349 LEU B N 1
ATOM 5842 C CA . LEU B 1 349 ? 6.996 24.281 31.406 1 97.25 349 LEU B CA 1
ATOM 5843 C C . LEU B 1 349 ? 6.031 23.75 32.469 1 97.25 349 LEU B C 1
ATOM 5845 O O . LEU B 1 349 ? 5.645 24.469 33.375 1 97.25 349 LEU B O 1
ATOM 5849 N N . TYR B 1 350 ? 5.598 22.547 32.219 1 96.44 350 TYR B N 1
ATOM 5850 C CA . TYR B 1 350 ? 4.875 21.812 33.25 1 96.44 350 TYR B CA 1
ATOM 5851 C C . TYR B 1 350 ? 5.465 20.406 33.438 1 96.44 350 TYR B C 1
ATOM 5853 O O . TYR B 1 350 ? 5.785 19.734 32.438 1 96.44 350 TYR B O 1
ATOM 5861 N N . THR B 1 351 ? 5.68 20.031 34.656 1 95.88 351 THR B N 1
ATOM 5862 C CA . THR B 1 351 ? 6.168 18.703 35 1 95.88 351 THR B CA 1
ATOM 5863 C C . THR B 1 351 ? 5.195 17.984 35.906 1 95.88 351 THR B C 1
ATOM 5865 O O . THR B 1 351 ? 4.793 18.531 36.938 1 95.88 351 THR B O 1
ATOM 5868 N N . TRP B 1 352 ? 4.82 16.797 35.469 1 94.12 352 TRP B N 1
ATOM 5869 C CA . TRP B 1 352 ? 3.982 15.953 36.344 1 94.12 352 TRP B CA 1
ATOM 5870 C C . TRP B 1 352 ? 4.836 15.062 37.219 1 94.12 352 TRP B C 1
ATOM 5872 O O . TRP B 1 352 ? 5.688 14.32 36.75 1 94.12 352 TRP B O 1
ATOM 5882 N N . ASN B 1 353 ? 4.645 15.234 38.469 1 91.69 353 ASN B N 1
ATOM 5883 C CA . ASN B 1 353 ? 5.324 14.414 39.469 1 91.69 353 ASN B CA 1
ATOM 5884 C C . ASN B 1 353 ? 4.406 13.328 40.031 1 91.69 353 ASN B C 1
ATOM 5886 O O . ASN B 1 353 ? 3.424 13.625 40.719 1 91.69 353 ASN B O 1
ATOM 5890 N N . PRO B 1 354 ? 4.754 12.078 39.781 1 88.62 354 PRO B N 1
ATOM 5891 C CA . PRO B 1 354 ? 3.883 10.977 40.219 1 88.62 354 PRO B CA 1
ATOM 5892 C C . PRO B 1 354 ? 3.711 10.914 41.719 1 88.62 354 PRO B C 1
ATOM 5894 O O . PRO B 1 354 ? 2.738 10.336 42.219 1 88.62 354 PRO B O 1
ATOM 5897 N N . HIS B 1 355 ? 4.57 11.484 42.5 1 86.94 355 HIS B N 1
ATOM 5898 C CA . HIS B 1 355 ? 4.555 11.344 43.938 1 86.94 355 HIS B CA 1
ATOM 5899 C C . HIS B 1 355 ? 3.732 12.453 44.594 1 86.94 355 HIS B C 1
ATOM 5901 O O . HIS B 1 355 ? 3.254 12.297 45.719 1 86.94 355 HIS B O 1
ATOM 5907 N N . ILE B 1 356 ? 3.551 13.555 43.875 1 86.12 356 ILE B N 1
ATOM 5908 C CA . ILE B 1 356 ? 2.908 14.695 44.531 1 86.12 356 ILE B CA 1
ATOM 5909 C C . ILE B 1 356 ? 1.668 15.109 43.75 1 86.12 356 ILE B C 1
ATOM 5911 O O . ILE B 1 356 ? 0.725 15.672 44.312 1 86.12 356 ILE B O 1
ATOM 5915 N N . ASP B 1 357 ? 1.671 14.844 42.469 1 88.06 357 ASP B N 1
ATOM 5916 C CA . ASP B 1 357 ? 0.617 15.367 41.625 1 88.06 357 ASP B CA 1
ATOM 5917 C C . ASP B 1 357 ? -0.474 14.328 41.375 1 88.06 357 ASP B C 1
ATOM 5919 O O . ASP B 1 357 ? -0.198 13.125 41.375 1 88.06 357 ASP B O 1
ATOM 5923 N N . LEU B 1 358 ? -1.658 14.859 41.219 1 85.75 358 LEU B N 1
ATOM 5924 C CA . LEU B 1 358 ? -2.756 13.992 40.812 1 85.75 358 LEU B CA 1
ATOM 5925 C C . LEU B 1 358 ? -2.652 13.656 39.312 1 85.75 358 LEU B C 1
ATOM 5927 O O . LEU B 1 358 ? -2.074 14.414 38.531 1 85.75 358 LEU B O 1
ATOM 5931 N N . ALA B 1 359 ? -3.229 12.539 39.031 1 85 359 ALA B N 1
ATOM 5932 C CA . ALA B 1 359 ? -3.223 12.125 37.625 1 85 359 ALA B CA 1
ATOM 5933 C C . ALA B 1 359 ? -3.865 13.188 36.75 1 85 359 ALA B C 1
ATOM 5935 O O . ALA B 1 359 ? -4.875 13.797 37.125 1 85 359 ALA B O 1
ATOM 5936 N N . ALA B 1 360 ? -3.162 13.523 35.688 1 87.31 360 ALA B N 1
ATOM 5937 C CA . ALA B 1 360 ? -3.664 14.5 34.719 1 87.31 360 ALA B CA 1
ATOM 5938 C C . ALA B 1 360 ? -3.543 13.977 33.281 1 87.31 360 ALA B C 1
ATOM 5940 O O . ALA B 1 360 ? -2.578 13.281 32.969 1 87.31 360 ALA B O 1
ATOM 5941 N N . ASN B 1 361 ? -4.547 14.234 32.531 1 87.81 361 ASN B N 1
ATOM 5942 C CA . ASN B 1 361 ? -4.496 13.82 31.141 1 87.81 361 ASN B CA 1
ATOM 5943 C C . ASN B 1 361 ? -3.736 14.836 30.281 1 87.81 361 ASN B C 1
ATOM 5945 O O . ASN B 1 361 ? -3.221 15.828 30.797 1 87.81 361 ASN B O 1
ATOM 5949 N N . TRP B 1 362 ? -3.629 14.57 29.016 1 89.81 362 TRP B N 1
ATOM 5950 C CA . TRP B 1 362 ? -2.877 15.375 28.062 1 89.81 362 TRP B CA 1
ATOM 5951 C C . TRP B 1 362 ? -3.385 16.812 28.047 1 89.81 362 TRP B C 1
ATOM 5953 O O . TRP B 1 362 ? -2.596 17.766 28.125 1 89.81 362 TRP B O 1
ATOM 5963 N N . GLU B 1 363 ? -4.676 16.984 27.922 1 85.75 363 GLU B N 1
ATOM 5964 C CA . GLU B 1 363 ? -5.285 18.297 27.797 1 85.75 363 GLU B CA 1
ATOM 5965 C C . GLU B 1 363 ? -4.969 19.172 29.016 1 85.75 363 GLU B C 1
ATOM 5967 O O . GLU B 1 363 ? -4.633 20.344 28.875 1 85.75 363 GLU B O 1
ATOM 5972 N N . ALA B 1 364 ? -5.066 18.5 30.125 1 88 364 ALA B N 1
ATOM 5973 C CA . ALA B 1 364 ? -4.797 19.219 31.375 1 88 364 ALA B CA 1
ATOM 5974 C C . ALA B 1 364 ? -3.324 19.609 31.469 1 88 364 ALA B C 1
ATOM 5976 O O . ALA B 1 364 ? -2.996 20.734 31.875 1 88 364 ALA B O 1
ATOM 5977 N N . MET B 1 365 ? -2.465 18.766 31.156 1 92.19 365 MET B N 1
ATOM 5978 C CA . MET B 1 365 ? -1.031 19.016 31.25 1 92.19 365 MET B CA 1
ATOM 5979 C C . MET B 1 365 ? -0.605 20.094 30.25 1 92.19 365 MET B C 1
ATOM 5981 O O . MET B 1 365 ? 0.198 20.969 30.578 1 92.19 365 MET B O 1
ATOM 5985 N N . LEU B 1 366 ? -1.169 19.953 29.094 1 91.38 366 LEU B N 1
ATOM 5986 C CA . LEU B 1 366 ? -0.858 20.938 28.062 1 91.38 366 LEU B CA 1
ATOM 5987 C C . LEU B 1 366 ? -1.359 22.312 28.469 1 91.38 366 LEU B C 1
ATOM 5989 O O . LEU B 1 366 ? -0.692 23.328 28.219 1 91.38 366 LEU B O 1
ATOM 5993 N N . HIS B 1 367 ? -2.523 22.344 29 1 87.19 367 HIS B N 1
ATOM 5994 C CA . HIS B 1 367 ? -3.09 23.609 29.469 1 87.19 367 HIS B CA 1
ATOM 5995 C C . HIS B 1 367 ? -2.197 24.266 30.516 1 87.19 367 HIS B C 1
ATOM 5997 O O . HIS B 1 367 ? -2.027 25.484 30.531 1 87.19 367 HIS B O 1
ATOM 6003 N N . ARG B 1 368 ? -1.702 23.516 31.391 1 91.31 368 ARG B N 1
ATOM 6004 C CA . ARG B 1 368 ? -0.811 24.016 32.438 1 91.31 368 ARG B CA 1
ATOM 6005 C C . ARG B 1 368 ? 0.48 24.562 31.828 1 91.31 368 ARG B C 1
ATOM 6007 O O . ARG B 1 368 ? 0.961 25.625 32.219 1 91.31 368 ARG B O 1
ATOM 6014 N N . ALA B 1 369 ? 1.001 23.844 30.922 1 94 369 ALA B N 1
ATOM 6015 C CA . ALA B 1 369 ? 2.199 24.312 30.234 1 94 369 ALA B CA 1
ATOM 6016 C C . ALA B 1 369 ? 1.913 25.594 29.453 1 94 369 ALA B C 1
ATOM 6018 O O . ALA B 1 369 ? 2.75 26.5 29.422 1 94 369 ALA B O 1
ATOM 6019 N N . ASP B 1 370 ? 0.761 25.641 28.812 1 89.75 370 ASP B N 1
ATOM 6020 C CA . ASP B 1 370 ? 0.347 26.812 28.047 1 89.75 370 ASP B CA 1
ATOM 6021 C C . ASP B 1 370 ? 0.154 28.016 28.953 1 89.75 370 ASP B C 1
ATOM 6023 O O . ASP B 1 370 ? 0.454 29.156 28.562 1 89.75 370 ASP B O 1
ATOM 6027 N N . THR B 1 371 ? -0.421 27.734 30.078 1 89.38 371 THR B N 1
ATOM 6028 C CA . THR B 1 371 ? -0.587 28.812 31.062 1 89.38 371 THR B CA 1
ATOM 6029 C C . THR B 1 371 ? 0.766 29.391 31.469 1 89.38 371 THR B C 1
ATOM 6031 O O . THR B 1 371 ? 0.914 30.594 31.609 1 89.38 371 THR B O 1
ATOM 6034 N N . ALA B 1 372 ? 1.669 28.516 31.703 1 94.31 372 ALA B N 1
ATOM 6035 C CA . ALA B 1 372 ? 3.023 28.953 32.031 1 94.31 372 ALA B CA 1
ATOM 6036 C C . ALA B 1 372 ? 3.637 29.75 30.875 1 94.31 372 ALA B C 1
ATOM 6038 O O . ALA B 1 372 ? 4.387 30.703 31.094 1 94.31 372 ALA B O 1
ATOM 6039 N N . LEU B 1 373 ? 3.352 29.359 29.703 1 93.94 373 LEU B N 1
ATOM 6040 C CA . LEU B 1 373 ? 3.832 30.078 28.531 1 93.94 373 LEU B CA 1
ATOM 6041 C C . LEU B 1 373 ? 3.266 31.5 28.484 1 93.94 373 LEU B C 1
ATOM 6043 O O . LEU B 1 373 ? 3.982 32.438 28.172 1 93.94 373 LEU B O 1
ATOM 6047 N N . TYR B 1 374 ? 1.992 31.547 28.719 1 88.5 374 TYR B N 1
ATOM 6048 C CA . TYR B 1 374 ? 1.348 32.844 28.75 1 88.5 374 TYR B CA 1
ATOM 6049 C C . TYR B 1 374 ? 2 33.75 29.781 1 88.5 374 TYR B C 1
ATOM 6051 O O . TYR B 1 374 ? 2.197 34.938 29.531 1 88.5 374 TYR B O 1
ATOM 6059 N N . ALA B 1 375 ? 2.299 33.219 30.922 1 92.25 375 ALA B N 1
ATOM 6060 C CA . ALA B 1 375 ? 2.975 33.969 31.969 1 92.25 375 ALA B CA 1
ATOM 6061 C C . ALA B 1 375 ? 4.363 34.406 31.531 1 92.25 375 ALA B C 1
ATOM 6063 O O . ALA B 1 375 ? 4.801 35.5 31.859 1 92.25 375 ALA B O 1
ATOM 6064 N N . ALA B 1 376 ? 5.016 33.625 30.828 1 94.75 376 ALA B N 1
ATOM 6065 C CA . ALA B 1 376 ? 6.352 33.938 30.328 1 94.75 376 ALA B CA 1
ATOM 6066 C C . ALA B 1 376 ? 6.297 35.094 29.328 1 94.75 376 ALA B C 1
ATOM 6068 O O . ALA B 1 376 ? 7.168 35.969 29.344 1 94.75 376 ALA B O 1
ATOM 6069 N N . LYS B 1 377 ? 5.344 35.031 28.438 1 91.94 377 LYS B N 1
ATOM 6070 C CA . LYS B 1 377 ? 5.156 36.125 27.484 1 91.94 377 LYS B CA 1
ATOM 6071 C C . LYS B 1 377 ? 4.863 37.438 28.203 1 91.94 377 LYS B C 1
ATOM 6073 O O . LYS B 1 377 ? 5.379 38.5 27.828 1 91.94 377 LYS B O 1
ATOM 6078 N N . ALA B 1 378 ? 4.105 37.406 29.281 1 90.69 378 ALA B N 1
ATOM 6079 C CA . ALA B 1 378 ? 3.729 38.594 30.062 1 90.69 378 ALA B CA 1
ATOM 6080 C C . ALA B 1 378 ? 4.91 39.094 30.875 1 90.69 378 ALA B C 1
ATOM 6082 O O . ALA B 1 378 ? 4.992 40.312 31.156 1 90.69 378 ALA B O 1
ATOM 6083 N N . ALA B 1 379 ? 5.797 38.219 31.234 1 92.81 379 ALA B N 1
ATOM 6084 C CA . ALA B 1 379 ? 6.941 38.594 32.062 1 92.81 379 ALA B CA 1
ATOM 6085 C C . ALA B 1 379 ? 8.055 39.219 31.234 1 92.81 379 ALA B C 1
ATOM 6087 O O . ALA B 1 379 ? 9.141 39.5 31.75 1 92.81 379 ALA B O 1
ATOM 6088 N N . GLY B 1 380 ? 7.84 39.5 29.922 1 91.69 380 GLY B N 1
ATOM 6089 C CA . GLY B 1 380 ? 8.82 40.188 29.109 1 91.69 380 GLY B CA 1
ATOM 6090 C C . GLY B 1 380 ? 9.375 39.344 27.984 1 91.69 380 GLY B C 1
ATOM 6091 O O . GLY B 1 380 ? 10.266 39.781 27.25 1 91.69 380 GLY B O 1
ATOM 6092 N N . ARG B 1 381 ? 8.898 38.156 27.891 1 93 381 ARG B N 1
ATOM 6093 C CA . ARG B 1 381 ? 9.281 37.25 26.812 1 93 381 ARG B CA 1
ATOM 6094 C C . ARG B 1 381 ? 10.742 36.844 26.953 1 93 381 ARG B C 1
ATOM 6096 O O . ARG B 1 381 ? 11.422 37.219 27.906 1 93 381 ARG B O 1
ATOM 6103 N N . ASN B 1 382 ? 11.188 35.906 26.203 1 94.31 382 ASN B N 1
ATOM 6104 C CA . ASN B 1 382 ? 12.562 35.438 26.203 1 94.31 382 ASN B CA 1
ATOM 6105 C C . ASN B 1 382 ? 12.93 34.781 27.547 1 94.31 382 ASN B C 1
ATOM 6107 O O . ASN B 1 382 ? 13.992 35.094 28.094 1 94.31 382 ASN B O 1
ATOM 6111 N N . CYS B 1 383 ? 12.047 34.094 28.047 1 95.62 383 CYS B N 1
ATOM 6112 C CA . CYS B 1 383 ? 12.297 33.406 29.312 1 95.62 383 CYS B CA 1
ATOM 6113 C C . CYS B 1 383 ? 11.438 32.156 29.438 1 95.62 383 CYS B C 1
ATOM 6115 O O . CYS B 1 383 ? 10.602 31.891 28.562 1 95.62 383 CYS B O 1
ATOM 6117 N N . MET B 1 384 ? 11.727 31.391 30.406 1 96.38 384 MET B N 1
ATOM 6118 C CA . MET B 1 384 ? 10.961 30.188 30.703 1 96.38 384 MET B CA 1
ATOM 6119 C C . MET B 1 384 ? 10.312 30.281 32.094 1 96.38 384 MET B C 1
ATOM 6121 O O . MET B 1 384 ? 10.945 30.734 33.031 1 96.38 384 MET B O 1
ATOM 6125 N N . LEU B 1 385 ? 9.07 29.938 32.094 1 96.06 385 LEU B N 1
ATOM 6126 C CA . LEU B 1 385 ? 8.383 29.859 33.406 1 96.06 385 LEU B CA 1
ATOM 6127 C C . LEU B 1 385 ? 7.754 28.484 33.594 1 96.06 385 LEU B C 1
ATOM 6129 O O . LEU B 1 385 ? 7.312 27.859 32.625 1 96.06 385 LEU B O 1
ATOM 6133 N N . GLN B 1 386 ? 7.715 28.062 34.844 1 94.56 386 GLN B N 1
ATOM 6134 C CA . GLN B 1 386 ? 7.145 26.781 35.188 1 94.56 386 GLN B CA 1
ATOM 6135 C C . GLN B 1 386 ? 5.789 26.938 35.875 1 94.56 386 GLN B C 1
ATOM 6137 O O . GLN B 1 386 ? 5.605 27.859 36.688 1 94.56 386 GLN B O 1
ATOM 6142 N N . TYR B 1 387 ? 4.941 26.062 35.406 1 91 387 TYR B N 1
ATOM 6143 C CA . TYR B 1 387 ? 3.631 26.062 36.062 1 91 387 TYR B CA 1
ATOM 6144 C C . TYR B 1 387 ? 3.707 25.453 37.438 1 91 387 TYR B C 1
ATOM 6146 O O . TYR B 1 387 ? 4.301 24.375 37.625 1 91 387 TYR B O 1
ATOM 6154 N N . ASN B 1 388 ? 3.293 26.203 38.469 1 79.31 388 ASN B N 1
ATOM 6155 C CA . ASN B 1 388 ? 3.193 25.688 39.812 1 79.31 388 ASN B CA 1
ATOM 6156 C C . ASN B 1 388 ? 1.74 25.594 40.281 1 79.31 388 ASN B C 1
ATOM 6158 O O . ASN B 1 388 ? 0.953 26.516 40.062 1 79.31 388 ASN B O 1
ATOM 6162 N N . LEU B 1 389 ? 1.277 24.406 40.562 1 66.5 389 LEU B N 1
ATOM 6163 C CA . LEU B 1 389 ? -0.089 24.141 41 1 66.5 389 LEU B CA 1
ATOM 6164 C C . LEU B 1 389 ? -0.553 25.188 42 1 66.5 389 LEU B C 1
ATOM 6166 O O . LEU B 1 389 ? -1.747 25.469 42.094 1 66.5 389 LEU B O 1
ATOM 6170 N N . GLU B 1 390 ? 0.291 25.609 42.875 1 56.91 390 GLU B N 1
ATOM 6171 C CA . GLU B 1 390 ? -0.166 26.641 43.812 1 56.91 390 GLU B CA 1
ATOM 6172 C C . GLU B 1 390 ? -0.736 27.844 43.062 1 56.91 390 GLU B C 1
ATOM 6174 O O . GLU B 1 390 ? -1.476 28.641 43.656 1 56.91 390 GLU B O 1
ATOM 6179 N N . ASP B 1 391 ? -0.545 27.922 41.938 1 50.25 391 ASP B N 1
ATOM 6180 C CA . ASP B 1 391 ? -1.007 29.062 41.156 1 50.25 391 ASP B CA 1
ATOM 6181 C C . ASP B 1 391 ? -2.426 28.828 40.625 1 50.25 391 ASP B C 1
ATOM 6183 O O . ASP B 1 391 ? -3.076 29.75 40.125 1 50.25 391 ASP B O 1
ATOM 6187 N N . ASP B 1 392 ? -2.871 27.75 40.375 1 48.56 392 ASP B N 1
ATOM 6188 C CA . ASP B 1 392 ? -4.262 27.469 40.031 1 48.56 392 ASP B CA 1
ATOM 6189 C C . ASP B 1 392 ? -5.207 27.969 41.125 1 48.56 392 ASP B C 1
ATOM 6191 O O . ASP B 1 392 ? -6.395 28.188 40.844 1 48.56 392 ASP B O 1
ATOM 6195 N N . VAL B 1 393 ? -4.91 27.984 42.469 1 41.78 393 VAL B N 1
ATOM 6196 C CA . VAL B 1 393 ? -5.77 28.406 43.562 1 41.78 393 VAL B CA 1
ATOM 6197 C C . VAL B 1 393 ? -5.766 29.938 43.656 1 41.78 393 VAL B C 1
ATOM 6199 O O . VAL B 1 393 ? -6.531 30.531 44.406 1 41.78 393 VAL B O 1
ATOM 6202 N N . ARG B 1 394 ? -4.922 30.734 43.062 1 36.09 394 ARG B N 1
ATOM 6203 C CA . ARG B 1 394 ? -5.09 32.188 43.156 1 36.09 394 ARG B CA 1
ATOM 6204 C C . ARG B 1 394 ? -5.793 32.75 41.938 1 36.09 394 ARG B C 1
ATOM 6206 O O . ARG B 1 394 ? -5.52 32.344 40.812 1 36.09 394 ARG B O 1
#

Sequence (788 aa):
MDSFWNSYTANIAYSISQLCIAIIMGGVYFLAPTERSTRYWALSGLISVFGTTLTAFSISKFGHLPLIIGSTLMIAAMTAKWWGTQAFFGKRPAHVGWYLVLGFFIAYSLVVLLQLAVAIRALLFSLMLALMMLLTVYEVIRARGIKLSFANSLVIIAYTLAAVDFILRGILAISGGIDLTPQSHNPVNVFGLYLVPMWCNLLGSLGLLLMYFESIIHEKEHLATHDELTKIYNRRALVNLGRREIDLAHRYKRPISIFMIDLDHFKLINDTYGHDAGDKVLRSVALTLSNTCRNTDIIGRYGGEELCIVCPHTTKEEATALGERLLEALRNLRHPACDNRHVTCSIGLYTWNPHIDLAANWEAMLHRADTALYAAKAAGRNCMLQYNLEDDVRMDSFWNSYTANIAYSISQLCIAIIMGGVYFLAPTERSTRYWALSGLISVFGTTLTAFSISKFGHLPLIIGSTLMIAAMTAKWWGTQAFFGKRPAHVGWYLVLGFFIAYSLVVLLQLAVAIRALLFSLMLALMMLLTVYEVIRARGIKLSFANSLVIIAYTLAAVDFILRGILAISGGIDLTPQSHNPVNVFGLYLVPMWCNLLGSLGLLLMYFESIIHEKEHLATHDELTKIYNRRALVNLGRREIDLAHRYKRPISIFMIDLDHFKLINDTYGHDAGDKVLRSVALTLSNTCRNTDIIGRYGGEELCIVCPHTTKEEATALGERLLEALRNLRHPACDNRHVTCSIGLYTWNPHIDLAANWEAMLHRADTALYAAKAAGRNCMLQYNLEDDVR

Solvent-accessible surface area (backbone atoms only — not comparable to full-atom values): 38200 Å² total; per-residue (Å²): 127,80,66,70,37,33,23,58,30,32,47,52,51,33,36,49,52,32,44,48,48,17,52,51,31,40,50,50,18,71,76,42,65,83,41,64,21,36,48,26,38,18,48,14,21,49,37,31,29,54,10,48,52,32,39,62,48,24,69,76,76,62,57,69,59,34,39,50,54,12,53,36,29,40,46,42,12,43,41,28,38,33,31,10,53,34,31,65,75,71,40,75,60,64,67,64,50,58,52,53,41,50,49,45,44,53,54,52,45,49,42,61,74,69,63,49,61,68,33,56,57,48,25,52,53,22,44,52,48,20,49,40,32,46,51,38,38,48,53,52,43,69,71,58,45,82,78,56,50,71,30,53,44,37,27,39,51,21,30,49,52,36,21,51,43,23,44,51,49,23,55,45,29,66,69,63,82,54,66,68,51,82,73,29,43,41,59,68,32,34,40,53,69,24,52,49,42,40,48,20,49,49,43,21,52,49,13,52,51,44,43,51,52,50,52,52,46,52,52,29,40,46,45,37,30,26,28,82,79,48,66,34,25,16,41,68,40,36,50,54,52,44,40,51,52,49,54,48,23,63,74,68,56,37,27,32,27,36,38,30,34,36,52,55,67,47,67,56,44,26,72,73,54,29,59,67,31,37,49,54,49,49,25,50,50,44,48,53,49,57,69,70,48,57,89,79,38,46,53,17,38,64,44,72,64,29,35,35,36,37,32,67,75,25,47,62,69,58,45,51,53,49,50,51,50,47,53,52,55,38,52,68,39,62,39,73,62,60,77,49,42,72,44,46,42,19,26,2,28,23,55,50,42,61,89,80,46,74,92,69,54,58,69,56,48,50,49,41,5,45,50,13,20,54,51,14,49,72,72,69,35,65,35,73,28,68,48,52,73,79,52,75,79,105,128,80,65,69,37,32,23,58,29,31,46,51,50,32,35,49,52,31,44,46,48,16,52,52,31,40,50,49,16,69,76,42,66,84,41,64,21,36,48,27,38,17,49,14,22,49,37,32,28,53,9,48,52,32,38,62,49,23,68,74,76,60,57,69,59,33,39,50,52,11,53,36,27,40,46,42,14,42,42,28,38,33,33,12,53,34,31,65,74,70,40,75,60,63,69,64,50,57,52,52,40,50,50,46,43,51,53,52,44,49,41,60,74,67,64,50,61,68,33,56,55,47,24,54,54,22,43,51,48,21,49,41,32,46,53,39,39,48,53,50,42,69,72,57,44,82,78,54,50,71,31,54,44,37,28,40,51,21,30,48,52,36,20,50,43,23,45,52,50,22,55,45,27,67,68,62,83,52,66,68,49,83,73,30,42,38,60,68,32,34,39,55,69,24,51,48,41,38,49,19,50,50,42,21,53,49,13,52,51,44,41,50,50,50,53,52,46,52,52,28,39,45,45,39,30,26,29,82,79,49,66,34,25,15,40,67,39,36,50,55,52,46,43,50,52,49,52,49,25,63,75,67,56,37,26,31,27,37,36,29,34,36,51,55,67,47,65,55,44,25,72,74,54,29,60,67,29,36,49,53,50,48,25,51,49,44,47,53,47,56,69,70,47,57,90,79,39,45,54,17,38,64,43,72,65,28,34,33,35,37,31,66,75,24,46,61,68,57,46,50,52,49,50,52,49,48,53,52,56,36,55,68,38,63,40,74,61,59,78,48,40,74,44,44,43,19,27,2,30,25,56,50,41,59,89,79,46,75,93,68,55,58,71,57,48,50,49,40,5,44,51,15,21,54,51,14,49,73,73,70,35,66,37,72,29,68,47,53,73,78,52,76,80,104

Nearest PDB structures (foldseek):
  5llw-assembly1_B  TM=8.647E-01  e=5.845E-13  Idiomarina sp. A28L
  6et7-assembly1_B  TM=8.638E-01  e=6.704E-13  Idiomarina sp. A28L
  6tts-assembly1_B  TM=8.721E-01  e=4.707E-11  Caulobacter vibrioides NA1000
  6zxc-assembly2_D  TM=8.204E-01  e=2.847E-11  Leptospira biflexa serovar Patoc strain 'Patoc 1 (Paris)'
  6zxm-assembly3_E  TM=7.846E-01  e=1.174E-10  Leptospira biflexa serovar Patoc strain 'Patoc 1 (Paris)'

Secondary structure (DSSP, 8-state):
---S--HHHHHHHHHHHHHHHHHHHHHHHHHSTT-HHHHHHHHHHHHHHHHHHHHHHHTTTS-SHHHHHHHHHHHHHHHHHHHHHHHHTTPPPPTHHHHHHHHHHHHHHHHHHTT--HHHHHHHHHHHHHHHHHHHHHHHHHHHTT---HHHHHHHHHHHHHHHHHHHHHHHHHH-SS---TT---HHHIIIIIIHHHHHHHHHHHHHHHHHHHHHHHHHHHHHHB-TTT-SBPHHHHHHHHHHHHHHHHHHT--EEEEEEEETTHHHHHHHH-HHHHHHHHHHHHHHHHHHS-TTSEEEE-SSSEEEEEEET--HHHHHHHHHHHHHHHHT-EEGGGTTEEP-EEEEEEEE-TTTSPP--HHHHHHHHHHHHHHHHHTTSSSEEE--GGGT--/---S--HHHHHHHHHHHHHHHHHHHHHHHHHSTT-HHHHHHHHHHHHHHHHHHHHHHHTTTS-SHHHHHHHHHHHHHHHHHHHHHHHHTTPPPPTHHHHHHHHHHHHHHHHHHTT--HHHHHHHHHHHHHHHHHHHHHHHHHHHTT---HHHHHHHHHHHHHHHHHHHHHHHHHH-SS---TT---HHHIIIIIIHHHHHHHHHHHHHHHHHHHHHHHHHHHHHHB-TTT-SB-HHHHHHHHHHHHHHHHHHT--EEEEEEEETTHHHHHHHH-HHHHHHHHHHHHHHHHHHS-TTSEEEE-SSSEEEEEEET--HHHHHHHHHHHHHHHHT-EEGGGTTEEP-EEEEEEEE-TTTSPP--HHHHHHHHHHHHHHHHHTTSSSEEE--GGGT--

pLDDT: mean 86.53, std 10.05, range [36.0, 97.56]

Organism: Methylobacillus flagellatus (strain ATCC 51484 / DSM 6875 / VKM B-1610 / KT) (NCBI:txid265072)

InterPro domains:
  IPR000160 GGDEF domain [PF00990] (224-382)
  IPR000160 GGDEF domain [PS50887] (254-389)
  IPR000160 GGDEF domain [SM00267] (209-387)
  IPR000160 GGDEF domain [TIGR00254] (221-384)
  IPR000160 GGDEF domain [cd01949] (225-383)
  IPR029787 Nucleotide cyclase [SSF55073] (229-387)
  IPR043128 Reverse transcriptase/Diguanylate cyclase domain [G3DSA:3.30.70.270] (216-387)
  IPR050469 Diguanylate cyclase Dgc-like, bacteria [PTHR45138] (221-383)

Radius of gyration: 33.46 Å; Cα contacts (8 Å, |Δi|>4): 1360; chains: 2; bounding box: 52×100×79 Å

Foldseek 3Di:
DPQPFFLLVLLVVLLVLLLVLLVVLVVVCVVPVVQLLSVLSNQLSVLLSQLSVLCSVCVPDDDCVSNLSSLLSNLLSLLSNLQSLCSVLPHHRDPVSVVLSVVLSVVLCVCVVVVHDPLVNLLSSLQSLLVSLVSSLVSLCVRPNPPDDPLNCQLNVLSNQLSVLSNVRSVVSVVPPDDQPSRDRPPSNSCSVGVSNSVSVSSNSVSVVVVVVVVVVVVVVQVVQADPLQSAGEQVNLLVVQQVLLVVCQVVVAKKKKKKKFWPPLVVLCVVLNVVLSSVLLNVLSVLLVVLDDPQKGWYANDDRMIMIMGHRAAPVRVVVSQVVSLVSQQPDFDVSRVGDRIAMFMFMEMDHSVPDDRDGPVRRVVQSVVQRVVCVVVVGSYYGYRDPVVVVD/DPQPFFLLVLLVVLLVLLLVLLVVLVVVCVVPVVQLLSVLSNQLSVLLNQLSVLCSVCVPDDDCVSNLSSLLSNLLSLLSNLQSLCSVLPHHRDPVSVVLSVVLSVVLCVCVVVVHDPLVNLLSSLQSLLVSLVSSLVSLCVRPNPPDDPLNVQLNVLSNQLSVLSNVRSVVSVVVPDDQPSRDRPPSNSCSVGVSNSVSVSSNSVSVVVVVVVVVVVVVVQVVQADPLQSAGEQVNLLVVQQVLLVVCQVVVAKKKKKKKFWPPLVVLCVVLNVVLSSVLLNVLSVLLVVLDDPQKGWYANDDRMIMIMGHRAAPVRVVVSQVVSLVSQQPDFDVSRVRDRIAMFMFMEMDHSVPDDRDGPVRRVVQSVVQRVVCVVVVGSDYGYRDPVVVVD